Protein AF-A0A804Q3E6-F1 (afdb_monomer)

Mean predicted aligned error: 10.29 Å

Secondary structure (DSSP, 8-state):
-HHHHTTT---HHHHTTS----BSSB-HHHHHHHSTT--BSS--B-HHHHHHHHHHHHHHHS-SSPPPTTSHHHH------SSS--TTSS--SS-HHHHHHHHHHHHHT-HHHHHHHHHHHHHHHHHH-GGGGEEEPP-S----GGGSPPHHHHGGGEEE----BTTB-HHHHHHHHHHHHHTT-EEB-GGG---GGGTSPPTTSPPPTTS-SEEEE-TT-TT--HHHHHT-SEEEEES--TTSTT---EE-GGG--THHHHHTT--TT--EE--SS-TT-SSHHHHHHHHHHHHHH-TTSEEEEEEE--TTHHHHHHHHHHTT-SEEEEE-TT---SS--HHHHHHS---HHHHHHHHHHHHHHTT-GGG-EEEEESS--SHHHHHHHHHTT-SEEEESHHHHHHTT------GGGT--TTSSS---HHHHTT----HHHHHHHHHHHHHHHHHHHHHHT-SSHHHHTT-GGGEEE-HHHHHT-GGGTT---HHHHS-HHHH-TTS-SS--SPPP--GGG-THHHHHHHTHHHHHH---EEEEEEE-TT--STTHHHHHHHHHHHTTT-SPTTSEEEEEEEEE-TTTTTTPPTTEEEEEEEEE-TTTTTT-EEEEEEEE--TT--S-GGGSEEE-TTTTTT--EEEEEEEEEE-TTTTTT-EEEEEEEEEE-SSTTTT-EEEEEEE-S---SSBTTT--EEEEEEE-TTS-HHHHB-TTTEEEEES-SHHHHHHHHHHHHHHHHHH--HHHHHHHHTHHHHGGGEEEEEEHHHHHHHHHHHHHHHHHHHHHHHHHHTTSS------PPP-----------------S-S--SS--STTHHHH-----PPBPPHHHHTT--S-SBPP---SHHHHHHHHT----SS-GGG--GGGSS-TT---HHHHHHHHHTT-HHHHHHHHHTT-S-HHHHHHH---HHHHT-GGGGTSPPP-HHHHHHHHHHHHHHTT-------SS----EEEEE--SHHHHHHHHHHHHTT-EEEEE-SSSSS-TIIIIIS-TTTS-IIIIIHHHHHHHHHTT-EEE-S--TTT-GGG-HHHHHHHSSEEEE-----EEPP---TTTTSBTEEEHHHHHHHHHHHHHHHTTTT--S---TT-EEEEES-HHHHHHHHHHHHHTT-SEEEEEESSPPPBSS--TTS-TTSPP-B----HHHHHHHHHHSS--EEESEEEEEEEE-TTSBEEEEEEEEEEEEEETTEEEEEE-TT--EEEE-SEEEE---EEES-HHHHHHHT--B-TTSPBP--TTT-B-SSTTEEE-THHHH-S--HHHHHHHHHHHHHHHHHHHHHHHHHHH-TTS--------------

pLDDT: mean 90.76, std 13.87, range [20.5, 98.75]

Radius of gyration: 38.12 Å; Cα contacts (8 Å, |Δi|>4): 3103; chains: 1; bounding box: 110×92×106 Å

InterPro domains:
  IPR002489 Glutamate synthase, alpha subunit, C-terminal [PF01493] (524-772)
  IPR002489 Glutamate synthase, alpha subunit, C-terminal [cd00982] (523-772)
  IPR002932 Glutamate synthase domain [PF01645] (95-462)
  IPR002932 Glutamate synthase domain [cd02808] (96-475)
  IPR006005 Glutamate synthase, NADH/NADPH, small subunit 1 [TIGR01317] (837-1322)
  IPR006982 Glutamate synthase, central-N [PF04898] (1-26)
  IPR009051 Alpha-helical ferredoxin [G3DSA:1.10.1060.10] (789-981)
  IPR013785 Aldolase-type TIM barrel [G3DSA:3.20.20.70] (1-84)
  IPR013785 Aldolase-type TIM barrel [G3DSA:3.20.20.70] (85-479)
  IPR023753 FAD/NAD(P)-binding domain [PF07992] (985-1309)
  IPR028261 Dihydroprymidine dehydrogenase domain II [PF14691] (873-971)
  IPR036188 FAD/NAD(P)-binding domain superfamily [G3DSA:3.50.50.60] (1093-1253)
  IPR036188 FAD/NAD(P)-binding domain superfamily [SSF51905] (982-1320)
  IPR036485 Glutamate synthase, alpha subunit, C-terminal domain superfamily [G3DSA:2.160.20.60] (519-788)
  IPR036485 Glutamate synthase, alpha subunit, C-terminal domain superfamily [SSF69336] (515-781)
  IPR051394 Glutamate Synthase [PTHR43100] (2-1339)

Organism: Zea mays (NCBI:txid4577)

Solvent-accessible surface area (backbone atoms only — not comparable to full-atom values): 67811 Å² total; per-residue (Å²): 107,76,76,43,46,39,76,71,43,89,49,68,76,71,52,62,88,60,60,96,58,72,48,77,44,40,16,63,73,46,35,62,74,76,43,65,88,46,53,48,84,28,28,20,36,41,72,65,57,54,48,50,52,52,50,50,55,45,36,73,78,55,42,93,70,66,64,31,83,86,35,36,70,62,74,49,84,83,73,56,22,87,92,31,58,39,84,96,31,36,90,56,86,75,39,59,65,48,49,39,26,42,30,49,12,16,72,68,64,32,64,66,39,39,52,54,24,40,57,53,47,50,58,44,29,48,72,76,42,75,75,31,39,44,39,76,53,91,52,94,53,62,46,60,61,87,64,24,62,55,44,72,63,54,38,41,35,37,30,42,41,68,55,23,50,49,42,32,13,68,67,51,54,32,33,50,10,33,28,22,51,74,54,62,22,33,17,30,29,13,58,26,23,65,61,66,78,34,72,45,55,42,98,86,68,45,78,34,53,48,33,42,39,26,38,42,50,32,50,57,31,24,34,48,32,38,56,54,50,51,64,29,56,25,40,29,39,44,72,36,42,11,24,28,49,46,44,41,59,51,45,55,22,94,40,21,44,71,69,44,9,61,30,30,41,43,54,58,62,46,60,47,70,27,50,46,58,41,87,70,41,89,49,67,69,31,44,23,47,48,46,50,42,51,36,39,28,22,77,84,30,44,40,29,40,28,40,45,8,44,94,63,38,18,60,53,48,46,52,44,48,74,31,52,34,39,26,40,32,31,19,4,16,68,28,80,74,47,48,75,56,66,69,27,47,76,71,28,57,31,60,30,69,55,24,38,20,43,28,40,36,42,18,23,65,68,70,50,24,28,35,29,43,34,27,38,31,41,77,49,78,42,25,67,49,52,49,53,44,19,19,37,29,27,71,32,42,32,33,51,66,55,58,44,30,40,41,56,50,65,57,38,81,43,36,60,74,45,64,26,71,47,9,38,26,11,69,41,66,81,32,35,73,46,47,76,50,53,35,64,21,50,44,40,42,49,48,55,35,26,45,45,33,35,56,50,30,12,55,64,46,36,45,45,70,77,77,37,33,32,42,17,77,49,49,39,75,30,65,68,57,33,73,68,33,80,68,42,66,49,52,45,58,64,79,55,40,55,40,36,52,79,72,29,72,88,42,51,65,50,59,81,46,81,64,80,81,64,66,87,77,37,66,29,60,56,54,42,65,72,36,44,58,31,76,78,69,68,38,72,41,81,46,79,48,80,43,41,58,86,46,49,33,40,45,12,40,39,21,26,58,48,27,75,77,44,37,86,75,32,46,62,79,60,27,39,31,37,41,32,42,42,36,34,8,45,25,35,34,21,25,16,28,30,12,39,26,44,35,35,42,26,38,35,38,33,24,34,28,24,20,16,35,34,14,38,43,34,37,20,58,44,93,85,61,86,73,63,44,56,82,36,77,32,34,30,35,30,22,27,30,25,6,51,22,28,42,36,32,38,43,10,11,35,30,37,27,33,30,23,34,14,24,30,28,37,37,36,30,22,15,38,28,35,32,27,33,20,45,10,31,21,30,39,39,37,31,67,25,60,71,30,46,47,21,32,36,71,18,57,22,42,42,37,39,35,32,42,83,80,76,51,55,76,83,23,43,33,64,87,45,33,48,80,40,73,64,77,52,69,71,54,44,50,51,52,53,52,52,42,50,51,35,26,73,73,48,70,31,65,66,41,50,51,46,66,75,43,37,83,80,46,45,84,44,30,38,32,41,41,16,52,69,37,49,54,48,52,52,51,51,52,50,52,49,51,49,52,51,50,49,50,49,49,59,60,66,58,71,82,74,78,88,84,82,84,80,83,84,81,83,88,82,80,92,77,90,84,78,92,73,90,64,81,80,72,92,45,53,48,58,41,87,79,57,54,46,90,54,14,57,77,60,37,40,80,63,65,79,51,60,53,58,54,87,56,51,50,75,55,62,61,55,41,59,52,85,67,70,84,47,39,46,52,29,25,39,28,18,29,50,82,59,49,25,34,46,39,29,28,32,41,78,88,55,15,11,24,57,48,40,43,52,56,60,58,31,30,48,26,39,48,70,69,38,49,72,60,20,37,29,52,42,47,68,46,35,91,52,45,69,50,47,35,53,70,47,91,45,41,24,37,50,14,22,74,51,43,80,81,43,79,32,49,43,55,45,45,50,44,29,35,38,44,54,47,31,54,74,73,62,70,72,64,66,57,40,44,78,57,71,70,80,47,36,34,40,28,38,18,31,19,54,13,24,45,29,19,43,55,48,33,31,59,73,10,35,44,33,39,35,32,19,55,47,87,63,79,29,39,48,62,50,33,56,45,50,40,29,62,46,43,43,82,69,59,51,40,52,52,53,56,38,42,42,70,35,60,45,43,79,41,57,60,35,44,65,50,77,37,77,92,43,30,58,70,56,50,52,73,76,21,72,28,34,39,42,16,65,26,36,69,35,67,48,79,72,95,40,57,50,56,87,26,44,49,59,42,50,40,62,62,39,38,27,29,39,39,48,25,39,74,76,47,70,52,71,76,64,64,43,70,81,34,54,67,28,29,35,34,32,40,30,50,67,69,64,26,37,50,50,45,40,52,32,51,49,46,46,36,68,41,68,42,28,36,26,62,54,73,75,52,41,87,54,71,51,87,92,49,50,76,44,36,55,65,71,40,59,82,84,51,71,26,43,51,40,37,25,72,75,72,74,42,72,39,71,41,56,19,36,45,81,64,31,44,38,61,47,99,84,46,31,34,46,26,33,36,32,31,34,41,49,79,46,74,58,96,87,39,82,46,76,44,75,44,85,90,47,67,46,77,47,73,23,52,31,37,30,41,22,62,54,48,54,11,32,66,62,54,52,37,66,74,70,66,49,51,58,45,101,60,52,14,46,40,43,45,87,90,51,20,39,35,87,42,88,55,33,29,39,24,20,25,18,36,76,26,78,73,54,66,52,50,16,30,35,35,7,42,49,35,26,55,34,48,51,56,55,62,49,52,57,53,53,66,70,67,39,89,80,59,85,94,80,80,87,87,69,92,69,74,74,82,76,130

Sequence (1346 aa):
MKVLAKMGISTLASYKGAQIFEALGLASEVVSKCFEGTPSRVEGSTFEMLAQDALHLHELAFPSRTLPPGSAEANSLPNPGDHHWRKNGEVHLNDPFSIAKLQEAARLDSREAYKEYSRYTQELNKSCTLRGMLKFRETPVRISLDEVEPASEIVKRFCTGAMSYGSISLEAHTTMAKAQNIMGAKSNTGEGGEQSSRMEPLPDGSMNPLMSAIKQVASGRFGVSIDYLSNAIELQIKMAQGAKPGEGGELPSHKVIGDIAITRHSTAGVGLISPPPHHDIYSIEDLAQLIYDLKNANPGARISVKLVSEAGVGVVASGVVKGHADHILISGHDGGTGASRWTGIKHAGLPWELGLAETHQTLVANGLRARVVLQTDGQLKIGRDVVIACLLGAEEFGFSTAPLIVLGCLLMRQCHTNTCPVGIATQDPILREKFAGKPEHIINFFFMLAEEVREIMSQLGFRTINEMVGRSDMLEVDSDVLKGNEKLQNIDLSLILKPAAEISPEAVQYCVEKQDHGLDMALDNKLIASSRAALEKRFRVFIEAPVKNTDRAVGTMLSHEVTKLFRMPGLPPDTIRVKLNGSAGQSFGAFLCPGVTLELEGDSNDYVGKGLSGGKIIVYPPKNSRFIPQDNIVIGNVALYGSTKGEAYFNGMAAERFCVRNSGAQAVVEGIGDHGCEYMTGGTVVILGKTGRNFAAGMSGGIAYIYDVDGMFSTRCNHELVDLYSVDEEDDITTLRVMIEQHRLNTESVLAKYILSNFEDILPKFVKVFPRDYRRVLENMKAEKVAKEAEQKRRKKGWDKKAGEMIKAPNGVSVITKEVQNKKSSSRPTQVLNAEKPRGFVKYEREGISYRHENERIKDWDEVINELVCGPLINTQSARCMGCGTPFCHQENFGAGCPLGNKIPEFNELVYQNRWREALYRLLETNNFPEFTGRVCPAPCEGSCVLGIIENPVSIKSIECAIIDKGFKEGWMVPCPPLHRTGMTVAIIGSGPAGLAAADQLNKMGHYVVVFERDDRIGGLMMYGVPNMKADKATIVQRRVDLMDKEGVKFIVNAHVGTDPRYSIERLQAENDAVILACGATRPRDLSIPGRELSGIHFAMDFLHANTKSLLDSNLEDGKYISAKGKKVVVIGGGDTGTDCIGTAIRHDCSNLVNLELLPEPSKERAPDNPWPQWPRIFRIDYGHQEAVSKFGKDPRTYQILTKRFIGDENGKVRALEVVRVEWSKVDGRFQSKEIEGSQEIIEADLVLLAMGFLGPEADIAKKLGLEQDSRSNFKAEFGNFATNVEGVFAAGDCRRGQSLVVWAIAEGREAAAAVDKYLTREKTNADEDVAGPSSSGCLVQPVAA

Nearest PDB structures (foldseek):
  1ofd-assembly2_B  TM=9.425E-01  e=1.926E-79  Synechocystis sp. PCC 6803
  6s6u-assembly1_A  TM=9.748E-01  e=4.046E-79  Azospirillum brasilense
  1ea0-assembly2_B  TM=9.619E-01  e=2.531E-77  Azospirillum brasilense
  6s6s-assembly1_C  TM=9.452E-01  e=2.474E-76  Azospirillum brasilense
  7mfm-assembly1_I  TM=9.526E-01  e=1.921E-53  Bacillus subtilis

Structure (mmCIF, N/CA/C/O backbone):
data_AF-A0A804Q3E6-F1
#
_entry.id   AF-A0A804Q3E6-F1
#
loop_
_atom_site.group_PDB
_atom_site.id
_atom_site.type_symbol
_atom_site.label_atom_id
_atom_site.label_alt_id
_atom_site.label_comp_id
_atom_site.label_asym_id
_atom_site.label_entity_id
_atom_site.label_seq_id
_atom_site.pdbx_PDB_ins_code
_atom_site.Cartn_x
_atom_site.Cartn_y
_atom_site.Cartn_z
_atom_site.occupancy
_atom_site.B_iso_or_equiv
_atom_site.auth_seq_id
_atom_site.auth_comp_id
_atom_site.auth_asym_id
_atom_site.auth_atom_id
_atom_site.pdbx_PDB_model_num
ATOM 1 N N . MET A 1 1 ? -22.398 -3.972 -4.174 1.00 82.75 1 MET A N 1
ATOM 2 C CA . MET A 1 1 ? -22.518 -4.088 -2.702 1.00 82.75 1 MET A CA 1
ATOM 3 C C . MET A 1 1 ? -21.410 -3.358 -1.949 1.00 82.75 1 MET A C 1
ATOM 5 O O . MET A 1 1 ? -21.747 -2.385 -1.298 1.00 82.75 1 MET A O 1
ATOM 9 N N . LYS A 1 2 ? -20.117 -3.729 -2.049 1.00 84.12 2 LYS A N 1
ATOM 10 C CA . LYS A 1 2 ? -19.042 -3.095 -1.239 1.00 84.12 2 LYS A CA 1
ATOM 11 C C . LYS A 1 2 ? -18.988 -1.562 -1.353 1.00 84.12 2 LYS A C 1
ATOM 13 O O . LYS A 1 2 ? -18.869 -0.897 -0.338 1.00 84.12 2 LYS A O 1
ATOM 18 N N . VAL A 1 3 ? -19.134 -1.015 -2.565 1.00 90.62 3 VAL A N 1
ATOM 19 C CA . VAL A 1 3 ? -19.169 0.446 -2.798 1.00 90.62 3 VAL A CA 1
ATOM 20 C C . VAL A 1 3 ? -20.355 1.113 -2.088 1.00 90.62 3 VAL A C 1
ATOM 22 O O . VAL A 1 3 ? -20.168 2.134 -1.446 1.00 90.62 3 VAL A O 1
ATOM 25 N N . LEU A 1 4 ? -21.544 0.498 -2.124 1.00 92.06 4 LEU A N 1
ATOM 26 C CA . LEU A 1 4 ? -22.755 0.995 -1.449 1.00 92.06 4 LEU A CA 1
ATOM 27 C C . LEU A 1 4 ? -22.552 1.076 0.071 1.00 92.06 4 LEU A C 1
ATOM 29 O O . LEU A 1 4 ? -22.882 2.071 0.712 1.00 92.06 4 LEU A O 1
ATOM 33 N N . ALA A 1 5 ? -21.955 0.019 0.630 1.00 89.50 5 ALA A N 1
ATOM 34 C CA . ALA A 1 5 ? -21.757 -0.137 2.065 1.00 89.50 5 ALA A CA 1
ATOM 35 C C . ALA A 1 5 ? -20.805 0.909 2.667 1.00 89.50 5 ALA A C 1
ATOM 37 O O . ALA A 1 5 ? -20.902 1.172 3.862 1.00 89.50 5 ALA A O 1
ATOM 38 N N . LYS A 1 6 ? -19.938 1.542 1.858 1.00 91.44 6 LYS A N 1
ATOM 39 C CA . LYS A 1 6 ? -19.043 2.620 2.317 1.00 91.44 6 LYS A CA 1
ATOM 40 C C . LYS A 1 6 ? -19.796 3.796 2.932 1.00 91.44 6 LYS A C 1
ATOM 42 O O . LYS A 1 6 ? -19.275 4.418 3.846 1.00 91.44 6 LYS A O 1
ATOM 47 N N . MET A 1 7 ? -21.007 4.060 2.437 1.00 92.31 7 MET A N 1
ATOM 48 C CA . MET A 1 7 ? -21.881 5.143 2.893 1.00 92.31 7 MET A CA 1
ATOM 49 C C . MET A 1 7 ? -23.104 4.619 3.666 1.00 92.31 7 MET A C 1
ATOM 51 O O . MET A 1 7 ? -24.122 5.292 3.768 1.00 92.31 7 MET A O 1
ATOM 55 N N . GLY A 1 8 ? -23.058 3.369 4.146 1.00 92.12 8 GLY A N 1
ATOM 56 C CA . GLY A 1 8 ? -24.174 2.752 4.876 1.00 92.12 8 GLY A CA 1
ATOM 57 C C . GLY A 1 8 ? -25.414 2.434 4.025 1.00 92.12 8 GLY A C 1
ATOM 58 O O . GLY A 1 8 ? -26.468 2.109 4.569 1.00 92.12 8 GLY A O 1
ATOM 59 N N . ILE A 1 9 ? -25.320 2.486 2.691 1.00 94.44 9 ILE A N 1
ATOM 60 C CA . ILE A 1 9 ? -26.465 2.249 1.802 1.00 94.44 9 ILE A CA 1
ATOM 61 C C . ILE A 1 9 ? -26.647 0.747 1.567 1.00 94.44 9 ILE A C 1
ATOM 63 O O . ILE A 1 9 ? -25.758 0.058 1.065 1.00 94.44 9 ILE A O 1
ATOM 67 N N . SER A 1 10 ? -27.837 0.239 1.897 1.00 92.94 10 SER A N 1
ATOM 68 C CA . SER A 1 10 ? -28.142 -1.199 1.840 1.00 92.94 10 SER A CA 1
ATOM 69 C C . SER A 1 10 ? -28.754 -1.668 0.515 1.00 92.94 10 SER A C 1
ATOM 71 O O . SER A 1 10 ? -28.626 -2.843 0.174 1.00 92.94 10 SER A O 1
ATOM 73 N N . THR A 1 11 ? -29.414 -0.787 -0.250 1.00 94.12 11 THR A N 1
ATOM 74 C CA . THR A 1 11 ? -30.120 -1.175 -1.486 1.00 94.12 11 THR A CA 1
ATOM 75 C C . THR A 1 11 ? -29.576 -0.454 -2.715 1.00 94.12 11 THR A C 1
ATOM 77 O O . THR A 1 11 ? -29.246 0.730 -2.676 1.00 94.12 11 THR A O 1
ATOM 80 N N . LEU A 1 12 ? -29.518 -1.166 -3.844 1.00 93.56 12 LEU A N 1
ATOM 81 C CA . LEU A 1 12 ? -29.150 -0.565 -5.128 1.00 93.56 12 LEU A CA 1
ATOM 82 C C . LEU A 1 12 ? -30.188 0.469 -5.589 1.00 93.56 12 LEU A C 1
ATOM 84 O O . LEU A 1 12 ? -29.817 1.456 -6.212 1.00 93.56 12 LEU A O 1
ATOM 88 N N . ALA A 1 13 ? -31.470 0.256 -5.272 1.00 94.94 13 ALA A N 1
ATOM 89 C CA . ALA A 1 13 ? -32.550 1.164 -5.646 1.00 94.94 13 ALA A CA 1
ATOM 90 C C . ALA A 1 13 ? -32.359 2.563 -5.043 1.00 94.94 13 ALA A C 1
ATOM 92 O O . ALA A 1 13 ? -32.513 3.542 -5.760 1.00 94.94 13 ALA A O 1
ATOM 93 N N . SER A 1 14 ? -31.956 2.650 -3.770 1.00 94.75 14 SER A N 1
ATOM 94 C CA . SER A 1 14 ? -31.646 3.929 -3.119 1.00 94.75 14 SER A CA 1
ATOM 95 C C . SER A 1 14 ? -30.362 4.571 -3.643 1.00 94.75 14 SER A C 1
ATOM 97 O O . SER A 1 14 ? -30.248 5.787 -3.646 1.00 94.75 14 SER A O 1
ATOM 99 N N . TYR A 1 15 ? -29.382 3.770 -4.069 1.00 94.88 15 TYR A N 1
ATOM 100 C CA . TYR A 1 15 ? -28.110 4.288 -4.580 1.00 94.88 15 TYR A CA 1
ATOM 101 C C . TYR A 1 15 ? -28.205 4.805 -6.015 1.00 94.88 15 TYR A C 1
ATOM 103 O O . TYR A 1 15 ? -27.516 5.750 -6.401 1.00 94.88 15 TYR A O 1
ATOM 111 N N . LYS A 1 16 ? -29.043 4.166 -6.835 1.00 93.25 16 LYS A N 1
ATOM 112 C CA . LYS A 1 16 ? -29.237 4.536 -8.234 1.00 93.25 16 LYS A CA 1
ATOM 113 C C . LYS A 1 16 ? -29.746 5.980 -8.315 1.00 93.25 16 LYS A C 1
ATOM 115 O O . LYS A 1 16 ? -30.845 6.270 -7.867 1.00 93.25 16 LYS A O 1
ATOM 120 N N . GLY A 1 17 ? -28.956 6.864 -8.923 1.00 91.94 17 GLY A N 1
ATOM 121 C CA . GLY A 1 17 ? -29.299 8.281 -9.090 1.00 91.94 17 GLY A CA 1
ATOM 122 C C . GLY A 1 17 ? -28.991 9.173 -7.884 1.00 91.94 17 GLY A C 1
ATOM 123 O O . GLY A 1 17 ? -29.128 10.381 -8.008 1.00 91.94 17 GLY A O 1
ATOM 124 N N . ALA A 1 18 ? -28.524 8.620 -6.758 1.00 94.12 18 ALA A N 1
ATOM 125 C CA . ALA A 1 18 ? -28.179 9.407 -5.570 1.00 94.12 18 ALA A CA 1
ATOM 126 C C . ALA A 1 18 ? -26.859 10.186 -5.699 1.00 94.12 18 ALA A C 1
ATOM 128 O O . ALA A 1 18 ? -26.582 11.029 -4.858 1.00 94.12 18 ALA A O 1
ATOM 129 N N . GLN A 1 19 ? -26.047 9.880 -6.721 1.00 93.56 19 GLN A N 1
ATOM 130 C CA . GLN A 1 19 ? -24.779 10.561 -7.013 1.00 93.56 19 GLN A CA 1
ATOM 131 C C . GLN A 1 19 ? -23.834 10.640 -5.795 1.00 93.56 19 GLN A C 1
ATOM 133 O O . GLN A 1 19 ? -23.302 11.694 -5.474 1.00 93.56 19 GLN A O 1
ATOM 138 N N . ILE A 1 20 ? -23.606 9.509 -5.113 1.00 94.44 20 ILE A N 1
ATOM 139 C CA . ILE A 1 20 ? -22.672 9.409 -3.971 1.00 94.44 20 ILE A CA 1
ATOM 140 C C . ILE A 1 20 ? -21.219 9.397 -4.475 1.00 94.44 20 ILE A C 1
ATOM 142 O O . ILE A 1 20 ? -20.501 8.402 -4.359 1.00 94.44 20 ILE A O 1
ATOM 146 N N . PHE A 1 21 ? -20.838 10.492 -5.119 1.00 94.81 21 PHE A N 1
ATOM 147 C CA . PHE A 1 21 ? -19.556 10.740 -5.752 1.00 94.81 21 PHE A CA 1
ATOM 148 C C . PHE A 1 21 ? -19.206 12.215 -5.587 1.00 94.81 21 PHE A C 1
ATOM 150 O O . PHE A 1 21 ? -20.072 13.057 -5.361 1.00 94.81 21 PHE A O 1
ATOM 157 N N . GLU A 1 22 ? -17.929 12.518 -5.748 1.00 95.44 22 GLU A N 1
ATOM 158 C CA . GLU A 1 22 ? -17.444 13.880 -5.881 1.00 95.44 22 GLU A CA 1
ATOM 159 C C . GLU A 1 22 ? -16.594 13.960 -7.148 1.00 95.44 22 GLU A C 1
ATOM 161 O O . GLU A 1 22 ? -15.758 13.087 -7.394 1.00 95.44 22 GLU A O 1
ATOM 166 N N . ALA A 1 23 ? -16.843 14.981 -7.965 1.00 95.75 23 ALA A N 1
ATOM 167 C CA . ALA A 1 23 ? -16.045 15.272 -9.141 1.00 95.75 23 ALA A CA 1
ATOM 168 C C . ALA A 1 23 ? -14.827 16.119 -8.746 1.00 95.75 23 ALA A C 1
ATOM 170 O O . ALA A 1 23 ? -14.921 17.041 -7.936 1.00 95.75 23 ALA A O 1
ATOM 171 N N . LEU A 1 24 ? -13.675 15.813 -9.337 1.00 94.00 24 LEU A N 1
ATOM 172 C CA . LEU A 1 24 ? -12.448 16.584 -9.171 1.00 94.00 24 LEU A CA 1
ATOM 173 C C . LEU A 1 24 ? -11.860 16.862 -10.553 1.00 94.00 24 LEU A C 1
ATOM 175 O O . LEU A 1 24 ? -11.517 15.919 -11.263 1.00 94.00 24 LEU A O 1
ATOM 179 N N . GLY A 1 25 ? -11.745 18.137 -10.931 1.00 93.88 25 GLY A N 1
ATOM 180 C CA . GLY A 1 25 ? -11.193 18.530 -12.229 1.00 93.88 25 GLY A CA 1
ATOM 181 C C . GLY A 1 25 ? -12.179 18.408 -13.395 1.00 93.88 25 GLY A C 1
ATOM 182 O O . GLY A 1 25 ? -11.747 18.235 -14.536 1.00 93.88 25 GLY A O 1
ATOM 183 N N . LEU A 1 26 ? -13.489 18.489 -13.130 1.00 95.62 26 LEU A N 1
ATOM 184 C CA . LEU A 1 26 ? -14.533 18.600 -14.155 1.00 95.62 26 LEU A CA 1
ATOM 185 C C . LEU A 1 26 ? -15.166 19.988 -14.106 1.00 95.62 26 LEU A C 1
ATOM 187 O O . LEU A 1 26 ? -15.529 20.467 -13.030 1.00 95.62 26 LEU A O 1
ATOM 191 N N . ALA A 1 27 ? -15.335 20.601 -15.278 1.00 95.50 27 ALA A N 1
ATOM 192 C CA . ALA A 1 27 ? -15.958 21.910 -15.392 1.00 95.50 27 ALA A CA 1
ATOM 193 C C . ALA A 1 27 ? -17.447 21.874 -15.017 1.00 95.50 27 ALA A C 1
ATOM 195 O O . ALA A 1 27 ? -18.172 20.918 -15.324 1.00 95.50 27 ALA A O 1
ATOM 196 N N . SER A 1 28 ? -17.927 22.976 -14.447 1.00 95.25 28 SER A N 1
ATOM 197 C CA . SER A 1 28 ? -19.326 23.203 -14.091 1.00 95.25 28 SER A CA 1
ATOM 198 C C . SER A 1 28 ? -20.291 22.974 -15.258 1.00 95.25 28 SER A C 1
ATOM 200 O O . SER A 1 28 ? -21.403 22.496 -15.037 1.00 95.25 28 SER A O 1
ATOM 202 N N . GLU A 1 29 ? -19.890 23.242 -16.507 1.00 95.44 29 GLU A N 1
ATOM 203 C CA . GLU A 1 29 ? -20.720 22.948 -17.687 1.00 95.44 29 GLU A CA 1
ATOM 204 C C . GLU A 1 29 ? -20.994 21.445 -17.882 1.00 95.44 29 GLU A C 1
ATOM 206 O O . GLU A 1 29 ? -22.108 21.060 -18.248 1.00 95.44 29 GLU A O 1
ATOM 211 N N . VAL A 1 30 ? -20.010 20.586 -17.599 1.00 97.06 30 VAL A N 1
ATOM 212 C CA . VAL A 1 30 ? -20.138 19.128 -17.702 1.00 97.06 30 VAL A CA 1
ATOM 213 C C . VAL A 1 30 ? -21.000 18.620 -16.555 1.00 97.06 30 VAL A C 1
ATOM 215 O O . VAL A 1 30 ? -21.948 17.865 -16.778 1.00 97.06 30 VAL A O 1
ATOM 218 N N . VAL A 1 31 ? -20.707 19.072 -15.333 1.00 97.31 31 VAL A N 1
ATOM 219 C CA . VAL A 1 31 ? -21.440 18.672 -14.126 1.00 97.31 31 VAL A CA 1
ATOM 220 C C . VAL A 1 31 ? -22.904 19.089 -14.225 1.00 97.31 31 VAL A C 1
ATOM 222 O O . VAL A 1 31 ? -23.778 18.244 -14.082 1.00 97.31 31 VAL A O 1
ATOM 225 N N . SER A 1 32 ? -23.194 20.343 -14.568 1.00 96.50 32 SER A N 1
ATOM 226 C CA . SER A 1 32 ? -24.573 20.845 -14.658 1.00 96.50 32 SER A CA 1
ATOM 227 C C . SER A 1 32 ? -25.399 20.112 -15.715 1.00 96.50 32 SER A C 1
ATOM 229 O O . SER A 1 32 ? -26.598 19.922 -15.540 1.00 96.50 32 SER A O 1
ATOM 231 N N . LYS A 1 33 ? -24.777 19.679 -16.819 1.00 97.31 33 LYS A N 1
ATOM 232 C CA . LYS A 1 33 ? -25.483 18.991 -17.906 1.00 97.31 33 LYS A CA 1
ATOM 233 C C . LYS A 1 33 ? -25.667 17.493 -17.661 1.00 97.31 33 LYS A C 1
ATOM 235 O O . LYS A 1 33 ? -26.695 16.942 -18.051 1.00 97.31 33 LYS A O 1
ATOM 240 N N . CYS A 1 34 ? -24.671 16.828 -17.079 1.00 96.81 34 CYS A N 1
ATOM 241 C CA . CYS A 1 34 ? -24.624 15.364 -17.000 1.00 96.81 34 CYS A CA 1
ATOM 242 C C . CYS A 1 34 ? -24.835 14.812 -15.583 1.00 96.81 34 CYS A C 1
ATOM 244 O O . CYS A 1 34 ? -25.312 13.687 -15.437 1.00 96.81 34 CYS A O 1
ATOM 246 N N . PHE A 1 35 ? -24.471 15.576 -14.552 1.00 96.12 35 PHE A N 1
ATOM 247 C CA . PHE A 1 35 ? -24.357 15.128 -13.160 1.00 96.12 35 PHE A CA 1
ATOM 248 C C . PHE A 1 35 ? -24.846 16.206 -12.175 1.00 96.12 35 PHE A C 1
ATOM 250 O O . PHE A 1 35 ? -24.217 16.445 -11.144 1.00 96.12 35 PHE A O 1
ATOM 257 N N . GLU A 1 36 ? -25.945 16.892 -12.513 1.00 95.50 36 GLU A N 1
ATOM 258 C CA . GLU A 1 36 ? -26.480 18.004 -11.719 1.00 95.50 36 GLU A CA 1
ATOM 259 C C . GLU A 1 36 ? -26.654 17.592 -10.249 1.00 95.50 36 GLU A C 1
ATOM 261 O O . GLU A 1 36 ? -27.283 16.570 -9.959 1.00 95.50 36 GLU A O 1
ATOM 266 N N . GLY A 1 37 ? -26.079 18.388 -9.340 1.00 93.12 37 GLY A N 1
ATOM 267 C CA . GLY A 1 37 ? -26.052 18.132 -7.897 1.00 93.12 37 GLY A CA 1
ATOM 268 C C . GLY A 1 37 ? -24.758 17.499 -7.369 1.00 93.12 37 GLY A C 1
ATOM 269 O O . GLY A 1 37 ? -24.520 17.555 -6.163 1.00 93.12 37 GLY A O 1
ATOM 270 N N . THR A 1 38 ? -23.896 16.953 -8.233 1.00 96.12 38 THR A N 1
ATOM 271 C CA . THR A 1 38 ? -22.600 16.397 -7.812 1.00 96.12 38 THR A CA 1
ATOM 272 C C . THR A 1 38 ? -21.633 17.529 -7.425 1.00 96.12 38 THR A C 1
ATOM 274 O O . THR A 1 38 ? -21.429 18.444 -8.225 1.00 96.12 38 THR A O 1
ATOM 277 N N . PRO A 1 39 ? -20.995 17.493 -6.238 1.00 94.06 39 PRO A N 1
ATOM 278 C CA . PRO A 1 39 ? -19.976 18.474 -5.867 1.00 94.06 39 PRO A CA 1
ATOM 279 C C . PRO A 1 39 ? -18.772 18.423 -6.822 1.00 94.06 39 PRO A C 1
ATOM 281 O O . PRO A 1 39 ? -18.267 17.341 -7.117 1.00 94.06 39 PRO A O 1
ATOM 284 N N . SER A 1 40 ? -18.303 19.590 -7.273 1.00 94.25 40 SER A N 1
ATOM 285 C CA . SER A 1 40 ? -17.074 19.760 -8.064 1.00 94.25 40 SER A CA 1
ATOM 286 C C . SER A 1 40 ? -16.362 21.031 -7.608 1.00 94.25 40 SER A C 1
ATOM 288 O O . SER A 1 40 ? -16.616 22.119 -8.111 1.00 94.25 40 SER A O 1
ATOM 290 N N . ARG A 1 41 ? -15.540 20.921 -6.555 1.00 92.56 41 ARG A N 1
ATOM 291 C CA . ARG A 1 41 ? -14.913 22.086 -5.886 1.00 92.56 41 ARG A CA 1
ATOM 292 C C . ARG A 1 41 ? -13.704 22.647 -6.631 1.00 92.56 41 ARG A C 1
ATOM 294 O O . ARG A 1 41 ? -13.245 23.737 -6.310 1.00 92.56 41 ARG A O 1
ATOM 301 N N . VAL A 1 42 ? -13.179 21.873 -7.573 1.00 92.69 42 VAL A N 1
ATOM 302 C CA . VAL A 1 42 ? -12.077 22.254 -8.448 1.00 92.69 42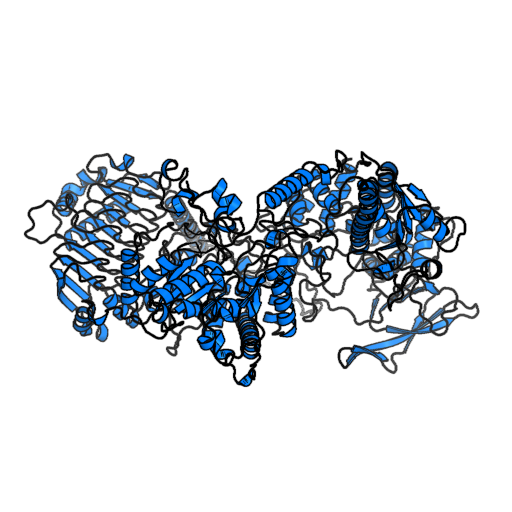 VAL A CA 1
ATOM 303 C C . VAL A 1 42 ? -12.596 22.060 -9.863 1.00 92.69 42 VAL A C 1
ATOM 305 O O . VAL A 1 42 ? -12.785 20.918 -10.296 1.00 92.69 42 VAL A O 1
ATOM 308 N N . GLU A 1 43 ? -12.878 23.181 -10.529 1.00 93.31 43 GLU A N 1
ATOM 309 C CA . GLU A 1 43 ? -13.228 23.261 -11.954 1.00 93.31 43 GLU A CA 1
ATOM 310 C C . GLU A 1 43 ? -12.181 22.536 -12.823 1.00 93.31 43 GLU A C 1
ATOM 312 O O . GLU A 1 43 ? -11.140 22.108 -12.327 1.00 93.31 43 GLU A O 1
ATOM 317 N N . GLY A 1 44 ? -12.413 22.362 -14.125 1.00 93.81 44 GLY A N 1
ATOM 318 C CA . GLY A 1 44 ? -11.404 21.717 -14.970 1.00 93.81 44 GLY A CA 1
ATOM 319 C C . GLY A 1 44 ? -11.876 21.353 -16.370 1.00 93.81 44 GLY A C 1
ATOM 320 O O . GLY A 1 44 ? -12.200 22.218 -17.180 1.00 93.81 44 GLY A O 1
ATOM 321 N N . SER A 1 45 ? -11.864 20.058 -16.675 1.00 95.12 45 SER A N 1
ATOM 322 C CA . SER A 1 45 ? -12.056 19.543 -18.031 1.00 95.12 45 SER A CA 1
ATOM 323 C C . SER A 1 45 ? -13.453 19.862 -18.569 1.00 95.12 45 SER A C 1
ATOM 325 O O . SER A 1 45 ? -14.461 19.550 -17.929 1.00 95.12 45 SER A O 1
ATOM 327 N N . THR A 1 46 ? -13.496 20.467 -19.755 1.00 96.31 46 THR A N 1
ATOM 328 C CA . THR A 1 46 ? -14.711 20.773 -20.529 1.00 96.31 46 THR A CA 1
ATOM 329 C C . THR A 1 46 ? -15.107 19.599 -21.423 1.00 96.31 46 THR A C 1
ATOM 331 O O . THR A 1 46 ? -14.365 18.621 -21.552 1.00 96.31 46 THR A O 1
ATOM 334 N N . PHE A 1 47 ? -16.256 19.690 -22.100 1.00 96.88 47 PHE A N 1
ATOM 335 C CA . PHE A 1 47 ? -16.628 18.683 -23.106 1.00 96.88 47 PHE A CA 1
ATOM 336 C C . PHE A 1 47 ? -15.593 18.539 -24.232 1.00 96.88 47 PHE A C 1
ATOM 338 O O . PHE A 1 47 ? -15.399 17.433 -24.730 1.00 96.88 47 PHE A O 1
ATOM 345 N N . GLU A 1 48 ? -14.928 19.628 -24.621 1.00 95.25 48 GLU A N 1
ATOM 346 C CA . GLU A 1 48 ? -13.903 19.618 -25.670 1.00 95.25 48 GLU A CA 1
ATOM 347 C C . GLU A 1 48 ? -12.652 18.849 -25.232 1.00 95.25 48 GLU A C 1
ATOM 349 O O . GLU A 1 48 ? -12.217 17.939 -25.935 1.00 95.25 48 GLU A O 1
ATOM 354 N N . MET A 1 49 ? -12.145 19.117 -24.025 1.00 94.75 49 MET A N 1
ATOM 355 C CA . MET A 1 49 ? -10.999 18.391 -23.459 1.00 94.75 49 MET A CA 1
ATOM 356 C C . MET A 1 49 ? -11.306 16.895 -23.282 1.00 94.75 49 MET A C 1
ATOM 358 O O . MET A 1 49 ? -10.491 16.038 -23.619 1.00 94.75 49 MET A O 1
ATOM 362 N N . LEU A 1 50 ? -12.515 16.555 -22.818 1.00 95.06 50 LEU A N 1
ATOM 363 C CA . LEU A 1 50 ? -12.951 15.159 -22.700 1.00 95.06 50 LEU A CA 1
ATOM 364 C C . LEU A 1 50 ? -13.089 14.472 -24.070 1.00 95.06 50 LEU A C 1
ATOM 366 O O . LEU A 1 50 ? -12.814 13.277 -24.197 1.00 95.06 50 LEU A O 1
ATOM 370 N N . ALA A 1 51 ? -13.506 15.205 -25.106 1.00 96.31 51 ALA A N 1
ATOM 371 C CA . ALA A 1 51 ? -13.557 14.684 -26.468 1.00 96.31 51 ALA A CA 1
ATOM 372 C C . ALA A 1 51 ? -12.149 14.422 -27.022 1.00 96.31 51 ALA A C 1
ATOM 374 O O . ALA A 1 51 ? -11.933 13.377 -27.635 1.00 96.31 51 ALA A O 1
ATOM 375 N N . GLN A 1 52 ? -11.185 15.311 -26.763 1.00 94.19 52 GLN A N 1
ATOM 376 C CA . GLN A 1 52 ? -9.780 15.101 -27.125 1.00 94.19 52 GLN A CA 1
ATOM 377 C C . GLN A 1 52 ? -9.204 13.844 -26.450 1.00 94.19 52 GLN A C 1
ATOM 379 O O . GLN A 1 52 ? -8.561 13.038 -27.120 1.00 94.19 52 GLN A O 1
ATOM 384 N N . ASP A 1 53 ? -9.500 13.610 -25.166 1.00 91.81 53 ASP A N 1
ATOM 385 C CA . ASP A 1 53 ? -9.102 12.379 -24.465 1.00 91.81 53 ASP A CA 1
ATOM 386 C C . ASP A 1 53 ? -9.686 11.122 -25.109 1.00 91.81 53 ASP A C 1
ATOM 388 O O . ASP A 1 53 ? -8.985 10.130 -25.326 1.00 91.81 53 ASP A O 1
ATOM 392 N N . ALA A 1 54 ? -10.978 11.163 -25.444 1.00 95.44 54 ALA A N 1
ATOM 393 C CA . ALA A 1 54 ? -11.644 10.059 -26.118 1.00 95.44 54 ALA A CA 1
ATOM 394 C C . ALA A 1 54 ? -11.036 9.791 -27.507 1.00 95.44 54 ALA A C 1
ATOM 396 O O . ALA A 1 54 ? -10.843 8.631 -27.872 1.00 95.44 54 ALA A O 1
ATOM 397 N N . LEU A 1 55 ? -10.692 10.842 -28.260 1.00 95.06 55 LEU A N 1
ATOM 398 C CA . LEU A 1 55 ? -10.007 10.736 -29.550 1.00 95.06 55 LEU A CA 1
ATOM 399 C C . LEU A 1 55 ? -8.578 10.205 -29.399 1.00 95.06 55 LEU A C 1
ATOM 401 O O . LEU A 1 55 ? -8.147 9.399 -30.216 1.00 95.06 55 LEU A O 1
ATOM 405 N N . HIS A 1 56 ? -7.865 10.572 -28.335 1.00 87.50 56 HIS A N 1
ATOM 406 C CA . HIS A 1 56 ? -6.542 10.025 -28.050 1.00 87.50 56 HIS A CA 1
ATOM 407 C C . HIS A 1 56 ? -6.602 8.523 -27.732 1.00 87.50 56 HIS A C 1
ATOM 409 O O . HIS A 1 56 ? -5.831 7.740 -28.282 1.00 87.50 56 HIS A O 1
ATOM 415 N N . LEU A 1 57 ? -7.557 8.089 -26.900 1.00 90.19 57 LEU A N 1
ATOM 416 C CA . LEU A 1 57 ? -7.798 6.662 -26.652 1.00 90.19 57 LEU A CA 1
ATOM 417 C C . LEU A 1 57 ? -8.216 5.922 -27.930 1.00 90.19 57 LEU A C 1
ATOM 419 O O . LEU A 1 57 ? -7.820 4.772 -28.132 1.00 90.19 57 LEU A O 1
ATOM 423 N N . HIS A 1 58 ? -8.994 6.576 -28.797 1.00 93.50 58 HIS A N 1
ATOM 424 C CA . HIS A 1 58 ? -9.350 6.035 -30.104 1.00 93.50 58 HIS A CA 1
ATOM 425 C C . HIS A 1 58 ? -8.111 5.845 -30.983 1.00 93.50 58 HIS A C 1
ATOM 427 O O . HIS A 1 58 ? -7.931 4.756 -31.509 1.00 93.50 58 HIS A O 1
ATOM 433 N N . GLU A 1 59 ? -7.230 6.842 -31.075 1.00 88.06 59 GLU A N 1
ATOM 434 C CA . GLU A 1 59 ? -5.962 6.768 -31.814 1.00 88.06 59 GLU A CA 1
ATOM 435 C C . GLU A 1 59 ? -5.031 5.680 -31.248 1.00 88.06 59 GLU A C 1
ATOM 437 O O . GLU A 1 59 ? -4.363 4.983 -32.002 1.00 88.06 59 GLU A O 1
ATOM 442 N N . LEU A 1 60 ? -5.022 5.440 -29.931 1.00 83.31 60 LEU A N 1
ATOM 443 C CA . LEU A 1 60 ? -4.259 4.327 -29.346 1.00 83.31 60 LEU A CA 1
ATOM 444 C C . LEU A 1 60 ? -4.788 2.948 -29.773 1.00 83.31 60 LEU A C 1
ATOM 446 O O . LEU A 1 60 ? -4.006 2.009 -29.923 1.00 83.31 60 LEU A O 1
ATOM 450 N N . ALA A 1 61 ? -6.105 2.806 -29.940 1.00 85.56 61 ALA A N 1
ATOM 451 C CA . ALA A 1 61 ? -6.731 1.557 -30.376 1.00 85.56 61 ALA A CA 1
ATOM 452 C C . ALA A 1 61 ? -6.737 1.394 -31.908 1.00 85.56 61 ALA A C 1
ATOM 454 O O . ALA A 1 61 ? -6.653 0.274 -32.416 1.00 85.56 61 ALA A O 1
ATOM 455 N N . PHE A 1 62 ? -6.829 2.508 -32.630 1.00 86.56 62 PHE A N 1
ATOM 456 C CA . PHE A 1 62 ? -6.928 2.614 -34.081 1.00 86.56 62 PHE A CA 1
ATOM 457 C C . PHE A 1 62 ? -5.923 3.655 -34.583 1.00 86.56 62 PHE A C 1
ATOM 459 O O . PHE A 1 62 ? -6.327 4.730 -35.024 1.00 86.56 62 PHE A O 1
ATOM 466 N N . PRO A 1 63 ? -4.614 3.360 -34.510 1.00 82.81 63 PRO A N 1
ATOM 467 C CA . PRO A 1 63 ? -3.602 4.328 -34.889 1.00 82.81 63 PRO A CA 1
ATOM 468 C C . PRO A 1 63 ? -3.748 4.700 -36.361 1.00 82.81 63 PRO A C 1
ATOM 470 O O . PRO A 1 63 ? -3.840 3.829 -37.235 1.00 82.81 63 PRO A O 1
ATOM 473 N N . SER A 1 64 ? -3.687 6.002 -36.635 1.00 82.06 64 SER A N 1
ATOM 474 C CA . SER A 1 64 ? -3.667 6.606 -37.968 1.00 82.06 64 SER A CA 1
ATOM 475 C C . SER A 1 64 ? -2.584 5.980 -38.850 1.00 82.06 64 SER A C 1
ATOM 477 O O . SER A 1 64 ? -2.732 5.870 -40.068 1.00 82.06 64 SER A O 1
ATOM 479 N N . ARG A 1 65 ? -1.505 5.488 -38.229 1.00 81.19 65 ARG A N 1
ATOM 480 C CA . ARG A 1 65 ? -0.554 4.564 -38.849 1.00 81.19 65 ARG A CA 1
ATOM 481 C C . ARG A 1 65 ? -0.865 3.129 -38.444 1.00 81.19 65 ARG A C 1
ATOM 483 O O . ARG A 1 65 ? -0.516 2.692 -37.349 1.00 81.19 65 ARG A O 1
ATOM 490 N N . THR A 1 66 ? -1.472 2.378 -39.361 1.00 80.56 66 THR A N 1
ATOM 491 C CA . THR A 1 66 ? -1.780 0.963 -39.138 1.00 80.56 66 THR A CA 1
ATOM 492 C C . THR A 1 66 ? -0.502 0.159 -38.898 1.00 80.56 66 THR A C 1
ATOM 494 O O . THR A 1 66 ? 0.376 0.086 -39.760 1.00 80.56 66 THR A O 1
ATOM 497 N N . LEU A 1 67 ? -0.417 -0.468 -37.726 1.00 82.25 67 LEU A N 1
ATOM 498 C CA . LEU A 1 67 ? 0.703 -1.326 -37.355 1.00 82.25 67 LEU A CA 1
ATOM 499 C C . LEU A 1 67 ? 0.652 -2.646 -38.150 1.00 82.25 67 LEU A C 1
ATOM 501 O O . LEU A 1 67 ? -0.436 -3.199 -38.344 1.00 82.25 67 LEU A O 1
ATOM 505 N N . PRO A 1 68 ? 1.797 -3.175 -38.617 1.00 81.81 68 PRO A N 1
ATOM 506 C CA . PRO A 1 68 ? 1.814 -4.399 -39.405 1.00 81.81 68 PRO A CA 1
ATOM 507 C C . PRO A 1 68 ? 1.316 -5.607 -38.584 1.00 81.81 68 PRO A C 1
ATOM 509 O O . PRO A 1 68 ? 1.766 -5.813 -37.451 1.00 81.81 68 PRO A O 1
ATOM 512 N N . PRO A 1 69 ? 0.409 -6.446 -39.128 1.00 81.00 69 PRO A N 1
ATOM 513 C CA . PRO A 1 69 ? -0.074 -7.634 -38.439 1.00 81.00 69 PRO A CA 1
ATOM 514 C C . PRO A 1 69 ? 1.085 -8.556 -38.059 1.00 81.00 69 PRO A C 1
ATOM 516 O O . PRO A 1 69 ? 1.937 -8.869 -38.885 1.00 81.00 69 PRO A O 1
ATOM 519 N N . GLY A 1 70 ? 1.101 -9.017 -36.809 1.00 79.25 70 GLY A N 1
ATOM 520 C CA . GLY A 1 70 ? 2.177 -9.873 -36.301 1.00 79.25 70 GLY A CA 1
ATOM 521 C C . GLY A 1 70 ? 3.341 -9.123 -35.648 1.00 79.25 70 GLY A C 1
ATOM 522 O O . GLY A 1 70 ? 4.143 -9.776 -34.978 1.00 79.25 70 GLY A O 1
ATOM 523 N N . SER A 1 71 ? 3.395 -7.787 -35.744 1.00 83.12 71 SER A N 1
ATOM 524 C CA . SER A 1 71 ? 4.351 -6.984 -34.974 1.00 83.12 71 SER A CA 1
ATOM 525 C C . SER A 1 71 ? 4.058 -7.059 -33.471 1.00 83.12 71 SER A C 1
ATOM 527 O O . SER A 1 71 ? 2.941 -7.372 -33.045 1.00 83.12 71 SER A O 1
ATOM 529 N N . ALA A 1 72 ? 5.069 -6.785 -32.646 1.00 81.75 72 ALA A N 1
ATOM 530 C CA . ALA A 1 72 ? 4.900 -6.765 -31.197 1.00 81.75 72 ALA A CA 1
ATOM 531 C C . ALA A 1 72 ? 3.897 -5.683 -30.772 1.00 81.75 72 ALA A C 1
ATOM 533 O O . ALA A 1 72 ? 3.006 -5.944 -29.971 1.00 81.75 72 ALA A O 1
ATOM 534 N N . GLU A 1 73 ? 4.001 -4.499 -31.373 1.00 79.56 73 GLU A N 1
ATOM 535 C CA . GLU A 1 73 ? 3.155 -3.339 -31.104 1.00 79.56 73 GLU A CA 1
ATOM 536 C C . GLU A 1 73 ? 1.686 -3.605 -31.465 1.00 79.56 73 GLU A C 1
ATOM 538 O O . GLU A 1 73 ? 0.796 -3.194 -30.729 1.00 79.56 73 GLU A O 1
ATOM 543 N N . ALA A 1 74 ? 1.420 -4.358 -32.539 1.00 82.12 74 ALA A N 1
ATOM 544 C CA . ALA A 1 74 ? 0.060 -4.714 -32.950 1.00 82.12 74 ALA A CA 1
ATOM 545 C C . ALA A 1 74 ? -0.620 -5.749 -32.028 1.00 82.12 74 ALA A C 1
ATOM 547 O O . ALA A 1 74 ? -1.845 -5.837 -31.996 1.00 82.12 74 ALA A O 1
ATOM 548 N N . ASN A 1 75 ? 0.154 -6.562 -31.298 1.00 80.25 75 ASN A N 1
ATOM 549 C CA . ASN A 1 75 ? -0.370 -7.666 -30.477 1.00 80.25 75 ASN A CA 1
ATOM 550 C C . ASN A 1 75 ? -0.402 -7.363 -28.972 1.00 80.25 75 ASN A C 1
ATOM 552 O O . ASN A 1 75 ? -0.927 -8.157 -28.188 1.00 80.25 75 ASN A O 1
ATOM 556 N N . SER A 1 76 ? 0.168 -6.237 -28.552 1.00 78.56 76 SER A N 1
ATOM 557 C CA . SER A 1 76 ? 0.395 -5.925 -27.149 1.00 78.56 76 SER A CA 1
ATOM 558 C C . SER A 1 76 ? -0.384 -4.700 -26.697 1.00 78.56 76 SER A C 1
ATOM 560 O O . SER A 1 76 ? -0.138 -3.591 -27.156 1.00 78.56 76 SER A O 1
ATOM 562 N N . LEU A 1 77 ? -1.227 -4.864 -25.675 1.00 82.44 77 LEU A N 1
ATOM 563 C CA . LEU A 1 77 ? -1.791 -3.710 -24.971 1.00 82.44 77 LEU A CA 1
ATOM 564 C C . LEU A 1 77 ? -0.677 -2.933 -24.246 1.00 82.44 77 LEU A C 1
ATOM 566 O O . LEU A 1 77 ? 0.146 -3.578 -23.576 1.00 82.44 77 LEU A O 1
ATOM 570 N N . PRO A 1 78 ? -0.629 -1.593 -24.340 1.00 79.50 78 PRO A N 1
ATOM 571 C CA . PRO A 1 78 ? 0.316 -0.791 -23.576 1.00 79.50 78 PRO A CA 1
ATOM 572 C C . PRO A 1 78 ? 0.042 -0.926 -22.074 1.00 79.50 78 PRO A C 1
ATOM 574 O O . PRO A 1 78 ? -1.073 -1.214 -21.643 1.00 79.50 78 PRO A O 1
ATOM 577 N N . ASN A 1 79 ? 1.083 -0.730 -21.265 1.00 83.00 79 ASN A N 1
ATOM 578 C CA . ASN A 1 79 ? 0.949 -0.664 -19.814 1.00 83.00 79 ASN A CA 1
ATOM 579 C C . ASN A 1 79 ? 1.127 0.799 -19.392 1.00 83.00 79 ASN A C 1
ATOM 581 O O . ASN A 1 79 ? 2.277 1.244 -19.336 1.00 83.00 79 ASN A O 1
ATOM 585 N N . PRO A 1 80 ? 0.035 1.532 -19.115 1.00 84.81 80 PRO A N 1
ATOM 586 C CA . PRO A 1 80 ? 0.102 2.952 -18.785 1.00 84.81 80 PRO A CA 1
ATOM 587 C C . PRO A 1 80 ? 0.723 3.212 -17.409 1.00 84.81 80 PRO A C 1
ATOM 589 O O . PRO A 1 80 ? 1.144 4.323 -17.138 1.00 84.81 80 PRO A O 1
ATOM 592 N N . GLY A 1 81 ? 0.877 2.204 -16.544 1.00 89.12 81 GLY A N 1
ATOM 593 C CA . GLY A 1 81 ? 1.533 2.382 -15.247 1.00 89.12 81 GLY A CA 1
ATOM 594 C C . GLY A 1 81 ? 0.630 2.917 -14.127 1.00 89.12 81 GLY A C 1
ATOM 595 O O . GLY A 1 81 ? 1.137 3.338 -13.089 1.00 89.12 81 GLY A O 1
ATOM 596 N N . ASP A 1 82 ? -0.694 2.834 -14.261 1.00 89.75 82 ASP A N 1
ATOM 597 C CA . ASP A 1 82 ? -1.649 3.398 -13.290 1.00 89.75 82 ASP A CA 1
ATOM 598 C C . ASP A 1 82 ? -1.444 2.849 -11.869 1.00 89.75 82 ASP A C 1
ATOM 600 O O . ASP A 1 82 ? -1.490 3.572 -10.870 1.00 89.75 82 ASP A O 1
ATOM 604 N N . HIS A 1 83 ? -1.195 1.545 -11.743 1.00 89.75 83 HIS A N 1
ATOM 605 C CA . HIS A 1 83 ? -1.040 0.872 -10.445 1.00 89.75 83 HIS A CA 1
ATOM 606 C C . HIS A 1 83 ? 0.413 0.775 -9.974 1.00 89.75 83 HIS A C 1
ATOM 608 O O . HIS A 1 83 ? 0.697 0.744 -8.771 1.00 89.75 83 HIS A O 1
ATOM 614 N N . HIS A 1 84 ? 1.336 0.697 -10.925 1.00 90.31 84 HIS A N 1
ATOM 615 C CA . HIS A 1 84 ? 2.750 0.441 -10.711 1.00 90.31 84 HIS A CA 1
ATOM 616 C C . HIS A 1 84 ? 3.545 1.356 -11.620 1.00 90.31 84 HIS A C 1
ATOM 618 O O . HIS A 1 84 ? 3.239 1.434 -12.803 1.00 90.31 84 HIS A O 1
ATOM 624 N N . TRP A 1 85 ? 4.605 1.962 -11.097 1.00 90.75 85 TRP A N 1
ATOM 625 C CA . TRP A 1 85 ? 5.435 2.855 -11.889 1.00 90.75 85 TRP A CA 1
ATOM 626 C C . TRP A 1 85 ? 5.974 2.132 -13.131 1.00 90.75 85 TRP A C 1
ATOM 628 O O . TRP A 1 85 ? 6.490 1.006 -13.048 1.00 90.75 85 TRP A O 1
ATOM 638 N N . ARG A 1 86 ? 5.841 2.775 -14.288 1.00 85.50 86 ARG A N 1
ATOM 639 C CA . ARG A 1 86 ? 6.398 2.340 -15.569 1.00 85.50 86 ARG A CA 1
ATOM 640 C C . ARG A 1 86 ? 7.071 3.530 -16.234 1.00 85.50 86 ARG A C 1
ATOM 642 O O . ARG A 1 86 ? 6.616 4.662 -16.098 1.00 85.50 86 ARG A O 1
ATOM 649 N N . LYS A 1 87 ? 8.164 3.265 -16.952 1.00 77.75 87 LYS A N 1
ATOM 650 C CA . LYS A 1 87 ? 8.813 4.278 -17.791 1.00 77.75 87 LYS A CA 1
ATOM 651 C C . LYS A 1 87 ? 7.798 4.772 -18.826 1.00 77.75 87 LYS A C 1
ATOM 653 O O . LYS A 1 87 ? 7.118 3.947 -19.431 1.00 77.75 87 LYS A O 1
ATOM 658 N N . ASN A 1 88 ? 7.727 6.088 -19.018 1.00 76.50 88 ASN A N 1
ATOM 659 C CA . ASN A 1 88 ? 6.801 6.759 -19.939 1.00 76.50 88 ASN A CA 1
ATOM 660 C C . ASN A 1 88 ? 5.309 6.489 -19.653 1.00 76.50 88 ASN A C 1
ATOM 662 O O . ASN A 1 88 ? 4.482 6.667 -20.541 1.00 76.50 88 ASN A O 1
ATOM 666 N N . GLY A 1 89 ? 4.982 6.026 -18.445 1.00 85.25 89 GLY A N 1
ATOM 667 C CA . GLY A 1 89 ? 3.609 5.872 -17.978 1.00 85.25 89 GLY A CA 1
ATOM 668 C C . GLY A 1 89 ? 3.170 7.024 -17.078 1.00 85.25 89 GLY A C 1
ATOM 669 O O . GLY A 1 89 ? 3.817 8.070 -17.024 1.00 85.25 89 GLY A O 1
ATOM 670 N N . GLU A 1 90 ? 2.100 6.770 -16.333 1.00 89.50 90 GLU A N 1
ATOM 671 C CA . GLU A 1 90 ? 1.541 7.632 -15.300 1.00 89.50 90 GLU A CA 1
ATOM 672 C C . GLU A 1 90 ? 2.621 8.099 -14.315 1.00 89.50 90 GLU A C 1
ATOM 674 O O . GLU A 1 90 ? 3.530 7.341 -13.941 1.00 89.50 90 GLU A O 1
ATOM 679 N N . VAL A 1 91 ? 2.522 9.350 -13.866 1.00 91.75 91 VAL A N 1
ATOM 680 C CA . VAL A 1 91 ? 3.493 9.929 -12.933 1.00 91.75 91 VAL A CA 1
ATOM 681 C C . VAL A 1 91 ? 3.207 9.423 -11.521 1.00 91.75 91 VAL A C 1
ATOM 683 O O . VAL A 1 91 ? 2.091 9.482 -11.015 1.00 91.75 91 VAL A O 1
ATOM 686 N N . HIS A 1 92 ? 4.244 8.952 -10.823 1.00 92.75 92 HIS A N 1
ATOM 687 C CA . HIS A 1 92 ? 4.144 8.579 -9.407 1.00 92.75 92 HIS A CA 1
ATOM 688 C C . HIS A 1 92 ? 5.080 9.446 -8.572 1.00 92.75 92 HIS A C 1
ATOM 690 O O . HIS A 1 92 ? 6.273 9.500 -8.851 1.00 92.75 92 HIS A O 1
ATOM 696 N N . LEU A 1 93 ? 4.582 9.989 -7.456 1.00 93.38 93 LEU A N 1
ATOM 697 C CA . LEU A 1 93 ? 5.406 10.684 -6.449 1.00 93.38 93 LEU A CA 1
ATOM 698 C C . LEU A 1 93 ? 6.525 9.810 -5.851 1.00 93.38 93 LEU A C 1
ATOM 700 O O . LEU A 1 93 ? 7.472 10.323 -5.261 1.00 93.38 93 LEU A O 1
ATOM 704 N N . ASN A 1 94 ? 6.385 8.482 -5.926 1.00 92.44 94 ASN A N 1
ATOM 705 C CA . ASN A 1 94 ? 7.374 7.516 -5.446 1.00 92.44 94 ASN A CA 1
ATOM 706 C C . ASN A 1 94 ? 7.939 6.728 -6.629 1.00 92.44 94 ASN A C 1
ATOM 708 O O . ASN A 1 94 ? 7.608 5.554 -6.842 1.00 92.44 94 ASN A O 1
ATOM 712 N N . ASP A 1 95 ? 8.767 7.408 -7.406 1.00 89.69 95 ASP A N 1
ATOM 713 C CA . ASP A 1 95 ? 9.527 6.830 -8.503 1.00 89.69 95 ASP A CA 1
ATOM 714 C C . ASP A 1 95 ? 10.880 6.261 -8.002 1.00 89.69 95 ASP A C 1
ATOM 716 O O . ASP A 1 95 ? 11.271 6.470 -6.847 1.00 89.69 95 ASP A O 1
ATOM 720 N N . PRO A 1 96 ? 11.626 5.524 -8.840 1.00 86.81 96 PRO A N 1
ATOM 721 C CA . PRO A 1 96 ? 12.917 4.978 -8.439 1.00 86.81 96 PRO A CA 1
ATOM 722 C C . PRO A 1 96 ? 13.936 6.042 -7.984 1.00 86.81 96 PRO A C 1
ATOM 724 O O . PRO A 1 96 ? 14.675 5.805 -7.025 1.00 86.81 96 PRO A O 1
ATOM 727 N N . PHE A 1 97 ? 13.987 7.212 -8.638 1.00 87.06 97 PHE A N 1
ATOM 728 C CA . PHE A 1 97 ? 14.999 8.227 -8.335 1.00 87.06 97 PHE A CA 1
ATOM 729 C C . PHE A 1 97 ? 14.771 8.874 -6.966 1.00 87.06 97 PHE A C 1
ATOM 731 O O . PHE A 1 97 ? 15.692 8.916 -6.147 1.00 87.06 97 PHE A O 1
ATOM 738 N N . SER A 1 98 ? 13.541 9.316 -6.690 1.00 91.69 98 SER A N 1
ATOM 739 C CA . SER A 1 98 ? 13.158 9.901 -5.401 1.00 91.69 98 SER A CA 1
ATOM 740 C C . SER A 1 98 ? 13.401 8.927 -4.246 1.00 91.69 98 SER A C 1
ATOM 742 O O . SER A 1 98 ? 13.929 9.322 -3.206 1.00 91.69 98 SER A O 1
ATOM 744 N N . ILE A 1 99 ? 13.104 7.636 -4.435 1.00 92.31 99 ILE A N 1
ATOM 745 C CA . ILE A 1 99 ? 13.370 6.593 -3.435 1.00 92.31 99 ILE A CA 1
ATOM 746 C C . ILE A 1 99 ? 14.872 6.465 -3.164 1.00 92.31 99 ILE A C 1
ATOM 748 O O . ILE A 1 99 ? 15.282 6.445 -2.002 1.00 92.31 99 ILE A O 1
ATOM 752 N N . ALA A 1 100 ? 15.693 6.381 -4.215 1.00 88.88 100 ALA A N 1
ATOM 753 C CA . ALA A 1 100 ? 17.138 6.235 -4.075 1.00 88.88 100 ALA A CA 1
ATOM 754 C C . ALA A 1 100 ? 17.760 7.426 -3.338 1.00 88.88 100 ALA A C 1
ATOM 756 O O . ALA A 1 100 ? 18.510 7.229 -2.382 1.00 88.88 100 ALA A O 1
ATOM 757 N N . LYS A 1 101 ? 17.405 8.653 -3.737 1.00 91.44 101 LYS A N 1
ATOM 758 C CA . LYS A 1 101 ? 17.962 9.875 -3.147 1.00 91.44 101 LYS A CA 1
ATOM 759 C C . LYS A 1 101 ? 17.530 10.092 -1.704 1.00 91.44 101 LYS A C 1
ATOM 761 O O . LYS A 1 101 ? 18.356 10.469 -0.879 1.00 91.44 101 LYS A O 1
ATOM 766 N N . LEU A 1 102 ? 16.284 9.766 -1.363 1.00 95.50 102 LEU A N 1
ATOM 767 C CA . LEU A 1 102 ? 15.826 9.817 0.025 1.00 95.50 102 LEU A CA 1
ATOM 768 C C . LEU A 1 102 ? 16.569 8.805 0.915 1.00 95.50 102 LEU A C 1
ATOM 770 O O . LEU A 1 102 ? 16.944 9.126 2.042 1.00 95.50 102 LEU A O 1
ATOM 774 N N . GLN A 1 103 ? 16.805 7.586 0.417 1.00 93.62 103 GLN A N 1
ATOM 775 C CA . GLN A 1 103 ? 17.590 6.586 1.148 1.00 93.62 103 GLN A CA 1
ATOM 776 C C . GLN A 1 103 ? 19.058 6.997 1.300 1.00 93.62 103 GLN A C 1
ATOM 778 O O . GLN A 1 103 ? 19.627 6.789 2.369 1.00 93.62 103 GLN A O 1
ATOM 783 N N . GLU A 1 104 ? 19.664 7.563 0.254 1.00 91.94 104 GLU A N 1
ATOM 784 C CA . GLU A 1 104 ? 21.025 8.107 0.285 1.00 91.94 104 GLU A CA 1
ATOM 785 C C . GLU A 1 104 ? 21.143 9.204 1.349 1.00 91.94 104 GLU A C 1
ATOM 787 O O . GLU A 1 104 ? 21.967 9.083 2.256 1.00 91.94 104 GLU A O 1
ATOM 792 N N . ALA A 1 105 ? 20.255 10.202 1.298 1.00 95.00 105 ALA A N 1
ATOM 793 C CA . ALA A 1 105 ? 20.213 11.309 2.244 1.00 95.00 105 ALA A CA 1
ATOM 794 C C . ALA A 1 105 ? 20.126 10.818 3.691 1.00 95.00 105 ALA A C 1
ATOM 796 O O . ALA A 1 105 ? 20.952 11.179 4.523 1.00 95.00 105 ALA A O 1
ATOM 797 N N . ALA A 1 106 ? 19.162 9.949 3.994 1.00 96.00 106 ALA A N 1
ATOM 798 C CA . ALA A 1 106 ? 18.929 9.511 5.362 1.00 96.00 106 ALA A CA 1
ATOM 799 C C . ALA A 1 106 ? 20.032 8.590 5.914 1.00 96.00 106 ALA A C 1
ATOM 801 O O . ALA A 1 106 ? 20.366 8.670 7.097 1.00 96.00 106 ALA A O 1
ATOM 802 N N . ARG A 1 107 ? 20.607 7.710 5.080 1.00 93.31 107 ARG A N 1
ATOM 803 C CA . ARG A 1 107 ? 21.656 6.767 5.511 1.00 93.31 107 ARG A CA 1
ATOM 804 C C . ARG A 1 107 ? 23.019 7.428 5.679 1.00 93.31 107 ARG A C 1
ATOM 806 O O . ARG A 1 107 ? 23.767 7.013 6.558 1.00 93.31 107 ARG A O 1
ATOM 813 N N . LEU A 1 108 ? 23.346 8.392 4.820 1.00 92.81 108 LEU A N 1
ATOM 814 C CA . LEU A 1 108 ? 24.640 9.081 4.822 1.00 92.81 108 LEU A CA 1
ATOM 815 C C . LEU A 1 108 ? 24.605 10.432 5.545 1.00 92.81 108 LEU A C 1
ATOM 817 O O . LEU A 1 108 ? 25.644 11.074 5.633 1.00 92.81 108 LEU A O 1
ATOM 821 N N . ASP A 1 109 ? 23.435 10.857 6.031 1.00 95.12 109 ASP A N 1
ATOM 822 C CA . ASP A 1 109 ? 23.201 12.206 6.565 1.00 95.12 109 ASP A CA 1
ATOM 823 C C . ASP A 1 109 ? 23.616 13.312 5.568 1.00 95.12 109 ASP A C 1
ATOM 825 O O . ASP A 1 109 ? 24.250 14.309 5.912 1.00 95.12 109 ASP A O 1
ATOM 829 N N . SER A 1 110 ? 23.306 13.103 4.280 1.00 94.75 110 SER A N 1
ATOM 830 C CA . SER A 1 110 ? 23.710 14.010 3.197 1.00 94.75 110 SER A CA 1
ATOM 831 C C . SER A 1 110 ? 22.616 15.022 2.872 1.00 94.75 110 SER A C 1
ATOM 833 O O . SER A 1 110 ? 21.587 14.699 2.266 1.00 94.75 110 SER A O 1
ATOM 835 N N . ARG A 1 111 ? 22.896 16.286 3.201 1.00 95.19 111 ARG A N 1
ATOM 836 C CA . ARG A 1 111 ? 22.035 17.431 2.877 1.00 95.19 111 ARG A CA 1
ATOM 837 C C . ARG A 1 111 ? 21.947 17.674 1.372 1.00 95.19 111 ARG A C 1
ATOM 839 O O . ARG A 1 111 ? 20.901 18.081 0.879 1.00 95.19 111 ARG A O 1
ATOM 846 N N . GLU A 1 112 ? 23.017 17.413 0.630 1.00 94.94 112 GLU A N 1
ATOM 847 C CA . GLU A 1 112 ? 23.062 17.546 -0.828 1.00 94.94 112 GLU A CA 1
ATOM 848 C C . GLU A 1 112 ? 22.110 16.548 -1.495 1.00 94.94 112 GLU A C 1
ATOM 850 O O . GLU A 1 112 ? 21.286 16.943 -2.321 1.00 94.94 112 GLU A O 1
ATOM 855 N N . ALA A 1 113 ? 22.152 15.276 -1.079 1.00 92.94 113 ALA A N 1
ATOM 856 C CA . ALA A 1 113 ? 21.228 14.257 -1.574 1.00 92.94 113 ALA A CA 1
ATOM 857 C C . ALA A 1 113 ? 19.769 14.591 -1.218 1.00 92.94 113 ALA A C 1
ATOM 859 O O . ALA A 1 113 ? 18.875 14.393 -2.044 1.00 92.94 113 ALA A O 1
ATOM 860 N N . TYR A 1 114 ? 19.524 15.153 -0.027 1.00 97.38 114 TYR A N 1
ATOM 861 C CA . TYR A 1 114 ? 18.193 15.623 0.360 1.00 97.38 114 TYR A CA 1
ATOM 862 C C . TYR A 1 114 ? 17.714 16.794 -0.508 1.00 97.38 114 TYR A C 1
ATOM 864 O O . TYR A 1 114 ? 16.567 16.791 -0.947 1.00 97.38 114 TYR A O 1
ATOM 872 N N . LYS A 1 115 ? 18.582 17.761 -0.831 1.00 97.44 115 LYS A N 1
ATOM 873 C CA . LYS A 1 115 ? 18.251 18.874 -1.740 1.00 97.44 115 LYS A CA 1
ATOM 874 C C . LYS A 1 115 ? 17.913 18.385 -3.147 1.00 97.44 115 LYS A C 1
ATOM 876 O O . LYS A 1 115 ? 16.952 18.865 -3.746 1.00 97.44 115 LYS A O 1
ATOM 881 N N . GLU A 1 116 ? 18.652 17.405 -3.669 1.00 95.06 116 GLU A N 1
ATOM 882 C CA . GLU A 1 116 ? 18.323 16.767 -4.951 1.00 95.06 116 GLU A CA 1
ATOM 883 C C . GLU A 1 116 ? 16.972 16.042 -4.901 1.00 95.06 116 GLU A C 1
ATOM 885 O O . GLU A 1 116 ? 16.160 16.198 -5.818 1.00 95.06 116 GLU A O 1
ATOM 890 N N . TYR A 1 117 ? 16.716 15.290 -3.824 1.00 96.12 117 TYR A N 1
ATOM 891 C CA . TYR A 1 117 ? 15.432 14.638 -3.571 1.00 96.12 117 TYR A CA 1
ATOM 892 C C . TYR A 1 117 ? 14.283 15.649 -3.497 1.00 96.12 117 TYR A C 1
ATOM 894 O O . TYR A 1 117 ? 13.255 15.435 -4.144 1.00 96.12 117 TYR A O 1
ATOM 902 N N . SER A 1 118 ? 14.457 16.743 -2.749 1.00 98.06 118 SER A N 1
ATOM 903 C CA . SER A 1 118 ? 13.418 17.754 -2.564 1.00 98.06 118 SER A CA 1
ATOM 904 C C . SER A 1 118 ? 13.082 18.442 -3.883 1.00 98.06 118 SER A C 1
ATOM 906 O O . SER A 1 118 ? 11.927 18.420 -4.315 1.00 98.06 118 SER A O 1
ATOM 908 N N . ARG A 1 119 ? 14.103 18.932 -4.600 1.00 97.50 119 ARG A N 1
ATOM 909 C CA . ARG A 1 119 ? 13.930 19.567 -5.911 1.00 97.50 119 ARG A CA 1
ATOM 910 C C . ARG A 1 119 ? 13.197 18.651 -6.888 1.00 97.50 119 ARG A C 1
ATOM 912 O O . ARG A 1 119 ? 12.259 19.086 -7.543 1.00 97.50 119 ARG A O 1
ATOM 919 N N . TYR A 1 120 ? 13.607 17.387 -6.988 1.00 95.88 120 TYR A N 1
ATOM 920 C CA . TYR A 1 120 ? 12.967 16.450 -7.910 1.00 95.88 120 TYR A CA 1
ATOM 921 C C . TYR A 1 120 ? 11.533 16.103 -7.495 1.00 95.88 120 TYR A C 1
ATOM 923 O O . TYR A 1 120 ? 10.641 16.063 -8.337 1.00 95.88 120 TYR A O 1
ATOM 931 N N . THR A 1 121 ? 11.287 15.906 -6.198 1.00 96.88 121 THR A N 1
ATOM 932 C CA . THR A 1 121 ? 9.936 15.652 -5.678 1.00 96.88 121 THR A CA 1
ATOM 933 C C . THR A 1 121 ? 9.009 16.839 -5.937 1.00 96.88 121 THR A C 1
ATOM 935 O O . THR A 1 121 ? 7.840 16.629 -6.244 1.00 96.88 121 THR A O 1
ATOM 938 N N . GLN A 1 122 ? 9.517 18.075 -5.892 1.00 96.69 122 GLN A N 1
ATOM 939 C CA . GLN A 1 122 ? 8.726 19.247 -6.255 1.00 96.69 122 GLN A CA 1
ATOM 940 C C . GLN A 1 122 ? 8.333 19.256 -7.739 1.00 96.69 122 GLN A C 1
ATOM 942 O O . GLN A 1 122 ? 7.198 19.607 -8.053 1.00 96.69 122 GLN A O 1
ATOM 947 N N . GLU A 1 123 ? 9.215 18.833 -8.647 1.00 95.38 123 GLU A N 1
ATOM 948 C CA . GLU A 1 123 ? 8.859 18.685 -10.068 1.00 95.38 123 GLU A CA 1
ATOM 949 C C . GLU A 1 123 ? 7.800 17.588 -10.284 1.00 95.38 123 GLU A C 1
ATOM 951 O O . GLU A 1 123 ? 6.872 17.764 -11.075 1.00 95.38 123 GLU A O 1
ATOM 956 N N . LEU A 1 124 ? 7.866 16.490 -9.522 1.00 94.69 124 LEU A N 1
ATOM 957 C CA . LEU A 1 124 ? 6.803 15.479 -9.525 1.00 94.69 124 LEU A CA 1
ATOM 958 C C . LEU A 1 124 ? 5.478 16.044 -8.991 1.00 94.69 124 LEU A C 1
ATOM 960 O O . LEU A 1 124 ? 4.441 15.818 -9.604 1.00 94.69 124 LEU A O 1
ATOM 964 N N . ASN A 1 125 ? 5.502 16.807 -7.891 1.00 96.00 125 ASN A N 1
ATOM 965 C CA . ASN A 1 125 ? 4.307 17.454 -7.339 1.00 96.00 125 ASN A CA 1
ATOM 966 C C . ASN A 1 125 ? 3.624 18.345 -8.385 1.00 96.00 125 ASN A C 1
ATOM 968 O O . ASN A 1 125 ? 2.425 18.198 -8.603 1.00 96.00 125 ASN A O 1
ATOM 972 N N . LYS A 1 126 ? 4.379 19.213 -9.078 1.00 95.12 126 LYS A N 1
ATOM 973 C CA . LYS A 1 126 ? 3.854 20.080 -10.156 1.00 95.12 126 LYS A CA 1
ATOM 974 C C . LYS A 1 126 ? 3.109 19.307 -11.248 1.00 95.12 126 LYS A C 1
ATOM 976 O O . LYS A 1 126 ? 2.228 19.864 -11.890 1.00 95.12 126 LYS A O 1
ATOM 981 N N . SER A 1 127 ? 3.461 18.039 -11.446 1.00 91.56 127 SER A N 1
ATOM 982 C CA . SER A 1 127 ? 2.888 17.197 -12.494 1.00 91.56 127 SER A CA 1
ATOM 983 C C . SER A 1 127 ? 1.590 16.496 -12.074 1.00 91.56 127 SER A C 1
ATOM 985 O O . SER A 1 127 ? 0.798 16.155 -12.946 1.00 91.56 127 SER A O 1
ATOM 987 N N . CYS A 1 128 ? 1.360 16.237 -10.777 1.00 91.50 128 CYS A N 1
ATOM 988 C CA . CYS A 1 128 ? 0.260 15.355 -10.355 1.00 91.50 128 CYS A CA 1
ATOM 989 C C . CYS A 1 128 ? -0.453 15.697 -9.032 1.00 91.50 128 CYS A C 1
ATOM 991 O O . CYS A 1 128 ? -1.288 14.907 -8.588 1.00 91.50 128 CYS A O 1
ATOM 993 N N . THR A 1 129 ? -0.168 16.830 -8.376 1.00 95.12 129 THR A N 1
ATOM 994 C CA . THR A 1 129 ? -0.831 17.213 -7.110 1.00 95.12 129 THR A CA 1
ATOM 995 C C . THR A 1 129 ? -1.342 18.654 -7.115 1.00 95.12 129 THR A C 1
ATOM 997 O O . THR A 1 129 ? -0.768 19.523 -7.769 1.00 95.12 129 THR A O 1
ATOM 1000 N N . LEU A 1 130 ? -2.393 18.938 -6.331 1.00 96.00 130 LEU A N 1
ATOM 1001 C CA . LEU A 1 130 ? -2.931 20.300 -6.188 1.00 96.00 130 LEU A CA 1
ATOM 1002 C C . LEU A 1 130 ? -1.897 21.254 -5.577 1.00 96.00 130 LEU A C 1
ATOM 1004 O O . LEU A 1 130 ? -1.692 22.352 -6.083 1.00 96.00 130 LEU A O 1
ATOM 1008 N N . ARG A 1 131 ? -1.167 20.823 -4.540 1.00 96.81 131 ARG A N 1
ATOM 1009 C CA . ARG A 1 131 ? -0.054 21.605 -3.970 1.00 96.81 131 ARG A CA 1
ATOM 1010 C C . ARG A 1 131 ? 1.082 21.889 -4.958 1.00 96.81 131 ARG A C 1
ATOM 1012 O O . ARG A 1 131 ? 1.824 22.852 -4.771 1.00 96.81 131 ARG A O 1
ATOM 1019 N N . GLY A 1 132 ? 1.225 21.071 -6.001 1.00 95.81 132 GLY A N 1
ATOM 1020 C CA . GLY A 1 132 ? 2.152 21.304 -7.103 1.00 95.81 132 GLY A CA 1
ATOM 1021 C C . GLY A 1 132 ? 1.771 22.488 -7.989 1.00 95.81 132 GLY A C 1
ATOM 1022 O O . GLY A 1 132 ? 2.656 23.106 -8.568 1.00 95.81 132 GLY A O 1
ATOM 1023 N N . MET A 1 133 ? 0.482 22.830 -8.043 1.00 96.19 133 MET A N 1
ATOM 1024 C CA . MET A 1 133 ? -0.066 23.968 -8.795 1.00 96.19 133 MET A CA 1
ATOM 1025 C C . MET A 1 133 ? -0.001 25.284 -8.011 1.00 96.19 133 MET A C 1
ATOM 1027 O O . MET A 1 133 ? -0.412 26.326 -8.513 1.00 96.19 133 MET A O 1
ATOM 1031 N N . LEU A 1 134 ? 0.475 25.248 -6.765 1.00 97.06 134 LEU A N 1
ATOM 1032 C CA . LEU A 1 134 ? 0.644 26.423 -5.921 1.00 97.06 134 LEU A CA 1
ATOM 1033 C C . LEU A 1 134 ? 2.108 26.855 -5.925 1.00 97.06 134 LEU A C 1
ATOM 1035 O O . LEU A 1 134 ? 3.010 26.019 -6.013 1.00 97.06 134 LEU A O 1
ATOM 1039 N N . LYS A 1 135 ? 2.349 28.145 -5.710 1.00 96.44 135 LYS A N 1
ATOM 1040 C CA . LYS A 1 135 ? 3.652 28.719 -5.365 1.00 96.44 135 LYS A CA 1
ATOM 1041 C C . LYS A 1 135 ? 3.521 29.655 -4.167 1.00 96.44 135 LYS A C 1
ATOM 1043 O O . LYS A 1 135 ? 2.426 30.052 -3.778 1.00 96.44 135 LYS A O 1
ATOM 1048 N N . PHE A 1 136 ? 4.651 29.933 -3.529 1.00 96.94 136 PHE A N 1
ATOM 1049 C CA . PHE A 1 136 ? 4.691 30.902 -2.444 1.00 96.94 136 PHE A CA 1
ATOM 1050 C C . PHE A 1 136 ? 4.687 32.315 -3.016 1.00 96.94 136 PHE A C 1
ATOM 1052 O O . PHE A 1 136 ? 5.432 32.597 -3.956 1.00 96.94 136 PHE A O 1
ATOM 1059 N N . ARG A 1 137 ? 3.882 33.197 -2.429 1.00 94.00 137 ARG A N 1
ATOM 1060 C CA . ARG A 1 137 ? 3.867 34.612 -2.785 1.00 94.00 137 ARG A CA 1
ATOM 1061 C C . ARG A 1 137 ? 5.175 35.275 -2.355 1.00 94.00 137 ARG A C 1
ATOM 1063 O O . ARG A 1 137 ? 5.707 34.982 -1.283 1.00 94.00 137 ARG A O 1
ATOM 1070 N N . GLU A 1 138 ? 5.694 36.190 -3.168 1.00 88.25 138 GLU A N 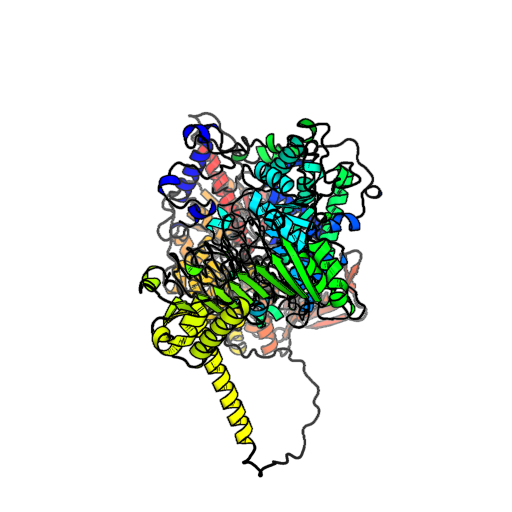1
ATOM 1071 C CA . GLU A 1 138 ? 6.866 36.970 -2.773 1.00 88.25 138 GLU A CA 1
ATOM 1072 C C . GLU A 1 138 ? 6.527 37.913 -1.610 1.00 88.25 138 GLU A C 1
ATOM 1074 O O . GLU A 1 138 ? 5.584 38.703 -1.681 1.00 88.25 138 GLU A O 1
ATOM 1079 N N . THR A 1 139 ? 7.325 37.848 -0.541 1.00 86.25 139 THR A N 1
ATOM 1080 C CA . THR A 1 139 ? 7.234 38.761 0.603 1.00 86.25 139 THR A CA 1
ATOM 1081 C C . THR A 1 139 ? 8.414 39.736 0.616 1.00 86.25 139 THR A C 1
ATOM 1083 O O . THR A 1 139 ? 9.560 39.326 0.389 1.00 86.25 139 THR A O 1
ATOM 1086 N N . PRO A 1 140 ? 8.180 41.028 0.911 1.00 79.50 140 PRO A N 1
ATOM 1087 C CA . PRO A 1 140 ? 9.257 41.998 1.068 1.00 79.50 140 PRO A CA 1
ATOM 1088 C C . PRO A 1 140 ? 10.047 41.806 2.372 1.00 79.50 140 PRO A C 1
ATOM 1090 O O . PRO A 1 140 ? 11.174 42.288 2.474 1.00 79.50 140 PRO A O 1
ATOM 1093 N N . VAL A 1 141 ? 9.484 41.119 3.373 1.00 83.69 141 VAL A N 1
ATOM 1094 C CA . VAL A 1 141 ? 10.104 40.956 4.694 1.00 83.69 141 VAL A CA 1
ATOM 1095 C C . VAL A 1 141 ? 10.551 39.511 4.868 1.00 83.69 141 VAL A C 1
ATOM 1097 O O . VAL A 1 141 ? 9.759 38.638 5.212 1.00 83.69 141 VAL A O 1
ATOM 1100 N N . ARG A 1 142 ? 11.843 39.273 4.641 1.00 92.94 142 ARG A N 1
ATOM 1101 C CA . ARG A 1 142 ? 12.530 38.029 5.012 1.00 92.94 142 ARG A CA 1
ATOM 1102 C C . ARG A 1 142 ? 13.218 38.225 6.356 1.00 92.94 142 ARG A C 1
ATOM 1104 O O . ARG A 1 142 ? 13.693 39.323 6.644 1.00 92.94 142 ARG A O 1
ATOM 1111 N N . ILE A 1 143 ? 13.292 37.171 7.155 1.00 95.50 143 ILE A N 1
ATOM 1112 C CA . ILE A 1 143 ? 13.963 37.189 8.464 1.00 95.50 143 ILE A CA 1
ATOM 1113 C C . ILE A 1 143 ? 15.205 36.303 8.438 1.00 95.50 143 ILE A C 1
ATOM 1115 O O . ILE A 1 143 ? 15.321 35.430 7.574 1.00 95.50 143 ILE A O 1
ATOM 1119 N N . SER A 1 144 ? 16.132 36.498 9.377 1.00 96.44 144 SER A N 1
ATOM 1120 C CA . SER A 1 144 ? 17.277 35.588 9.497 1.00 96.44 144 SER A CA 1
ATOM 1121 C C . SER A 1 144 ? 16.806 34.176 9.858 1.00 96.44 144 SER A C 1
ATOM 1123 O O . SER A 1 144 ? 15.866 34.013 10.636 1.00 96.44 144 SER A O 1
ATOM 1125 N N . LEU A 1 145 ? 17.486 33.144 9.348 1.00 96.06 145 LEU A N 1
ATOM 1126 C CA . LEU A 1 145 ? 17.216 31.753 9.734 1.00 96.06 145 LEU A CA 1
ATOM 1127 C C . LEU A 1 145 ? 17.392 31.538 11.248 1.00 96.06 145 LEU A C 1
ATOM 1129 O O . LEU A 1 145 ? 16.700 30.711 11.835 1.00 96.06 145 LEU A O 1
ATOM 1133 N N . ASP A 1 146 ? 18.271 32.315 11.887 1.00 96.81 146 ASP A N 1
ATOM 1134 C CA . ASP A 1 146 ? 18.507 32.271 13.336 1.00 96.81 146 ASP A CA 1
ATOM 1135 C C . ASP A 1 146 ? 17.322 32.805 14.162 1.00 96.81 146 ASP A C 1
ATOM 1137 O O . ASP A 1 146 ? 17.220 32.503 15.349 1.00 96.81 146 ASP A O 1
ATOM 1141 N N . GLU A 1 147 ? 16.419 33.587 13.557 1.00 96.81 147 GLU A N 1
ATOM 1142 C CA . GLU A 1 147 ? 15.183 34.051 14.207 1.00 96.81 147 GLU A CA 1
ATOM 1143 C C . GLU A 1 147 ? 14.053 33.017 14.134 1.00 96.81 147 GLU A C 1
ATOM 1145 O O . GLU A 1 147 ? 13.064 33.138 14.859 1.00 96.81 147 GLU A O 1
ATOM 1150 N N . VAL A 1 148 ? 14.174 32.024 13.249 1.00 98.19 148 VAL A N 1
ATOM 1151 C CA . VAL A 1 148 ? 13.197 30.943 13.106 1.00 98.19 148 VAL A CA 1
ATOM 1152 C C . VAL A 1 148 ? 13.422 29.918 14.207 1.00 98.19 148 VAL A C 1
ATOM 1154 O O . VAL A 1 148 ? 14.564 29.515 14.459 1.00 98.19 148 VAL A O 1
ATOM 1157 N N . GLU A 1 149 ? 12.333 29.443 14.815 1.00 97.62 149 GLU A N 1
ATOM 1158 C CA . GLU A 1 149 ? 12.384 28.387 15.824 1.00 97.62 149 GLU A CA 1
ATOM 1159 C C . GLU A 1 149 ? 13.255 27.194 15.368 1.00 97.62 149 GLU A C 1
ATOM 1161 O O . GLU A 1 149 ? 13.296 26.851 14.177 1.00 97.62 149 GLU A O 1
ATOM 1166 N N . PRO A 1 150 ? 14.023 26.578 16.284 1.00 98.25 150 PRO A N 1
ATOM 1167 C CA . PRO A 1 150 ? 14.999 25.566 15.907 1.00 98.25 150 PRO A CA 1
ATOM 1168 C C . PRO A 1 150 ? 14.311 24.294 15.404 1.00 98.25 150 PRO A C 1
ATOM 1170 O O . PRO A 1 150 ? 13.201 23.953 15.821 1.00 98.25 150 PRO A O 1
ATOM 1173 N N . ALA A 1 151 ? 15.013 23.525 14.566 1.00 97.94 151 ALA A N 1
ATOM 1174 C CA . ALA A 1 151 ? 14.479 22.289 13.989 1.00 97.94 151 ALA A CA 1
ATOM 1175 C C . ALA A 1 151 ? 14.009 21.297 15.069 1.00 97.94 151 ALA A C 1
ATOM 1177 O O . ALA A 1 151 ? 13.031 20.585 14.863 1.00 97.94 151 ALA A O 1
ATOM 1178 N N . SER A 1 152 ? 14.647 21.310 16.246 1.00 97.81 152 SER A N 1
ATOM 1179 C CA . SER A 1 152 ? 14.273 20.502 17.412 1.00 97.81 152 SER A CA 1
ATOM 1180 C C . SER A 1 152 ? 12.872 20.790 17.967 1.00 97.81 152 SER A C 1
ATOM 1182 O O . SER A 1 152 ? 12.293 19.906 18.593 1.00 97.81 152 SER A O 1
ATOM 1184 N N . GLU A 1 153 ? 12.318 21.989 17.764 1.00 98.06 153 GLU A N 1
ATOM 1185 C CA . GLU A 1 153 ? 10.929 22.297 18.133 1.00 98.06 153 GLU A CA 1
ATOM 1186 C C . GLU A 1 153 ? 9.954 21.907 17.016 1.00 98.06 153 GLU A C 1
ATOM 1188 O O . GLU A 1 153 ? 8.906 21.320 17.289 1.00 98.06 153 GLU A O 1
ATOM 1193 N N . ILE A 1 154 ? 10.337 22.111 15.751 1.00 98.38 154 ILE A N 1
ATOM 1194 C CA . ILE A 1 154 ? 9.512 21.748 14.588 1.00 98.38 154 ILE A CA 1
ATOM 1195 C C . ILE A 1 154 ? 9.286 20.234 14.516 1.00 98.38 154 ILE A C 1
ATOM 1197 O O . ILE A 1 154 ? 8.153 19.793 14.317 1.00 98.38 154 ILE A O 1
ATOM 1201 N N . VAL A 1 155 ? 10.321 19.412 14.741 1.00 98.19 155 VAL A N 1
ATOM 1202 C CA . VAL A 1 155 ? 10.190 17.943 14.667 1.00 98.19 155 VAL A CA 1
ATOM 1203 C C . VAL A 1 155 ? 9.176 17.370 15.660 1.00 98.19 155 VAL A C 1
ATOM 1205 O O . VAL A 1 155 ? 8.600 16.321 15.386 1.00 98.19 155 VAL A O 1
ATOM 1208 N N . LYS A 1 156 ? 8.871 18.059 16.770 1.00 98.12 156 LYS A N 1
ATOM 1209 C CA . LYS A 1 156 ? 7.850 17.620 17.745 1.00 98.12 156 LYS A CA 1
ATOM 1210 C C . LYS A 1 156 ? 6.427 17.645 17.175 1.00 98.12 156 LYS A C 1
ATOM 1212 O O . LYS A 1 156 ? 5.531 16.983 17.705 1.00 98.12 156 LYS A O 1
ATOM 1217 N N . ARG A 1 157 ? 6.219 18.395 16.087 1.00 98.25 157 ARG A N 1
ATOM 1218 C CA . ARG A 1 157 ? 4.965 18.449 15.318 1.00 98.25 157 ARG A CA 1
ATOM 1219 C C . ARG A 1 157 ? 4.883 17.354 14.258 1.00 98.25 157 ARG A C 1
ATOM 1221 O O . ARG A 1 157 ? 3.829 17.165 13.652 1.00 98.25 157 ARG A O 1
ATOM 1228 N N . PHE A 1 158 ? 5.970 16.621 14.026 1.00 98.50 158 PHE A N 1
ATOM 1229 C CA . PHE A 1 158 ? 5.986 15.493 13.108 1.00 98.50 158 PHE A CA 1
ATOM 1230 C C . PHE A 1 158 ? 5.540 14.222 13.822 1.00 98.50 158 PHE A C 1
ATOM 1232 O O . PHE A 1 158 ? 5.905 13.947 14.963 1.00 98.50 158 PHE A O 1
ATOM 1239 N N . CYS A 1 159 ? 4.729 13.431 13.130 1.00 97.69 159 CYS A N 1
ATOM 1240 C CA . CYS A 1 159 ? 4.265 12.142 13.612 1.00 97.69 159 CYS A CA 1
ATOM 1241 C C . CYS A 1 159 ? 4.539 11.069 12.565 1.00 97.69 159 CYS A C 1
ATOM 1243 O O . CYS A 1 159 ? 4.306 11.274 11.373 1.00 97.69 159 CYS A O 1
ATOM 1245 N N . THR A 1 160 ? 4.942 9.877 13.000 1.00 97.31 160 THR A N 1
ATOM 1246 C CA . THR A 1 160 ? 4.832 8.703 12.120 1.00 97.31 160 THR A CA 1
ATOM 1247 C C . THR A 1 160 ? 3.390 8.209 12.121 1.00 97.31 160 THR A C 1
ATOM 1249 O O . THR A 1 160 ? 2.816 7.932 13.176 1.00 97.31 160 THR A O 1
ATOM 1252 N N . GLY A 1 161 ? 2.786 8.143 10.934 1.00 90.81 161 GLY A N 1
ATOM 1253 C CA . GLY A 1 161 ? 1.380 7.786 10.771 1.00 90.81 161 GLY A CA 1
ATOM 1254 C C . GLY A 1 161 ? 1.072 6.348 11.197 1.00 90.81 161 GLY A C 1
ATOM 1255 O O . GLY A 1 161 ? 1.955 5.501 11.327 1.00 90.81 161 GLY A O 1
ATOM 1256 N N . ALA A 1 162 ? -0.214 6.077 11.402 1.00 93.81 162 ALA A N 1
ATOM 1257 C CA . ALA A 1 162 ? -0.726 4.834 11.965 1.00 93.81 162 ALA A CA 1
ATOM 1258 C C . ALA A 1 162 ? -0.479 3.612 11.054 1.00 93.81 162 ALA A C 1
ATOM 1260 O O . ALA A 1 162 ? -1.199 3.395 10.077 1.00 93.81 162 ALA A O 1
ATOM 1261 N N . MET A 1 163 ? 0.519 2.786 11.384 1.00 96.12 163 MET A N 1
ATOM 1262 C CA . MET A 1 163 ? 0.900 1.595 10.613 1.00 96.12 163 MET A CA 1
ATOM 1263 C C . MET A 1 163 ? 0.939 0.362 11.516 1.00 96.12 163 MET A C 1
ATOM 1265 O O . MET A 1 163 ? 1.858 0.194 12.306 1.00 96.12 163 MET A O 1
ATOM 1269 N N . SER A 1 164 ? -0.044 -0.530 11.376 1.00 96.12 164 SER A N 1
ATOM 1270 C CA . SER A 1 164 ? -0.240 -1.622 12.338 1.00 96.12 164 SER A CA 1
ATOM 1271 C C . SER A 1 164 ? 0.933 -2.604 12.406 1.00 96.12 164 SER A C 1
ATOM 1273 O O . SER A 1 164 ? 1.360 -3.120 11.362 1.00 96.12 164 SER A O 1
ATOM 1275 N N . TYR A 1 165 ? 1.316 -3.007 13.618 1.00 94.88 165 TYR A N 1
ATOM 1276 C CA . TYR A 1 165 ? 2.063 -4.248 13.827 1.00 94.88 165 TYR A CA 1
ATOM 1277 C C . TYR A 1 165 ? 1.280 -5.434 13.224 1.00 94.88 165 TYR A C 1
ATOM 1279 O O . TYR A 1 165 ? 0.078 -5.606 13.455 1.00 94.88 165 TYR A O 1
ATOM 1287 N N . GLY A 1 166 ? 1.932 -6.180 12.330 1.00 93.88 166 GLY A N 1
ATOM 1288 C CA . GLY A 1 166 ? 1.310 -7.183 11.456 1.00 93.88 166 GLY A CA 1
ATOM 1289 C C . GLY A 1 166 ? 1.310 -6.756 9.989 1.00 93.88 166 GLY A C 1
ATOM 1290 O O . GLY A 1 166 ? 1.721 -7.528 9.123 1.00 93.88 166 GLY A O 1
ATOM 1291 N N . SER A 1 167 ? 0.966 -5.501 9.690 1.00 95.06 167 SER A N 1
ATOM 1292 C CA . SER A 1 167 ? 1.207 -4.929 8.355 1.00 95.06 167 SER A CA 1
ATOM 1293 C C . SER A 1 167 ? 2.709 -4.747 8.133 1.00 95.06 167 SER A C 1
ATOM 1295 O O . SER A 1 167 ? 3.260 -5.262 7.154 1.00 95.06 167 SER A O 1
ATOM 1297 N N . ILE A 1 168 ? 3.366 -4.116 9.105 1.00 97.12 168 ILE A N 1
ATOM 1298 C CA . ILE A 1 168 ? 4.819 -3.995 9.191 1.00 97.12 168 ILE A CA 1
ATOM 1299 C C . ILE A 1 168 ? 5.387 -4.916 10.277 1.00 97.12 168 ILE A C 1
ATOM 1301 O O . ILE A 1 168 ? 4.665 -5.368 11.174 1.00 97.12 168 ILE A O 1
ATOM 1305 N N . SER A 1 169 ? 6.668 -5.237 10.151 1.00 97.06 169 SER A N 1
ATOM 1306 C CA . SER A 1 169 ? 7.446 -6.054 11.075 1.00 97.06 169 SER A CA 1
ATOM 1307 C C . SER A 1 169 ? 7.632 -5.347 12.417 1.00 97.06 169 SER A C 1
ATOM 1309 O O . SER A 1 169 ? 7.476 -4.125 12.527 1.00 97.06 169 SER A O 1
ATOM 1311 N N . LEU A 1 170 ? 7.972 -6.121 13.450 1.00 96.25 170 LEU A N 1
ATOM 1312 C CA . LEU A 1 170 ? 8.259 -5.572 14.776 1.00 96.25 170 LEU A CA 1
ATOM 1313 C C . LEU A 1 170 ? 9.475 -4.642 14.723 1.00 96.25 170 LEU A C 1
ATOM 1315 O O . LEU A 1 170 ? 9.476 -3.586 15.349 1.00 96.25 170 LEU A O 1
ATOM 1319 N N . GLU A 1 171 ? 10.485 -5.018 13.941 1.00 97.38 171 GLU A N 1
ATOM 1320 C CA . GLU A 1 171 ? 11.728 -4.276 13.763 1.00 97.38 171 GLU A CA 1
ATOM 1321 C C . GLU A 1 171 ? 11.458 -2.886 13.177 1.00 97.38 171 GLU A C 1
ATOM 1323 O O . GLU A 1 171 ? 11.875 -1.883 13.754 1.00 97.38 171 GLU A O 1
ATOM 1328 N N . ALA A 1 172 ? 10.680 -2.797 12.092 1.00 97.62 172 ALA A N 1
ATOM 1329 C CA . ALA A 1 172 ? 10.307 -1.514 11.499 1.00 97.62 172 ALA A CA 1
ATOM 1330 C C . ALA A 1 172 ? 9.459 -0.665 12.463 1.00 97.62 172 ALA A C 1
ATOM 1332 O O . ALA A 1 172 ? 9.708 0.530 12.630 1.00 97.62 172 ALA A O 1
ATOM 1333 N N . HIS A 1 173 ? 8.482 -1.285 13.132 1.00 97.69 173 HIS A N 1
ATOM 1334 C CA . HIS A 1 173 ? 7.567 -0.594 14.038 1.00 97.69 173 HIS A CA 1
ATOM 1335 C C . HIS A 1 173 ? 8.275 -0.022 15.278 1.00 97.69 173 HIS A C 1
ATOM 1337 O O . HIS A 1 173 ? 8.034 1.121 15.667 1.00 97.69 173 HIS A O 1
ATOM 1343 N N . THR A 1 174 ? 9.158 -0.800 15.906 1.00 97.00 174 THR A N 1
ATOM 1344 C CA . THR A 1 174 ? 9.917 -0.380 17.098 1.00 97.00 174 THR A CA 1
ATOM 1345 C C . THR A 1 174 ? 11.020 0.619 16.756 1.00 97.00 174 THR A C 1
ATOM 1347 O O . THR A 1 174 ? 11.265 1.539 17.534 1.00 97.00 174 THR A O 1
ATOM 1350 N N . THR A 1 175 ? 11.631 0.507 15.570 1.00 98.25 175 THR A N 1
ATOM 1351 C CA . THR A 1 175 ? 12.617 1.476 15.063 1.00 98.25 175 THR A CA 1
ATOM 1352 C C . THR A 1 175 ? 12.009 2.869 14.917 1.00 98.25 175 THR A C 1
ATOM 1354 O O . THR A 1 175 ? 12.609 3.847 15.363 1.00 98.25 175 THR A O 1
ATOM 1357 N N . MET A 1 176 ? 10.800 2.968 14.352 1.00 97.81 176 MET A N 1
ATOM 1358 C CA . MET A 1 176 ? 10.088 4.247 14.252 1.00 97.81 176 MET A CA 1
ATOM 1359 C C . MET A 1 176 ? 9.727 4.808 15.627 1.00 97.81 176 MET A C 1
ATOM 1361 O O . MET A 1 176 ? 9.955 5.991 15.866 1.00 97.81 176 MET A O 1
ATOM 1365 N N . ALA A 1 177 ? 9.217 3.973 16.538 1.00 97.62 177 ALA A N 1
ATOM 1366 C CA . ALA A 1 177 ? 8.888 4.412 17.893 1.00 97.62 177 ALA A CA 1
ATOM 1367 C C . ALA A 1 177 ? 10.111 4.978 18.621 1.00 97.62 177 ALA A C 1
ATOM 1369 O O . ALA A 1 177 ? 10.063 6.101 19.120 1.00 97.62 177 ALA A O 1
ATOM 1370 N N . LYS A 1 178 ? 11.237 4.259 18.567 1.00 97.81 178 LYS A N 1
ATOM 1371 C CA . LYS A 1 178 ? 12.504 4.702 19.148 1.00 97.81 178 LYS A CA 1
ATOM 1372 C C . LYS A 1 178 ? 12.967 6.040 18.583 1.00 97.81 178 LYS A C 1
ATOM 1374 O O . LYS A 1 178 ? 13.292 6.934 19.356 1.00 97.81 178 LYS A O 1
ATOM 1379 N N . ALA A 1 179 ? 12.975 6.191 17.259 1.00 98.06 179 ALA A N 1
ATOM 1380 C CA . ALA A 1 179 ? 13.397 7.434 16.618 1.00 98.06 179 ALA A CA 1
ATOM 1381 C C . ALA A 1 179 ? 12.521 8.625 17.036 1.00 98.06 179 ALA A C 1
ATOM 1383 O O . ALA A 1 179 ? 13.039 9.667 17.423 1.00 98.06 179 ALA A O 1
ATOM 1384 N N . GLN A 1 180 ? 11.197 8.457 17.002 1.00 97.88 180 GLN A N 1
ATOM 1385 C CA . GLN A 1 180 ? 10.247 9.511 17.365 1.00 97.88 180 GLN A CA 1
ATOM 1386 C C . GLN A 1 180 ? 10.394 9.932 18.830 1.00 97.88 180 GLN A C 1
ATOM 1388 O O . GLN A 1 180 ? 10.490 11.123 19.111 1.00 97.88 180 GLN A O 1
ATOM 1393 N N . ASN A 1 181 ? 10.504 8.966 19.745 1.00 96.62 181 ASN A N 1
ATOM 1394 C CA . ASN A 1 181 ? 10.663 9.245 21.170 1.00 96.62 181 ASN A CA 1
ATOM 1395 C C . ASN A 1 181 ? 11.979 9.977 21.479 1.00 96.62 181 ASN A C 1
ATOM 1397 O O . ASN A 1 181 ? 11.985 10.875 22.314 1.00 96.62 181 ASN A O 1
ATOM 1401 N N . ILE A 1 182 ? 13.077 9.648 20.781 1.00 96.69 182 ILE A N 1
ATOM 1402 C CA . ILE A 1 182 ? 14.362 10.363 20.917 1.00 96.69 182 ILE A CA 1
ATOM 1403 C C . ILE A 1 182 ? 14.223 11.841 20.523 1.00 96.69 182 ILE A C 1
ATOM 1405 O O . ILE A 1 182 ? 14.803 12.702 21.175 1.00 96.69 182 ILE A O 1
ATOM 1409 N N . MET A 1 183 ? 13.442 12.144 19.482 1.00 96.06 183 MET A N 1
ATOM 1410 C CA . MET A 1 183 ? 13.227 13.518 19.006 1.00 96.06 183 MET A CA 1
ATOM 1411 C C . MET A 1 183 ? 12.170 14.296 19.812 1.00 96.06 183 MET A C 1
ATOM 1413 O O . MET A 1 183 ? 11.945 15.471 19.538 1.00 96.06 183 MET A O 1
ATOM 1417 N N . GLY A 1 184 ? 11.482 13.658 20.767 1.00 95.56 184 GLY A N 1
ATOM 1418 C CA . GLY A 1 184 ? 10.307 14.240 21.433 1.00 95.56 184 GLY A CA 1
ATOM 1419 C C . GLY A 1 184 ? 9.072 14.356 20.526 1.00 95.56 184 GLY A C 1
ATOM 1420 O O . GLY A 1 184 ? 8.132 15.082 20.845 1.00 95.56 184 GLY A O 1
ATOM 1421 N N . ALA A 1 185 ? 9.089 13.656 19.394 1.00 96.88 185 ALA A N 1
ATOM 1422 C CA . ALA A 1 185 ? 8.004 13.549 18.432 1.00 96.88 185 ALA A CA 1
ATOM 1423 C C . ALA A 1 185 ? 7.117 12.328 18.761 1.00 96.88 185 ALA A C 1
ATOM 1425 O O . ALA A 1 185 ? 7.202 11.769 19.858 1.00 96.88 185 ALA A O 1
ATOM 1426 N N . LYS A 1 186 ? 6.226 11.901 17.854 1.00 97.56 186 LYS A N 1
ATOM 1427 C CA . LYS A 1 186 ? 5.227 10.861 18.171 1.00 97.56 186 LYS A CA 1
ATOM 1428 C C . LYS A 1 186 ? 5.150 9.750 17.121 1.00 97.56 186 LYS A C 1
ATOM 1430 O O . LYS A 1 186 ? 5.130 9.979 15.913 1.00 97.56 186 LYS A O 1
ATOM 1435 N N . SER A 1 187 ? 5.049 8.505 17.590 1.00 97.88 187 SER A N 1
ATOM 1436 C CA . SER A 1 187 ? 4.718 7.347 16.747 1.00 97.88 187 SER A CA 1
ATOM 1437 C C . SER A 1 187 ? 3.355 6.766 17.082 1.00 97.88 187 SER A C 1
ATOM 1439 O O . SER A 1 187 ? 2.895 6.889 18.217 1.00 97.88 187 SER A O 1
ATOM 1441 N N . ASN A 1 188 ? 2.726 6.127 16.095 1.00 98.12 188 ASN A N 1
ATOM 1442 C CA . ASN A 1 188 ? 1.373 5.591 16.198 1.00 98.12 188 ASN A CA 1
ATOM 1443 C C . ASN A 1 188 ? 1.341 4.071 15.974 1.00 98.12 188 ASN A C 1
ATOM 1445 O O . ASN A 1 188 ? 1.930 3.572 15.016 1.00 98.12 188 ASN A O 1
ATOM 1449 N N . THR A 1 189 ? 0.628 3.339 16.836 1.00 97.62 189 THR A N 1
ATOM 1450 C CA . THR A 1 189 ? 0.534 1.865 16.782 1.00 97.62 189 THR A CA 1
ATOM 1451 C C . THR A 1 189 ? -0.172 1.310 15.547 1.00 97.62 189 THR A C 1
ATOM 1453 O O . THR A 1 189 ? -0.052 0.123 15.241 1.00 97.62 189 THR A O 1
ATOM 1456 N N . GLY A 1 190 ? -1.012 2.114 14.890 1.00 95.56 190 GLY A N 1
ATOM 1457 C CA . GLY A 1 190 ? -2.041 1.585 14.000 1.00 95.56 190 GLY A CA 1
ATOM 1458 C C . GLY A 1 190 ? -3.018 0.640 14.708 1.00 95.56 190 GLY A C 1
ATOM 1459 O O . GLY A 1 190 ? -2.996 0.469 15.926 1.00 95.56 190 GLY A O 1
ATOM 1460 N N . GLU A 1 191 ? -3.865 -0.015 13.919 1.00 93.81 191 GLU A N 1
ATOM 1461 C CA . GLU A 1 191 ? -4.959 -0.885 14.383 1.00 93.81 191 GLU A CA 1
ATOM 1462 C C . GLU A 1 191 ? -4.517 -2.265 14.910 1.00 93.81 191 GLU A C 1
ATOM 1464 O O . GLU A 1 191 ? -5.340 -3.167 15.023 1.00 93.81 191 GLU A O 1
ATOM 1469 N N . GLY A 1 192 ? -3.218 -2.490 15.124 1.00 92.25 192 GLY A N 1
ATOM 1470 C CA . GLY A 1 192 ? -2.666 -3.823 15.392 1.00 92.25 192 GLY A CA 1
ATOM 1471 C C . GLY A 1 192 ? -2.503 -4.192 16.862 1.00 92.25 192 GLY A C 1
ATOM 1472 O O . GLY A 1 192 ? -2.040 -5.300 17.132 1.00 92.25 192 GLY A O 1
ATOM 1473 N N . GLY A 1 193 ? -2.830 -3.282 17.779 1.00 93.94 193 GLY A N 1
ATOM 1474 C CA . GLY A 1 193 ? -2.387 -3.354 19.167 1.00 93.94 193 GLY A CA 1
ATOM 1475 C C . GLY A 1 193 ? -0.884 -3.094 19.310 1.00 93.94 193 GLY A C 1
ATOM 1476 O O . GLY A 1 193 ? -0.188 -2.744 18.353 1.00 93.94 193 GLY A O 1
ATOM 1477 N N . GLU A 1 194 ? -0.370 -3.273 20.521 1.00 95.50 194 GLU A N 1
ATOM 1478 C CA . GLU A 1 194 ? 1.049 -3.132 20.836 1.00 95.50 194 GLU A CA 1
ATOM 1479 C C . GLU A 1 194 ? 1.477 -4.243 21.796 1.00 95.50 194 GLU A C 1
ATOM 1481 O O . GLU A 1 194 ? 0.746 -4.572 22.728 1.00 95.50 194 GLU A O 1
ATOM 1486 N N . GLN A 1 195 ? 2.645 -4.848 21.557 1.00 92.25 195 GLN A N 1
ATOM 1487 C CA . GLN A 1 195 ? 3.168 -5.885 22.448 1.00 92.25 195 GLN A CA 1
ATOM 1488 C C . GLN A 1 195 ? 3.366 -5.323 23.862 1.00 92.25 195 GLN A C 1
ATOM 1490 O O . GLN A 1 195 ? 4.012 -4.288 24.024 1.00 92.25 195 GLN A O 1
ATOM 1495 N N . SER A 1 196 ? 2.871 -6.031 24.881 1.00 88.94 196 SER A N 1
ATOM 1496 C CA . SER A 1 196 ? 2.897 -5.574 26.280 1.00 88.94 196 SER A CA 1
ATOM 1497 C C . SER A 1 196 ? 4.296 -5.235 26.798 1.00 88.94 196 SER A C 1
ATOM 1499 O O . SER A 1 196 ? 4.453 -4.252 27.511 1.00 88.94 196 SER A O 1
ATOM 1501 N N . SER A 1 197 ? 5.330 -5.960 26.360 1.00 91.31 197 SER A N 1
ATOM 1502 C CA . SER A 1 197 ? 6.729 -5.693 26.730 1.00 91.31 197 SER A CA 1
ATOM 1503 C C . SER A 1 197 ? 7.218 -4.292 26.340 1.00 91.31 197 SER A C 1
ATOM 1505 O O . SER A 1 197 ? 8.146 -3.767 26.949 1.00 91.31 197 SER A O 1
ATOM 1507 N N . ARG A 1 198 ? 6.597 -3.650 25.340 1.00 93.75 198 ARG A N 1
ATOM 1508 C CA . ARG A 1 198 ? 6.915 -2.268 24.941 1.00 93.75 198 ARG A CA 1
ATOM 1509 C C . ARG A 1 198 ? 6.311 -1.227 25.879 1.00 93.75 198 ARG A C 1
ATOM 1511 O O . ARG A 1 198 ? 6.742 -0.085 25.835 1.00 93.75 198 ARG A O 1
ATOM 1518 N N . MET A 1 199 ? 5.322 -1.600 26.687 1.00 92.00 199 MET A N 1
ATOM 1519 C CA . MET A 1 199 ? 4.646 -0.714 27.643 1.00 92.00 199 MET A CA 1
ATOM 1520 C C . MET A 1 199 ? 5.203 -0.860 29.065 1.00 92.00 199 MET A C 1
ATOM 1522 O O . MET A 1 199 ? 4.885 -0.058 29.942 1.00 92.00 199 MET A O 1
ATOM 1526 N N . GLU A 1 200 ? 6.057 -1.858 29.299 1.00 89.19 200 GLU A N 1
ATOM 1527 C CA . GLU A 1 200 ? 6.773 -2.008 30.561 1.00 89.19 200 GLU A CA 1
ATOM 1528 C C . GLU A 1 200 ? 7.866 -0.936 30.676 1.00 89.19 200 GLU A C 1
ATOM 1530 O O . GLU A 1 200 ? 8.690 -0.821 29.764 1.00 89.19 200 GLU A O 1
ATOM 1535 N N . PRO A 1 201 ? 7.896 -0.145 31.764 1.00 87.62 201 PRO A N 1
ATOM 1536 C CA . PRO A 1 201 ? 8.965 0.819 31.993 1.00 87.62 201 PRO A CA 1
ATOM 1537 C C . PRO A 1 201 ? 10.313 0.113 32.169 1.00 87.62 201 PRO A C 1
ATOM 1539 O O . PRO A 1 201 ? 10.387 -1.051 32.568 1.00 87.62 201 PRO A O 1
ATOM 1542 N N . LEU A 1 202 ? 11.392 0.840 31.888 1.00 91.50 202 LEU A N 1
ATOM 1543 C CA . LEU A 1 202 ? 12.746 0.356 32.133 1.00 91.50 202 LEU A CA 1
ATOM 1544 C C . LEU A 1 202 ? 13.007 0.206 33.648 1.00 91.50 202 LEU A C 1
ATOM 1546 O O . LEU A 1 202 ? 12.276 0.779 34.459 1.00 91.50 202 LEU A O 1
ATOM 1550 N N . PRO A 1 203 ? 14.051 -0.542 34.066 1.00 91.00 203 PRO A N 1
ATOM 1551 C CA . PRO A 1 203 ? 14.351 -0.753 35.487 1.00 91.00 203 PRO A CA 1
ATOM 1552 C C . PRO A 1 203 ? 14.567 0.528 36.309 1.00 91.00 203 PRO A C 1
ATOM 1554 O O . PRO A 1 203 ? 14.404 0.502 37.525 1.00 91.00 203 PRO A O 1
ATOM 1557 N N . ASP A 1 204 ? 14.926 1.640 35.664 1.00 91.75 204 ASP A N 1
ATOM 1558 C CA . ASP A 1 204 ? 15.083 2.964 36.281 1.00 91.75 204 ASP A CA 1
ATOM 1559 C C . ASP A 1 204 ? 13.760 3.751 36.403 1.00 91.75 204 ASP A C 1
ATOM 1561 O O . ASP A 1 204 ? 13.746 4.872 36.908 1.00 91.75 204 ASP A O 1
ATOM 1565 N N . GLY A 1 205 ? 12.644 3.173 35.951 1.00 86.00 205 GLY A N 1
ATOM 1566 C CA . GLY A 1 205 ? 11.319 3.789 35.931 1.00 86.00 205 GLY A CA 1
ATOM 1567 C C . GLY A 1 205 ? 11.051 4.674 34.711 1.00 86.00 205 GLY A C 1
ATOM 1568 O O . GLY A 1 205 ? 9.931 5.169 34.567 1.00 86.00 205 GLY A O 1
ATOM 1569 N N . SER A 1 206 ? 12.030 4.869 33.824 1.00 88.62 206 SER A N 1
ATOM 1570 C CA . SER A 1 206 ? 11.842 5.648 32.602 1.00 88.62 206 SER A CA 1
ATOM 1571 C C . SER A 1 206 ? 10.967 4.909 31.583 1.00 88.62 206 SER A C 1
ATOM 1573 O O . SER A 1 206 ? 10.828 3.680 31.589 1.00 88.62 206 SER A O 1
ATOM 1575 N N . MET A 1 207 ? 10.329 5.679 30.701 1.00 88.25 207 MET A N 1
ATOM 1576 C CA . MET A 1 207 ? 9.485 5.135 29.642 1.00 88.25 207 MET A CA 1
ATOM 1577 C C . MET A 1 207 ? 10.323 4.290 28.682 1.00 88.25 207 MET A C 1
ATOM 1579 O O . MET A 1 207 ? 11.393 4.707 28.241 1.00 88.25 207 MET A O 1
ATOM 1583 N N . ASN A 1 208 ? 9.804 3.125 28.297 1.00 94.19 208 ASN A N 1
ATOM 1584 C CA . ASN A 1 208 ? 10.444 2.309 27.279 1.00 94.19 208 ASN A CA 1
ATOM 1585 C C . ASN A 1 208 ? 10.517 3.087 25.953 1.00 94.19 208 ASN A C 1
ATOM 1587 O O . ASN A 1 208 ? 9.475 3.462 25.407 1.00 94.19 208 ASN A O 1
ATOM 1591 N N . PRO A 1 209 ? 11.717 3.308 25.384 1.00 94.38 209 PRO A N 1
ATOM 1592 C CA . PRO A 1 209 ? 11.861 4.073 24.150 1.00 94.38 209 PRO A CA 1
ATOM 1593 C C . PRO A 1 209 ? 11.218 3.373 22.951 1.00 94.38 209 PRO A C 1
ATOM 1595 O O . PRO A 1 209 ? 11.014 4.004 21.920 1.00 94.38 209 PRO A O 1
ATOM 1598 N N . LEU A 1 210 ? 10.887 2.084 23.055 1.00 96.38 210 LEU A N 1
ATOM 1599 C CA . LEU A 1 210 ? 10.181 1.346 22.015 1.00 96.38 210 LEU A CA 1
ATOM 1600 C C . LEU A 1 210 ? 8.662 1.543 22.079 1.00 96.38 210 LEU A C 1
ATOM 1602 O O . LEU A 1 210 ? 7.981 1.062 21.177 1.00 96.38 210 LEU A O 1
ATOM 1606 N N . MET A 1 211 ? 8.110 2.203 23.099 1.00 96.25 211 MET A N 1
ATOM 1607 C CA . MET A 1 211 ? 6.668 2.421 23.231 1.00 96.25 211 MET A CA 1
ATOM 1608 C C . MET A 1 211 ? 6.159 3.444 22.213 1.00 96.25 211 MET A C 1
ATOM 1610 O O . MET A 1 211 ? 6.780 4.483 22.000 1.00 96.25 211 MET A O 1
ATOM 1614 N N . SER A 1 212 ? 5.015 3.187 21.588 1.00 97.69 212 SER A N 1
ATOM 1615 C CA . SER A 1 212 ? 4.345 4.186 20.755 1.00 97.69 212 SER A CA 1
ATOM 1616 C C . SER A 1 212 ? 3.539 5.176 21.601 1.00 97.69 212 SER A C 1
ATOM 1618 O O . SER A 1 212 ? 2.745 4.779 22.451 1.00 97.69 212 SER A O 1
ATOM 1620 N N . ALA A 1 213 ? 3.734 6.472 21.344 1.00 97.25 213 ALA A N 1
ATOM 1621 C CA . ALA A 1 213 ? 3.062 7.560 22.058 1.00 97.25 213 ALA A CA 1
ATOM 1622 C C . ALA A 1 213 ? 1.561 7.653 21.731 1.00 97.25 213 ALA A C 1
ATOM 1624 O O . ALA A 1 213 ? 0.752 7.958 22.609 1.00 97.25 213 ALA A O 1
ATOM 1625 N N . ILE A 1 214 ? 1.200 7.390 20.470 1.00 98.44 214 ILE A N 1
ATOM 1626 C CA . ILE A 1 214 ? -0.175 7.422 19.971 1.00 98.44 214 ILE A CA 1
ATOM 1627 C C . ILE A 1 214 ? -0.683 5.992 19.824 1.00 98.44 214 ILE A C 1
ATOM 1629 O O . ILE A 1 214 ? -0.053 5.154 19.172 1.00 98.44 214 ILE A O 1
ATOM 1633 N N . LYS A 1 215 ? -1.856 5.728 20.385 1.00 98.31 215 LYS A N 1
ATOM 1634 C CA . LYS A 1 215 ? -2.504 4.422 20.361 1.00 98.31 215 LYS A CA 1
ATOM 1635 C C . LYS A 1 215 ? -3.840 4.513 19.640 1.00 98.31 215 LYS A C 1
ATOM 1637 O O . LYS A 1 215 ? -4.695 5.323 19.985 1.00 98.31 215 LYS A O 1
ATOM 1642 N N . GLN A 1 216 ? -3.998 3.725 18.585 1.00 97.94 216 GLN A N 1
ATOM 1643 C CA . GLN A 1 216 ? -5.175 3.767 17.732 1.00 97.94 216 GLN A CA 1
ATOM 1644 C C . GLN A 1 216 ? -6.294 2.844 18.233 1.00 97.94 216 GLN A C 1
ATOM 1646 O O . GLN A 1 216 ? -6.098 1.657 18.480 1.00 97.94 216 GLN A O 1
ATOM 1651 N N . VAL A 1 217 ? -7.509 3.381 18.272 1.00 98.12 217 VAL A N 1
ATOM 1652 C CA . VAL A 1 217 ? -8.753 2.658 18.524 1.00 98.12 217 VAL A CA 1
ATOM 1653 C C . VAL A 1 217 ? -9.520 2.599 17.204 1.00 98.12 217 VAL A C 1
ATOM 1655 O O . VAL A 1 217 ? -10.079 3.595 16.754 1.00 98.12 217 VAL A O 1
ATOM 1658 N N . ALA A 1 218 ? -9.507 1.434 16.556 1.00 96.56 218 ALA A N 1
ATOM 1659 C CA . ALA A 1 218 ? -10.185 1.171 15.280 1.00 96.56 218 ALA A CA 1
ATOM 1660 C C . ALA A 1 218 ? -11.337 0.167 15.457 1.00 96.56 218 ALA A C 1
ATOM 1662 O O . ALA A 1 218 ? -11.417 -0.499 16.493 1.00 96.56 218 ALA A O 1
ATOM 1663 N N . SER A 1 219 ? -12.199 0.001 14.450 1.00 95.50 219 SER A N 1
ATOM 1664 C CA . SER A 1 219 ? -13.382 -0.884 14.481 1.00 95.50 219 SER A CA 1
ATOM 1665 C C . SER A 1 219 ? -13.084 -2.336 14.876 1.00 95.50 219 SER A C 1
ATOM 1667 O O . SER A 1 219 ? -13.871 -2.998 15.540 1.00 95.50 219 SER A O 1
ATOM 1669 N N . GLY A 1 220 ? -11.904 -2.848 14.531 1.00 93.31 220 GLY A N 1
ATOM 1670 C CA . GLY A 1 220 ? -11.488 -4.189 14.939 1.00 93.31 220 GLY A CA 1
ATOM 1671 C C . GLY A 1 220 ? -11.125 -4.319 16.422 1.00 93.31 220 GLY A C 1
ATOM 1672 O O . GLY A 1 220 ? -10.901 -5.434 16.860 1.00 93.31 220 GLY A O 1
ATOM 1673 N N . ARG A 1 221 ? -10.988 -3.225 17.189 1.00 95.25 221 ARG A N 1
ATOM 1674 C CA . ARG A 1 221 ? -10.562 -3.203 18.612 1.00 95.25 221 ARG A CA 1
ATOM 1675 C C . ARG A 1 221 ? -9.393 -4.150 18.950 1.00 95.25 221 ARG A C 1
ATOM 1677 O O . ARG A 1 221 ? -9.251 -4.607 20.081 1.00 95.25 221 ARG A O 1
ATOM 1684 N N . PHE A 1 222 ? -8.530 -4.442 17.976 1.00 91.88 222 PHE A N 1
ATOM 1685 C CA . PHE A 1 222 ? -7.458 -5.412 18.157 1.00 91.88 222 PHE A CA 1
ATOM 1686 C C . PHE A 1 222 ? -6.424 -4.869 19.141 1.00 91.88 222 PHE A C 1
ATOM 1688 O O . PHE A 1 222 ? -5.894 -3.777 18.950 1.00 91.88 222 PHE A O 1
ATOM 1695 N N . GLY A 1 223 ? -6.149 -5.643 20.191 1.00 90.81 223 GLY A N 1
ATOM 1696 C CA . GLY A 1 223 ? -5.209 -5.261 21.248 1.00 90.81 223 GLY A CA 1
ATOM 1697 C C . GLY A 1 223 ? -5.642 -4.050 22.083 1.00 90.81 223 GLY A C 1
ATOM 1698 O O . GLY A 1 223 ? -4.823 -3.516 22.826 1.00 90.81 223 GLY A O 1
ATOM 1699 N N . VAL A 1 224 ? -6.900 -3.600 21.971 1.00 96.56 224 VAL A N 1
ATOM 1700 C CA . VAL A 1 224 ? -7.424 -2.485 22.771 1.00 96.56 224 VAL A CA 1
ATOM 1701 C C . VAL A 1 224 ? -7.859 -3.019 24.135 1.00 96.56 224 VAL A C 1
ATOM 1703 O O . VAL A 1 224 ? -8.968 -3.521 24.299 1.00 96.56 224 VAL A O 1
ATOM 1706 N N . SER A 1 225 ? -6.963 -2.915 25.111 1.00 95.19 225 SER A N 1
ATOM 1707 C CA . SER A 1 225 ? -7.203 -3.214 26.525 1.00 95.19 225 SER A CA 1
ATOM 1708 C C . SER A 1 225 ? -7.031 -1.963 27.390 1.00 95.19 225 SER A C 1
ATOM 1710 O O . SER A 1 225 ? -6.468 -0.962 26.946 1.00 95.19 225 SER A O 1
ATOM 1712 N N . ILE A 1 226 ? -7.457 -2.011 28.651 1.00 97.00 226 ILE A N 1
ATOM 1713 C CA . ILE A 1 226 ? -7.218 -0.902 29.590 1.00 97.00 226 ILE A CA 1
ATOM 1714 C C . ILE A 1 226 ? -5.725 -0.603 29.813 1.00 97.00 226 ILE A C 1
ATOM 1716 O O . ILE A 1 226 ? -5.352 0.560 29.956 1.00 97.00 226 ILE A O 1
ATOM 1720 N N . ASP A 1 227 ? -4.853 -1.618 29.775 1.00 94.88 227 ASP A N 1
ATOM 1721 C CA . ASP A 1 227 ? -3.395 -1.436 29.865 1.00 94.88 227 ASP A CA 1
ATOM 1722 C C . ASP A 1 227 ? -2.841 -0.745 28.618 1.00 94.88 227 ASP A C 1
ATOM 1724 O O . ASP A 1 227 ? -2.043 0.185 28.720 1.00 94.88 227 ASP A O 1
ATOM 1728 N N . TYR A 1 228 ? -3.344 -1.114 27.441 1.00 96.19 228 TYR A N 1
ATOM 1729 C CA . TYR A 1 228 ? -3.048 -0.403 26.205 1.00 96.19 228 TYR A CA 1
ATOM 1730 C C . TYR A 1 228 ? -3.469 1.070 26.311 1.00 96.19 228 TYR A C 1
ATOM 1732 O O . TYR A 1 228 ? -2.627 1.952 26.162 1.00 96.19 228 TYR A O 1
ATOM 1740 N N . LEU A 1 229 ? -4.729 1.356 26.651 1.00 97.69 229 LEU A N 1
ATOM 1741 C CA . LEU A 1 229 ? -5.261 2.724 26.707 1.00 97.69 229 LEU A CA 1
ATOM 1742 C C . LEU A 1 229 ? -4.553 3.607 27.747 1.00 97.69 229 LEU A C 1
ATOM 1744 O O . LEU A 1 229 ? -4.262 4.772 27.470 1.00 97.69 229 LEU A O 1
ATOM 1748 N N . SER A 1 230 ? -4.221 3.049 28.914 1.00 96.31 230 SER A N 1
ATOM 1749 C CA . SER A 1 230 ? -3.592 3.779 30.024 1.00 96.31 230 SER A CA 1
ATOM 1750 C C . SER A 1 230 ? -2.142 4.189 29.749 1.00 96.31 230 SER A C 1
ATOM 1752 O O . SER A 1 230 ? -1.635 5.102 30.395 1.00 96.31 230 SER A O 1
ATOM 1754 N N . ASN A 1 231 ? -1.466 3.541 28.794 1.00 94.88 231 ASN A N 1
ATOM 1755 C CA . ASN A 1 231 ? -0.076 3.829 28.425 1.00 94.88 231 ASN A CA 1
ATOM 1756 C C . ASN A 1 231 ? 0.038 4.692 27.151 1.00 94.88 231 ASN A C 1
ATOM 1758 O O . ASN A 1 231 ? 1.020 4.586 26.416 1.00 94.88 231 ASN A O 1
ATOM 1762 N N . ALA A 1 232 ? -0.972 5.512 26.849 1.00 96.19 232 ALA A N 1
ATOM 1763 C CA . ALA A 1 232 ? -0.984 6.425 25.704 1.00 96.19 232 ALA A CA 1
ATOM 1764 C C . ALA A 1 232 ? -0.790 7.888 26.127 1.00 96.19 232 ALA A C 1
ATOM 1766 O O . ALA A 1 232 ? -1.309 8.313 27.157 1.00 96.19 232 ALA A O 1
ATOM 1767 N N . ILE A 1 233 ? -0.112 8.672 25.285 1.00 96.44 233 ILE A N 1
ATOM 1768 C CA . ILE A 1 233 ? -0.127 10.146 25.344 1.00 96.44 233 ILE A CA 1
ATOM 1769 C C . ILE A 1 233 ? -1.292 10.688 24.501 1.00 96.44 233 ILE A C 1
ATOM 1771 O O . ILE A 1 233 ? -1.885 11.721 24.811 1.00 96.44 233 ILE A O 1
ATOM 1775 N N . GLU A 1 234 ? -1.649 9.972 23.438 1.00 98.38 234 GLU A N 1
ATOM 1776 C CA . GLU A 1 234 ? -2.792 10.281 22.587 1.00 98.38 234 GLU A CA 1
ATOM 1777 C C . GLU A 1 234 ? -3.516 8.998 22.180 1.00 98.38 234 GLU A C 1
ATOM 1779 O O . GLU A 1 234 ? -2.891 8.001 21.810 1.00 98.38 234 GLU A O 1
ATOM 1784 N N . LEU A 1 235 ? -4.843 9.037 22.228 1.00 98.75 235 LEU A N 1
ATOM 1785 C CA . LEU A 1 235 ? -5.724 7.975 21.765 1.00 98.75 235 LEU A CA 1
ATOM 1786 C C . LEU A 1 235 ? -6.394 8.421 20.469 1.00 98.75 235 LEU A C 1
ATOM 1788 O O . LEU A 1 235 ? -7.139 9.396 20.462 1.00 98.75 235 LEU A O 1
ATOM 1792 N N . GLN A 1 236 ? -6.137 7.714 19.369 1.00 98.75 236 GLN A N 1
ATOM 1793 C CA . GLN A 1 236 ? -6.670 8.065 18.053 1.00 98.75 236 GLN A CA 1
ATOM 1794 C C . GLN A 1 236 ? -7.828 7.152 17.649 1.00 98.75 236 GLN A C 1
ATOM 1796 O O . GLN A 1 236 ? -7.620 5.987 17.316 1.00 98.75 236 GLN A O 1
ATOM 1801 N N . ILE A 1 237 ? -9.040 7.693 17.595 1.00 98.69 237 ILE A N 1
ATOM 1802 C CA . ILE A 1 237 ? -10.212 7.062 16.992 1.00 98.69 237 ILE A CA 1
ATOM 1803 C C . ILE A 1 237 ? -10.034 7.066 15.472 1.00 98.69 237 ILE A C 1
ATOM 1805 O O . ILE A 1 237 ? -9.955 8.119 14.837 1.00 98.69 237 ILE A O 1
ATOM 1809 N N . LYS A 1 238 ? -9.962 5.878 14.870 1.00 97.75 238 LYS A N 1
ATOM 1810 C CA . LYS A 1 238 ? -9.804 5.715 13.421 1.00 97.75 238 LYS A CA 1
ATOM 1811 C C . LYS A 1 238 ? -11.161 5.546 12.745 1.00 97.75 238 LYS A C 1
ATOM 1813 O O . LYS A 1 238 ? -11.580 4.414 12.523 1.00 97.75 238 LYS A O 1
ATOM 1818 N N . MET A 1 239 ? -11.787 6.651 12.342 1.00 96.56 239 MET A N 1
ATOM 1819 C CA . MET A 1 239 ? -13.013 6.582 11.536 1.00 96.56 239 MET A CA 1
ATOM 1820 C C . MET A 1 239 ? -12.719 6.014 10.148 1.00 96.56 239 MET A C 1
ATOM 1822 O O . MET A 1 239 ? -13.417 5.124 9.675 1.00 96.56 239 MET A O 1
ATOM 1826 N N . ALA A 1 240 ? -11.648 6.492 9.509 1.00 93.94 240 ALA A N 1
ATOM 1827 C CA . ALA A 1 240 ? -11.266 6.049 8.174 1.00 93.94 240 ALA A CA 1
ATOM 1828 C C . ALA A 1 240 ? -9.756 6.194 7.909 1.00 93.94 240 ALA A C 1
ATOM 1830 O O . ALA A 1 240 ? -8.978 6.669 8.738 1.00 93.94 240 ALA A O 1
ATOM 1831 N N . GLN A 1 241 ? -9.320 5.731 6.736 1.00 92.69 241 GLN A N 1
ATOM 1832 C CA . GLN A 1 241 ? -7.983 5.974 6.195 1.00 92.69 241 GLN A CA 1
ATOM 1833 C C . GLN A 1 241 ? -8.078 6.272 4.698 1.00 92.69 241 GLN A C 1
ATOM 1835 O O . GLN A 1 241 ? -8.878 5.644 4.006 1.00 92.69 241 GLN A O 1
ATOM 1840 N N . GLY A 1 242 ? -7.215 7.156 4.194 1.00 92.12 242 GLY A N 1
ATOM 1841 C CA . GLY A 1 242 ? -7.272 7.633 2.808 1.00 92.12 242 GLY A CA 1
ATOM 1842 C C . GLY A 1 242 ? -7.230 6.544 1.736 1.00 92.12 242 GLY A C 1
ATOM 1843 O O . GLY A 1 242 ? -7.944 6.627 0.755 1.00 92.12 242 GLY A O 1
ATOM 1844 N N . ALA A 1 243 ? -6.485 5.459 1.969 1.00 91.38 243 ALA A N 1
ATOM 1845 C CA . ALA A 1 243 ? -6.345 4.366 0.999 1.00 91.38 243 ALA A CA 1
ATOM 1846 C C . ALA A 1 243 ? -7.594 3.480 0.815 1.00 91.38 243 ALA A C 1
ATOM 1848 O O . ALA A 1 243 ? -7.593 2.584 -0.035 1.00 91.38 243 ALA A O 1
ATOM 1849 N N . LYS A 1 244 ? -8.569 3.578 1.727 1.00 92.50 244 LYS A N 1
ATOM 1850 C CA . LYS A 1 244 ? -9.821 2.806 1.699 1.00 92.50 244 LYS A CA 1
ATOM 1851 C C . LYS A 1 244 ? -10.881 3.381 2.652 1.00 92.50 244 LYS A C 1
ATOM 1853 O O . LYS A 1 244 ? -11.236 2.731 3.638 1.00 92.50 244 LYS A O 1
ATOM 1858 N N . PRO A 1 245 ? -11.398 4.588 2.383 1.00 90.94 245 PRO A N 1
ATOM 1859 C CA . PRO A 1 245 ? -12.505 5.156 3.141 1.00 90.94 245 PRO A CA 1
ATOM 1860 C C . PRO A 1 245 ? -13.751 4.272 3.008 1.00 90.94 245 PRO A C 1
ATOM 1862 O O . PRO A 1 245 ? -13.967 3.640 1.965 1.00 90.94 245 PRO A O 1
ATOM 1865 N N . GLY A 1 246 ? -14.536 4.196 4.086 1.00 86.94 246 GLY A N 1
ATOM 1866 C CA . GLY A 1 246 ? -15.730 3.349 4.174 1.00 86.94 246 GLY A CA 1
ATOM 1867 C C . GLY A 1 246 ? -15.453 1.841 4.243 1.00 86.94 246 GLY A C 1
ATOM 1868 O O . GLY A 1 246 ? -16.361 1.038 4.044 1.00 86.94 246 GLY A O 1
ATOM 1869 N N . GLU A 1 247 ? -14.205 1.426 4.486 1.00 88.81 247 GLU A N 1
ATOM 1870 C CA . GLU A 1 247 ? -13.819 0.019 4.617 1.00 88.81 247 GLU A CA 1
ATOM 1871 C C . GLU A 1 247 ? -12.971 -0.224 5.875 1.00 88.81 247 GLU A C 1
ATOM 1873 O O . GLU A 1 247 ? -12.264 0.656 6.370 1.00 88.81 247 GLU A O 1
ATOM 1878 N N . GLY A 1 248 ? -12.998 -1.464 6.368 1.00 83.44 248 GLY A N 1
ATOM 1879 C CA . GLY A 1 248 ? -12.204 -1.888 7.514 1.00 83.44 248 GLY A CA 1
ATOM 1880 C C . GLY A 1 248 ? -10.732 -2.180 7.195 1.00 83.44 248 GLY A C 1
ATOM 1881 O O . GLY A 1 248 ? -10.291 -2.331 6.047 1.00 83.44 248 GLY A O 1
ATOM 1882 N N . GLY A 1 249 ? -9.948 -2.296 8.264 1.00 88.38 249 GLY A N 1
ATOM 1883 C CA . GLY A 1 249 ? -8.618 -2.899 8.252 1.00 88.38 249 GLY A CA 1
ATOM 1884 C C . GLY A 1 249 ? -8.601 -4.297 7.628 1.00 88.38 249 GLY A C 1
ATOM 1885 O O . GLY A 1 249 ? -9.567 -5.045 7.744 1.00 88.38 249 GLY A O 1
ATOM 1886 N N . GLU A 1 250 ? -7.507 -4.651 6.951 1.00 89.94 250 GLU A N 1
ATOM 1887 C CA . GLU A 1 250 ? -7.336 -5.983 6.352 1.00 89.94 250 GLU A CA 1
ATOM 1888 C C . GLU A 1 250 ? -5.933 -6.495 6.693 1.00 89.94 250 GLU A C 1
ATOM 1890 O O . GLU A 1 250 ? -4.934 -5.852 6.360 1.00 89.94 250 GLU A O 1
ATOM 1895 N N . LEU A 1 251 ? -5.850 -7.657 7.344 1.00 93.00 251 LEU A N 1
ATOM 1896 C CA . LEU A 1 251 ? -4.603 -8.380 7.564 1.00 93.00 251 LEU A CA 1
ATOM 1897 C C . LEU A 1 251 ? -4.750 -9.831 7.070 1.00 93.00 251 LEU A C 1
ATOM 1899 O O . LEU A 1 251 ? -5.502 -10.608 7.667 1.00 93.00 251 LEU A O 1
ATOM 1903 N N . PRO A 1 252 ? -4.036 -10.216 5.994 1.00 91.06 252 PRO A N 1
ATOM 1904 C CA . PRO A 1 252 ? -4.086 -11.572 5.457 1.00 91.06 252 PRO A CA 1
ATOM 1905 C C . PRO A 1 252 ? -3.697 -12.637 6.489 1.00 91.06 252 PRO A C 1
ATOM 1907 O O . PRO A 1 252 ? -2.764 -12.441 7.267 1.00 91.06 252 PRO A O 1
ATOM 1910 N N . SER A 1 253 ? -4.365 -13.793 6.447 1.00 89.00 253 SER A N 1
ATOM 1911 C CA . SER A 1 253 ? -4.208 -14.901 7.408 1.00 89.00 253 SER A CA 1
ATOM 1912 C C . SER A 1 253 ? -2.761 -15.350 7.614 1.00 89.00 253 SER A C 1
ATOM 1914 O O . SER A 1 253 ? -2.317 -15.550 8.740 1.00 89.00 253 SER A O 1
ATOM 1916 N N . HIS A 1 254 ? -1.986 -15.431 6.534 1.00 90.00 254 HIS A N 1
ATOM 1917 C CA . HIS A 1 254 ? -0.583 -15.845 6.559 1.00 90.00 254 HIS A CA 1
ATOM 1918 C C . HIS A 1 254 ? 0.368 -14.807 7.199 1.00 90.00 254 HIS A C 1
ATOM 1920 O O . HIS A 1 254 ? 1.555 -15.083 7.358 1.00 90.00 254 HIS A O 1
ATOM 1926 N N . LYS A 1 255 ? -0.134 -13.621 7.578 1.00 95.00 255 LYS A N 1
ATOM 1927 C CA . LYS A 1 255 ? 0.571 -12.630 8.413 1.00 95.00 255 LYS A CA 1
ATOM 1928 C C . LYS A 1 255 ? 0.101 -12.646 9.870 1.00 95.00 255 LYS A C 1
ATOM 1930 O O . LYS A 1 255 ? 0.733 -12.021 10.717 1.00 95.00 255 LYS A O 1
ATOM 1935 N N . VAL A 1 256 ? -0.988 -13.347 10.180 1.00 92.38 256 VAL A N 1
ATOM 1936 C CA . VAL A 1 256 ? -1.508 -13.507 11.542 1.00 92.38 256 VAL A CA 1
ATOM 1937 C C . VAL A 1 256 ? -0.848 -14.736 12.159 1.00 92.38 256 VAL A C 1
ATOM 1939 O O . VAL A 1 256 ? -1.433 -15.809 12.231 1.00 92.38 256 VAL A O 1
ATOM 1942 N N . ILE A 1 257 ? 0.418 -14.602 12.549 1.00 89.06 257 ILE A N 1
ATOM 1943 C CA . ILE A 1 257 ? 1.228 -15.702 13.088 1.00 89.06 257 ILE A CA 1
ATOM 1944 C C . ILE A 1 257 ? 1.956 -15.278 14.365 1.00 89.06 257 ILE A C 1
ATOM 1946 O O . ILE A 1 257 ? 2.268 -14.099 14.542 1.00 89.06 257 ILE A O 1
ATOM 1950 N N . GLY A 1 258 ? 2.226 -16.247 15.246 1.00 87.19 258 GLY A N 1
ATOM 1951 C CA . GLY A 1 258 ? 2.969 -16.035 16.493 1.00 87.19 258 GLY A CA 1
ATOM 1952 C C . GLY A 1 258 ? 2.415 -14.873 17.321 1.00 87.19 258 GLY A C 1
ATOM 1953 O O . GLY A 1 258 ? 1.210 -14.786 17.563 1.00 87.19 258 GLY A O 1
ATOM 1954 N N . ASP A 1 259 ? 3.298 -13.950 17.696 1.00 90.44 259 ASP A N 1
ATOM 1955 C CA . ASP A 1 259 ? 2.980 -12.812 18.562 1.00 90.44 259 ASP A CA 1
ATOM 1956 C C . ASP A 1 259 ? 1.939 -11.844 17.980 1.00 90.44 259 ASP A C 1
ATOM 1958 O O . ASP A 1 259 ? 1.296 -11.119 18.741 1.00 90.44 259 ASP A O 1
ATOM 1962 N N . ILE A 1 260 ? 1.719 -11.830 16.657 1.00 93.12 260 ILE A N 1
ATOM 1963 C CA . ILE A 1 260 ? 0.665 -11.008 16.035 1.00 93.12 260 ILE A CA 1
ATOM 1964 C C . ILE A 1 260 ? -0.715 -11.453 16.513 1.00 93.12 260 ILE A C 1
ATOM 1966 O O . ILE A 1 260 ? -1.545 -10.618 16.870 1.00 93.12 260 ILE A O 1
ATOM 1970 N N . ALA A 1 261 ? -0.963 -12.763 16.529 1.00 90.88 261 ALA A N 1
ATOM 1971 C CA . ALA A 1 261 ? -2.236 -13.316 16.975 1.00 90.88 261 ALA A CA 1
ATOM 1972 C C . ALA A 1 261 ? -2.470 -13.014 18.464 1.00 90.88 261 ALA A C 1
ATOM 1974 O O . ALA A 1 261 ? -3.552 -12.567 18.837 1.00 90.88 261 ALA A O 1
ATOM 1975 N N . ILE A 1 262 ? -1.419 -13.154 19.283 1.00 91.06 262 ILE A N 1
ATOM 1976 C CA . ILE A 1 262 ? -1.446 -12.853 20.721 1.00 91.06 262 ILE A CA 1
ATOM 1977 C C . ILE A 1 262 ? -1.777 -11.375 20.958 1.00 91.06 262 ILE A C 1
ATOM 1979 O O . ILE A 1 262 ? -2.725 -11.069 21.675 1.00 91.06 262 ILE A O 1
ATOM 1983 N N . THR A 1 263 ? -1.043 -10.467 20.307 1.00 93.25 263 THR A N 1
ATOM 1984 C CA . THR A 1 263 ? -1.213 -9.009 20.461 1.00 93.25 263 THR A CA 1
ATOM 1985 C C . THR A 1 263 ? -2.618 -8.552 20.066 1.00 93.25 263 THR A C 1
ATOM 1987 O O . THR A 1 263 ? -3.159 -7.615 20.644 1.00 93.25 263 THR A O 1
ATOM 1990 N N . ARG A 1 264 ? -3.236 -9.223 19.089 1.00 92.31 264 ARG A N 1
ATOM 1991 C CA . ARG A 1 264 ? -4.581 -8.891 18.603 1.00 92.31 264 ARG A CA 1
ATOM 1992 C C . ARG A 1 264 ? -5.709 -9.627 19.325 1.00 92.31 264 ARG A C 1
ATOM 1994 O O . ARG A 1 264 ? -6.864 -9.401 18.970 1.00 92.31 264 ARG A O 1
ATOM 2001 N N . HIS A 1 265 ? -5.404 -10.495 20.292 1.00 88.62 265 HIS A N 1
ATOM 2002 C CA . HIS A 1 265 ? -6.373 -11.415 20.902 1.00 88.62 265 HIS A CA 1
ATOM 2003 C C . HIS A 1 265 ? -7.167 -12.191 19.832 1.00 88.62 265 HIS A C 1
ATOM 2005 O O . HIS A 1 265 ? -8.399 -12.194 19.792 1.00 88.62 265 HIS A O 1
ATOM 2011 N N . SER A 1 266 ? -6.431 -12.792 18.897 1.00 87.12 266 SER A N 1
ATOM 2012 C CA . SER A 1 266 ? -6.964 -13.563 17.774 1.00 87.12 266 SER A CA 1
ATOM 2013 C C . SER A 1 266 ? -6.267 -14.922 17.655 1.00 87.12 266 SER A C 1
ATOM 2015 O O . SER A 1 266 ? -5.308 -15.221 18.366 1.00 87.12 266 SER A O 1
ATOM 2017 N N . THR A 1 267 ? -6.747 -15.755 16.735 1.00 81.75 267 THR A N 1
ATOM 2018 C CA . THR A 1 267 ? -6.184 -17.075 16.445 1.00 81.75 267 THR A CA 1
ATOM 2019 C C . THR A 1 267 ? -5.153 -16.989 15.320 1.00 81.75 267 THR A C 1
ATOM 2021 O O . THR A 1 267 ? -5.406 -16.401 14.267 1.00 81.75 267 THR A O 1
ATOM 2024 N N . ALA A 1 268 ? -3.989 -17.612 15.519 1.00 85.81 268 ALA A N 1
ATOM 2025 C CA . ALA A 1 268 ? -2.966 -17.716 14.484 1.00 85.81 268 ALA A CA 1
ATOM 2026 C C . ALA A 1 268 ? -3.486 -18.477 13.247 1.00 85.81 268 ALA A C 1
ATOM 2028 O O . ALA A 1 268 ? -4.124 -19.519 13.368 1.00 85.81 268 ALA A O 1
ATOM 2029 N N . GLY A 1 269 ? -3.191 -17.962 12.053 1.00 84.62 269 GLY A N 1
ATOM 2030 C CA . GLY A 1 269 ? -3.601 -18.538 10.771 1.00 84.62 269 GLY A CA 1
ATOM 2031 C C . GLY A 1 269 ? -4.997 -18.129 10.291 1.00 84.62 269 GLY A C 1
ATOM 2032 O O . GLY A 1 269 ? -5.390 -18.540 9.201 1.00 84.62 269 GLY A O 1
ATOM 2033 N N . VAL A 1 270 ? -5.730 -17.304 11.045 1.00 83.38 270 VAL A N 1
ATOM 2034 C CA . VAL A 1 270 ? -7.046 -16.776 10.649 1.00 83.38 270 VAL A CA 1
ATOM 2035 C C . VAL A 1 270 ? -6.894 -15.340 10.146 1.00 83.38 270 VAL A C 1
ATOM 2037 O O . VAL A 1 270 ? -6.211 -14.524 10.761 1.00 83.38 270 VAL A O 1
ATOM 2040 N N . GLY A 1 271 ? -7.494 -15.028 8.994 1.00 83.56 271 GLY A N 1
ATOM 2041 C CA . GLY A 1 271 ? -7.465 -13.677 8.426 1.00 83.56 271 GLY A CA 1
ATOM 2042 C C . GLY A 1 271 ? -8.276 -12.699 9.271 1.00 83.56 271 GLY A C 1
ATOM 2043 O O . GLY A 1 271 ? -9.319 -13.061 9.804 1.00 83.56 271 GLY A O 1
ATOM 2044 N N . LEU A 1 272 ? -7.807 -11.456 9.382 1.00 87.69 272 LEU A N 1
ATOM 2045 C CA . LEU A 1 272 ? -8.497 -10.415 10.141 1.00 87.69 272 LEU A CA 1
ATOM 2046 C C . LEU A 1 272 ? -9.016 -9.342 9.190 1.00 87.69 272 LEU A C 1
ATOM 2048 O O . LEU A 1 272 ? -8.237 -8.579 8.616 1.00 87.69 272 LEU A O 1
ATOM 2052 N N . ILE A 1 273 ? -10.336 -9.291 9.044 1.00 85.56 273 ILE A N 1
ATOM 2053 C CA . ILE A 1 273 ? -11.045 -8.213 8.360 1.00 85.56 273 ILE A CA 1
ATOM 2054 C C . ILE A 1 273 ? -11.809 -7.458 9.437 1.00 85.56 273 ILE A C 1
ATOM 2056 O O . ILE A 1 273 ? -12.671 -8.030 10.104 1.00 85.56 273 ILE A O 1
ATOM 2060 N N . SER A 1 274 ? -11.461 -6.192 9.646 1.00 89.62 274 SER A N 1
ATOM 2061 C CA . SER A 1 274 ? -12.192 -5.356 10.592 1.00 89.62 274 SER A CA 1
ATOM 2062 C C . SER A 1 274 ? -13.567 -5.005 10.016 1.00 89.62 274 SER A C 1
ATOM 2064 O O . SER A 1 274 ? -13.683 -4.826 8.798 1.00 89.62 274 SER A O 1
ATOM 2066 N N . PRO A 1 275 ? -14.592 -4.819 10.862 1.00 91.56 275 PRO A N 1
ATOM 2067 C CA . PRO A 1 275 ? -15.846 -4.225 10.419 1.00 91.56 275 PRO A CA 1
ATOM 2068 C C . PRO A 1 275 ? -15.587 -2.859 9.760 1.00 91.56 275 PRO A C 1
ATOM 2070 O O . PRO A 1 275 ? -14.681 -2.143 10.203 1.00 91.56 275 PRO A O 1
ATOM 2073 N N . PRO A 1 276 ? -16.333 -2.467 8.712 1.00 90.94 276 PRO A N 1
ATOM 2074 C CA . PRO A 1 276 ? -16.220 -1.119 8.169 1.00 90.94 276 PRO A CA 1
ATOM 2075 C C . PRO A 1 276 ? -16.567 -0.023 9.193 1.00 90.94 276 PRO A C 1
ATOM 2077 O O . PRO A 1 276 ? -15.737 0.867 9.369 1.00 90.94 276 PRO A O 1
ATOM 2080 N N . PRO A 1 277 ? -17.706 -0.076 9.917 1.00 95.56 277 PRO A N 1
ATOM 2081 C CA . PRO A 1 277 ? -18.010 0.917 10.937 1.00 95.56 277 PRO A CA 1
ATOM 2082 C C . PRO A 1 277 ? -17.406 0.545 12.293 1.00 95.56 277 PRO A C 1
ATOM 2084 O O . PRO A 1 277 ? -17.145 -0.618 12.606 1.00 95.56 277 PRO A O 1
ATOM 2087 N N . HIS A 1 278 ? -17.257 1.547 13.147 1.00 97.44 278 HIS A N 1
ATOM 2088 C CA . HIS A 1 278 ? -17.215 1.328 14.583 1.00 97.44 278 HIS A CA 1
ATOM 2089 C C . HIS A 1 278 ? -18.634 0.993 15.056 1.00 97.44 278 HIS A C 1
ATOM 2091 O O . HIS A 1 278 ? -19.536 1.800 14.877 1.00 97.44 278 HIS A O 1
ATOM 2097 N N . HIS A 1 279 ? -18.853 -0.180 15.656 1.00 96.94 279 HIS A N 1
ATOM 2098 C CA . HIS A 1 279 ? -20.204 -0.556 16.100 1.00 96.94 279 HIS A CA 1
ATOM 2099 C C . HIS A 1 279 ? -20.724 0.256 17.290 1.00 96.94 279 HIS A C 1
ATOM 2101 O O . HIS A 1 279 ? -21.899 0.163 17.606 1.00 96.94 279 HIS A O 1
ATOM 2107 N N . ASP A 1 280 ? -19.866 1.062 17.908 1.00 97.81 280 ASP A N 1
ATOM 2108 C CA . ASP A 1 280 ? -20.186 2.046 18.939 1.00 97.81 280 ASP A CA 1
ATOM 2109 C C . ASP A 1 280 ? -20.137 3.492 18.416 1.00 97.81 280 ASP A C 1
ATOM 2111 O O . ASP A 1 280 ? -19.926 4.409 19.203 1.00 97.81 280 ASP A O 1
ATOM 2115 N N . ILE A 1 281 ? -20.222 3.683 17.092 1.00 98.06 281 ILE A N 1
ATOM 2116 C CA . ILE A 1 281 ? -20.324 4.992 16.435 1.00 98.06 281 ILE A CA 1
ATOM 2117 C C . ILE A 1 281 ? -21.272 4.881 15.237 1.00 98.06 281 ILE A C 1
ATOM 2119 O O . ILE A 1 281 ? -20.838 4.587 14.120 1.00 98.06 281 ILE A O 1
ATOM 2123 N N . TYR A 1 282 ? -22.562 5.133 15.455 1.00 97.06 282 TYR A N 1
ATOM 2124 C CA . TYR A 1 282 ? -23.551 5.256 14.379 1.00 97.06 282 TYR A CA 1
ATOM 2125 C C . TYR A 1 282 ? -24.026 6.688 14.152 1.00 97.06 282 TYR A C 1
ATOM 2127 O O . TYR A 1 282 ? -24.631 6.976 13.120 1.00 97.06 282 TYR A O 1
ATOM 2135 N N . SER A 1 283 ? -23.690 7.593 15.063 1.00 97.81 283 SER A N 1
ATOM 2136 C CA . SER A 1 283 ? -23.965 9.019 14.954 1.00 97.81 283 SER A CA 1
ATOM 2137 C C . SER A 1 283 ? -22.874 9.860 15.626 1.00 97.81 283 SER A C 1
ATOM 2139 O O . SER A 1 283 ? -21.871 9.349 16.137 1.00 97.81 283 SER A O 1
ATOM 2141 N N . ILE A 1 284 ? -23.038 11.185 15.599 1.00 97.94 284 ILE A N 1
ATOM 2142 C CA . ILE A 1 284 ? -22.062 12.104 16.190 1.00 97.94 284 ILE A CA 1
ATOM 2143 C C . ILE A 1 284 ? -22.080 12.056 17.724 1.00 97.94 284 ILE A C 1
ATOM 2145 O O . ILE A 1 284 ? -21.034 12.181 18.357 1.00 97.94 284 ILE A O 1
ATOM 2149 N N . GLU A 1 285 ? -23.242 11.826 18.330 1.00 97.94 285 GLU A N 1
ATOM 2150 C CA . GLU A 1 285 ? -23.386 11.627 19.769 1.00 97.94 285 GLU A CA 1
ATOM 2151 C C . GLU A 1 285 ? -22.748 10.314 20.241 1.00 97.94 285 GLU A C 1
ATOM 2153 O O . GLU A 1 285 ? -22.161 10.286 21.322 1.00 97.94 285 GLU A O 1
ATOM 2158 N N . ASP A 1 286 ? -22.746 9.268 19.410 1.00 98.50 286 ASP A N 1
ATOM 2159 C CA . ASP A 1 286 ? -21.996 8.043 19.699 1.00 98.50 286 ASP A CA 1
ATOM 2160 C C . ASP A 1 286 ? -20.479 8.273 19.629 1.00 98.50 286 ASP A C 1
ATOM 2162 O O . ASP A 1 286 ? -19.723 7.781 20.471 1.00 98.50 286 ASP A O 1
ATOM 2166 N N . LEU A 1 287 ? -20.007 9.076 18.665 1.00 98.44 287 LEU A N 1
ATOM 2167 C CA . LEU A 1 287 ? -18.600 9.480 18.632 1.00 98.44 287 LEU A CA 1
ATOM 2168 C C . LEU A 1 287 ? -18.235 10.269 19.895 1.00 98.44 287 LEU A C 1
ATOM 2170 O O . LEU A 1 287 ? -17.203 9.992 20.504 1.00 98.44 287 LEU A O 1
ATOM 2174 N N . ALA A 1 288 ? -19.085 11.213 20.309 1.00 98.44 288 ALA A N 1
ATOM 2175 C CA . ALA A 1 288 ? -18.904 11.953 21.555 1.00 98.44 288 ALA A CA 1
ATOM 2176 C C . ALA A 1 288 ? -18.885 11.010 22.772 1.00 98.44 288 ALA A C 1
ATOM 2178 O O . ALA A 1 288 ? -18.090 11.206 23.693 1.00 98.44 288 ALA A O 1
ATOM 2179 N N . GLN A 1 289 ? -19.695 9.945 22.761 1.00 98.50 289 GLN A N 1
ATOM 2180 C CA . GLN A 1 289 ? -19.649 8.909 23.789 1.00 98.50 289 GLN A CA 1
ATOM 2181 C C . GLN A 1 289 ? -18.314 8.158 23.787 1.00 98.50 289 GLN A C 1
ATOM 2183 O O . GLN A 1 289 ? -17.718 7.996 24.847 1.00 98.50 289 GLN A O 1
ATOM 2188 N N . LEU A 1 290 ? -17.792 7.740 22.630 1.00 98.56 290 LEU A N 1
ATOM 2189 C CA . LEU A 1 290 ? -16.481 7.087 22.579 1.00 98.56 290 LEU A CA 1
ATOM 2190 C C . LEU A 1 290 ? -15.350 8.034 23.006 1.00 98.56 290 LEU A C 1
ATOM 2192 O O . LEU A 1 290 ? -14.436 7.587 23.696 1.00 98.56 290 LEU A O 1
ATOM 2196 N N . ILE A 1 291 ? -15.399 9.318 22.639 1.00 98.69 291 ILE A N 1
ATOM 2197 C CA . ILE A 1 291 ? -14.433 10.319 23.120 1.00 98.69 291 ILE A CA 1
ATOM 2198 C C . ILE A 1 291 ? -14.469 10.376 24.651 1.00 98.69 291 ILE A C 1
ATOM 2200 O O . ILE A 1 291 ? -13.419 10.276 25.288 1.00 98.69 291 ILE A O 1
ATOM 2204 N N . TYR A 1 292 ? -15.669 10.438 25.237 1.00 98.25 292 TYR A N 1
ATOM 2205 C CA . TYR A 1 292 ? -15.862 10.417 26.686 1.00 98.25 292 TYR A CA 1
ATOM 2206 C C . TYR A 1 292 ? -15.306 9.136 27.324 1.00 98.25 292 TYR A C 1
ATOM 2208 O O . TYR A 1 292 ? -14.559 9.210 28.300 1.00 98.25 292 TYR A O 1
ATOM 2216 N N . ASP A 1 293 ? -15.598 7.964 26.757 1.00 98.56 293 ASP A N 1
ATOM 2217 C CA . ASP A 1 293 ? -15.116 6.674 27.263 1.00 98.56 293 ASP A CA 1
ATOM 2218 C C . ASP A 1 293 ? -13.584 6.595 27.250 1.00 98.56 293 ASP A C 1
ATOM 2220 O O . ASP A 1 293 ? -12.969 6.181 28.231 1.00 98.56 293 ASP A O 1
ATOM 2224 N N . LEU A 1 294 ? -12.952 7.009 26.147 1.00 98.56 294 LEU A N 1
ATOM 2225 C CA . LEU A 1 294 ? -11.497 6.984 26.007 1.00 98.56 294 LEU A CA 1
ATOM 2226 C C . LEU A 1 294 ? -10.821 7.990 26.937 1.00 98.56 294 LEU A C 1
ATOM 2228 O O . LEU A 1 294 ? -9.778 7.673 27.509 1.00 98.56 294 LEU A O 1
ATOM 2232 N N . LYS A 1 295 ? -11.426 9.165 27.139 1.00 98.25 295 LYS A N 1
ATOM 2233 C CA . LYS A 1 295 ? -10.931 10.136 28.115 1.00 98.25 295 LYS A CA 1
ATOM 2234 C C . LYS A 1 295 ? -11.052 9.614 29.546 1.00 98.25 295 LYS A C 1
ATOM 2236 O O . LYS A 1 295 ? -10.137 9.811 30.334 1.00 98.25 295 LYS A O 1
ATOM 2241 N N . ASN A 1 296 ? -12.120 8.888 29.878 1.00 98.00 296 ASN A N 1
ATOM 2242 C CA . ASN A 1 296 ? -12.241 8.221 31.178 1.00 98.00 296 ASN A CA 1
ATOM 2243 C C . ASN A 1 296 ? -11.242 7.059 31.327 1.00 98.00 296 ASN A C 1
ATOM 2245 O O . ASN A 1 296 ? -10.708 6.851 32.411 1.00 98.00 296 ASN A O 1
ATOM 2249 N N . ALA A 1 297 ? -10.937 6.330 30.248 1.00 98.00 297 ALA A N 1
ATOM 2250 C CA . ALA A 1 297 ? -9.947 5.248 30.256 1.00 98.00 297 ALA A CA 1
ATOM 2251 C C . ALA A 1 297 ? -8.496 5.744 30.373 1.00 98.00 297 ALA A C 1
ATOM 2253 O O . ALA A 1 297 ? -7.612 4.978 30.763 1.00 98.00 297 ALA A O 1
ATOM 2254 N N . ASN A 1 298 ? -8.237 7.006 30.022 1.00 97.94 298 ASN A N 1
ATOM 2255 C CA . ASN A 1 298 ? -6.968 7.682 30.259 1.00 97.94 298 ASN A CA 1
ATOM 2256 C C . ASN A 1 298 ? -7.167 9.212 30.335 1.00 97.94 298 ASN A C 1
ATOM 2258 O O . ASN A 1 298 ? -7.075 9.896 29.307 1.00 97.94 298 ASN A O 1
ATOM 2262 N N . PRO A 1 299 ? -7.370 9.770 31.545 1.00 97.25 299 PRO A N 1
ATOM 2263 C CA . PRO A 1 299 ? -7.611 11.204 31.736 1.00 97.25 299 PRO A CA 1
ATOM 2264 C C . PRO A 1 299 ? -6.479 12.112 31.232 1.00 97.25 299 PRO A C 1
ATOM 2266 O O . PRO A 1 299 ? -6.709 13.285 30.936 1.00 97.25 299 PRO A O 1
ATOM 2269 N N . GLY A 1 300 ? -5.254 11.582 31.127 1.00 95.88 300 GLY A N 1
ATOM 2270 C CA . GLY A 1 300 ? -4.076 12.323 30.677 1.00 95.88 300 GLY A CA 1
ATOM 2271 C C . GLY A 1 300 ? -3.879 12.366 29.159 1.00 95.88 300 GLY A C 1
ATOM 2272 O O . GLY A 1 300 ? -3.093 13.187 28.687 1.00 95.88 300 GLY A O 1
ATOM 2273 N N . ALA A 1 301 ? -4.562 11.514 28.387 1.00 97.75 301 ALA A N 1
ATOM 2274 C CA . ALA A 1 301 ? -4.360 11.425 26.942 1.00 97.75 301 ALA A CA 1
ATOM 2275 C C . ALA A 1 301 ? -5.161 12.479 26.165 1.00 97.75 301 ALA A C 1
ATOM 2277 O O . ALA A 1 301 ? -6.294 12.805 26.524 1.00 97.75 301 ALA A O 1
ATOM 2278 N N . ARG A 1 302 ? -4.609 12.976 25.050 1.00 97.88 302 ARG A N 1
ATOM 2279 C CA . ARG A 1 302 ? -5.403 13.687 24.028 1.00 97.88 302 ARG A CA 1
ATOM 2280 C C . ARG A 1 302 ? -6.277 12.692 23.267 1.00 97.88 302 ARG A C 1
ATOM 2282 O O . ARG A 1 302 ? -5.807 11.598 22.958 1.00 97.88 302 ARG A O 1
ATOM 2289 N N . ILE A 1 303 ? -7.502 13.070 22.915 1.00 98.69 303 ILE A N 1
ATOM 2290 C CA . ILE A 1 303 ? -8.365 12.263 22.046 1.00 98.69 303 ILE A CA 1
ATOM 2291 C C . ILE A 1 303 ? -8.343 12.828 20.628 1.00 98.69 303 ILE A C 1
ATOM 2293 O O . ILE A 1 30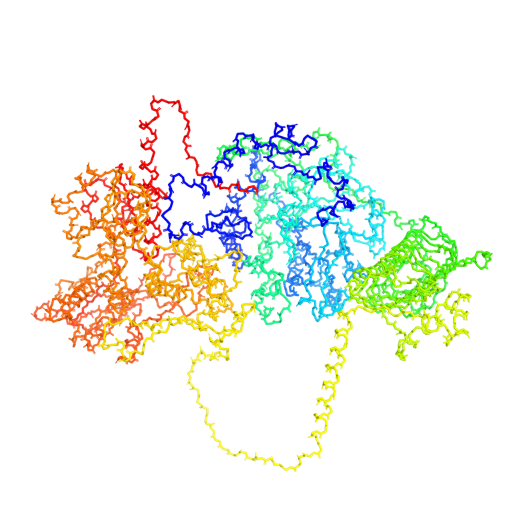3 ? -8.702 13.979 20.385 1.00 98.69 303 ILE A O 1
ATOM 2297 N N . SER A 1 304 ? -7.899 11.992 19.699 1.00 98.69 304 SER A N 1
ATOM 2298 C CA . SER A 1 304 ? -7.650 12.304 18.297 1.00 98.69 304 SER A CA 1
ATOM 2299 C C . SER A 1 304 ? -8.669 11.586 17.421 1.00 98.69 304 SER A C 1
ATOM 2301 O O . SER A 1 304 ? -8.944 10.411 17.645 1.00 98.69 304 SER A O 1
ATOM 2303 N N . VAL A 1 305 ? -9.240 12.254 16.421 1.00 98.75 305 VAL A N 1
ATOM 2304 C CA . VAL A 1 305 ? -10.169 11.628 15.466 1.00 98.75 305 VAL A CA 1
ATOM 2305 C C . VAL A 1 305 ? -9.581 11.705 14.066 1.00 98.75 305 VAL A C 1
ATOM 2307 O O . VAL A 1 305 ? -9.323 12.786 13.543 1.00 98.75 305 VAL A O 1
ATOM 2310 N N . LYS A 1 306 ? -9.354 10.540 13.456 1.00 98.38 306 LYS A N 1
ATOM 2311 C CA . LYS A 1 306 ? -8.824 10.415 12.098 1.00 98.38 306 LYS A CA 1
ATOM 2312 C C . LYS A 1 306 ? -9.963 10.315 11.085 1.00 98.38 306 LYS A C 1
ATOM 2314 O O . LYS A 1 306 ? -10.628 9.278 11.008 1.00 98.38 306 LYS A O 1
ATOM 2319 N N . LEU A 1 307 ? -10.131 11.376 10.305 1.00 98.12 307 LEU A N 1
ATOM 2320 C CA . LEU A 1 307 ? -11.063 11.513 9.188 1.00 98.12 307 LEU A CA 1
ATOM 2321 C C . LEU A 1 307 ? -10.313 11.415 7.850 1.00 98.12 307 LEU A C 1
ATOM 2323 O O . LEU A 1 307 ? -9.082 11.375 7.801 1.00 98.12 307 LEU A O 1
ATOM 2327 N N . VAL A 1 308 ? -11.062 11.368 6.752 1.00 97.88 308 VAL A N 1
ATOM 2328 C CA . VAL A 1 308 ? -10.522 11.421 5.389 1.00 97.88 308 VAL A CA 1
ATOM 2329 C C . VAL A 1 308 ? -11.136 12.615 4.674 1.00 97.88 308 VAL A C 1
ATOM 2331 O O . VAL A 1 308 ? -12.294 12.938 4.905 1.00 97.88 308 VAL A O 1
ATOM 2334 N N . SER A 1 309 ? -10.342 13.266 3.830 1.00 97.88 309 SER A N 1
ATOM 2335 C CA . SER A 1 309 ? -10.797 14.347 2.965 1.00 97.88 309 SER A CA 1
ATOM 2336 C C . SER A 1 309 ? -11.899 13.870 2.011 1.00 97.88 309 SER A C 1
ATOM 2338 O O . SER A 1 309 ? -11.697 12.931 1.237 1.00 97.88 309 SER A O 1
ATOM 2340 N N . GLU A 1 310 ? -13.044 14.539 2.077 1.00 95.94 310 GLU A N 1
ATOM 2341 C CA . GLU A 1 310 ? -14.194 14.465 1.169 1.00 95.94 310 GLU A CA 1
ATOM 2342 C C . GLU A 1 310 ? -15.012 15.760 1.329 1.00 95.94 310 GLU A C 1
ATOM 2344 O O . GLU A 1 310 ? -14.811 16.495 2.303 1.00 95.94 310 GLU A O 1
ATOM 2349 N N . ALA A 1 311 ? -15.895 16.092 0.388 1.00 93.94 311 ALA A N 1
ATOM 2350 C CA . ALA A 1 311 ? -16.803 17.226 0.552 1.00 93.94 311 ALA A CA 1
ATOM 2351 C C . ALA A 1 311 ? -17.682 17.067 1.804 1.00 93.94 311 ALA A C 1
ATOM 2353 O O . ALA A 1 311 ? -18.307 16.029 2.016 1.00 93.94 311 ALA A O 1
ATOM 2354 N N . GLY A 1 312 ? -17.752 18.117 2.625 1.00 95.06 312 GLY A N 1
ATOM 2355 C CA . GLY A 1 312 ? -18.534 18.131 3.864 1.00 95.06 312 GLY A CA 1
ATOM 2356 C C . GLY A 1 312 ? -17.755 17.685 5.105 1.00 95.06 312 GLY A C 1
ATOM 2357 O O . GLY A 1 312 ? -18.293 17.746 6.217 1.00 95.06 312 GLY A O 1
ATOM 2358 N N . VAL A 1 313 ? -16.483 17.291 4.964 1.00 97.62 313 VAL A N 1
ATOM 2359 C CA . VAL A 1 313 ? -15.630 16.916 6.101 1.00 97.62 313 VAL A CA 1
ATOM 2360 C C . VAL A 1 313 ? -15.490 18.048 7.125 1.00 97.62 313 VAL A C 1
ATOM 2362 O O . VAL A 1 313 ? -15.395 17.768 8.319 1.00 97.62 313 VAL A O 1
ATOM 2365 N N . GLY A 1 314 ? -15.561 19.320 6.715 1.00 97.00 314 GLY A N 1
ATOM 2366 C CA . GLY A 1 314 ? -15.510 20.454 7.643 1.00 97.00 314 GLY A CA 1
ATOM 2367 C C . GLY A 1 314 ? -16.728 20.530 8.572 1.00 97.00 314 GLY A C 1
ATOM 2368 O O . GLY A 1 314 ? -16.607 20.874 9.755 1.00 97.00 314 GLY A O 1
ATOM 2369 N N . VAL A 1 315 ? -17.903 20.133 8.075 1.00 97.62 315 VAL A N 1
ATOM 2370 C CA . VAL A 1 315 ? -19.134 20.032 8.877 1.00 97.62 315 VAL A CA 1
ATOM 2371 C C . VAL A 1 315 ? -19.011 18.888 9.880 1.00 97.62 315 VAL A C 1
ATOM 2373 O O . VAL A 1 315 ? -19.292 19.072 11.067 1.00 97.62 315 VAL A O 1
ATOM 2376 N N . VAL A 1 316 ? -18.516 17.730 9.430 1.00 97.88 316 VAL A N 1
ATOM 2377 C CA . VAL A 1 316 ? -18.232 16.585 10.306 1.00 97.88 316 VAL A CA 1
ATOM 2378 C C . VAL A 1 316 ? -17.235 16.986 11.392 1.00 97.88 316 VAL A C 1
ATOM 2380 O O . VAL A 1 316 ? -17.502 16.770 12.572 1.00 97.88 316 VAL A O 1
ATOM 2383 N N . ALA A 1 317 ? -16.137 17.654 11.029 1.00 98.25 317 ALA A N 1
ATOM 2384 C CA . ALA A 1 317 ? -15.120 18.126 11.963 1.00 98.25 317 ALA A CA 1
ATOM 2385 C C . ALA A 1 317 ? -15.694 19.074 13.028 1.00 98.25 317 ALA A C 1
ATOM 2387 O O . ALA A 1 317 ? -15.341 18.966 14.200 1.00 98.25 317 ALA A O 1
ATOM 2388 N N . SER A 1 318 ? -16.637 19.947 12.665 1.00 98.06 318 SER A N 1
ATOM 2389 C CA . SER A 1 318 ? -17.334 20.804 13.636 1.00 98.06 318 SER A CA 1
ATOM 2390 C C . SER A 1 318 ? -18.127 19.985 14.658 1.00 98.06 318 SER A C 1
ATOM 2392 O O . SER A 1 318 ? -18.088 20.275 15.855 1.00 98.06 318 SER A O 1
ATOM 2394 N N . GLY A 1 319 ? -18.798 18.918 14.211 1.00 98.00 319 GLY A N 1
ATOM 2395 C CA . GLY A 1 319 ? -19.428 17.940 15.099 1.00 98.00 319 GLY A CA 1
ATOM 2396 C C . GLY A 1 319 ? -18.415 17.253 16.018 1.00 98.00 319 GLY A C 1
ATOM 2397 O O . GLY A 1 319 ? -18.652 17.140 17.218 1.00 98.00 319 GLY A O 1
ATOM 2398 N N . VAL A 1 320 ? -17.262 16.855 15.477 1.00 98.44 320 VAL A N 1
ATOM 2399 C CA . VAL A 1 320 ? -16.184 16.183 16.220 1.00 98.44 320 VAL A CA 1
ATOM 2400 C C . VAL A 1 320 ? -15.626 17.070 17.342 1.00 98.44 320 VAL A C 1
ATOM 2402 O O . VAL A 1 320 ? -15.466 16.600 18.468 1.00 98.44 320 VAL A O 1
ATOM 2405 N N . VAL A 1 321 ? -15.388 18.361 17.077 1.00 98.12 321 VAL A N 1
ATOM 2406 C CA . VAL A 1 321 ? -14.928 19.314 18.107 1.00 98.12 321 VAL A CA 1
ATOM 2407 C C . VAL A 1 321 ? -15.995 19.533 19.180 1.00 98.12 321 VAL A C 1
ATOM 2409 O O . VAL A 1 321 ? -15.668 19.589 20.365 1.00 98.12 321 VAL A O 1
ATOM 2412 N N . LYS A 1 322 ? -17.275 19.610 18.793 1.00 97.75 322 LYS A N 1
ATOM 2413 C CA . LYS A 1 322 ? -18.399 19.688 19.746 1.00 97.75 322 LYS A CA 1
ATOM 2414 C C . LYS A 1 322 ? -18.570 18.405 20.565 1.00 97.75 322 LYS A C 1
ATOM 2416 O O . LYS A 1 322 ? -19.075 18.471 21.677 1.00 97.75 322 LYS A O 1
ATOM 2421 N N . GLY A 1 323 ? -18.115 17.267 20.044 1.00 96.88 323 GLY A N 1
ATOM 2422 C CA . GLY A 1 323 ? -17.965 16.006 20.772 1.00 96.88 323 GLY A CA 1
ATOM 2423 C C . GLY A 1 323 ? -16.742 15.952 21.697 1.00 96.88 323 GLY A C 1
ATOM 2424 O O . GLY A 1 323 ? -16.438 14.880 22.208 1.00 96.88 323 GLY A O 1
ATOM 2425 N N . HIS A 1 324 ? -16.058 17.082 21.918 1.00 97.50 324 HIS A N 1
ATOM 2426 C CA . HIS A 1 324 ? -14.893 17.251 22.794 1.00 97.50 324 HIS A CA 1
ATOM 2427 C C . HIS A 1 324 ? -13.588 16.596 22.311 1.00 97.50 324 HIS A C 1
ATOM 2429 O O . HIS A 1 324 ? -12.688 16.351 23.111 1.00 97.50 324 HIS A O 1
ATOM 2435 N N . ALA A 1 325 ? -13.421 16.332 21.011 1.00 98.19 325 ALA A N 1
ATOM 2436 C CA . ALA A 1 325 ? -12.117 15.900 20.503 1.00 98.19 325 ALA A CA 1
ATOM 2437 C C . ALA A 1 325 ? -11.045 16.986 20.727 1.00 98.19 325 ALA A C 1
ATOM 2439 O O . ALA A 1 325 ? -11.290 18.169 20.478 1.00 98.19 325 ALA A O 1
ATOM 2440 N N . ASP A 1 326 ? -9.851 16.569 21.155 1.00 98.44 326 ASP A N 1
ATOM 2441 C CA . ASP A 1 326 ? -8.695 17.451 21.376 1.00 98.44 326 ASP A CA 1
ATOM 2442 C C . ASP A 1 326 ? -7.886 17.658 20.076 1.00 98.44 326 ASP A C 1
ATOM 2444 O O . ASP A 1 326 ? -7.143 18.629 19.922 1.00 98.44 326 ASP A O 1
ATOM 2448 N N . HIS A 1 327 ? -7.993 16.712 19.138 1.00 98.50 327 HIS A N 1
ATOM 2449 C CA . HIS A 1 327 ? -7.197 16.664 17.916 1.00 98.50 327 HIS A CA 1
ATOM 2450 C C . HIS A 1 327 ? -7.990 16.045 16.752 1.00 98.50 327 HIS A C 1
ATOM 2452 O O . HIS A 1 327 ? -8.721 15.068 16.934 1.00 98.50 327 HIS A O 1
ATOM 2458 N N . ILE A 1 328 ? -7.824 16.569 15.535 1.00 98.75 328 ILE A N 1
ATOM 2459 C CA . ILE A 1 328 ? -8.417 16.016 14.307 1.00 98.75 328 ILE A CA 1
ATOM 2460 C C . ILE A 1 328 ? -7.321 15.823 13.264 1.00 98.75 328 ILE A C 1
ATOM 2462 O O . ILE A 1 328 ? -6.566 16.743 12.971 1.00 98.75 328 ILE A O 1
ATOM 2466 N N . LEU A 1 329 ? -7.269 14.631 12.671 1.00 98.62 329 LEU A N 1
ATOM 2467 C CA . LEU A 1 329 ? -6.430 14.327 11.515 1.00 98.62 329 LEU A CA 1
ATOM 2468 C C . LEU A 1 329 ? -7.300 14.250 10.258 1.00 98.62 329 LEU A C 1
ATOM 2470 O O . LEU A 1 329 ? -8.208 13.423 10.204 1.00 98.62 329 LEU A O 1
ATOM 2474 N N . ILE A 1 330 ? -6.979 15.050 9.242 1.00 98.62 330 ILE A N 1
ATOM 2475 C CA . ILE A 1 330 ? -7.539 14.933 7.892 1.00 98.62 330 ILE A CA 1
ATOM 2476 C C . ILE A 1 330 ? -6.548 14.176 7.006 1.00 98.62 330 ILE A C 1
ATOM 2478 O O . ILE A 1 330 ? -5.481 14.684 6.680 1.00 98.62 330 ILE A O 1
ATOM 2482 N N . SER A 1 331 ? -6.888 12.948 6.620 1.00 98.38 331 SER A N 1
ATOM 2483 C CA . SER A 1 331 ? -6.076 12.159 5.688 1.00 98.38 331 SER A CA 1
ATOM 2484 C C . SER A 1 331 ? -6.438 12.419 4.230 1.00 98.38 331 SER A C 1
ATOM 2486 O O . SER A 1 331 ? -7.616 12.385 3.873 1.00 98.38 331 SER A O 1
ATOM 2488 N N . GLY A 1 332 ? -5.433 12.558 3.370 1.00 97.69 332 GLY A N 1
ATOM 2489 C CA . GLY A 1 332 ? -5.598 12.561 1.915 1.00 97.69 332 GLY A CA 1
ATOM 2490 C C . GLY A 1 332 ? -5.820 11.163 1.332 1.00 97.69 332 GLY A C 1
ATOM 2491 O O . GLY A 1 332 ? -5.402 10.158 1.914 1.00 97.69 332 GLY A O 1
ATOM 2492 N N . HIS A 1 333 ? -6.456 11.089 0.159 1.00 96.38 333 HIS A N 1
ATOM 2493 C CA . HIS A 1 333 ? -6.703 9.845 -0.596 1.00 96.38 333 HIS A CA 1
ATOM 2494 C C . HIS A 1 333 ? -5.427 9.043 -0.899 1.00 96.38 333 HIS A C 1
ATOM 2496 O O . HIS A 1 333 ? -5.446 7.822 -1.037 1.00 96.38 333 HIS A O 1
ATOM 2502 N N . ASP A 1 334 ? -4.292 9.731 -0.968 1.00 93.94 334 ASP A N 1
ATOM 2503 C CA . ASP A 1 334 ? -2.971 9.214 -1.303 1.00 93.94 334 ASP A CA 1
ATOM 2504 C C . ASP A 1 334 ? -2.243 8.559 -0.107 1.00 93.94 334 ASP A C 1
ATOM 2506 O O . ASP A 1 334 ? -1.062 8.188 -0.191 1.00 93.94 334 ASP A O 1
ATOM 2510 N N . GLY A 1 335 ? -2.949 8.357 1.012 1.00 89.38 335 GLY A N 1
ATOM 2511 C CA . GLY A 1 335 ? -2.477 7.585 2.158 1.00 89.38 335 GLY A CA 1
ATOM 2512 C C . GLY A 1 335 ? -2.019 6.162 1.791 1.00 89.38 335 GLY A C 1
ATOM 2513 O O . GLY A 1 335 ? -2.586 5.483 0.938 1.00 89.38 335 GLY A O 1
ATOM 2514 N N . GLY A 1 336 ? -0.974 5.669 2.462 1.00 91.12 336 GLY A N 1
ATOM 2515 C CA . GLY A 1 336 ? -0.465 4.308 2.256 1.00 91.12 336 GLY A CA 1
ATOM 2516 C C . GLY A 1 336 ? -1.350 3.218 2.882 1.00 91.12 336 GLY A C 1
ATOM 2517 O O . GLY A 1 336 ? -2.095 3.456 3.832 1.00 91.12 336 GLY A O 1
ATOM 2518 N N . THR A 1 337 ? -1.234 1.977 2.395 1.00 93.69 337 THR A N 1
ATOM 2519 C CA . THR A 1 337 ? -1.862 0.801 3.024 1.00 93.69 337 THR A CA 1
ATOM 2520 C C . THR A 1 337 ? -1.034 -0.468 2.832 1.00 93.69 337 THR A C 1
ATOM 2522 O O . THR A 1 337 ? -0.371 -0.650 1.811 1.00 93.69 337 THR A O 1
ATOM 2525 N N . GLY A 1 338 ? -1.078 -1.364 3.823 1.00 92.81 338 GLY A N 1
ATOM 2526 C CA . GLY A 1 338 ? -0.468 -2.693 3.729 1.00 92.81 338 GLY A CA 1
ATOM 2527 C C . GLY A 1 338 ? -1.304 -3.691 2.925 1.00 92.81 338 GLY A C 1
ATOM 2528 O O . GLY A 1 338 ? -0.737 -4.585 2.300 1.00 92.81 338 GLY A O 1
ATOM 2529 N N . ALA A 1 339 ? -2.631 -3.528 2.935 1.00 92.06 339 ALA A N 1
ATOM 2530 C CA . ALA A 1 339 ? -3.584 -4.346 2.191 1.00 92.06 339 ALA A CA 1
ATOM 2531 C C . ALA A 1 339 ? -4.900 -3.577 1.971 1.00 92.06 339 ALA A C 1
ATOM 2533 O O . ALA A 1 339 ? -5.492 -3.017 2.902 1.00 92.06 339 ALA A O 1
ATOM 2534 N N . SER A 1 340 ? -5.336 -3.523 0.718 1.00 89.88 340 SER A N 1
ATOM 2535 C CA . SER A 1 340 ? -6.617 -2.958 0.298 1.00 89.88 340 SER A CA 1
ATOM 2536 C C . SER A 1 340 ? -6.955 -3.461 -1.103 1.00 89.88 340 SER A C 1
ATOM 2538 O O . SER A 1 340 ? -6.076 -3.909 -1.844 1.00 89.88 340 SER A O 1
ATOM 2540 N N . ARG A 1 341 ? -8.225 -3.351 -1.487 1.00 88.38 341 ARG A N 1
ATOM 2541 C CA . ARG A 1 341 ? -8.657 -3.521 -2.876 1.00 88.38 341 ARG A CA 1
ATOM 2542 C C . ARG A 1 341 ? -8.287 -2.274 -3.685 1.00 88.38 341 ARG A C 1
ATOM 2544 O O . ARG A 1 341 ? -8.348 -1.158 -3.173 1.00 88.38 341 ARG A O 1
ATOM 2551 N N . TRP A 1 342 ? -7.981 -2.451 -4.971 1.00 89.12 342 TRP A N 1
ATOM 2552 C CA . TRP A 1 342 ? -7.643 -1.336 -5.867 1.00 89.12 342 TRP A CA 1
ATOM 2553 C C . TRP A 1 342 ? -8.735 -0.272 -5.948 1.00 89.12 342 TRP A C 1
ATOM 2555 O O . TRP A 1 342 ? -8.419 0.911 -5.963 1.00 89.12 342 TRP A O 1
ATOM 2565 N N . THR A 1 343 ? -10.005 -0.679 -5.890 1.00 89.62 343 THR A N 1
ATOM 2566 C CA . THR A 1 343 ? -11.147 0.244 -5.885 1.00 89.62 343 THR A CA 1
ATOM 2567 C C . THR A 1 343 ? -11.136 1.207 -4.698 1.00 89.62 343 THR A C 1
ATOM 2569 O O . THR A 1 343 ? -11.616 2.324 -4.822 1.00 89.62 343 THR A O 1
ATOM 2572 N N . GLY A 1 344 ? -10.604 0.792 -3.543 1.00 90.38 344 GLY A N 1
ATOM 2573 C CA . GLY A 1 344 ? -10.425 1.680 -2.394 1.00 90.38 344 GLY A CA 1
ATOM 2574 C C . GLY A 1 344 ? -9.268 2.656 -2.598 1.00 90.38 344 GLY A C 1
ATOM 2575 O O . GLY A 1 344 ? -9.418 3.829 -2.299 1.00 90.38 344 GLY A O 1
ATOM 2576 N N . ILE A 1 345 ? -8.150 2.175 -3.152 1.00 92.19 345 ILE A N 1
ATOM 2577 C CA . ILE A 1 345 ? -6.924 2.970 -3.338 1.00 92.19 345 ILE A CA 1
ATOM 2578 C C . ILE A 1 345 ? -7.094 4.040 -4.425 1.00 92.19 345 ILE A C 1
ATOM 2580 O O . ILE A 1 345 ? -6.522 5.117 -4.312 1.00 92.19 345 ILE A O 1
ATOM 2584 N N . LYS A 1 346 ? -7.808 3.720 -5.511 1.00 92.31 346 LYS A N 1
ATOM 2585 C CA . LYS A 1 346 ? -7.876 4.568 -6.711 1.00 92.31 346 LYS A CA 1
ATOM 2586 C C . LYS A 1 346 ? -9.120 5.445 -6.810 1.00 92.31 346 LYS A C 1
ATOM 2588 O O . LYS A 1 346 ? -9.074 6.429 -7.530 1.00 92.31 346 LYS A O 1
ATOM 2593 N N . HIS A 1 347 ? -10.207 5.099 -6.121 1.00 94.25 347 HIS A N 1
ATOM 2594 C CA . HIS A 1 347 ? -11.514 5.725 -6.361 1.00 94.25 347 HIS A CA 1
ATOM 2595 C C . HIS A 1 347 ? -12.245 6.138 -5.077 1.00 94.25 347 HIS A C 1
ATOM 2597 O O . HIS A 1 347 ? -13.469 6.237 -5.079 1.00 94.25 347 HIS A O 1
ATOM 2603 N N . ALA A 1 348 ? -11.545 6.302 -3.951 1.00 94.12 348 ALA A N 1
ATOM 2604 C CA . ALA A 1 348 ? -12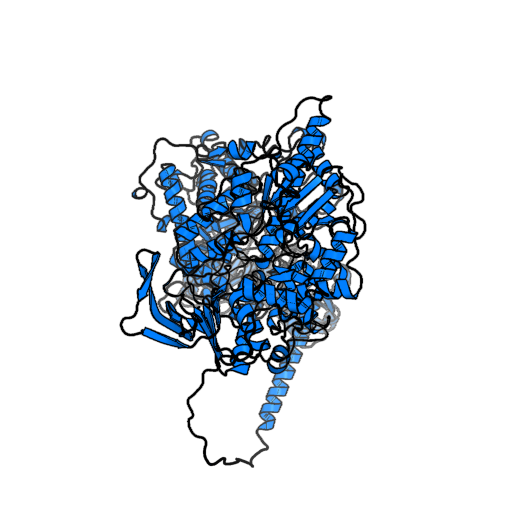.176 6.737 -2.709 1.00 94.12 348 ALA A CA 1
ATOM 2605 C C . ALA A 1 348 ? -11.274 7.683 -1.903 1.00 94.12 348 ALA A C 1
ATOM 2607 O O . ALA A 1 348 ? -10.076 7.439 -1.773 1.00 94.12 348 ALA A O 1
ATOM 2608 N N . GLY A 1 349 ? -11.890 8.719 -1.324 1.00 94.81 349 GLY A N 1
ATOM 2609 C CA . GLY A 1 349 ? -11.207 9.840 -0.669 1.00 94.81 349 GLY A CA 1
ATOM 2610 C C . GLY A 1 349 ? -10.727 10.893 -1.668 1.00 94.81 349 GLY A C 1
ATOM 2611 O O . GLY A 1 349 ? -10.632 10.616 -2.861 1.00 94.81 349 GLY A O 1
ATOM 2612 N N . LEU A 1 350 ? -10.384 12.082 -1.167 1.00 96.31 350 LEU A N 1
ATOM 2613 C CA . LEU A 1 350 ? -9.880 13.210 -1.959 1.00 96.31 350 LEU A CA 1
ATOM 2614 C C . LEU A 1 350 ? -8.539 13.785 -1.472 1.00 96.31 350 LEU A C 1
ATOM 2616 O O . LEU A 1 350 ? -8.040 13.382 -0.416 1.00 96.31 350 LEU A O 1
ATOM 2620 N N . PRO A 1 351 ? -7.905 14.696 -2.244 1.00 97.62 351 PRO A N 1
ATOM 2621 C CA . PRO A 1 351 ? -6.692 15.403 -1.827 1.00 97.62 351 PRO A CA 1
ATOM 2622 C C . PRO A 1 351 ? -6.850 16.051 -0.457 1.00 97.62 351 PRO A C 1
ATOM 2624 O O . PRO A 1 351 ? -7.904 16.614 -0.143 1.00 97.62 351 PRO A O 1
ATOM 2627 N N . TRP A 1 352 ? -5.819 15.959 0.382 1.00 98.00 352 TRP A N 1
ATOM 2628 C CA . TRP A 1 352 ? -5.876 16.553 1.716 1.00 98.00 352 TRP A CA 1
ATOM 2629 C C . TRP A 1 352 ? -5.919 18.077 1.652 1.00 98.00 352 TRP A C 1
ATOM 2631 O O . TRP A 1 352 ? -6.459 18.680 2.568 1.00 98.00 352 TRP A O 1
ATOM 2641 N N . GLU A 1 353 ? -5.413 18.698 0.582 1.00 98.31 353 GLU A N 1
ATOM 2642 C CA . GLU A 1 353 ? -5.450 20.147 0.371 1.00 98.31 353 GLU A CA 1
ATOM 2643 C C . GLU A 1 353 ? -6.890 20.679 0.463 1.00 98.31 353 GLU A C 1
ATOM 2645 O O . GLU A 1 353 ? -7.135 21.690 1.117 1.00 98.31 353 GLU A O 1
ATOM 2650 N N . LEU A 1 354 ? -7.850 19.947 -0.116 1.00 97.56 354 LEU A N 1
ATOM 2651 C CA . LEU A 1 354 ? -9.275 20.289 -0.090 1.00 97.56 354 LEU A CA 1
ATOM 2652 C C . LEU A 1 354 ? -9.879 20.117 1.304 1.00 97.56 354 LEU A C 1
ATOM 2654 O O . LEU A 1 354 ? -10.448 21.050 1.867 1.00 97.56 354 LEU A O 1
ATOM 2658 N N . GLY A 1 355 ? -9.753 18.916 1.872 1.00 97.44 355 GLY A N 1
ATOM 2659 C CA . GLY A 1 355 ? -10.375 18.587 3.153 1.00 97.44 355 GLY A CA 1
ATOM 2660 C C . GLY A 1 355 ? -9.777 19.361 4.325 1.00 97.44 355 GLY A C 1
ATOM 2661 O O . GLY A 1 355 ? -10.501 19.715 5.254 1.00 97.44 355 GLY A O 1
ATOM 2662 N N . LEU A 1 356 ? -8.471 19.646 4.289 1.00 98.50 356 LEU A N 1
ATOM 2663 C CA . LEU A 1 356 ? -7.789 20.435 5.310 1.00 98.50 356 LEU A CA 1
ATOM 2664 C C . LEU A 1 356 ? -8.261 21.888 5.283 1.00 98.50 356 LEU A C 1
ATOM 2666 O O . LEU A 1 356 ? -8.658 22.398 6.331 1.00 98.50 356 LEU A O 1
ATOM 2670 N N . ALA A 1 357 ? -8.262 22.521 4.105 1.00 97.62 357 ALA A N 1
ATOM 2671 C CA . ALA A 1 357 ? -8.716 23.900 3.956 1.00 97.62 357 ALA A CA 1
ATOM 2672 C C . ALA A 1 357 ? -10.189 24.041 4.367 1.00 97.62 357 ALA A C 1
ATOM 2674 O O . ALA A 1 357 ? -10.509 24.888 5.199 1.00 97.62 357 ALA A O 1
ATOM 2675 N N . GLU A 1 358 ? -11.067 23.147 3.892 1.00 97.25 358 GLU A N 1
ATOM 2676 C CA . GLU A 1 358 ? -12.485 23.144 4.276 1.00 97.25 358 GLU A CA 1
ATOM 2677 C C . GLU A 1 358 ? -12.658 22.989 5.795 1.00 97.25 358 GLU A C 1
ATOM 2679 O O . GLU A 1 358 ? -13.440 23.713 6.418 1.00 97.25 358 GLU A O 1
ATOM 2684 N N . THR A 1 359 ? -11.912 22.068 6.412 1.00 98.19 359 THR A N 1
ATOM 2685 C CA . THR A 1 359 ? -11.960 21.845 7.862 1.00 98.19 359 THR A CA 1
ATOM 2686 C C . THR A 1 359 ? -11.519 23.086 8.625 1.00 98.19 359 THR A C 1
ATOM 2688 O O . THR A 1 359 ? -12.212 23.521 9.547 1.00 98.19 359 THR A O 1
ATOM 2691 N N . HIS A 1 360 ? -10.393 23.684 8.239 1.00 98.00 360 HIS A N 1
ATOM 2692 C CA . HIS A 1 360 ? -9.878 24.882 8.884 1.00 98.00 360 HIS A CA 1
ATOM 2693 C C . HIS A 1 360 ? -10.869 26.047 8.775 1.00 98.00 360 HIS A C 1
ATOM 2695 O O . HIS A 1 360 ? -11.257 26.614 9.800 1.00 98.00 360 HIS A O 1
ATOM 2701 N N . GLN A 1 361 ? -11.337 26.342 7.561 1.00 97.06 361 GLN A N 1
ATOM 2702 C CA . GLN A 1 361 ? -12.291 27.415 7.281 1.00 97.06 361 GLN A CA 1
ATOM 2703 C C . GLN A 1 361 ? -13.604 27.220 8.049 1.00 97.06 361 GLN A C 1
ATOM 2705 O O . GLN A 1 361 ? -14.089 28.152 8.691 1.00 97.06 361 GLN A O 1
ATOM 2710 N N . THR A 1 362 ? -14.156 26.003 8.051 1.00 96.81 362 THR A N 1
ATOM 2711 C CA . THR A 1 362 ? -15.428 25.712 8.728 1.00 96.81 362 THR A CA 1
ATOM 2712 C C . THR A 1 362 ? -15.304 25.848 10.245 1.00 96.81 362 THR A C 1
ATOM 2714 O O . THR A 1 362 ? -16.176 26.434 10.888 1.00 96.81 362 THR A O 1
ATOM 2717 N N . LEU A 1 363 ? -14.211 25.361 10.840 1.00 97.50 363 LEU A N 1
ATOM 2718 C CA . LEU A 1 363 ? -13.989 25.480 12.283 1.00 97.50 363 LEU A CA 1
ATOM 2719 C C . LEU A 1 363 ? -13.786 26.932 12.724 1.00 97.50 363 LEU A C 1
ATOM 2721 O O . LEU A 1 363 ? -14.252 27.307 13.802 1.00 97.50 363 LEU A O 1
ATOM 2725 N N . VAL A 1 364 ? -13.113 27.747 11.908 1.00 96.69 364 VAL A N 1
ATOM 2726 C CA . VAL A 1 364 ? -12.954 29.189 12.154 1.00 96.69 364 VAL A CA 1
ATOM 2727 C C . VAL A 1 364 ? -14.306 29.891 12.059 1.00 96.69 364 VAL A C 1
ATOM 2729 O O . VAL A 1 364 ? -14.680 30.607 12.985 1.00 96.69 364 VAL A O 1
ATOM 2732 N N . ALA A 1 365 ? -15.082 29.609 11.008 1.00 94.94 365 ALA A N 1
ATOM 2733 C CA . ALA A 1 365 ? -16.414 30.181 10.807 1.00 94.94 365 ALA A CA 1
ATOM 2734 C C . ALA A 1 365 ? -17.389 29.875 11.961 1.00 94.94 365 ALA A C 1
ATOM 2736 O O . ALA A 1 365 ? -18.288 30.665 12.233 1.00 94.94 365 ALA A O 1
ATOM 2737 N N . ASN A 1 366 ? -17.206 28.747 12.656 1.00 94.75 366 ASN A N 1
ATOM 2738 C CA . ASN A 1 366 ? -18.038 28.337 13.791 1.00 94.75 366 ASN A CA 1
ATOM 2739 C C . ASN A 1 366 ? -17.444 28.695 15.169 1.00 94.75 366 ASN A C 1
ATOM 2741 O O . ASN A 1 366 ? -18.010 28.303 16.189 1.00 94.75 366 ASN A O 1
ATOM 2745 N N . GLY A 1 367 ? -16.300 29.389 15.235 1.00 94.06 367 GLY A N 1
ATOM 2746 C CA . GLY A 1 367 ? -15.639 29.721 16.505 1.00 94.06 367 GLY A CA 1
ATOM 2747 C C . GLY A 1 367 ? -15.129 28.500 17.287 1.00 94.06 367 GLY A C 1
ATOM 2748 O O . GLY A 1 367 ? -14.998 28.552 18.507 1.00 94.06 367 GLY A O 1
ATOM 2749 N N . LEU A 1 368 ? -14.860 27.385 16.600 1.00 96.12 368 LEU A N 1
ATOM 2750 C CA . LEU A 1 368 ? -14.431 26.112 17.195 1.00 96.12 368 LEU A CA 1
ATOM 2751 C C . LEU A 1 368 ? -12.927 25.845 17.036 1.00 96.12 368 LEU A C 1
ATOM 2753 O O . LEU A 1 368 ? -12.375 25.002 17.743 1.00 96.12 368 LEU A O 1
ATOM 2757 N N . ARG A 1 369 ? -12.246 26.559 16.129 1.00 96.75 369 ARG A N 1
ATOM 2758 C CA . ARG A 1 369 ? -10.840 26.299 15.766 1.00 96.75 369 ARG A CA 1
ATOM 2759 C C . ARG A 1 369 ? -9.856 26.402 16.938 1.00 96.75 369 ARG A C 1
ATOM 2761 O O . ARG A 1 369 ? -8.859 25.683 16.936 1.00 96.75 369 ARG A O 1
ATOM 2768 N N . ALA A 1 370 ? -10.160 27.230 17.938 1.00 96.56 370 ALA A N 1
ATOM 2769 C CA . ALA A 1 370 ? -9.324 27.448 19.119 1.00 96.56 370 ALA A CA 1
ATOM 2770 C C . ALA A 1 370 ? -9.156 26.205 20.015 1.00 96.56 370 ALA A C 1
ATOM 2772 O O . ALA A 1 370 ? -8.220 26.170 20.810 1.00 96.56 370 ALA A O 1
ATOM 2773 N N . ARG A 1 371 ? -10.045 25.208 19.901 1.00 96.69 371 ARG A N 1
ATOM 2774 C CA . ARG A 1 371 ? -10.170 24.074 20.841 1.00 96.69 371 ARG A CA 1
ATOM 2775 C C . ARG A 1 371 ? -9.552 22.768 20.360 1.00 96.69 371 ARG A C 1
ATOM 2777 O O . ARG A 1 371 ? -9.619 21.763 21.063 1.00 96.69 371 ARG A O 1
ATOM 2784 N N . VAL A 1 372 ? -9.035 22.749 19.136 1.00 97.94 372 VAL A N 1
ATOM 2785 C CA . VAL A 1 372 ? -8.598 21.518 18.480 1.00 97.94 372 VAL A CA 1
ATOM 2786 C C . VAL A 1 372 ? -7.295 21.742 17.740 1.00 97.94 372 VAL A C 1
ATOM 2788 O O . VAL A 1 372 ? -7.130 22.753 17.064 1.00 97.94 372 VAL A O 1
ATOM 2791 N N . VAL A 1 373 ? -6.388 20.775 17.825 1.00 98.56 373 VAL A N 1
ATOM 2792 C CA . VAL A 1 373 ? -5.204 20.721 16.962 1.00 98.56 373 VAL A CA 1
ATOM 2793 C C . VAL A 1 373 ? -5.578 20.034 15.649 1.00 98.56 373 VAL A C 1
ATOM 2795 O O . VAL A 1 373 ? -6.123 18.929 15.669 1.00 98.56 373 VAL A O 1
ATOM 2798 N N . LEU A 1 374 ? -5.278 20.664 14.510 1.00 98.62 374 LEU A N 1
ATOM 2799 C CA . LEU A 1 374 ? -5.446 20.036 13.194 1.00 98.62 374 LEU A CA 1
ATOM 2800 C C . LEU A 1 374 ? -4.146 19.387 12.719 1.00 98.62 374 LEU A C 1
ATOM 2802 O O . LEU A 1 374 ? -3.092 20.018 12.702 1.00 98.62 374 LEU A O 1
ATOM 2806 N N . GLN A 1 375 ? -4.237 18.143 12.268 1.00 98.75 375 GLN A N 1
ATOM 2807 C CA . GLN A 1 375 ? -3.166 17.413 11.604 1.00 98.75 375 GLN A CA 1
ATOM 2808 C C . GLN A 1 375 ? -3.590 17.035 10.189 1.00 98.75 375 GLN A C 1
ATOM 2810 O O . GLN A 1 375 ? -4.765 16.774 9.930 1.00 98.75 375 GLN A O 1
ATOM 2815 N N . THR A 1 376 ? -2.622 16.929 9.282 1.00 98.75 376 THR A N 1
ATOM 2816 C CA . THR A 1 376 ? -2.834 16.295 7.977 1.00 98.75 376 THR A CA 1
ATOM 2817 C C . THR A 1 376 ? -1.794 15.212 7.696 1.00 98.75 376 THR A C 1
ATOM 2819 O O . THR A 1 376 ? -0.664 15.268 8.191 1.00 98.75 376 THR A O 1
ATOM 2822 N N . ASP A 1 377 ? -2.187 14.199 6.926 1.00 98.44 377 ASP A N 1
ATOM 2823 C CA . ASP A 1 377 ? -1.299 13.203 6.326 1.00 98.44 377 ASP A CA 1
ATOM 2824 C C . ASP A 1 377 ? -1.740 12.902 4.880 1.00 98.44 377 ASP A C 1
ATOM 2826 O O . ASP A 1 377 ? -2.858 13.215 4.473 1.00 98.44 377 ASP A O 1
ATOM 2830 N N . GLY A 1 378 ? -0.847 12.298 4.093 1.00 95.94 378 GLY A N 1
ATOM 2831 C CA . GLY A 1 378 ? -1.085 12.024 2.668 1.00 95.94 378 GLY A CA 1
ATOM 2832 C C . GLY A 1 378 ? 0.091 12.479 1.810 1.00 95.94 378 GLY A C 1
ATOM 2833 O O . GLY A 1 378 ? 0.242 13.658 1.519 1.00 95.94 378 GLY A O 1
ATOM 2834 N N . GLN A 1 379 ? 1.005 11.545 1.521 1.00 95.69 379 GLN A N 1
ATOM 2835 C CA . GLN A 1 379 ? 2.261 11.771 0.777 1.00 95.69 379 GLN A CA 1
ATOM 2836 C C . GLN A 1 379 ? 2.984 13.106 1.071 1.00 95.69 379 GLN A C 1
ATOM 2838 O O . GLN A 1 379 ? 3.571 13.694 0.164 1.00 95.69 379 GLN A O 1
ATOM 2843 N N . LEU A 1 380 ? 3.009 13.552 2.333 1.00 97.62 380 LEU A N 1
ATOM 2844 C CA . LEU A 1 380 ? 3.919 14.610 2.776 1.00 97.62 380 LEU A CA 1
ATOM 2845 C C . LEU A 1 380 ? 5.351 14.069 2.695 1.00 97.62 380 LEU A C 1
ATOM 2847 O O . LEU A 1 380 ? 5.660 13.024 3.283 1.00 97.62 380 LEU A O 1
ATOM 2851 N N . LYS A 1 381 ? 6.205 14.728 1.912 1.00 96.75 381 LYS A N 1
ATOM 2852 C CA . LYS A 1 381 ? 7.501 14.187 1.484 1.00 96.75 381 LYS A CA 1
ATOM 2853 C C . LYS A 1 381 ? 8.660 15.159 1.656 1.00 96.75 381 LYS A C 1
ATOM 2855 O O . LYS A 1 381 ? 9.766 14.674 1.900 1.00 96.75 381 LYS A O 1
ATOM 2860 N N . ILE A 1 382 ? 8.413 16.458 1.506 1.00 98.25 382 ILE A N 1
ATOM 2861 C CA . ILE A 1 382 ? 9.418 17.533 1.546 1.00 98.25 382 ILE A CA 1
ATOM 2862 C C . ILE A 1 382 ? 8.938 18.702 2.414 1.00 98.25 382 ILE A C 1
ATOM 2864 O O . ILE A 1 382 ? 7.748 18.808 2.719 1.00 98.25 382 ILE A O 1
ATOM 2868 N N . GLY A 1 383 ? 9.846 19.593 2.818 1.00 98.25 383 GLY A N 1
ATOM 2869 C CA . GLY A 1 383 ? 9.548 20.706 3.726 1.00 98.25 383 GLY A CA 1
ATOM 2870 C C . GLY A 1 383 ? 8.523 21.666 3.130 1.00 98.25 383 GLY A C 1
ATOM 2871 O O . GLY A 1 383 ? 7.652 22.174 3.834 1.00 98.25 383 GLY A O 1
ATOM 2872 N N . ARG A 1 384 ? 8.527 21.811 1.801 1.00 98.31 384 ARG A N 1
ATOM 2873 C CA . ARG A 1 384 ? 7.485 22.532 1.069 1.00 98.31 384 ARG A CA 1
ATOM 2874 C C . ARG A 1 384 ? 6.078 21.967 1.290 1.00 98.31 384 ARG A C 1
ATOM 2876 O O . ARG A 1 384 ? 5.160 22.759 1.484 1.00 98.31 384 ARG A O 1
ATOM 2883 N N . ASP A 1 385 ? 5.899 20.643 1.298 1.00 98.56 385 ASP A N 1
ATOM 2884 C CA . ASP A 1 385 ? 4.578 20.040 1.541 1.00 98.56 385 ASP A CA 1
ATOM 2885 C C . ASP A 1 385 ? 4.074 20.399 2.949 1.00 98.56 385 ASP A C 1
ATOM 2887 O O . ASP A 1 385 ? 2.905 20.734 3.127 1.00 98.56 385 ASP A O 1
ATOM 2891 N N . VAL A 1 386 ? 4.975 20.374 3.940 1.00 98.75 386 VAL A N 1
ATOM 2892 C CA . VAL A 1 386 ? 4.686 20.735 5.338 1.00 98.75 386 VAL A CA 1
ATOM 2893 C C . VAL A 1 386 ? 4.268 22.197 5.452 1.00 98.75 386 VAL A C 1
ATOM 2895 O O . VAL A 1 386 ? 3.268 22.504 6.098 1.00 98.75 386 VAL A O 1
ATOM 2898 N N . VAL A 1 387 ? 4.999 23.103 4.800 1.00 98.69 387 VAL A N 1
ATOM 2899 C CA . VAL A 1 387 ? 4.670 24.532 4.820 1.00 98.69 387 VAL A CA 1
ATOM 2900 C C . VAL A 1 387 ? 3.322 24.792 4.152 1.00 98.69 387 VAL A C 1
ATOM 2902 O O . VAL A 1 387 ? 2.500 25.489 4.735 1.00 98.69 387 VAL A O 1
ATOM 2905 N N . ILE A 1 388 ? 3.039 24.194 2.989 1.00 98.62 388 ILE A N 1
ATOM 2906 C CA . ILE A 1 388 ? 1.725 24.337 2.336 1.00 98.62 388 ILE A CA 1
ATOM 2907 C C . ILE A 1 388 ? 0.611 23.817 3.249 1.00 98.62 388 ILE A C 1
ATOM 2909 O O . ILE A 1 388 ? -0.380 24.511 3.453 1.00 98.62 388 ILE A O 1
ATOM 2913 N N . ALA A 1 389 ? 0.783 22.639 3.852 1.00 98.69 389 ALA A N 1
ATOM 2914 C CA . ALA A 1 389 ? -0.175 22.109 4.817 1.00 98.69 389 ALA A CA 1
ATOM 2915 C C . ALA A 1 389 ? -0.403 23.066 6.002 1.00 98.69 389 ALA A C 1
ATOM 2917 O O . ALA A 1 389 ? -1.541 23.270 6.423 1.00 98.69 389 ALA A O 1
ATOM 2918 N N . CYS A 1 390 ? 0.653 23.697 6.517 1.00 98.62 390 CYS A N 1
ATOM 2919 C CA . CYS A 1 390 ? 0.545 24.681 7.591 1.00 98.62 390 CYS A CA 1
ATOM 2920 C C . CYS A 1 390 ? -0.250 25.921 7.161 1.00 98.62 390 CYS A C 1
ATOM 2922 O O . CYS A 1 390 ? -1.175 26.340 7.858 1.00 98.62 390 CYS A O 1
ATOM 2924 N N . LEU A 1 391 ? 0.067 26.476 5.988 1.00 98.38 391 LEU A N 1
ATOM 2925 C CA . LEU A 1 391 ? -0.618 27.642 5.422 1.00 98.38 391 LEU A CA 1
ATOM 2926 C C . LEU A 1 391 ? -2.107 27.354 5.157 1.00 98.38 391 LEU A C 1
ATOM 2928 O O . LEU A 1 391 ? -2.929 28.254 5.281 1.00 98.38 391 LEU A O 1
ATOM 2932 N N . LEU A 1 392 ? -2.468 26.097 4.874 1.00 98.31 392 LEU A N 1
ATOM 2933 C CA . LEU A 1 392 ? -3.861 25.647 4.743 1.00 98.31 392 LEU A CA 1
ATOM 2934 C C . LEU A 1 392 ? -4.548 25.309 6.084 1.00 98.31 392 LEU A C 1
ATOM 2936 O O . LEU A 1 392 ? -5.745 25.030 6.096 1.00 98.31 392 LEU A O 1
ATOM 2940 N N . GLY A 1 393 ? -3.832 25.356 7.214 1.00 97.88 393 GLY A N 1
ATOM 2941 C CA . GLY A 1 393 ? -4.417 25.311 8.563 1.00 97.88 393 GLY A CA 1
ATOM 2942 C C . GLY A 1 393 ? -3.952 24.176 9.483 1.00 97.88 393 GLY A C 1
ATOM 2943 O O . GLY A 1 393 ? -4.449 24.092 10.613 1.00 97.88 393 GLY A O 1
ATOM 2944 N N . ALA A 1 394 ? -3.032 23.307 9.047 1.00 98.56 394 ALA A N 1
ATOM 2945 C CA . ALA A 1 394 ? -2.483 22.239 9.891 1.00 98.56 394 ALA A CA 1
ATOM 2946 C C . ALA A 1 394 ? -1.450 22.758 10.914 1.00 98.56 394 ALA A C 1
ATOM 2948 O O . ALA A 1 394 ? -0.678 23.669 10.640 1.00 98.56 394 ALA A O 1
ATOM 2949 N N . GLU A 1 395 ? -1.405 22.127 12.086 1.00 98.50 395 GLU A N 1
ATOM 2950 C CA . GLU A 1 395 ? -0.461 22.392 13.184 1.00 98.50 395 GLU A CA 1
ATOM 2951 C C . GLU A 1 395 ? 0.507 21.224 13.438 1.00 98.50 395 GLU A C 1
ATOM 2953 O O . GLU A 1 395 ? 1.599 21.430 13.978 1.00 98.50 395 GLU A O 1
ATOM 2958 N N . GLU A 1 396 ? 0.099 20.005 13.077 1.00 98.62 396 GLU A N 1
ATOM 2959 C CA . GLU A 1 396 ? 0.891 18.774 13.143 1.00 98.62 396 GLU A CA 1
ATOM 2960 C C . GLU A 1 396 ? 0.873 18.053 11.777 1.00 98.62 396 GLU A C 1
ATOM 2962 O O . GLU A 1 396 ? -0.044 18.228 10.970 1.00 98.62 396 GLU A O 1
ATOM 2967 N N . PHE A 1 397 ? 1.869 17.200 11.511 1.00 98.75 397 PHE A N 1
ATOM 2968 C CA . PHE A 1 397 ? 2.079 16.595 10.185 1.00 98.75 397 PHE A CA 1
ATOM 2969 C C . PHE A 1 397 ? 2.392 15.100 10.289 1.00 98.75 397 PHE A C 1
ATOM 2971 O O . PHE A 1 397 ? 3.308 14.691 11.008 1.00 98.75 397 PHE A O 1
ATOM 2978 N N . GLY A 1 398 ? 1.620 14.269 9.589 1.00 98.00 398 GLY A N 1
ATOM 2979 C CA . GLY A 1 398 ? 1.753 12.815 9.600 1.00 98.00 398 GLY A CA 1
ATOM 2980 C C . GLY A 1 398 ? 2.530 12.268 8.399 1.00 98.00 398 GLY A C 1
ATOM 2981 O O . GLY A 1 398 ? 2.215 12.555 7.246 1.00 98.00 398 GLY A O 1
ATOM 2982 N N . PHE A 1 399 ? 3.508 11.400 8.664 1.00 98.31 399 PHE A N 1
ATOM 2983 C CA . PHE A 1 399 ? 4.367 10.783 7.651 1.00 98.31 399 PHE A CA 1
ATOM 2984 C C . PHE A 1 399 ? 4.349 9.260 7.777 1.00 98.31 399 PHE A C 1
ATOM 2986 O O . PHE A 1 399 ? 4.605 8.708 8.845 1.00 98.31 399 PHE A O 1
ATOM 2993 N N . SER A 1 400 ? 4.091 8.545 6.683 1.00 95.56 400 SER A N 1
ATOM 2994 C CA . SER A 1 400 ? 4.098 7.070 6.686 1.00 95.56 400 SER A CA 1
ATOM 2995 C C . SER A 1 400 ? 5.048 6.503 5.641 1.00 95.56 400 SER A C 1
ATOM 2997 O O . SER A 1 400 ? 6.039 5.862 5.981 1.00 95.56 400 SER A O 1
ATOM 2999 N N . THR A 1 401 ? 4.792 6.777 4.360 1.00 96.56 401 THR A N 1
ATOM 3000 C CA . THR A 1 401 ? 5.564 6.191 3.255 1.00 96.56 401 THR A CA 1
ATOM 3001 C C . THR A 1 401 ? 7.031 6.629 3.268 1.00 96.56 401 THR A C 1
ATOM 3003 O O . THR A 1 401 ? 7.904 5.779 3.112 1.00 96.56 401 THR A O 1
ATOM 3006 N N . ALA A 1 402 ? 7.322 7.916 3.498 1.00 97.06 402 ALA A N 1
ATOM 3007 C CA . ALA A 1 402 ? 8.695 8.430 3.535 1.00 97.06 402 ALA A CA 1
ATOM 3008 C C . ALA A 1 402 ? 9.542 7.787 4.659 1.00 97.06 402 ALA A C 1
ATOM 3010 O O . ALA A 1 402 ? 10.589 7.225 4.334 1.00 97.06 402 ALA A O 1
ATOM 3011 N N . PRO A 1 403 ? 9.076 7.714 5.926 1.00 97.62 403 PRO A N 1
ATOM 3012 C CA . PRO A 1 403 ? 9.735 6.922 6.968 1.00 97.62 403 PRO A CA 1
ATOM 3013 C C . PRO A 1 403 ? 10.009 5.464 6.572 1.00 97.62 403 PRO A C 1
ATOM 3015 O O . PRO A 1 403 ? 11.106 4.954 6.798 1.00 97.62 403 PRO A O 1
ATOM 3018 N N . LEU A 1 404 ? 9.058 4.781 5.922 1.00 98.00 404 LEU A N 1
ATOM 3019 C CA . LEU A 1 404 ? 9.289 3.411 5.452 1.00 98.00 404 LEU A CA 1
ATOM 3020 C C . LEU A 1 404 ? 10.357 3.343 4.350 1.00 98.00 404 LEU A C 1
ATOM 3022 O O . LEU A 1 404 ? 11.161 2.412 4.353 1.00 98.00 404 LEU A O 1
ATOM 3026 N N . ILE A 1 405 ? 10.386 4.299 3.413 1.00 97.00 405 ILE A N 1
ATOM 3027 C CA . ILE A 1 405 ? 11.427 4.390 2.373 1.00 97.00 405 ILE A CA 1
ATOM 3028 C C . ILE A 1 405 ? 12.799 4.573 3.014 1.00 97.00 405 ILE A C 1
ATOM 3030 O O . ILE A 1 405 ? 13.720 3.835 2.670 1.00 97.00 405 ILE A O 1
ATOM 3034 N N . VAL A 1 406 ? 12.911 5.485 3.979 1.00 96.94 406 VAL A N 1
ATOM 3035 C CA . VAL A 1 406 ? 14.136 5.757 4.741 1.00 96.94 406 VAL A CA 1
ATOM 3036 C C . VAL A 1 406 ? 14.654 4.501 5.455 1.00 96.94 406 VAL A C 1
ATOM 3038 O O . VAL A 1 406 ? 15.852 4.211 5.431 1.00 96.94 406 VAL A O 1
ATOM 3041 N N . LEU A 1 407 ? 13.754 3.687 6.017 1.00 96.94 407 LEU A N 1
ATOM 3042 C CA . LEU A 1 407 ? 14.106 2.391 6.612 1.00 96.94 407 LEU A CA 1
ATOM 3043 C C . LEU A 1 407 ? 14.477 1.310 5.586 1.00 96.94 407 LEU A C 1
ATOM 3045 O O . LEU A 1 407 ? 15.000 0.267 5.969 1.00 96.94 407 LEU A O 1
ATOM 3049 N N . GLY A 1 408 ? 14.252 1.554 4.293 1.00 94.12 408 GLY A N 1
ATOM 3050 C CA . GLY A 1 408 ? 14.675 0.684 3.198 1.00 94.12 408 GLY A CA 1
ATOM 3051 C C . GLY A 1 408 ? 13.561 0.202 2.275 1.00 94.12 408 GLY A C 1
ATOM 3052 O O . GLY A 1 408 ? 13.829 -0.657 1.443 1.00 94.12 408 GLY A O 1
ATOM 3053 N N . CYS A 1 409 ? 12.324 0.699 2.384 1.00 95.31 409 CYS A N 1
ATOM 3054 C CA . CYS A 1 409 ? 11.235 0.294 1.491 1.00 95.31 409 CYS A CA 1
ATOM 3055 C C . CYS A 1 409 ? 11.545 0.666 0.034 1.00 95.31 409 CYS A C 1
ATOM 3057 O O . CYS A 1 409 ? 11.962 1.782 -0.261 1.00 95.31 409 CYS A O 1
ATOM 3059 N N . LEU A 1 410 ? 11.294 -0.277 -0.877 1.00 90.38 410 LEU A N 1
ATOM 3060 C CA . LEU A 1 410 ? 11.633 -0.187 -2.307 1.00 90.38 410 LEU A CA 1
ATOM 3061 C C . LEU A 1 410 ? 10.386 -0.040 -3.192 1.00 90.38 410 LEU A C 1
ATOM 3063 O O . LEU A 1 410 ? 10.445 -0.277 -4.393 1.00 90.38 410 LEU A O 1
ATOM 3067 N N . LEU A 1 411 ? 9.229 0.246 -2.580 1.00 91.94 411 LEU A N 1
ATOM 3068 C CA . LEU A 1 411 ? 7.912 0.337 -3.230 1.00 91.94 411 LEU A CA 1
ATOM 3069 C C . LEU A 1 411 ? 7.610 -0.850 -4.162 1.00 91.94 411 LEU A C 1
ATOM 3071 O O . LEU A 1 411 ? 6.990 -0.739 -5.216 1.00 91.94 411 LEU A O 1
ATOM 3075 N N . MET A 1 412 ? 7.978 -2.050 -3.709 1.00 89.44 412 MET A N 1
ATOM 3076 C CA . MET A 1 412 ? 7.625 -3.299 -4.382 1.00 89.44 412 MET A CA 1
ATOM 3077 C C . MET A 1 412 ? 6.103 -3.513 -4.454 1.00 89.44 412 MET A C 1
ATOM 3079 O O . MET A 1 412 ? 5.653 -4.248 -5.323 1.00 89.44 412 MET A O 1
ATOM 3083 N N . ARG A 1 413 ? 5.325 -2.862 -3.568 1.00 92.25 413 ARG A N 1
ATOM 3084 C CA . ARG A 1 413 ? 3.847 -2.912 -3.487 1.00 92.25 413 ARG A CA 1
ATOM 3085 C C . ARG A 1 413 ? 3.271 -4.325 -3.290 1.00 92.25 413 ARG A C 1
ATOM 3087 O O . ARG A 1 413 ? 2.108 -4.589 -3.563 1.00 92.25 413 ARG A O 1
ATOM 3094 N N . GLN A 1 414 ? 4.067 -5.203 -2.683 1.00 90.88 414 GLN A N 1
ATOM 3095 C CA . GLN A 1 414 ? 3.688 -6.557 -2.263 1.00 90.88 414 GLN A CA 1
ATOM 3096 C C . GLN A 1 414 ? 3.626 -6.685 -0.730 1.00 90.88 414 GLN A C 1
ATOM 3098 O O . GLN A 1 414 ? 4.018 -7.677 -0.129 1.00 90.88 414 GLN A O 1
ATOM 3103 N N . CYS A 1 415 ? 3.149 -5.640 -0.054 1.00 95.06 415 CYS A N 1
ATOM 3104 C CA . CYS A 1 415 ? 3.040 -5.616 1.409 1.00 95.06 415 CYS A CA 1
ATOM 3105 C C . CYS A 1 415 ? 2.056 -6.682 1.942 1.00 95.06 415 CYS A C 1
ATOM 3107 O O . CYS A 1 415 ? 2.217 -7.199 3.052 1.00 95.06 415 CYS A O 1
ATOM 3109 N N . HIS A 1 416 ? 1.049 -7.018 1.131 1.00 93.38 416 HIS A N 1
ATOM 3110 C CA . HIS A 1 416 ? -0.033 -7.950 1.447 1.00 93.38 416 HIS A CA 1
ATOM 3111 C C . HIS A 1 416 ? 0.339 -9.425 1.237 1.00 93.38 416 HIS A C 1
ATOM 3113 O O . HIS A 1 416 ? -0.350 -10.294 1.755 1.00 93.38 416 HIS A O 1
ATOM 3119 N N . THR A 1 417 ? 1.410 -9.726 0.501 1.00 92.75 417 THR A N 1
ATOM 3120 C CA . THR A 1 417 ? 1.821 -11.106 0.171 1.00 92.75 417 THR A CA 1
ATOM 3121 C C . THR A 1 417 ? 2.784 -11.705 1.195 1.00 92.75 417 THR A C 1
ATOM 3123 O O . THR A 1 417 ? 3.196 -12.853 1.054 1.00 92.75 417 THR A O 1
ATOM 3126 N N . ASN A 1 418 ? 3.203 -10.914 2.192 1.00 94.44 418 ASN A N 1
ATOM 3127 C CA . ASN A 1 418 ? 4.207 -11.289 3.189 1.00 94.44 418 ASN A CA 1
ATOM 3128 C C . ASN A 1 418 ? 5.615 -11.557 2.619 1.00 94.44 418 ASN A C 1
ATOM 3130 O O . ASN A 1 418 ? 6.457 -12.133 3.304 1.00 94.44 418 ASN A O 1
ATOM 3134 N N . THR A 1 419 ? 5.907 -11.101 1.396 1.00 92.56 419 THR A N 1
ATOM 3135 C CA . THR A 1 419 ? 7.188 -11.341 0.701 1.00 92.56 419 THR A CA 1
ATOM 3136 C C . THR A 1 419 ? 8.090 -10.107 0.623 1.00 92.56 419 THR A C 1
ATOM 3138 O O . THR A 1 419 ? 8.912 -10.001 -0.285 1.00 92.56 419 THR A O 1
ATOM 3141 N N . CYS A 1 420 ? 7.959 -9.158 1.559 1.00 93.94 420 CYS A N 1
ATOM 3142 C CA . CYS A 1 420 ? 8.802 -7.959 1.583 1.00 93.94 420 CYS A CA 1
ATOM 3143 C C . CYS A 1 420 ? 10.293 -8.336 1.733 1.00 93.94 420 CYS A C 1
ATOM 3145 O O . CYS A 1 420 ? 10.661 -8.884 2.770 1.00 93.94 420 CYS A O 1
ATOM 3147 N N . PRO A 1 421 ? 11.164 -8.022 0.756 1.00 89.06 421 PRO A N 1
ATOM 3148 C CA . PRO A 1 421 ? 12.546 -8.510 0.745 1.00 89.06 421 PRO A CA 1
ATOM 3149 C C . PRO A 1 421 ? 13.433 -7.835 1.795 1.00 89.06 421 PRO A C 1
ATOM 3151 O O . PRO A 1 421 ? 14.406 -8.415 2.252 1.00 89.06 421 PRO A O 1
ATOM 3154 N N . VAL A 1 422 ? 13.085 -6.619 2.204 1.00 93.06 422 VAL A N 1
ATOM 3155 C CA . VAL A 1 422 ? 13.864 -5.803 3.149 1.00 93.06 422 VAL A CA 1
ATOM 3156 C C . VAL A 1 422 ? 13.349 -5.892 4.586 1.00 93.06 422 VAL A C 1
ATOM 3158 O O . VAL A 1 422 ? 13.610 -5.007 5.392 1.00 93.06 422 VAL A O 1
ATOM 3161 N N . GLY A 1 423 ? 12.537 -6.902 4.905 1.00 94.94 423 GLY A N 1
ATOM 3162 C CA . GLY A 1 423 ? 12.084 -7.139 6.278 1.00 94.94 423 GLY A CA 1
ATOM 3163 C C . GLY A 1 423 ? 11.146 -6.079 6.866 1.00 94.94 423 GLY A C 1
ATOM 3164 O O . GLY A 1 423 ? 10.949 -6.060 8.076 1.00 94.94 423 GLY A O 1
ATOM 3165 N N . ILE A 1 424 ? 10.550 -5.202 6.045 1.00 97.25 424 ILE A N 1
ATOM 3166 C CA . ILE A 1 424 ? 9.647 -4.134 6.516 1.00 97.25 424 ILE A CA 1
ATOM 3167 C C . ILE A 1 424 ? 8.200 -4.617 6.590 1.00 97.25 424 ILE A C 1
ATOM 3169 O O . ILE A 1 424 ? 7.624 -4.669 7.664 1.00 97.25 424 ILE A O 1
ATOM 3173 N N . ALA A 1 425 ? 7.576 -4.959 5.462 1.00 96.56 425 ALA A N 1
ATOM 3174 C CA . ALA A 1 425 ? 6.150 -5.298 5.399 1.00 96.56 425 ALA A CA 1
ATOM 3175 C C . ALA A 1 425 ? 5.913 -6.820 5.401 1.00 96.56 425 ALA A C 1
ATOM 3177 O O . ALA A 1 425 ? 5.170 -7.349 4.572 1.00 96.56 425 ALA A O 1
ATOM 3178 N N . THR A 1 426 ? 6.587 -7.540 6.301 1.00 95.38 426 THR A N 1
ATOM 3179 C CA . THR A 1 426 ? 6.549 -9.008 6.393 1.00 95.38 426 THR A CA 1
ATOM 3180 C C . THR A 1 426 ? 6.644 -9.489 7.841 1.00 95.38 426 THR A C 1
ATOM 3182 O O . THR A 1 426 ? 7.262 -8.84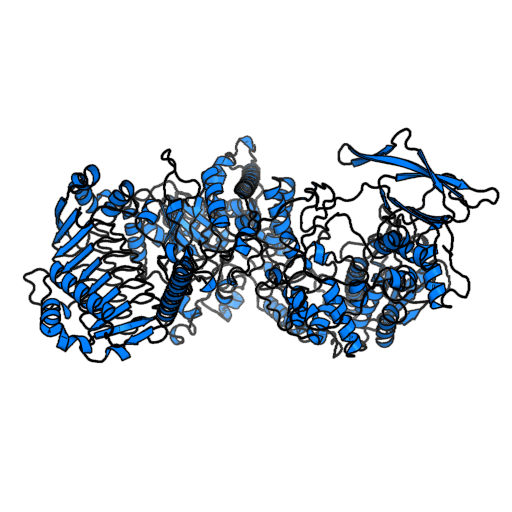6 8.684 1.00 95.38 426 THR A O 1
ATOM 3185 N N . GLN A 1 427 ? 6.008 -10.625 8.108 1.00 95.19 427 GLN A N 1
ATOM 3186 C CA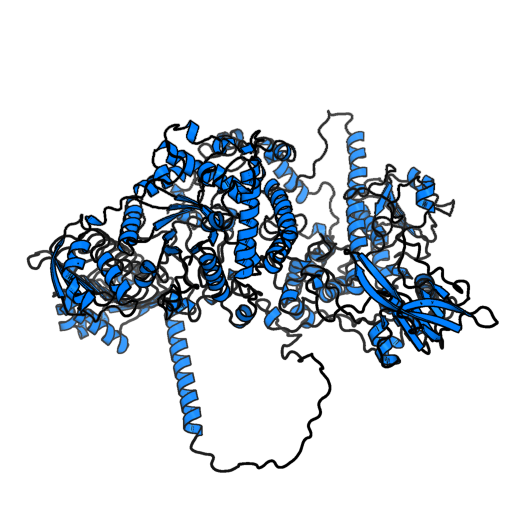 . GLN A 1 427 ? 6.081 -11.402 9.342 1.00 95.19 427 GLN A CA 1
ATOM 3187 C C . GLN A 1 427 ? 6.907 -12.683 9.163 1.00 95.19 427 GLN A C 1
ATOM 3189 O O . GLN A 1 427 ? 7.096 -13.424 10.122 1.00 95.19 427 GLN A O 1
ATOM 3194 N N . ASP A 1 428 ? 7.404 -12.949 7.951 1.00 92.94 428 ASP A N 1
ATOM 3195 C CA . ASP A 1 428 ? 8.282 -14.083 7.689 1.00 92.94 428 ASP A CA 1
ATOM 3196 C C . ASP A 1 428 ? 9.637 -13.893 8.396 1.00 92.94 428 ASP A C 1
ATOM 3198 O O . ASP A 1 428 ? 10.298 -12.883 8.143 1.00 92.94 428 ASP A O 1
ATOM 3202 N N . PRO A 1 429 ? 10.083 -14.836 9.248 1.00 93.06 429 PRO A N 1
ATOM 3203 C CA . PRO A 1 429 ? 11.330 -14.685 9.999 1.00 93.06 429 PRO A CA 1
ATOM 3204 C C . PRO A 1 429 ? 12.569 -14.502 9.112 1.00 93.06 429 PRO A C 1
ATOM 3206 O O . PRO A 1 429 ? 13.369 -13.609 9.371 1.00 93.06 429 PRO A O 1
ATOM 3209 N N . ILE A 1 430 ? 12.683 -15.269 8.018 1.00 92.62 430 ILE A N 1
ATOM 3210 C CA . ILE A 1 430 ? 13.835 -15.216 7.097 1.00 92.62 430 ILE A CA 1
ATOM 3211 C C . ILE A 1 430 ? 13.914 -13.843 6.425 1.00 92.62 430 ILE A C 1
ATOM 3213 O O . ILE A 1 430 ? 14.996 -13.308 6.197 1.00 92.62 430 ILE A O 1
ATOM 3217 N N . LEU A 1 431 ? 12.763 -13.264 6.080 1.00 93.38 431 LEU A N 1
ATOM 3218 C CA . LEU A 1 431 ? 12.721 -11.939 5.467 1.00 93.38 431 LEU A CA 1
ATOM 3219 C C . LEU A 1 431 ? 12.882 -10.816 6.494 1.00 93.38 431 LEU A C 1
ATOM 3221 O O . LEU A 1 431 ? 13.495 -9.802 6.174 1.00 93.38 431 LEU A O 1
ATOM 3225 N N . ARG A 1 432 ? 12.379 -10.980 7.722 1.00 95.19 432 ARG A N 1
ATOM 3226 C CA . ARG A 1 432 ? 12.584 -10.018 8.820 1.00 95.19 432 ARG A CA 1
ATOM 3227 C C . ARG A 1 432 ? 14.057 -9.870 9.188 1.00 95.19 432 ARG A C 1
ATOM 3229 O O . ARG A 1 432 ? 14.494 -8.748 9.414 1.00 95.19 432 ARG A O 1
ATOM 3236 N N . GLU A 1 433 ? 14.837 -10.949 9.133 1.00 95.00 433 GLU A N 1
ATOM 3237 C CA . GLU A 1 433 ? 16.299 -10.911 9.315 1.00 95.00 433 GLU A CA 1
ATOM 3238 C C . GLU A 1 433 ? 17.021 -9.998 8.305 1.00 95.00 433 GLU A C 1
ATOM 3240 O O . GLU A 1 433 ? 18.147 -9.572 8.551 1.00 95.00 433 GLU A O 1
ATOM 3245 N N . LYS A 1 434 ? 16.385 -9.661 7.174 1.00 92.56 434 LYS A N 1
ATOM 3246 C CA . LYS A 1 434 ? 16.934 -8.739 6.166 1.00 92.56 434 LYS A CA 1
ATOM 3247 C C . LYS A 1 434 ? 16.678 -7.260 6.480 1.00 92.56 434 LYS A C 1
ATOM 3249 O O . LYS A 1 434 ? 17.105 -6.404 5.705 1.00 92.56 434 LYS A O 1
ATOM 3254 N N . PHE A 1 435 ? 15.977 -6.932 7.567 1.00 95.94 435 PHE A N 1
ATOM 3255 C CA . PHE A 1 435 ? 15.740 -5.545 7.962 1.00 95.94 435 PHE A CA 1
ATOM 3256 C C . PHE A 1 435 ? 17.046 -4.860 8.387 1.00 95.94 435 PHE A C 1
ATOM 3258 O O . PHE A 1 435 ? 17.679 -5.251 9.364 1.00 95.94 435 PHE A O 1
ATOM 3265 N N . ALA A 1 436 ? 17.429 -3.807 7.660 1.00 93.56 436 ALA A N 1
ATOM 3266 C CA . ALA A 1 436 ? 18.660 -3.042 7.893 1.00 93.56 436 ALA A CA 1
ATOM 3267 C C . ALA A 1 436 ? 18.407 -1.578 8.313 1.00 93.56 436 ALA A C 1
ATOM 3269 O O . ALA A 1 436 ? 19.343 -0.780 8.399 1.00 93.56 436 ALA A O 1
ATOM 3270 N N . GLY A 1 437 ? 17.142 -1.199 8.527 1.00 95.62 437 GLY A N 1
ATOM 3271 C CA . GLY A 1 437 ? 16.770 0.149 8.945 1.00 95.62 437 GLY A CA 1
ATOM 3272 C C . GLY A 1 437 ? 17.245 0.453 10.366 1.00 95.62 437 GLY A C 1
ATOM 3273 O O . GLY A 1 437 ? 17.276 -0.432 11.219 1.00 95.62 437 GLY A O 1
ATOM 3274 N N . LYS A 1 438 ? 17.602 1.712 10.630 1.00 97.56 438 LYS A N 1
ATOM 3275 C CA . LYS A 1 438 ? 18.042 2.161 11.954 1.00 97.56 438 LYS A CA 1
ATOM 3276 C C . LYS A 1 438 ? 17.308 3.435 12.388 1.00 97.56 438 LYS A C 1
ATOM 3278 O O . LYS A 1 438 ? 16.876 4.191 11.511 1.00 97.56 438 LYS A O 1
ATOM 3283 N N . PRO A 1 439 ? 17.166 3.697 13.704 1.00 98.25 439 PRO A N 1
ATOM 3284 C CA . PRO A 1 439 ? 16.522 4.914 14.197 1.00 98.25 439 PRO A CA 1
ATOM 3285 C C . PRO A 1 439 ? 17.181 6.191 13.668 1.00 98.25 439 PRO A C 1
ATOM 3287 O O . PRO A 1 439 ? 16.480 7.141 13.337 1.00 98.25 439 PRO A O 1
ATOM 3290 N N . GLU A 1 440 ? 18.508 6.188 13.521 1.00 98.25 440 GLU A N 1
ATOM 3291 C CA . GLU A 1 440 ? 19.294 7.332 13.054 1.00 98.25 440 GLU A CA 1
ATOM 3292 C C . GLU A 1 440 ? 18.866 7.774 11.652 1.00 98.25 440 GLU A C 1
ATOM 3294 O O . GLU A 1 440 ? 18.772 8.965 11.395 1.00 98.25 440 GLU A O 1
ATOM 3299 N N . HIS A 1 441 ? 18.496 6.841 10.766 1.00 98.00 441 HIS A N 1
ATOM 3300 C CA . HIS A 1 441 ? 18.044 7.203 9.420 1.00 98.00 441 HIS A CA 1
ATOM 3301 C C . HIS A 1 441 ? 16.761 8.052 9.473 1.00 98.00 441 HIS A C 1
ATOM 3303 O O . HIS A 1 441 ? 16.620 9.029 8.741 1.00 98.00 441 HIS A O 1
ATOM 3309 N N . ILE A 1 442 ? 15.821 7.691 10.356 1.00 98.25 442 ILE A N 1
ATOM 3310 C CA . ILE A 1 442 ? 14.574 8.440 10.559 1.00 98.25 442 ILE A CA 1
ATOM 3311 C C . ILE A 1 442 ? 14.866 9.816 11.160 1.00 98.25 442 ILE A C 1
ATOM 3313 O O . ILE A 1 442 ? 14.278 10.801 10.718 1.00 98.25 442 ILE A O 1
ATOM 3317 N N . ILE A 1 443 ? 15.769 9.876 12.141 1.00 98.62 443 ILE A N 1
ATOM 3318 C CA . ILE A 1 443 ? 16.180 11.124 12.791 1.00 98.62 443 ILE A CA 1
ATOM 3319 C C . ILE A 1 443 ? 16.783 12.076 11.752 1.00 98.62 443 ILE A C 1
ATOM 3321 O O . ILE A 1 443 ? 16.280 13.185 11.590 1.00 98.62 443 ILE A O 1
ATOM 3325 N N . ASN A 1 444 ? 17.770 11.615 10.979 1.00 98.31 444 ASN A N 1
ATOM 3326 C CA . ASN A 1 444 ? 18.419 12.405 9.931 1.00 98.31 444 ASN A CA 1
ATOM 3327 C C . ASN A 1 444 ? 17.392 12.961 8.933 1.00 98.31 444 ASN A C 1
ATOM 3329 O O . ASN A 1 444 ? 17.395 14.153 8.633 1.00 98.31 444 ASN A O 1
ATOM 3333 N N . PHE A 1 445 ? 16.461 12.121 8.461 1.00 98.50 445 PHE A N 1
ATOM 3334 C CA . PHE A 1 445 ? 15.389 12.556 7.560 1.00 98.50 445 PHE A CA 1
ATOM 3335 C C . PHE A 1 445 ? 14.534 13.679 8.157 1.00 98.50 445 PHE A C 1
ATOM 3337 O O . PHE A 1 445 ? 14.339 14.701 7.503 1.00 98.50 445 PHE A O 1
ATOM 3344 N N . PHE A 1 446 ? 14.030 13.511 9.382 1.00 98.62 446 PHE A N 1
ATOM 3345 C CA . PHE A 1 446 ? 13.149 14.509 9.987 1.00 98.62 446 PHE A CA 1
ATOM 3346 C C . PHE A 1 446 ? 13.866 15.819 10.318 1.00 98.62 446 PHE A C 1
ATOM 3348 O O . PHE A 1 446 ? 13.253 16.875 10.184 1.00 98.62 446 PHE A O 1
ATOM 3355 N N . PHE A 1 447 ? 15.149 15.778 10.684 1.00 98.56 447 PHE A N 1
ATOM 3356 C CA . PHE A 1 447 ? 15.935 16.997 10.873 1.00 98.56 447 PHE A CA 1
ATOM 3357 C C . PHE A 1 447 ? 16.217 17.715 9.550 1.00 98.56 447 PHE A C 1
ATOM 3359 O O . PHE A 1 447 ? 16.047 18.928 9.492 1.00 98.56 447 PHE A O 1
ATOM 3366 N N . MET A 1 448 ? 16.561 17.004 8.471 1.00 98.56 448 MET A N 1
ATOM 3367 C CA . MET A 1 448 ? 16.704 17.628 7.145 1.00 98.56 448 MET A CA 1
ATOM 3368 C C . MET A 1 448 ? 15.385 18.235 6.647 1.00 98.56 448 MET A C 1
ATOM 3370 O O . MET A 1 448 ? 15.378 19.347 6.123 1.00 98.56 448 MET A O 1
ATOM 3374 N N . LEU A 1 449 ? 14.267 17.539 6.870 1.00 98.50 449 LEU A N 1
ATOM 3375 C CA . LEU A 1 449 ? 12.927 18.036 6.568 1.00 98.50 449 LEU A CA 1
ATOM 3376 C C . LEU A 1 449 ? 12.595 19.304 7.367 1.00 98.50 449 LEU A C 1
ATOM 3378 O O . LEU A 1 449 ? 12.096 20.272 6.800 1.00 98.50 449 LEU A O 1
ATOM 3382 N N . ALA A 1 450 ? 12.875 19.311 8.672 1.00 98.56 450 ALA A N 1
ATOM 3383 C CA . ALA A 1 450 ? 12.643 20.467 9.532 1.00 98.56 450 ALA A CA 1
ATOM 3384 C C . ALA A 1 450 ? 13.529 21.660 9.151 1.00 98.56 450 ALA A C 1
ATOM 3386 O O . ALA A 1 450 ? 13.045 22.786 9.156 1.00 98.56 450 ALA A O 1
ATOM 3387 N N . GLU A 1 451 ? 14.793 21.440 8.782 1.00 98.25 451 GLU A N 1
ATOM 3388 C CA . GLU A 1 451 ? 15.661 22.521 8.297 1.00 98.25 451 GLU A CA 1
ATOM 3389 C C . GLU A 1 451 ? 15.137 23.134 6.993 1.00 98.25 451 GLU A C 1
ATOM 3391 O O . GLU A 1 451 ? 15.092 24.354 6.877 1.00 98.25 451 GLU A O 1
ATOM 3396 N N . GLU A 1 452 ? 14.634 22.328 6.052 1.00 98.50 452 GLU A N 1
ATOM 3397 C CA . GLU A 1 452 ? 13.974 22.859 4.850 1.00 98.50 452 GLU A CA 1
ATOM 3398 C C . GLU A 1 452 ? 12.728 23.693 5.200 1.00 98.50 452 GLU A C 1
ATOM 3400 O O . GLU A 1 452 ? 12.500 24.750 4.612 1.00 98.50 452 GLU A O 1
ATOM 3405 N N . VAL A 1 453 ? 11.936 23.264 6.191 1.00 98.75 453 VAL A N 1
ATOM 3406 C CA . VAL A 1 453 ? 10.808 24.063 6.700 1.00 98.75 453 VAL A CA 1
ATOM 3407 C C . VAL A 1 453 ? 11.300 25.407 7.243 1.00 98.75 453 VAL A C 1
ATOM 3409 O O . VAL A 1 453 ? 10.725 26.436 6.893 1.00 98.75 453 VAL A O 1
ATOM 3412 N N . ARG A 1 454 ? 12.387 25.433 8.027 1.00 98.50 454 ARG A N 1
ATOM 3413 C CA . ARG A 1 454 ? 12.962 26.682 8.561 1.00 98.50 454 ARG A CA 1
ATOM 3414 C C . ARG A 1 454 ? 13.457 27.610 7.461 1.00 98.50 454 ARG A C 1
ATOM 3416 O O . ARG A 1 454 ? 13.204 28.811 7.523 1.00 98.50 454 ARG A O 1
ATOM 3423 N N . GLU A 1 455 ? 14.137 27.062 6.454 1.00 97.88 455 GLU A N 1
ATOM 3424 C CA . GLU A 1 455 ? 14.610 27.819 5.293 1.00 97.88 455 GLU A CA 1
ATOM 3425 C C . GLU A 1 455 ? 13.440 28.522 4.588 1.00 97.88 455 GLU A C 1
ATOM 3427 O O . GLU A 1 455 ? 13.535 29.707 4.264 1.00 97.88 455 GLU A O 1
ATOM 3432 N N . ILE A 1 456 ? 12.310 27.832 4.410 1.00 97.69 456 ILE A N 1
ATOM 3433 C CA . ILE A 1 456 ? 11.104 28.412 3.806 1.00 97.69 456 ILE A CA 1
ATOM 3434 C C . ILE A 1 456 ? 10.434 29.423 4.752 1.00 97.69 456 ILE A C 1
ATOM 3436 O O . ILE A 1 456 ? 10.045 30.501 4.309 1.00 97.69 456 ILE A O 1
ATOM 3440 N N . MET A 1 457 ? 10.327 29.135 6.051 1.00 97.94 457 MET A N 1
ATOM 3441 C CA . MET A 1 457 ? 9.767 30.071 7.039 1.00 97.94 457 MET A CA 1
ATOM 3442 C C . MET A 1 457 ? 10.539 31.397 7.070 1.00 97.94 457 MET A C 1
ATOM 3444 O O . MET A 1 457 ? 9.929 32.466 7.048 1.00 97.94 457 MET A O 1
ATOM 3448 N N . SER A 1 458 ? 11.873 31.335 7.028 1.00 97.25 458 SER A N 1
ATOM 3449 C CA . SER A 1 458 ? 12.751 32.508 6.924 1.00 97.25 458 SER A CA 1
ATOM 3450 C C . SER A 1 458 ? 12.470 33.320 5.655 1.00 97.25 458 SER A C 1
ATOM 3452 O O . SER A 1 458 ? 12.380 34.551 5.714 1.00 97.25 458 SER A O 1
ATOM 3454 N N . GLN A 1 459 ? 12.264 32.639 4.520 1.00 96.31 459 GLN A N 1
ATOM 3455 C CA . GLN A 1 459 ? 11.913 33.275 3.247 1.00 96.31 459 GLN A CA 1
ATOM 3456 C C . GLN A 1 459 ? 10.526 33.925 3.265 1.00 96.31 459 GLN A C 1
ATOM 3458 O O . GLN A 1 459 ? 10.347 34.935 2.593 1.00 96.31 459 GLN A O 1
ATOM 3463 N N . LEU A 1 460 ? 9.573 33.370 4.018 1.00 96.69 460 LEU A N 1
ATOM 3464 C CA . LEU A 1 460 ? 8.208 33.891 4.153 1.00 96.69 460 LEU A CA 1
ATOM 3465 C C . LEU A 1 460 ? 8.046 34.918 5.288 1.00 96.69 460 LEU A C 1
ATOM 3467 O O . LEU A 1 460 ? 7.025 35.600 5.349 1.00 96.69 460 LEU A O 1
ATOM 3471 N N . GLY A 1 461 ? 9.049 35.062 6.158 1.00 96.06 461 GLY A N 1
ATOM 3472 C CA . GLY A 1 461 ? 9.047 36.031 7.255 1.00 96.06 461 GLY A CA 1
ATOM 3473 C C . GLY A 1 461 ? 8.386 35.546 8.553 1.00 96.06 461 GLY A C 1
ATOM 3474 O O . GLY A 1 461 ? 8.038 36.379 9.389 1.00 96.06 461 GLY A O 1
ATOM 3475 N N . PHE A 1 462 ? 8.216 34.233 8.743 1.00 96.81 462 PHE A N 1
ATOM 3476 C CA . PHE A 1 462 ? 7.594 33.639 9.936 1.00 96.81 462 PHE A CA 1
ATOM 3477 C C . PHE A 1 462 ? 8.636 33.116 10.927 1.00 96.81 462 PHE A C 1
ATOM 3479 O O . PHE A 1 462 ? 9.509 32.336 10.550 1.00 96.81 462 PHE A O 1
ATOM 3486 N N . ARG A 1 463 ? 8.524 33.487 12.210 1.00 97.62 463 ARG A N 1
ATOM 3487 C CA . ARG A 1 463 ? 9.442 33.020 13.269 1.00 97.62 463 ARG A CA 1
ATOM 3488 C C . ARG A 1 463 ? 9.021 31.681 13.857 1.00 97.62 463 ARG A C 1
ATOM 3490 O O . ARG A 1 463 ? 9.873 30.901 14.275 1.00 97.62 463 ARG A O 1
ATOM 3497 N N . THR A 1 464 ? 7.718 31.409 13.886 1.00 97.88 464 THR A N 1
ATOM 3498 C CA . THR A 1 464 ? 7.154 30.176 14.451 1.00 97.88 464 THR A CA 1
ATOM 3499 C C . THR A 1 464 ? 6.086 29.577 13.540 1.00 97.88 464 THR A C 1
ATOM 3501 O O . THR A 1 464 ? 5.423 30.290 12.789 1.00 97.88 464 THR A O 1
ATOM 3504 N N . ILE A 1 465 ? 5.877 28.263 13.628 1.00 97.81 465 ILE A N 1
ATOM 3505 C CA . ILE A 1 465 ? 4.821 27.534 12.919 1.00 97.81 465 ILE A CA 1
ATOM 3506 C C . ILE A 1 465 ? 3.454 28.144 13.237 1.00 97.81 465 ILE A C 1
ATOM 3508 O O . ILE A 1 465 ? 2.651 28.319 12.330 1.00 97.81 465 ILE A O 1
ATOM 3512 N N . ASN A 1 466 ? 3.199 28.536 14.492 1.00 96.62 466 ASN A N 1
ATOM 3513 C CA . ASN A 1 466 ? 1.914 29.118 14.897 1.00 96.62 466 ASN A CA 1
ATOM 3514 C C . ASN A 1 466 ? 1.585 30.424 14.152 1.00 96.62 466 ASN A C 1
ATOM 3516 O O . ASN A 1 466 ? 0.420 30.655 13.847 1.00 96.62 466 ASN A O 1
ATOM 3520 N N . GLU A 1 467 ? 2.582 31.254 13.825 1.00 95.38 467 GLU A N 1
ATOM 3521 C CA . GLU A 1 467 ? 2.373 32.473 13.021 1.00 95.38 467 GLU A CA 1
ATOM 3522 C C . GLU A 1 467 ? 1.969 32.164 11.569 1.00 95.38 467 GLU A C 1
ATOM 3524 O O . GLU A 1 467 ? 1.365 33.004 10.900 1.00 95.38 467 GLU A O 1
ATOM 3529 N N . MET A 1 468 ? 2.311 30.966 11.086 1.00 96.19 468 MET A N 1
ATOM 3530 C CA . MET A 1 468 ? 2.098 30.508 9.715 1.00 96.19 468 MET A CA 1
ATOM 3531 C C . MET A 1 468 ? 0.771 29.753 9.533 1.00 96.19 468 MET A C 1
ATOM 3533 O O . MET A 1 468 ? 0.258 29.684 8.415 1.00 96.19 468 MET A O 1
ATOM 3537 N N . VAL A 1 469 ? 0.197 29.186 10.601 1.00 97.44 469 VAL A N 1
ATOM 3538 C CA . VAL A 1 469 ? -1.050 28.401 10.530 1.00 97.44 469 VAL A CA 1
ATOM 3539 C C . VAL A 1 469 ? -2.181 29.228 9.913 1.00 97.44 469 VAL A C 1
ATOM 3541 O O . VAL A 1 469 ? -2.528 30.294 10.416 1.00 97.44 469 VAL A O 1
ATOM 3544 N N . GLY A 1 470 ? -2.775 28.715 8.833 1.00 96.06 470 GLY A N 1
ATOM 3545 C CA . GLY A 1 470 ? -3.942 29.327 8.185 1.00 96.06 470 GLY A CA 1
ATOM 3546 C C . GLY A 1 470 ? -3.641 30.548 7.309 1.00 96.06 470 GLY A C 1
ATOM 3547 O O . GLY A 1 470 ? -4.571 31.188 6.815 1.00 96.06 470 GLY A O 1
ATOM 3548 N N . ARG A 1 471 ? -2.362 30.887 7.089 1.00 95.38 471 ARG A N 1
ATOM 3549 C CA . ARG A 1 471 ? -1.926 32.004 6.230 1.00 95.38 471 ARG A CA 1
ATOM 3550 C C . ARG A 1 471 ? -1.981 31.665 4.738 1.00 95.38 471 ARG A C 1
ATOM 3552 O O . ARG A 1 471 ? -1.001 31.833 4.012 1.00 95.38 471 ARG A O 1
ATOM 3559 N N . SER A 1 472 ? -3.131 31.191 4.257 1.00 96.00 472 SER A N 1
ATOM 3560 C CA . SER A 1 472 ? -3.327 30.838 2.843 1.00 96.00 472 SER A CA 1
ATOM 3561 C C . SER A 1 472 ? -3.134 32.030 1.894 1.00 96.00 472 SER A C 1
ATOM 3563 O O . SER A 1 472 ? -2.860 31.823 0.719 1.00 96.00 472 SER A O 1
ATOM 3565 N N . ASP A 1 473 ? -3.160 33.267 2.407 1.00 94.25 473 ASP A N 1
ATOM 3566 C CA . ASP A 1 473 ? -2.803 34.501 1.692 1.00 94.25 473 ASP A CA 1
ATOM 3567 C C . ASP A 1 473 ? -1.336 34.558 1.214 1.00 94.25 473 ASP A C 1
ATOM 3569 O O . ASP A 1 473 ? -0.992 35.376 0.355 1.00 94.25 473 ASP A O 1
ATOM 3573 N N . MET A 1 474 ? -0.474 33.684 1.746 1.00 95.88 474 MET A N 1
ATOM 3574 C CA . MET A 1 474 ? 0.919 33.499 1.312 1.00 95.88 474 MET A CA 1
ATOM 3575 C C . MET A 1 474 ? 1.074 32.475 0.180 1.00 95.88 474 MET A C 1
ATOM 3577 O O . MET A 1 474 ? 2.192 32.214 -0.274 1.00 95.88 474 MET A O 1
ATOM 3581 N N . LEU A 1 475 ? -0.029 31.884 -0.279 1.00 97.19 475 LEU A N 1
ATOM 3582 C CA . LEU A 1 475 ? -0.075 30.985 -1.423 1.00 97.19 475 LEU A CA 1
ATOM 3583 C C . LEU A 1 475 ? -0.759 31.678 -2.598 1.00 97.19 475 LEU A C 1
ATOM 3585 O O . LEU A 1 475 ? -1.757 32.376 -2.445 1.00 97.19 475 LEU A O 1
ATOM 3589 N N . GLU A 1 476 ? -0.237 31.438 -3.792 1.00 96.06 476 GLU A N 1
ATOM 3590 C CA . GLU A 1 476 ? -0.878 31.825 -5.043 1.00 96.06 476 GLU A CA 1
ATOM 3591 C C . GLU A 1 476 ? -0.756 30.698 -6.067 1.00 96.06 476 GLU A C 1
ATOM 3593 O O . GLU A 1 476 ? 0.073 29.794 -5.931 1.00 96.06 476 GLU A O 1
ATOM 3598 N N . VAL A 1 477 ? -1.606 30.730 -7.089 1.00 95.69 477 VAL A N 1
ATOM 3599 C CA . VAL A 1 477 ? -1.569 29.745 -8.172 1.00 95.69 477 VAL A CA 1
ATOM 3600 C C . VAL A 1 477 ? -0.317 29.963 -9.025 1.00 95.69 477 VAL A C 1
ATOM 3602 O O . VAL A 1 477 ? 0.017 31.091 -9.399 1.00 95.69 477 VAL A O 1
ATOM 3605 N N . ASP A 1 478 ? 0.386 28.880 -9.344 1.00 94.94 478 ASP A N 1
ATOM 3606 C CA . ASP A 1 478 ? 1.544 28.903 -10.228 1.00 94.94 478 ASP A CA 1
ATOM 3607 C C . ASP A 1 478 ? 1.093 2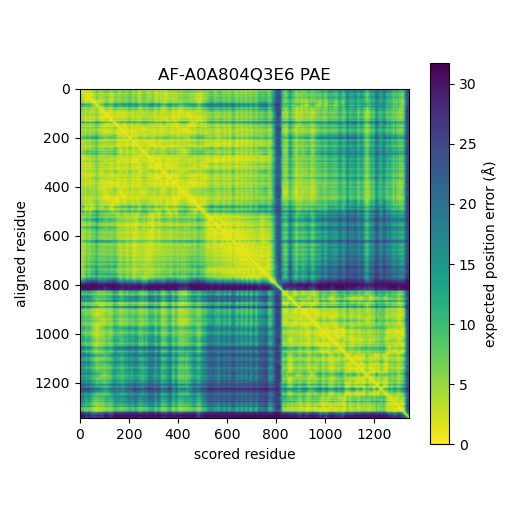8.933 -11.694 1.00 94.94 478 ASP A C 1
ATOM 3609 O O . ASP A 1 478 ? 0.785 27.912 -12.313 1.00 94.94 478 ASP A O 1
ATOM 3613 N N . SER A 1 479 ? 1.039 30.141 -12.254 1.00 91.31 479 SER A N 1
ATOM 3614 C CA . SER A 1 479 ? 0.592 30.367 -13.627 1.00 91.31 479 SER A CA 1
ATOM 3615 C C . SER A 1 479 ? 1.463 29.685 -14.684 1.00 91.31 479 SER A C 1
ATOM 3617 O O . SER A 1 479 ? 0.952 29.403 -15.768 1.00 91.31 479 SER A O 1
ATOM 3619 N N . ASP A 1 480 ? 2.731 29.384 -14.393 1.00 91.81 480 ASP A N 1
ATOM 3620 C CA . ASP A 1 480 ? 3.605 28.678 -15.333 1.00 91.81 480 ASP A CA 1
ATOM 3621 C C . ASP A 1 480 ? 3.232 27.190 -15.415 1.00 91.81 480 ASP A C 1
ATOM 3623 O O . ASP A 1 480 ? 3.222 26.612 -16.503 1.00 91.81 480 ASP A O 1
ATOM 3627 N N . VAL A 1 481 ? 2.832 26.588 -14.288 1.00 91.75 481 VAL A N 1
ATOM 3628 C CA . VAL A 1 481 ? 2.339 25.200 -14.239 1.00 91.75 481 VAL A CA 1
ATOM 3629 C C . VAL A 1 481 ? 1.007 25.073 -14.979 1.00 91.75 481 VAL A C 1
ATOM 3631 O O . VAL A 1 481 ? 0.864 24.189 -15.822 1.00 91.75 481 VAL A O 1
ATOM 3634 N N . LEU A 1 482 ? 0.052 25.977 -14.725 1.00 89.25 482 LEU A N 1
ATOM 3635 C CA . LEU A 1 482 ? -1.263 25.941 -15.382 1.00 89.25 482 LEU A CA 1
ATOM 3636 C C . LEU A 1 482 ? -1.165 26.136 -16.901 1.00 89.25 482 LEU A C 1
ATOM 3638 O O . LEU A 1 482 ? -1.867 25.469 -17.653 1.00 89.25 482 LEU A O 1
ATOM 3642 N N . LYS A 1 483 ? -0.274 27.017 -17.373 1.00 86.69 483 LYS A N 1
ATOM 3643 C CA . LYS A 1 483 ? -0.047 27.224 -18.815 1.00 86.69 483 LYS A CA 1
ATOM 3644 C C . LYS A 1 483 ? 0.646 26.040 -19.489 1.00 86.69 483 LYS A C 1
ATOM 3646 O O . LYS A 1 483 ? 0.518 25.883 -20.699 1.00 86.69 483 LYS A O 1
ATOM 3651 N N . GLY A 1 484 ? 1.383 25.230 -18.729 1.00 85.06 484 GLY A N 1
ATOM 3652 C CA . GLY A 1 484 ? 2.118 24.079 -19.249 1.00 85.06 484 GLY A CA 1
ATOM 3653 C C . GLY A 1 484 ? 1.233 22.909 -19.691 1.00 85.06 484 GLY A C 1
ATOM 3654 O O . GLY A 1 484 ? 1.704 22.055 -20.441 1.00 85.06 484 GLY A O 1
ATOM 3655 N N . ASN A 1 485 ? -0.031 22.864 -19.254 1.00 85.12 485 ASN A N 1
ATOM 3656 C CA . ASN A 1 485 ? -0.960 21.775 -19.545 1.00 85.12 485 ASN A CA 1
ATOM 3657 C C . ASN A 1 485 ? -2.374 22.313 -19.807 1.00 85.12 485 ASN A C 1
ATOM 3659 O O . ASN A 1 485 ? -2.993 22.906 -18.928 1.00 85.12 485 ASN A O 1
ATOM 3663 N N . GLU A 1 486 ? -2.903 22.053 -21.004 1.00 86.50 486 GLU A N 1
ATOM 3664 C CA . GLU A 1 486 ? -4.231 22.502 -21.439 1.00 86.50 486 GLU A CA 1
ATOM 3665 C C . GLU A 1 486 ? -5.348 22.087 -20.469 1.00 86.50 486 GLU A C 1
ATOM 3667 O O . GLU A 1 486 ? -6.199 22.907 -20.130 1.00 86.50 486 GLU A O 1
ATOM 3672 N N . LYS A 1 487 ? -5.288 20.871 -19.907 1.00 87.25 487 LYS A N 1
ATOM 3673 C CA . LYS A 1 487 ? -6.294 20.391 -18.943 1.00 87.25 487 LYS A CA 1
ATOM 3674 C C . LYS A 1 487 ? -6.317 21.172 -17.629 1.00 87.25 487 LYS A C 1
ATOM 3676 O O . LYS A 1 487 ? -7.293 21.087 -16.888 1.00 87.25 487 LYS A O 1
ATOM 3681 N N . LEU A 1 488 ? -5.250 21.908 -17.315 1.00 89.62 488 LEU A N 1
ATOM 3682 C CA . LEU A 1 488 ? -5.159 22.704 -16.093 1.00 89.62 488 LEU A CA 1
ATOM 3683 C C . LEU A 1 488 ? -5.678 24.136 -16.268 1.00 89.62 488 LEU A C 1
ATOM 3685 O O . LEU A 1 488 ? -5.826 24.841 -15.275 1.00 89.62 488 LEU A O 1
ATOM 3689 N N . GLN A 1 489 ? -5.981 24.578 -17.494 1.00 86.50 489 GLN A N 1
ATOM 3690 C CA . GLN A 1 489 ? -6.332 25.978 -17.770 1.00 86.50 489 GLN A CA 1
ATOM 3691 C C . GLN A 1 489 ? -7.589 26.457 -17.033 1.00 86.50 489 GLN A C 1
ATOM 3693 O O . GLN A 1 489 ? -7.668 27.626 -16.664 1.00 86.50 489 GLN A O 1
ATOM 3698 N N . ASN A 1 490 ? -8.541 25.554 -16.789 1.00 90.69 490 ASN A N 1
ATOM 3699 C CA . ASN A 1 490 ? -9.806 25.857 -16.118 1.00 90.69 490 ASN A CA 1
ATOM 3700 C C . ASN A 1 490 ? -9.804 25.497 -14.627 1.00 90.69 490 ASN A C 1
ATOM 3702 O O . ASN A 1 490 ? -10.850 25.565 -13.991 1.00 90.69 490 ASN A O 1
ATOM 3706 N N . ILE A 1 491 ? -8.669 25.069 -14.067 1.00 94.00 491 ILE A N 1
ATOM 3707 C CA . ILE A 1 491 ? -8.575 24.745 -12.642 1.00 94.00 491 ILE A CA 1
ATOM 3708 C C . ILE A 1 491 ? -8.781 26.025 -11.823 1.00 94.00 491 ILE A C 1
ATOM 3710 O O . ILE A 1 491 ? -8.029 26.989 -11.969 1.00 94.00 491 ILE A O 1
ATOM 3714 N N . ASP A 1 492 ? -9.753 26.005 -10.910 1.00 94.19 492 ASP A N 1
ATOM 3715 C CA . ASP A 1 492 ? -9.967 27.063 -9.920 1.00 94.19 492 ASP A CA 1
ATOM 3716 C C . ASP A 1 492 ? -9.641 26.557 -8.506 1.00 94.19 492 ASP A C 1
ATOM 3718 O O . ASP A 1 492 ? -10.242 25.602 -8.013 1.00 94.19 492 ASP A O 1
ATOM 3722 N N . LEU A 1 493 ? -8.676 27.211 -7.848 1.00 95.38 493 LEU A N 1
ATOM 3723 C CA . LEU A 1 493 ? -8.248 26.921 -6.472 1.00 95.38 493 LEU A CA 1
ATOM 3724 C C . LEU A 1 493 ? -8.645 28.030 -5.482 1.00 95.38 493 LEU A C 1
ATOM 3726 O O . LEU A 1 493 ? -8.211 28.007 -4.328 1.00 95.38 493 LEU A O 1
ATOM 3730 N N . SER A 1 494 ? -9.466 28.998 -5.900 1.00 94.31 494 SER A N 1
ATOM 3731 C CA . SER A 1 494 ? -9.868 30.156 -5.091 1.00 94.31 494 SER A CA 1
ATOM 3732 C C . SER A 1 494 ? -10.500 29.764 -3.750 1.00 94.31 494 SER A C 1
ATOM 3734 O O . SER A 1 494 ? -10.208 30.378 -2.723 1.00 94.31 494 SER A O 1
ATOM 3736 N N . LEU A 1 495 ? -11.298 28.690 -3.727 1.00 92.75 495 LEU A N 1
ATOM 3737 C CA . LEU A 1 495 ? -11.934 28.172 -2.512 1.00 92.75 495 LEU A CA 1
ATOM 3738 C C . LEU A 1 495 ? -10.919 27.660 -1.481 1.00 92.75 495 LEU A C 1
ATOM 3740 O O . LEU A 1 495 ? -11.093 27.883 -0.284 1.00 92.75 495 LEU A O 1
ATOM 3744 N N . ILE A 1 496 ? -9.844 27.011 -1.938 1.00 93.94 496 ILE A N 1
ATOM 3745 C CA . ILE A 1 496 ? -8.767 26.505 -1.071 1.00 93.94 496 ILE A CA 1
ATOM 3746 C C . ILE A 1 496 ? -7.935 27.671 -0.527 1.00 93.94 496 ILE A C 1
ATOM 3748 O O . ILE A 1 496 ? -7.525 27.660 0.631 1.00 93.94 496 ILE A O 1
ATOM 3752 N N . LEU A 1 497 ? -7.684 28.679 -1.367 1.00 95.56 497 LEU A N 1
ATOM 3753 C CA . LEU A 1 497 ? -6.801 29.800 -1.049 1.00 95.56 497 LEU A CA 1
ATOM 3754 C C . LEU A 1 497 ? -7.465 30.892 -0.205 1.00 95.56 497 LEU A C 1
ATOM 3756 O O . LEU A 1 497 ? -6.755 31.726 0.357 1.00 95.56 497 LEU A O 1
ATOM 3760 N N . LYS A 1 498 ? -8.796 30.882 -0.070 1.00 93.81 498 LYS A N 1
ATOM 3761 C CA . LYS A 1 498 ? -9.534 31.867 0.726 1.00 93.81 498 LYS A CA 1
ATOM 3762 C C . LYS A 1 498 ? -9.089 31.849 2.201 1.00 93.81 498 LYS A C 1
ATOM 3764 O O . LYS A 1 498 ? -9.338 30.849 2.886 1.00 93.81 498 LYS A O 1
ATOM 3769 N N . PRO A 1 499 ? -8.501 32.945 2.722 1.00 92.56 499 PRO A N 1
ATOM 3770 C CA . PRO A 1 499 ? -8.059 33.006 4.111 1.00 92.56 499 PRO A CA 1
ATOM 3771 C C . PRO A 1 499 ? -9.230 32.895 5.084 1.00 92.56 499 PRO A C 1
ATOM 3773 O O . PRO A 1 499 ? -10.211 33.635 4.998 1.00 92.56 499 PRO A O 1
ATOM 3776 N N . ALA A 1 500 ? -9.116 32.003 6.068 1.00 91.06 500 ALA A N 1
ATOM 3777 C CA . ALA A 1 500 ? -10.163 31.817 7.071 1.00 91.06 500 ALA A CA 1
ATOM 3778 C C . ALA A 1 500 ? -10.349 33.062 7.965 1.00 91.06 500 ALA A C 1
ATOM 3780 O O . ALA A 1 500 ? -11.456 33.331 8.435 1.00 91.06 500 ALA A O 1
ATOM 3781 N N . ALA A 1 501 ? -9.299 33.874 8.128 1.00 86.88 501 ALA A N 1
ATOM 3782 C CA . ALA A 1 501 ? -9.366 35.167 8.808 1.00 86.88 501 ALA A CA 1
ATOM 3783 C C . ALA A 1 501 ? -10.297 36.178 8.108 1.00 86.88 501 ALA A C 1
ATOM 3785 O O . ALA A 1 501 ? -10.873 37.029 8.774 1.00 86.88 501 ALA A O 1
ATOM 3786 N N . GLU A 1 502 ? -10.515 36.079 6.792 1.00 90.50 502 GLU A N 1
ATOM 3787 C CA . GLU A 1 502 ? -11.512 36.919 6.107 1.00 90.50 502 GLU A CA 1
ATOM 3788 C C . GLU A 1 502 ? -12.948 36.470 6.406 1.00 90.50 502 GLU A C 1
ATOM 3790 O O . GLU A 1 502 ? -13.877 37.272 6.338 1.00 90.50 502 GLU A O 1
ATOM 3795 N N . ILE A 1 503 ? -13.139 35.189 6.739 1.00 87.25 503 ILE A N 1
ATOM 3796 C CA . ILE A 1 503 ? -14.450 34.623 7.076 1.00 87.25 503 ILE A CA 1
ATOM 3797 C C . ILE A 1 503 ? -14.872 35.069 8.479 1.00 87.25 503 ILE A C 1
ATOM 3799 O O . ILE A 1 503 ? -16.020 35.457 8.681 1.00 87.25 503 ILE A O 1
ATOM 3803 N N . SER A 1 504 ? -13.949 35.021 9.444 1.00 89.44 504 SER A N 1
ATOM 3804 C CA . SER A 1 504 ? -14.185 35.472 10.818 1.00 89.44 504 SER A CA 1
ATOM 3805 C C . SER A 1 504 ? -12.925 36.137 11.398 1.00 89.44 504 SER A C 1
ATOM 3807 O O . SER A 1 504 ? -12.104 35.446 12.007 1.00 89.44 504 SER A O 1
ATOM 3809 N N . PRO A 1 505 ? -12.770 37.469 11.251 1.00 86.62 505 PRO A N 1
ATOM 3810 C CA . PRO A 1 505 ? -11.544 38.196 11.609 1.00 86.62 505 PRO A CA 1
ATOM 3811 C C . PRO A 1 505 ? -11.103 38.079 13.070 1.00 86.62 505 PRO A C 1
ATOM 3813 O O . PRO A 1 505 ? -9.909 38.094 13.355 1.00 86.62 505 PRO A O 1
ATOM 3816 N N . GLU A 1 506 ? -12.050 37.951 14.000 1.00 86.00 506 GLU A N 1
ATOM 3817 C CA . GLU A 1 506 ? -11.759 37.852 15.439 1.00 86.00 506 GLU A CA 1
ATOM 3818 C C . GLU A 1 506 ? -11.488 36.411 15.904 1.00 86.00 506 GLU A C 1
ATOM 3820 O O . GLU A 1 506 ? -11.092 36.187 17.049 1.00 86.00 506 GLU A O 1
ATOM 3825 N N . ALA A 1 507 ? -11.706 35.413 15.042 1.00 86.50 507 ALA A N 1
ATOM 3826 C CA . ALA A 1 507 ? -11.554 34.016 15.421 1.00 86.50 507 ALA A CA 1
ATOM 3827 C C . ALA A 1 507 ? -10.081 33.588 15.415 1.00 86.50 507 ALA A C 1
ATOM 3829 O O . ALA A 1 507 ? -9.316 33.871 14.489 1.00 86.50 507 ALA A O 1
ATOM 3830 N N . VAL A 1 508 ? -9.694 32.839 16.449 1.00 91.12 508 VAL A N 1
ATOM 3831 C CA . VAL A 1 508 ? -8.352 32.258 16.556 1.00 91.12 508 VAL A CA 1
ATOM 3832 C C . VAL A 1 508 ? -8.156 31.190 15.475 1.00 91.12 508 VAL A C 1
ATOM 3834 O O . VAL A 1 508 ? -9.037 30.364 15.235 1.00 91.12 508 VAL A O 1
ATOM 3837 N N . GLN A 1 509 ? -6.986 31.191 14.836 1.00 92.25 509 GLN A N 1
ATOM 3838 C CA . GLN A 1 509 ? -6.684 30.338 13.678 1.00 92.25 509 GLN A CA 1
ATOM 3839 C C . GLN A 1 509 ? -6.036 28.990 14.046 1.00 92.25 509 GLN A C 1
ATOM 3841 O O . GLN A 1 509 ? -6.003 28.077 13.224 1.00 92.25 509 GLN A O 1
ATOM 3846 N N . TYR A 1 510 ? -5.551 28.842 15.279 1.00 95.56 510 TYR A N 1
ATOM 3847 C CA . TYR A 1 510 ? -4.864 27.648 15.780 1.00 95.56 510 TYR A CA 1
ATOM 3848 C C . TYR A 1 510 ? -5.301 27.306 17.215 1.00 95.56 510 TYR A C 1
ATOM 3850 O O . TYR A 1 510 ? -6.048 28.063 17.841 1.00 95.56 510 TYR A O 1
ATOM 3858 N N . CYS A 1 511 ? -4.876 26.154 17.737 1.00 96.88 511 CYS A N 1
ATOM 3859 C CA . CYS A 1 511 ? -5.310 25.682 19.049 1.00 96.88 511 CYS A CA 1
ATOM 3860 C C . CYS A 1 511 ? -4.690 26.514 20.187 1.00 96.88 511 CYS A C 1
ATOM 3862 O O . CYS A 1 511 ? -3.470 26.572 20.335 1.00 96.88 511 CYS A O 1
ATOM 3864 N N . VAL A 1 512 ? -5.528 27.108 21.039 1.00 96.38 512 VAL A N 1
ATOM 3865 C CA . VAL A 1 512 ? -5.111 27.883 22.230 1.00 96.38 512 VAL A CA 1
ATOM 3866 C C . VAL A 1 512 ? -5.912 27.538 23.489 1.00 96.38 512 VAL A C 1
ATOM 3868 O O . VAL A 1 512 ? -5.499 27.879 24.595 1.00 96.38 512 VAL A O 1
ATOM 3871 N N . GLU A 1 513 ? -7.039 26.846 23.336 1.00 95.25 513 GLU A N 1
ATOM 3872 C CA . GLU A 1 513 ? -7.949 26.438 24.403 1.00 95.25 513 GLU A CA 1
ATOM 3873 C C . GLU A 1 513 ? -7.917 24.907 24.542 1.00 95.25 513 GLU A C 1
ATOM 3875 O O . GLU A 1 513 ? -7.895 24.184 23.547 1.00 95.25 513 GLU A O 1
ATOM 3880 N N . LYS A 1 514 ? -7.906 24.395 25.778 1.00 94.00 514 LYS A N 1
ATOM 3881 C CA . LYS A 1 514 ? -8.076 22.956 26.040 1.00 94.00 514 LYS A CA 1
ATOM 3882 C C . LYS A 1 514 ? -9.559 22.626 26.158 1.00 94.00 514 LYS A C 1
ATOM 3884 O O . LYS A 1 514 ? -10.310 23.406 26.732 1.00 94.00 514 LYS A O 1
ATOM 3889 N N . GLN A 1 515 ? -9.953 21.440 25.705 1.00 94.50 515 GLN A N 1
ATOM 3890 C CA . GLN A 1 515 ? -11.305 20.935 25.929 1.00 94.50 515 GLN A CA 1
ATOM 3891 C C . GLN A 1 515 ? -11.552 20.655 27.416 1.00 94.50 515 GLN A C 1
ATOM 3893 O O . GLN A 1 515 ? -10.719 20.041 28.091 1.00 94.50 515 GLN A O 1
ATOM 3898 N N . ASP A 1 516 ? -12.729 21.046 27.899 1.00 94.75 516 ASP A N 1
ATOM 3899 C CA . ASP A 1 516 ? -13.286 20.540 29.150 1.00 94.75 516 ASP A CA 1
ATOM 3900 C C . ASP A 1 516 ? -14.111 19.283 28.854 1.00 94.75 516 ASP A C 1
ATOM 3902 O O . ASP A 1 516 ? -15.074 19.323 28.090 1.00 94.75 516 ASP A O 1
ATOM 3906 N N . HIS A 1 517 ? -13.702 18.157 29.435 1.00 95.19 517 HIS A N 1
ATOM 3907 C CA . HIS A 1 517 ? -14.340 16.851 29.250 1.00 95.19 517 HIS A CA 1
ATOM 3908 C C . HIS A 1 517 ? -15.347 16.519 30.368 1.00 95.19 517 HIS A C 1
ATOM 3910 O O . HIS A 1 517 ? -15.930 15.434 30.355 1.00 95.19 517 HIS A O 1
ATOM 3916 N N . GLY A 1 518 ? -15.538 17.409 31.353 1.00 93.94 518 GLY A N 1
ATOM 3917 C CA . GLY A 1 518 ? -16.473 17.213 32.470 1.00 93.94 518 GLY A CA 1
ATOM 3918 C C . GLY A 1 518 ? -16.145 16.001 33.350 1.00 93.94 518 GLY A C 1
ATOM 3919 O O . GLY A 1 518 ? -17.048 15.340 33.871 1.00 93.94 518 GLY A O 1
ATOM 3920 N N . LEU A 1 519 ? -14.858 15.646 33.458 1.00 94.06 519 LEU A N 1
ATOM 3921 C CA . LEU A 1 519 ? -14.406 14.457 34.193 1.00 94.06 519 LEU A CA 1
ATOM 3922 C C . LEU A 1 519 ? -14.590 14.593 35.705 1.00 94.06 519 LEU A C 1
ATOM 3924 O O . LEU A 1 519 ? -14.727 13.588 36.392 1.00 94.06 519 LEU A O 1
ATOM 3928 N N . ASP A 1 520 ? -14.608 15.812 36.232 1.00 94.06 520 ASP A N 1
ATOM 3929 C CA . ASP A 1 520 ? -14.855 16.134 37.639 1.00 94.06 520 ASP A CA 1
ATOM 3930 C C . ASP A 1 520 ? -16.258 15.703 38.102 1.00 94.06 520 ASP A C 1
ATOM 3932 O O . ASP A 1 520 ? -16.438 15.277 39.246 1.00 94.06 520 ASP A O 1
ATOM 3936 N N . MET A 1 521 ? -17.236 15.717 37.191 1.00 93.06 521 MET A N 1
ATOM 3937 C CA . MET A 1 521 ? -18.608 15.280 37.456 1.00 93.06 521 MET A CA 1
ATOM 3938 C C . MET A 1 521 ? -18.805 13.757 37.382 1.00 93.06 521 MET A C 1
ATOM 3940 O O . MET A 1 521 ? -19.870 13.267 37.760 1.00 93.06 521 MET A O 1
ATOM 3944 N N . ALA A 1 522 ? -17.810 12.991 36.921 1.00 95.56 522 ALA A N 1
ATOM 3945 C CA . ALA A 1 522 ? -17.937 11.544 36.763 1.00 95.56 522 ALA A CA 1
ATOM 3946 C C . ALA A 1 522 ? -18.108 10.824 38.115 1.00 95.56 522 ALA A C 1
ATOM 3948 O O . ALA A 1 522 ? -17.381 11.081 39.083 1.00 95.56 522 ALA A O 1
ATOM 3949 N N . LEU A 1 523 ? -19.036 9.859 38.171 1.00 97.12 523 LEU A N 1
ATOM 3950 C CA . LEU A 1 523 ? -19.290 9.037 39.363 1.00 97.12 523 LEU A CA 1
ATOM 3951 C C . LEU A 1 523 ? -18.023 8.309 39.847 1.00 97.12 523 LEU A C 1
ATOM 3953 O O . LEU A 1 523 ? -17.826 8.137 41.053 1.00 97.12 523 LEU A O 1
ATOM 3957 N N . ASP A 1 524 ? -17.131 7.955 38.921 1.00 97.50 524 ASP A N 1
ATOM 3958 C CA . ASP A 1 524 ? -15.865 7.283 39.201 1.00 97.50 524 ASP A CA 1
ATOM 3959 C C . ASP A 1 524 ? -14.968 8.033 40.183 1.00 97.50 524 ASP A C 1
ATOM 3961 O O . ASP A 1 524 ? -14.271 7.381 40.954 1.00 97.50 524 ASP A O 1
ATOM 3965 N N . ASN A 1 525 ? -15.029 9.366 40.261 1.00 97.19 525 ASN A N 1
ATOM 3966 C CA . ASN A 1 525 ? -14.255 10.111 41.260 1.00 97.19 525 ASN A CA 1
ATOM 3967 C C . ASN A 1 525 ? -14.614 9.682 42.691 1.00 97.19 525 ASN A C 1
ATOM 3969 O O . ASN A 1 525 ? -13.741 9.542 43.551 1.00 97.19 525 ASN A O 1
ATOM 3973 N N . LYS A 1 526 ? -15.901 9.407 42.944 1.00 96.81 526 LYS A N 1
ATOM 3974 C CA . LYS A 1 526 ? -16.364 8.875 44.233 1.00 96.81 526 LYS A CA 1
ATOM 3975 C C . LYS A 1 526 ? -15.927 7.425 44.410 1.00 96.81 526 LYS A C 1
ATOM 3977 O O . LYS A 1 526 ? -15.453 7.068 45.485 1.00 96.81 526 LYS A O 1
ATOM 3982 N N . LEU A 1 527 ? -16.034 6.606 43.360 1.00 97.44 527 LEU A N 1
ATOM 3983 C CA . LEU A 1 527 ? -15.628 5.197 43.408 1.00 97.44 527 LEU A CA 1
ATOM 3984 C C . LEU A 1 527 ? -14.126 5.043 43.694 1.00 97.44 527 LEU A C 1
ATOM 3986 O O . LEU A 1 527 ? -13.745 4.212 44.518 1.00 97.44 527 LEU A O 1
ATOM 3990 N N . ILE A 1 528 ? -13.280 5.872 43.080 1.00 97.31 528 ILE A N 1
ATOM 3991 C CA . ILE A 1 528 ? -11.829 5.916 43.302 1.00 97.31 528 ILE A CA 1
ATOM 3992 C C . ILE A 1 528 ? -11.524 6.334 44.740 1.00 97.31 528 ILE A C 1
ATOM 3994 O O . ILE A 1 528 ? -10.769 5.645 45.430 1.00 97.31 528 ILE A O 1
ATOM 3998 N N . ALA A 1 529 ? -12.154 7.408 45.228 1.00 97.00 529 ALA A N 1
ATOM 3999 C CA . ALA A 1 529 ? -11.976 7.865 46.605 1.00 97.00 529 ALA A CA 1
ATOM 4000 C C . ALA A 1 529 ? -12.354 6.774 47.625 1.00 97.00 529 ALA A C 1
ATOM 4002 O O . ALA A 1 529 ? -11.610 6.528 48.578 1.00 97.00 529 ALA A O 1
ATOM 4003 N N . SER A 1 530 ? -13.463 6.068 47.394 1.00 96.81 530 SER A N 1
ATOM 4004 C CA . SER A 1 530 ? -13.903 4.943 48.225 1.00 96.81 530 SER A CA 1
ATOM 4005 C C . SER A 1 530 ? -13.021 3.694 48.083 1.00 96.81 530 SER A C 1
ATOM 4007 O O . SER A 1 530 ? -12.959 2.890 49.009 1.00 96.81 530 SER A O 1
ATOM 4009 N N . SER A 1 531 ? -12.287 3.544 46.978 1.00 97.06 531 SER A N 1
ATOM 4010 C CA . SER A 1 531 ? -11.412 2.392 46.702 1.00 97.06 531 SER A CA 1
ATOM 4011 C C . SER A 1 531 ? -9.975 2.561 47.204 1.00 97.06 531 SER A C 1
ATOM 4013 O O . SER A 1 531 ? -9.145 1.672 47.016 1.00 97.06 531 SER A O 1
ATOM 4015 N N . ARG A 1 532 ? -9.650 3.667 47.883 1.00 95.56 532 ARG A N 1
ATOM 4016 C CA . ARG A 1 532 ? -8.279 4.007 48.304 1.00 95.56 532 ARG A CA 1
ATOM 4017 C C . ARG A 1 532 ? -7.570 2.893 49.085 1.00 95.56 532 ARG A C 1
ATOM 4019 O O . ARG A 1 532 ? -6.405 2.607 48.828 1.00 95.56 532 ARG A O 1
ATOM 4026 N N . ALA A 1 533 ? -8.282 2.200 49.976 1.00 94.25 533 ALA A N 1
ATOM 4027 C CA . ALA A 1 533 ? -7.727 1.073 50.731 1.00 94.25 533 ALA A CA 1
ATOM 4028 C C . ALA A 1 533 ? -7.325 -0.120 49.835 1.00 94.25 533 ALA A C 1
ATOM 4030 O O . ALA A 1 533 ? -6.334 -0.797 50.121 1.00 94.25 533 ALA A O 1
ATOM 4031 N N . ALA A 1 534 ? -8.053 -0.362 48.741 1.00 94.94 534 ALA A N 1
ATOM 4032 C CA . ALA A 1 534 ? -7.691 -1.367 47.744 1.00 94.94 534 ALA A CA 1
ATOM 4033 C C . ALA A 1 534 ? -6.481 -0.921 46.912 1.00 94.94 534 ALA A C 1
ATOM 4035 O O . ALA A 1 534 ? -5.565 -1.712 46.696 1.00 94.94 534 ALA A O 1
ATOM 4036 N N . LEU A 1 535 ? -6.440 0.348 46.500 1.00 94.00 535 LEU A N 1
ATOM 4037 C CA . LEU A 1 535 ? -5.353 0.898 45.682 1.00 94.00 535 LEU A CA 1
ATOM 4038 C C . LEU A 1 535 ? -4.018 0.969 46.444 1.00 94.00 535 LEU A C 1
ATOM 4040 O O . LEU A 1 535 ? -2.971 0.673 45.880 1.00 94.00 535 LEU A O 1
ATOM 4044 N N . GLU A 1 536 ? -4.042 1.310 47.734 1.00 94.25 536 GLU A N 1
ATOM 4045 C CA . GLU A 1 536 ? -2.824 1.460 48.542 1.00 94.25 536 GLU A CA 1
ATOM 4046 C C . GLU A 1 536 ? -2.375 0.144 49.197 1.00 94.25 536 GLU A C 1
ATOM 4048 O O . GLU A 1 536 ? -1.178 -0.128 49.292 1.00 94.25 536 GLU A O 1
ATOM 4053 N N . LYS A 1 537 ? -3.320 -0.679 49.678 1.00 92.31 537 LYS A N 1
ATOM 4054 C CA . LYS A 1 537 ? -3.022 -1.859 50.518 1.00 92.31 537 LYS A CA 1
ATOM 4055 C C . LYS A 1 537 ? -3.551 -3.183 49.970 1.00 92.31 537 LYS A C 1
ATOM 4057 O O . LYS A 1 537 ? -3.342 -4.215 50.603 1.00 92.31 537 LYS A O 1
ATOM 4062 N N . ARG A 1 538 ? -4.224 -3.184 48.812 1.00 91.38 538 ARG A N 1
ATOM 4063 C CA . ARG A 1 538 ? -4.866 -4.369 48.202 1.00 91.38 538 ARG A CA 1
ATOM 4064 C C . ARG A 1 538 ? -5.919 -5.034 49.097 1.00 91.38 538 ARG A C 1
ATOM 4066 O O . ARG A 1 538 ? -6.180 -6.230 48.970 1.00 91.38 538 ARG A O 1
ATOM 4073 N N . PHE A 1 539 ? -6.529 -4.275 50.007 1.00 93.44 539 PHE A N 1
ATOM 4074 C CA . PHE A 1 539 ? -7.648 -4.767 50.807 1.00 93.44 539 PHE A CA 1
ATOM 4075 C C . PHE A 1 539 ? -8.922 -4.870 49.977 1.00 93.44 539 PHE A C 1
ATOM 4077 O O . PHE A 1 539 ? -9.130 -4.094 49.048 1.00 93.44 539 PHE A O 1
ATOM 4084 N N . ARG A 1 540 ? -9.784 -5.828 50.335 1.00 96.62 540 ARG A N 1
ATOM 4085 C CA . ARG A 1 540 ? -11.112 -5.940 49.733 1.00 96.62 540 ARG A CA 1
ATOM 4086 C C . ARG A 1 540 ? -11.988 -4.772 50.178 1.00 96.62 540 ARG A C 1
ATOM 4088 O O . ARG A 1 540 ? -12.060 -4.486 51.372 1.00 96.62 540 ARG A O 1
ATOM 4095 N N . VAL A 1 541 ? -12.658 -4.133 49.228 1.00 97.00 541 VAL A N 1
ATOM 4096 C CA . VAL A 1 541 ? -13.558 -2.998 49.443 1.00 97.00 541 VAL A CA 1
ATOM 4097 C C . VAL A 1 541 ? -14.903 -3.305 48.788 1.00 97.00 541 VAL A C 1
ATOM 4099 O O . VAL A 1 541 ? -14.956 -3.749 47.641 1.00 97.00 541 VAL A O 1
ATOM 4102 N N . PHE A 1 542 ? -15.982 -3.058 49.529 1.00 97.94 542 PHE A N 1
ATOM 4103 C CA . PHE A 1 542 ? -17.355 -3.108 49.034 1.00 97.94 542 PHE A CA 1
ATOM 4104 C C . PHE A 1 542 ? -17.948 -1.697 49.056 1.00 97.94 542 PHE A C 1
ATOM 4106 O O . PHE A 1 542 ? -17.831 -0.999 50.064 1.00 97.94 542 PHE A O 1
ATOM 4113 N N . ILE A 1 543 ? -18.556 -1.280 47.948 1.00 97.69 543 ILE A N 1
ATOM 4114 C CA . ILE A 1 543 ? -19.150 0.048 47.766 1.00 97.69 543 ILE A CA 1
ATOM 4115 C C . ILE A 1 543 ? -20.583 -0.149 47.286 1.00 97.69 543 ILE A C 1
ATOM 4117 O O . ILE A 1 543 ? -20.805 -0.903 46.346 1.00 97.69 543 ILE A O 1
ATOM 4121 N N . GLU A 1 544 ? -21.541 0.548 47.893 1.00 97.62 544 GLU A N 1
ATOM 4122 C CA . GLU A 1 544 ? -22.920 0.604 47.407 1.00 97.62 544 GLU A CA 1
ATOM 4123 C C . GLU A 1 544 ? -23.302 2.054 47.092 1.00 97.62 544 GLU A C 1
ATOM 4125 O O . GLU A 1 544 ? -23.078 2.947 47.913 1.00 97.62 544 GLU A O 1
ATOM 4130 N N . ALA A 1 545 ? -23.837 2.305 45.894 1.00 96.69 545 ALA A N 1
ATOM 4131 C CA . ALA A 1 545 ? -24.200 3.649 45.446 1.00 96.69 545 ALA A CA 1
ATOM 4132 C C . ALA A 1 545 ? -25.401 3.645 44.474 1.00 96.69 545 ALA A C 1
ATOM 4134 O O . ALA A 1 545 ? -25.677 2.637 43.827 1.00 96.69 545 ALA A O 1
ATOM 4135 N N . PRO A 1 546 ? -26.150 4.755 44.355 1.00 97.56 546 PRO A N 1
ATOM 4136 C CA . PRO A 1 546 ? -27.144 4.907 43.295 1.00 97.56 546 PRO A CA 1
ATOM 4137 C C . PRO A 1 546 ? -26.471 5.199 41.944 1.00 97.56 546 PRO A C 1
ATOM 4139 O O . PRO A 1 546 ? -25.410 5.823 41.909 1.00 97.56 546 PRO A O 1
ATOM 4142 N N . VAL A 1 547 ? -27.121 4.814 40.843 1.00 98.19 547 VAL A N 1
ATOM 4143 C CA . VAL A 1 547 ? -26.708 5.165 39.472 1.00 98.19 547 VAL A CA 1
ATOM 4144 C C . VAL A 1 547 ? -27.897 5.671 38.652 1.00 98.19 547 VAL A C 1
ATOM 4146 O O . VAL A 1 547 ? -29.036 5.245 38.858 1.00 98.19 547 VAL A O 1
ATOM 4149 N N . LYS A 1 548 ? -27.642 6.613 37.742 1.00 97.62 548 LYS A N 1
ATOM 4150 C CA . LYS A 1 548 ? -28.628 7.180 36.814 1.00 97.62 548 LYS A CA 1
ATOM 4151 C C . LYS A 1 548 ? -28.140 7.073 35.373 1.00 97.62 548 LYS A C 1
ATOM 4153 O O . LYS A 1 548 ? -26.949 6.937 35.115 1.00 97.62 548 LYS A O 1
ATOM 4158 N N . ASN A 1 549 ? -29.060 7.216 34.419 1.00 97.00 549 ASN A N 1
ATOM 4159 C CA . ASN A 1 549 ? -28.733 7.117 32.992 1.00 97.00 549 ASN A CA 1
ATOM 4160 C C . ASN A 1 549 ? -27.764 8.220 32.512 1.00 97.00 549 ASN A C 1
ATOM 4162 O O . ASN A 1 549 ? -27.101 8.065 31.491 1.00 97.00 549 ASN A O 1
ATOM 4166 N N . THR A 1 550 ? -27.644 9.316 33.266 1.00 96.81 550 THR A N 1
ATOM 4167 C CA . THR A 1 550 ? -26.667 10.388 33.045 1.00 96.81 550 THR A CA 1
ATOM 4168 C C . THR A 1 550 ? -25.254 10.021 33.503 1.00 96.81 550 THR A C 1
ATOM 4170 O O . THR A 1 550 ? -24.298 10.658 33.066 1.00 96.81 550 THR A O 1
ATOM 4173 N N . ASP A 1 551 ? -25.109 9.013 34.370 1.00 97.88 551 ASP A N 1
ATOM 4174 C CA . ASP A 1 551 ? -23.819 8.500 34.829 1.00 97.88 551 ASP A CA 1
ATOM 4175 C C . ASP A 1 551 ? -23.289 7.510 33.782 1.00 97.88 551 ASP A C 1
ATOM 4177 O O . ASP A 1 551 ? -23.738 6.364 33.683 1.00 97.88 551 ASP A O 1
ATOM 4181 N N . ARG A 1 552 ? -22.355 7.981 32.953 1.00 97.88 552 ARG A N 1
ATOM 4182 C CA . ARG A 1 552 ? -21.798 7.254 31.801 1.00 97.88 552 ARG A CA 1
ATOM 4183 C C . ARG A 1 552 ? -20.390 6.753 32.109 1.00 97.88 552 ARG A C 1
ATOM 4185 O O . ARG A 1 552 ? -19.712 7.321 32.959 1.00 97.88 552 ARG A O 1
ATOM 4192 N N . ALA A 1 553 ? -19.947 5.715 31.399 1.00 97.94 553 ALA A N 1
ATOM 4193 C CA . ALA A 1 553 ? -18.603 5.138 31.529 1.00 97.94 553 ALA A CA 1
ATOM 4194 C C . ALA A 1 553 ? -18.220 4.704 32.964 1.00 97.94 553 ALA A C 1
ATOM 4196 O O . ALA A 1 553 ? -17.038 4.676 33.313 1.00 97.94 553 ALA A O 1
ATOM 4197 N N . VAL A 1 554 ? -19.199 4.350 33.805 1.00 98.44 554 VAL A N 1
ATOM 4198 C CA . VAL A 1 554 ? -18.967 4.021 35.223 1.00 98.44 554 VAL A CA 1
ATOM 4199 C C . VAL A 1 554 ? -18.026 2.815 35.360 1.00 98.44 554 VAL A C 1
ATOM 4201 O O . VAL A 1 554 ? -18.239 1.777 34.736 1.00 98.44 554 VAL A O 1
ATOM 4204 N N . GLY A 1 555 ? -16.996 2.949 36.194 1.00 97.88 555 GLY A N 1
ATOM 4205 C CA . GLY A 1 555 ? -15.924 1.988 36.460 1.00 97.88 555 GLY A CA 1
ATOM 4206 C C . GLY A 1 555 ? -14.701 2.105 35.543 1.00 97.88 555 GLY A C 1
ATOM 4207 O O . GLY A 1 555 ? -13.680 1.458 35.806 1.00 97.88 555 GLY A O 1
ATOM 4208 N N . THR A 1 556 ? -14.771 2.913 34.484 1.00 98.38 556 THR A N 1
ATOM 4209 C CA . THR A 1 556 ? -13.702 3.033 33.481 1.00 98.38 556 THR A CA 1
ATOM 4210 C C . THR A 1 556 ? -12.475 3.760 34.036 1.00 98.38 556 THR A C 1
ATOM 4212 O O . THR A 1 556 ? -11.349 3.279 33.901 1.00 98.38 556 THR A O 1
ATOM 4215 N N . MET A 1 557 ? -12.677 4.890 34.714 1.00 98.19 557 MET A N 1
ATOM 4216 C CA . MET A 1 557 ? -11.588 5.689 35.285 1.00 98.19 557 MET A CA 1
ATOM 4217 C C . MET A 1 557 ? -11.016 5.025 36.541 1.00 98.19 557 MET A C 1
ATOM 4219 O O . MET A 1 557 ? -9.806 5.047 36.762 1.00 98.19 557 MET A O 1
ATOM 4223 N N . LEU A 1 558 ? -11.849 4.317 37.311 1.00 97.81 558 LEU A N 1
ATOM 4224 C CA . LEU A 1 558 ? -11.356 3.414 38.353 1.00 97.81 558 LEU A CA 1
ATOM 4225 C C . LEU A 1 558 ? -10.422 2.342 37.766 1.00 97.81 558 LEU A C 1
ATOM 4227 O O . LEU A 1 558 ? -9.365 2.061 38.333 1.00 97.81 558 LEU A O 1
ATOM 4231 N N . SER A 1 559 ? -10.783 1.768 36.617 1.00 98.00 559 SER A N 1
ATOM 4232 C CA . SER A 1 559 ? -9.958 0.758 35.947 1.00 98.00 559 SER A CA 1
ATOM 4233 C C . SER A 1 559 ? -8.630 1.318 35.447 1.00 98.00 559 SER A C 1
ATOM 4235 O O . SER A 1 559 ? -7.617 0.619 35.527 1.00 98.00 559 SER A O 1
ATOM 4237 N N . HIS A 1 560 ? -8.602 2.577 34.996 1.00 97.56 560 HIS A N 1
ATOM 4238 C CA . HIS A 1 560 ? -7.362 3.290 34.684 1.00 97.56 560 HIS A CA 1
ATOM 4239 C C . HIS A 1 560 ? -6.434 3.365 35.905 1.00 97.56 560 HIS A C 1
ATOM 4241 O O . HIS A 1 560 ? -5.282 2.941 35.824 1.00 97.56 560 HIS A O 1
ATOM 4247 N N . GLU A 1 561 ? -6.935 3.830 37.053 1.00 96.94 561 GLU A N 1
ATOM 4248 C CA . GLU A 1 561 ? -6.132 3.981 38.277 1.00 96.94 561 GLU A CA 1
ATOM 4249 C C . GLU A 1 561 ? -5.576 2.642 38.781 1.00 96.94 561 GLU A C 1
ATOM 4251 O O . GLU A 1 561 ? -4.391 2.530 39.112 1.00 96.94 561 GLU A O 1
ATOM 4256 N N . VAL A 1 562 ? -6.398 1.587 38.768 1.00 97.12 562 VAL A N 1
ATOM 4257 C CA . VAL A 1 562 ? -5.950 0.227 39.108 1.00 97.12 562 VAL A CA 1
ATOM 4258 C C . VAL A 1 562 ? -4.863 -0.235 38.134 1.00 97.12 562 VAL A C 1
ATOM 4260 O O . VAL A 1 562 ? -3.814 -0.725 38.554 1.00 97.12 562 VAL A O 1
ATOM 4263 N N . THR A 1 563 ? -5.073 -0.056 36.831 1.00 95.50 563 THR A N 1
ATOM 4264 C CA . THR A 1 563 ? -4.134 -0.516 35.797 1.00 95.50 563 THR A CA 1
ATOM 4265 C C . THR A 1 563 ? -2.822 0.259 35.826 1.00 95.50 563 THR A C 1
ATOM 4267 O O . THR A 1 563 ? -1.756 -0.320 35.641 1.00 95.50 563 THR A O 1
ATOM 4270 N N . LYS A 1 564 ? -2.848 1.555 36.129 1.00 92.81 564 LYS A N 1
ATOM 4271 C CA . LYS A 1 564 ? -1.643 2.376 36.268 1.00 92.81 564 LYS A CA 1
ATOM 4272 C C . LYS A 1 564 ? -0.732 1.873 37.393 1.00 92.81 564 LYS A C 1
ATOM 4274 O O . LYS A 1 564 ? 0.489 1.875 37.236 1.00 92.81 564 LYS A O 1
ATOM 4279 N N . LEU A 1 565 ? -1.324 1.408 38.496 1.00 92.62 565 LEU A N 1
ATOM 4280 C CA . LEU A 1 565 ? -0.602 0.890 39.662 1.00 92.62 565 LEU A CA 1
ATOM 4281 C C . LEU A 1 565 ? -0.188 -0.580 39.515 1.00 92.62 565 LEU A C 1
ATOM 4283 O O . LEU A 1 565 ? 0.920 -0.948 39.904 1.00 92.62 565 LEU A O 1
ATOM 4287 N N . PHE A 1 566 ? -1.069 -1.426 38.976 1.00 92.62 566 PHE A N 1
ATOM 4288 C CA . PHE A 1 566 ? -0.905 -2.886 39.001 1.00 92.62 566 PHE A CA 1
ATOM 4289 C C . PHE A 1 566 ? -0.709 -3.532 37.627 1.00 92.62 566 PHE A C 1
ATOM 4291 O O . PHE A 1 566 ? -0.400 -4.722 37.566 1.00 92.62 566 PHE A O 1
ATOM 4298 N N . ARG A 1 567 ? -0.822 -2.758 36.542 1.00 88.94 567 ARG A N 1
ATOM 4299 C CA . ARG A 1 567 ? -0.651 -3.188 35.143 1.00 88.94 567 ARG A CA 1
ATOM 4300 C C . ARG A 1 567 ? -1.591 -4.341 34.769 1.00 88.94 567 ARG A C 1
ATOM 4302 O O . ARG A 1 567 ? -2.611 -4.569 35.415 1.00 88.94 567 ARG A O 1
ATOM 4309 N N . MET A 1 568 ? -1.233 -5.071 33.715 1.00 84.12 568 MET A N 1
ATOM 4310 C CA . MET A 1 568 ? -1.934 -6.251 33.195 1.00 84.12 568 MET A CA 1
ATOM 4311 C C . MET A 1 568 ? -2.415 -7.273 34.250 1.00 84.12 568 MET A C 1
ATOM 4313 O O . MET A 1 568 ? -3.544 -7.746 34.116 1.00 84.12 568 MET A O 1
ATOM 4317 N N . PRO A 1 569 ? -1.627 -7.656 35.281 1.00 89.62 569 PRO A N 1
ATOM 4318 C CA . PRO A 1 569 ? -2.107 -8.584 36.309 1.00 89.62 569 PRO A CA 1
ATOM 4319 C C . PRO A 1 569 ? -3.309 -8.066 37.109 1.00 89.62 569 PRO A C 1
ATOM 4321 O O . PRO A 1 569 ? -4.115 -8.872 37.572 1.00 89.62 569 PRO A O 1
ATOM 4324 N N . GLY A 1 570 ? -3.431 -6.744 37.261 1.00 91.25 570 GLY A N 1
ATOM 4325 C CA . GLY A 1 570 ? -4.497 -6.098 38.019 1.00 91.25 570 GLY A CA 1
ATOM 4326 C C . GLY A 1 570 ? -4.524 -6.492 39.499 1.00 91.25 570 GLY A C 1
ATOM 4327 O O . GLY A 1 570 ? -3.503 -6.830 40.107 1.00 91.25 570 GLY A O 1
ATOM 4328 N N . LEU A 1 571 ? -5.716 -6.422 40.092 1.00 95.56 571 LEU A N 1
ATOM 4329 C CA . LEU A 1 571 ? -5.976 -6.865 41.460 1.00 95.56 571 LEU A CA 1
ATOM 4330 C C . LEU A 1 571 ? -6.529 -8.302 41.473 1.00 95.56 571 LEU A C 1
ATOM 4332 O O . LEU A 1 571 ? -7.100 -8.757 40.478 1.00 95.56 571 LEU A O 1
ATOM 4336 N N . PRO A 1 572 ? -6.407 -9.029 42.601 1.00 94.75 572 PRO A N 1
ATOM 4337 C CA . PRO A 1 572 ? -7.126 -10.285 42.783 1.00 94.75 572 PRO A CA 1
ATOM 4338 C C . PRO A 1 572 ? -8.642 -10.128 42.538 1.00 94.75 572 PRO A C 1
ATOM 4340 O O . PRO A 1 572 ? -9.190 -9.047 42.762 1.00 94.75 572 PRO A O 1
ATOM 4343 N N . PRO A 1 573 ? -9.351 -11.189 42.112 1.00 93.38 573 PRO A N 1
ATOM 4344 C CA . PRO A 1 573 ? -10.793 -11.128 41.877 1.00 93.38 573 PRO A CA 1
ATOM 4345 C C . PRO A 1 573 ? -11.583 -10.613 43.088 1.00 93.38 573 PRO A C 1
ATOM 4347 O O . PRO A 1 573 ? -11.296 -10.979 44.236 1.00 93.38 573 PRO A O 1
ATOM 4350 N N . ASP A 1 574 ? -12.596 -9.787 42.808 1.00 94.81 574 ASP A N 1
ATOM 4351 C CA . ASP A 1 574 ? -13.500 -9.183 43.794 1.00 94.81 574 ASP A CA 1
ATOM 4352 C C . ASP A 1 574 ? -12.779 -8.350 44.881 1.00 94.81 574 ASP A C 1
ATOM 4354 O O . ASP A 1 574 ? -13.268 -8.220 46.007 1.00 94.81 574 ASP A O 1
ATOM 4358 N N . THR A 1 575 ? -11.600 -7.786 44.578 1.00 97.38 575 THR A N 1
ATOM 4359 C CA . THR A 1 575 ? -10.927 -6.842 45.484 1.00 97.38 575 THR A CA 1
ATOM 4360 C C . THR A 1 575 ? -11.692 -5.530 45.597 1.00 97.38 575 THR A C 1
ATOM 4362 O O . THR A 1 575 ? -11.809 -5.006 46.700 1.00 97.38 575 THR A O 1
ATOM 4365 N N . ILE A 1 576 ? -12.246 -5.011 44.504 1.00 98.19 576 ILE A N 1
ATOM 4366 C CA . ILE A 1 576 ? -13.162 -3.868 44.548 1.00 98.19 576 ILE A CA 1
ATOM 4367 C C . ILE A 1 576 ? -14.500 -4.339 43.997 1.00 98.19 576 ILE A C 1
ATOM 4369 O O . ILE A 1 576 ? -14.603 -4.644 42.812 1.00 98.19 576 ILE A O 1
ATOM 4373 N N . ARG A 1 577 ? -15.525 -4.409 44.848 1.00 98.25 577 ARG A N 1
ATOM 4374 C CA . ARG A 1 577 ? -16.891 -4.749 44.438 1.00 98.25 577 ARG A CA 1
ATOM 4375 C C . ARG A 1 577 ? -17.796 -3.541 44.627 1.00 98.25 577 ARG A C 1
ATOM 4377 O O . ARG A 1 577 ? -17.945 -3.054 45.746 1.00 98.25 577 ARG A O 1
ATOM 4384 N N . VAL A 1 578 ? -18.395 -3.072 43.540 1.00 98.44 578 VAL A N 1
ATOM 4385 C CA . VAL A 1 578 ? -19.309 -1.927 43.533 1.00 98.44 578 VAL A CA 1
ATOM 4386 C C . VAL A 1 578 ? -20.702 -2.425 43.174 1.00 98.44 578 VAL A C 1
ATOM 4388 O O . VAL A 1 578 ? -20.910 -2.898 42.060 1.00 98.44 578 VAL A O 1
ATOM 4391 N N . LYS A 1 579 ? -21.644 -2.319 44.113 1.00 98.19 579 LYS A N 1
ATOM 4392 C CA . LYS A 1 579 ? -23.068 -2.545 43.875 1.00 98.19 579 LYS A CA 1
ATOM 4393 C C . LYS A 1 579 ? -23.752 -1.216 43.565 1.00 98.19 579 LYS A C 1
ATOM 4395 O O . LYS A 1 579 ? -23.670 -0.263 44.339 1.00 98.19 579 LYS A O 1
ATOM 4400 N N . LEU A 1 580 ? -24.435 -1.156 42.434 1.00 98.44 580 LEU A N 1
ATOM 4401 C CA . LEU A 1 580 ? -25.158 0.006 41.953 1.00 98.44 580 LEU A CA 1
ATOM 4402 C C . LEU A 1 580 ? -26.643 -0.322 41.844 1.00 98.44 580 LEU A C 1
ATOM 4404 O O . LEU A 1 580 ? -27.015 -1.420 41.440 1.00 98.44 580 LEU A O 1
ATOM 4408 N N . ASN A 1 581 ? -27.483 0.637 42.223 1.00 98.06 581 ASN A N 1
ATOM 4409 C CA . ASN A 1 581 ? -28.936 0.506 42.154 1.00 98.06 581 ASN A CA 1
ATOM 4410 C C . ASN A 1 581 ? -29.497 1.621 41.258 1.00 98.06 581 ASN A C 1
ATOM 4412 O O . ASN A 1 581 ? -29.242 2.802 41.525 1.00 98.06 581 ASN A O 1
ATOM 4416 N N . GLY A 1 582 ? -30.255 1.262 40.220 1.00 97.44 582 GLY A N 1
ATOM 4417 C CA . GLY A 1 582 ? -30.851 2.210 39.268 1.00 97.44 582 GLY A CA 1
ATOM 4418 C C . GLY A 1 582 ? -30.590 1.845 37.806 1.00 97.44 582 GLY A C 1
ATOM 4419 O O . GLY A 1 582 ? -30.336 0.690 37.491 1.00 97.44 582 GLY A O 1
ATOM 4420 N N . SER A 1 583 ? -30.648 2.831 36.914 1.00 98.06 583 SER A N 1
ATOM 4421 C CA . SER A 1 583 ? -30.437 2.634 35.473 1.00 98.06 583 SER A CA 1
ATOM 4422 C C . SER A 1 583 ? -29.098 3.233 35.072 1.00 98.06 583 SER A C 1
ATOM 4424 O O . SER A 1 583 ? -28.938 4.443 35.193 1.00 98.06 583 SER A O 1
ATOM 4426 N N . ALA A 1 584 ? -28.131 2.439 34.620 1.00 98.31 584 ALA A N 1
ATOM 4427 C CA . ALA A 1 584 ? -26.815 2.953 34.236 1.00 98.31 584 ALA A CA 1
ATOM 4428 C C . ALA A 1 584 ? -26.813 3.542 32.816 1.00 98.31 584 ALA A C 1
ATOM 4430 O O . ALA A 1 584 ? -27.451 3.002 31.906 1.00 98.31 584 ALA A O 1
ATOM 4431 N N . GLY A 1 585 ? -26.075 4.637 32.615 1.00 98.00 585 GLY A N 1
ATOM 4432 C CA . GLY A 1 585 ? -25.890 5.253 31.301 1.00 98.00 585 GLY A CA 1
ATOM 4433 C C . GLY A 1 585 ? -25.062 4.404 30.335 1.00 98.00 585 GLY A C 1
ATOM 4434 O O . GLY A 1 585 ? -24.716 3.255 30.618 1.00 98.00 585 GLY A O 1
ATOM 4435 N N . GLN A 1 586 ? -24.727 4.999 29.189 1.00 98.06 586 GLN A N 1
ATOM 4436 C CA . GLN A 1 586 ? -23.891 4.363 28.169 1.00 98.06 586 GLN A CA 1
ATOM 4437 C C . GLN A 1 586 ? -22.530 3.930 28.733 1.00 98.06 586 GLN A C 1
ATOM 4439 O O . GLN A 1 586 ? -21.943 4.613 29.582 1.00 98.06 586 GLN A O 1
ATOM 4444 N N . SER A 1 587 ? -22.002 2.825 28.206 1.00 98.56 587 SER A N 1
ATOM 4445 C CA . SER A 1 587 ? -20.642 2.341 28.487 1.00 98.56 587 SER A CA 1
ATOM 4446 C C . SER A 1 587 ? -20.412 1.909 29.941 1.00 98.56 587 SER A C 1
ATOM 4448 O O . SER A 1 587 ? -19.306 2.027 30.473 1.00 98.56 587 SER A O 1
ATOM 4450 N N . PHE A 1 588 ? -21.443 1.380 30.604 1.00 98.69 588 PHE A N 1
ATOM 4451 C CA . PHE A 1 588 ? -21.317 0.817 31.949 1.00 98.69 588 PHE A CA 1
ATOM 4452 C C . PHE A 1 588 ? -20.252 -0.291 32.004 1.00 98.69 588 PHE A C 1
ATOM 4454 O O . PHE A 1 588 ? -20.352 -1.296 31.299 1.00 98.69 588 PHE A O 1
ATOM 4461 N N . GLY A 1 589 ? -19.223 -0.122 32.836 1.00 98.25 589 GLY A N 1
ATOM 4462 C CA . GLY A 1 589 ? -18.113 -1.069 32.943 1.00 98.25 589 GLY A CA 1
ATOM 4463 C C . GLY A 1 589 ? -17.216 -1.141 31.706 1.00 98.25 589 GLY A C 1
ATOM 4464 O O . GLY A 1 589 ? -16.600 -2.182 31.461 1.00 98.25 589 GLY A O 1
ATOM 4465 N N . ALA A 1 590 ? -17.139 -0.078 30.901 1.00 98.44 590 ALA A N 1
ATOM 4466 C CA . ALA A 1 590 ? -16.204 -0.044 29.785 1.00 98.44 590 ALA A CA 1
ATOM 4467 C C . ALA A 1 590 ? -14.750 -0.208 30.267 1.00 98.44 590 ALA A C 1
ATOM 4469 O O . ALA A 1 590 ? -14.325 0.352 31.275 1.00 98.44 590 ALA A O 1
ATOM 4470 N N . PHE A 1 591 ? -13.987 -1.033 29.549 1.00 98.25 591 PHE A N 1
ATOM 4471 C CA . PHE A 1 591 ? -12.582 -1.340 29.817 1.00 98.25 591 PHE A CA 1
ATOM 4472 C C . PHE A 1 591 ? -12.289 -1.830 31.249 1.00 98.25 591 PHE A C 1
ATOM 4474 O O . PHE A 1 591 ? -11.181 -1.643 31.752 1.00 98.25 591 PHE A O 1
ATOM 4481 N N . LEU A 1 592 ? -13.255 -2.494 31.903 1.00 98.19 592 LEU A N 1
ATOM 4482 C CA . LEU A 1 592 ? -13.116 -2.908 33.302 1.00 98.19 592 LEU A CA 1
ATOM 4483 C C . LEU A 1 592 ? -11.919 -3.855 33.505 1.00 98.19 592 LEU A C 1
ATOM 4485 O O . LEU A 1 592 ? -11.818 -4.898 32.842 1.00 98.19 592 LEU A O 1
ATOM 4489 N N . CYS A 1 593 ? -11.014 -3.489 34.413 1.00 97.12 593 CYS A N 1
ATOM 4490 C CA . CYS A 1 593 ? -9.765 -4.212 34.663 1.00 97.12 593 CYS A CA 1
ATOM 4491 C C . CYS A 1 593 ? -9.943 -5.409 35.625 1.00 97.12 593 CYS A C 1
ATOM 4493 O O . CYS A 1 593 ? -10.937 -5.484 36.355 1.00 97.12 593 CYS A O 1
ATOM 4495 N N . PRO A 1 594 ? -8.967 -6.336 35.698 1.00 97.06 594 PRO A N 1
ATOM 4496 C CA . PRO A 1 594 ? -9.006 -7.444 36.647 1.00 97.06 594 PRO A CA 1
ATOM 4497 C C . PRO A 1 594 ? -9.091 -6.973 38.105 1.00 97.06 594 PRO A C 1
ATOM 4499 O O . PRO A 1 594 ? -8.404 -6.034 38.520 1.00 97.06 594 PRO A O 1
ATOM 4502 N N . GLY A 1 595 ? -9.930 -7.663 38.878 1.00 96.50 595 GLY A N 1
ATOM 4503 C CA . GLY A 1 595 ? -10.137 -7.432 40.310 1.00 96.50 595 GLY A CA 1
ATOM 4504 C C . GLY A 1 595 ? -11.222 -6.417 40.670 1.00 96.50 595 GLY A C 1
ATOM 4505 O O . GLY A 1 595 ? -11.546 -6.285 41.854 1.00 96.50 595 GLY A O 1
ATOM 4506 N N . VAL A 1 596 ? -11.819 -5.760 39.671 1.00 98.12 596 VAL A N 1
ATOM 4507 C CA . VAL A 1 596 ? -13.004 -4.912 39.837 1.00 98.12 596 VAL A CA 1
ATOM 4508 C C . VAL A 1 596 ? -14.254 -5.676 39.396 1.00 98.12 596 VAL A C 1
ATOM 4510 O O . VAL A 1 596 ? -14.300 -6.239 38.298 1.00 98.12 596 VAL A O 1
ATOM 4513 N N . THR A 1 597 ? -15.269 -5.673 40.257 1.00 98.62 597 THR A N 1
ATOM 4514 C CA . THR A 1 597 ? -16.590 -6.253 40.004 1.00 98.62 597 THR A CA 1
ATOM 4515 C C . THR A 1 597 ? -17.640 -5.153 40.092 1.00 98.62 597 THR A C 1
ATOM 4517 O O . THR A 1 597 ? -17.781 -4.520 41.141 1.00 98.62 597 THR A O 1
ATOM 4520 N N . LEU A 1 598 ? -18.381 -4.940 39.005 1.00 98.62 598 LEU A N 1
ATOM 4521 C CA . LEU A 1 598 ? -19.543 -4.056 38.964 1.00 98.62 598 LEU A CA 1
ATOM 4522 C C . LEU A 1 598 ? -20.821 -4.888 38.961 1.00 98.62 598 LEU A C 1
ATOM 4524 O O . LEU A 1 598 ? -21.033 -5.721 38.083 1.00 98.62 598 LEU A O 1
ATOM 4528 N N . GLU A 1 599 ? -21.670 -4.644 39.946 1.00 98.44 599 GLU A N 1
ATOM 4529 C CA . GLU A 1 599 ? -22.966 -5.284 40.111 1.00 98.44 599 GLU A CA 1
ATOM 4530 C C . GLU A 1 599 ? -24.058 -4.223 40.003 1.00 98.44 599 GLU A C 1
ATOM 4532 O O . GLU A 1 599 ? -23.994 -3.216 40.701 1.00 98.44 599 GLU A O 1
ATOM 4537 N N . LEU A 1 600 ? -25.042 -4.430 39.133 1.00 98.50 600 LEU A N 1
ATOM 4538 C CA . LEU A 1 600 ? -26.128 -3.494 38.874 1.00 98.50 600 LEU A CA 1
ATOM 4539 C C . LEU A 1 600 ? -27.478 -4.174 39.101 1.00 98.50 600 LEU A C 1
ATOM 4541 O O . LEU A 1 600 ? -27.883 -5.045 38.331 1.00 98.50 600 LEU A O 1
ATOM 4545 N N . GLU A 1 601 ? -28.167 -3.746 40.157 1.00 98.19 601 GLU A N 1
ATOM 4546 C CA . GLU A 1 601 ? -29.571 -4.067 40.404 1.00 98.19 601 GLU A CA 1
ATOM 4547 C C . GLU A 1 601 ? -30.441 -3.002 39.712 1.00 98.19 601 GLU A C 1
ATOM 4549 O O . GLU A 1 601 ? -30.593 -1.878 40.203 1.00 98.19 601 GLU A O 1
ATOM 4554 N N . GLY A 1 602 ? -30.965 -3.338 38.533 1.00 97.44 602 GLY A N 1
ATOM 4555 C CA . GLY A 1 602 ? -31.589 -2.385 37.621 1.00 97.44 602 GLY A CA 1
ATOM 4556 C C . GLY A 1 602 ? -31.462 -2.777 36.150 1.00 97.44 602 GLY A C 1
ATOM 4557 O O . GLY A 1 602 ? -31.667 -3.935 35.788 1.00 97.44 602 GLY A O 1
ATOM 4558 N N . ASP A 1 603 ? -31.129 -1.794 35.316 1.00 97.69 603 ASP A N 1
ATOM 4559 C CA . ASP A 1 603 ? -30.910 -1.932 33.873 1.00 97.69 603 ASP A CA 1
ATOM 4560 C C . ASP A 1 603 ? -29.751 -1.036 33.407 1.00 97.69 603 ASP A C 1
ATOM 4562 O O . ASP A 1 603 ? -29.283 -0.159 34.137 1.00 97.69 603 ASP A O 1
ATOM 4566 N N . SER A 1 604 ? -29.251 -1.262 32.194 1.00 98.19 604 SER A N 1
ATOM 4567 C CA . SER A 1 604 ? -28.237 -0.403 31.582 1.00 98.19 604 SER A CA 1
ATOM 4568 C C . SER A 1 604 ? -28.529 -0.151 30.107 1.00 98.19 604 SER A C 1
ATOM 4570 O O . SER A 1 604 ? -29.173 -0.955 29.436 1.00 98.19 604 SER A O 1
ATOM 4572 N N . ASN A 1 605 ? -28.045 0.982 29.600 1.00 97.94 605 ASN A N 1
ATOM 4573 C CA . ASN A 1 605 ? -28.161 1.343 28.190 1.00 97.94 605 ASN A CA 1
ATOM 4574 C C . ASN A 1 605 ? -27.123 0.573 27.331 1.00 97.94 605 ASN A C 1
ATOM 4576 O O . ASN A 1 605 ? -26.751 -0.559 27.645 1.00 97.94 605 ASN A O 1
ATOM 4580 N N . ASP A 1 606 ? -26.700 1.136 26.204 1.00 98.50 606 ASP A N 1
ATOM 4581 C CA . ASP A 1 606 ? -25.774 0.531 25.250 1.00 98.50 606 ASP A CA 1
ATOM 4582 C C . ASP A 1 606 ? -24.336 0.428 25.795 1.00 98.50 606 ASP A C 1
ATOM 4584 O O . ASP A 1 606 ? -23.919 1.095 26.749 1.00 98.50 606 ASP A O 1
ATOM 4588 N N . TYR A 1 607 ? -23.535 -0.402 25.124 1.00 98.56 607 TYR A N 1
ATOM 4589 C CA . TYR A 1 607 ? -22.085 -0.518 25.319 1.00 98.56 607 TYR A CA 1
ATOM 4590 C C . TYR A 1 607 ? -21.654 -1.090 26.679 1.00 98.56 607 TYR A C 1
ATOM 4592 O O . TYR A 1 607 ? -20.500 -0.922 27.085 1.00 98.56 607 TYR A O 1
ATOM 4600 N N . VAL A 1 608 ? -22.538 -1.809 27.379 1.00 98.69 608 VAL A N 1
ATOM 4601 C CA . VAL A 1 608 ? -22.195 -2.495 28.637 1.00 98.69 608 VAL A CA 1
ATOM 4602 C C . VAL A 1 608 ? -20.972 -3.386 28.443 1.00 98.69 608 VAL A C 1
ATOM 4604 O O . VAL A 1 608 ? -20.944 -4.239 27.557 1.00 98.69 608 VAL A O 1
ATOM 4607 N N . GLY A 1 609 ? -19.940 -3.193 29.260 1.00 98.31 609 GLY A N 1
ATOM 4608 C CA . GLY A 1 609 ? -18.697 -3.953 29.177 1.00 98.31 609 GLY A CA 1
ATOM 4609 C C . GLY A 1 609 ? -17.929 -3.769 27.868 1.00 98.31 609 GLY A C 1
ATOM 4610 O O . GLY A 1 609 ? -17.175 -4.658 27.477 1.00 98.31 609 GLY A O 1
ATOM 4611 N N . LYS A 1 610 ? -18.112 -2.651 27.159 1.00 98.44 610 LYS A N 1
ATOM 4612 C CA . LYS A 1 610 ? -17.309 -2.291 25.983 1.00 98.44 610 LYS A CA 1
ATOM 4613 C C . LYS A 1 610 ? -15.815 -2.411 26.290 1.00 98.44 610 LYS A C 1
ATOM 4615 O O . LYS A 1 610 ? -15.314 -1.803 27.227 1.00 98.44 610 LYS A O 1
ATOM 4620 N N . GLY A 1 611 ? -15.097 -3.210 25.507 1.00 97.62 611 GLY A N 1
ATOM 4621 C CA . GLY A 1 611 ? -13.670 -3.464 25.693 1.00 97.62 611 GLY A CA 1
ATOM 4622 C C . GLY A 1 611 ? -13.314 -4.126 27.028 1.00 97.62 611 GLY A C 1
ATOM 4623 O O . GLY A 1 611 ? -12.220 -3.875 27.540 1.00 97.62 611 GLY A O 1
ATOM 4624 N N . LEU A 1 612 ? -14.206 -4.944 27.609 1.00 98.31 612 LEU A N 1
ATOM 4625 C CA . LEU A 1 612 ? -13.969 -5.629 28.886 1.00 98.31 612 LEU A CA 1
ATOM 4626 C C . LEU A 1 612 ? -12.573 -6.272 28.901 1.00 98.31 612 LEU A C 1
ATOM 4628 O O . LEU A 1 612 ? -12.194 -6.990 27.969 1.00 98.31 612 LEU A O 1
ATOM 4632 N N . SER A 1 613 ? -11.792 -5.951 29.934 1.00 96.75 613 SER A N 1
ATOM 4633 C CA . SER A 1 613 ? -10.350 -6.226 30.002 1.00 96.75 613 SER A CA 1
ATOM 4634 C C . SER A 1 613 ? -9.969 -7.074 31.223 1.00 96.75 613 SER A C 1
ATOM 4636 O O . SER A 1 613 ? -8.847 -7.002 31.717 1.00 96.75 613 SER A O 1
ATOM 4638 N N . GLY A 1 614 ? -10.892 -7.906 31.709 1.00 95.94 614 GLY A N 1
ATOM 4639 C CA . GLY A 1 614 ? -10.664 -8.866 32.793 1.00 95.94 614 GLY A CA 1
ATOM 4640 C C . GLY A 1 614 ? -11.495 -8.644 34.055 1.00 95.94 614 GLY A C 1
ATOM 4641 O O . GLY A 1 614 ? -11.445 -9.494 34.941 1.00 95.94 614 GLY A O 1
ATOM 4642 N N . GLY A 1 615 ? -12.246 -7.545 34.144 1.00 97.44 615 GLY A N 1
ATOM 4643 C CA . GLY A 1 615 ? -13.211 -7.318 35.221 1.00 97.44 615 GLY A CA 1
ATOM 4644 C C . GLY A 1 615 ? -14.451 -8.213 35.126 1.00 97.44 615 GLY A C 1
ATOM 4645 O O . GLY A 1 615 ? -14.613 -8.986 34.174 1.00 97.44 615 GLY A O 1
ATOM 4646 N N . LYS A 1 616 ? -15.333 -8.089 36.123 1.00 98.56 616 LYS A N 1
ATOM 4647 C CA . LYS A 1 616 ? -16.613 -8.809 36.192 1.00 98.56 616 LYS A CA 1
ATOM 4648 C C . LYS A 1 616 ? -17.789 -7.832 36.173 1.00 98.56 616 LYS A C 1
ATOM 4650 O O . LYS A 1 616 ? -17.799 -6.882 36.953 1.00 98.56 616 LYS A O 1
ATOM 4655 N N . ILE A 1 617 ? -18.774 -8.071 35.309 1.00 98.69 617 ILE A N 1
ATOM 4656 C CA . ILE A 1 617 ? -19.996 -7.259 35.206 1.00 98.69 617 ILE A CA 1
ATOM 4657 C C . ILE A 1 617 ? -21.218 -8.138 35.454 1.00 98.69 617 ILE A C 1
ATOM 4659 O O . ILE A 1 617 ? -21.352 -9.215 34.878 1.00 98.69 617 ILE A O 1
ATOM 4663 N N . ILE A 1 618 ? -22.114 -7.677 36.316 1.00 98.75 618 ILE A N 1
ATOM 4664 C CA . ILE A 1 618 ? -23.335 -8.383 36.690 1.00 98.75 618 ILE A CA 1
ATOM 4665 C C . ILE A 1 618 ? -24.493 -7.393 36.559 1.00 98.75 618 ILE A C 1
ATOM 4667 O O . ILE A 1 618 ? -24.443 -6.333 37.177 1.00 98.75 618 ILE A O 1
ATOM 4671 N N . VAL A 1 619 ? -25.525 -7.725 35.780 1.00 98.56 619 VAL A N 1
ATOM 4672 C CA . VAL A 1 619 ? -26.747 -6.909 35.668 1.00 98.56 619 VAL A CA 1
ATOM 4673 C C . VAL A 1 619 ? -27.971 -7.799 35.841 1.00 98.56 619 VAL A C 1
ATOM 4675 O O . VAL A 1 619 ? -28.096 -8.832 35.177 1.00 98.56 619 VAL A O 1
ATOM 4678 N N . TYR A 1 620 ? -28.872 -7.410 36.737 1.00 98.19 620 TYR A N 1
ATOM 4679 C CA . TYR A 1 620 ? -30.131 -8.107 36.975 1.00 98.19 620 TYR A CA 1
ATOM 4680 C C . TYR A 1 620 ? -31.235 -7.124 37.376 1.00 98.19 620 TYR A C 1
ATOM 4682 O O . TYR A 1 620 ? -30.946 -6.102 38.000 1.00 98.19 620 TYR A O 1
ATOM 4690 N N . PRO A 1 621 ? -32.506 -7.426 37.061 1.00 97.31 621 PRO A N 1
ATOM 4691 C CA . PRO A 1 621 ? -33.617 -6.554 37.398 1.00 97.31 621 PRO A CA 1
ATOM 4692 C C . PRO A 1 621 ? -33.791 -6.436 38.918 1.00 97.31 621 PRO A C 1
ATOM 4694 O O . PRO A 1 621 ? -33.480 -7.383 39.646 1.00 97.31 621 PRO A O 1
ATOM 4697 N N . PRO A 1 622 ? -34.357 -5.323 39.421 1.00 95.56 622 PRO A N 1
ATOM 4698 C CA . PRO A 1 622 ? -34.629 -5.153 40.844 1.00 95.56 622 PRO A CA 1
ATOM 4699 C C . PRO A 1 622 ? -35.405 -6.338 41.416 1.00 95.56 622 PRO A C 1
ATOM 4701 O O . PRO A 1 622 ? -36.335 -6.823 40.765 1.00 95.56 622 PRO A O 1
ATOM 4704 N N . LYS A 1 623 ? -35.092 -6.773 42.644 1.00 88.94 623 LYS A N 1
ATOM 4705 C CA . LYS A 1 623 ? -35.671 -8.007 43.226 1.00 88.94 623 LYS A CA 1
ATOM 4706 C C . LYS A 1 623 ? -37.203 -8.027 43.279 1.00 88.94 623 LYS A C 1
ATOM 4708 O O . LYS A 1 623 ? -37.813 -9.091 43.293 1.00 88.94 623 LYS A O 1
ATOM 4713 N N . ASN A 1 624 ? -37.825 -6.850 43.283 1.00 89.12 624 ASN A N 1
ATOM 4714 C CA . ASN A 1 624 ? -39.277 -6.677 43.345 1.00 89.12 624 ASN A CA 1
ATOM 4715 C C . ASN A 1 624 ? -39.945 -6.572 41.957 1.00 89.12 624 ASN A C 1
ATOM 4717 O O . ASN A 1 624 ? -41.134 -6.245 41.872 1.00 89.12 624 ASN A O 1
ATOM 4721 N N . SER A 1 625 ? -39.200 -6.804 40.873 1.00 91.38 625 SER A N 1
ATOM 4722 C CA . SER A 1 625 ? -39.716 -6.744 39.502 1.00 91.38 625 SER A CA 1
ATOM 4723 C C . SER A 1 625 ? -40.703 -7.881 39.238 1.00 91.38 625 SER A C 1
ATOM 4725 O O . SER A 1 625 ? -40.493 -9.015 39.660 1.00 91.38 625 SER A O 1
ATOM 4727 N N . ARG A 1 626 ? -41.805 -7.574 38.540 1.00 93.12 626 ARG A N 1
ATOM 4728 C CA . ARG A 1 626 ? -42.886 -8.538 38.245 1.00 93.12 626 ARG A CA 1
ATOM 4729 C C . ARG A 1 626 ? -42.838 -9.120 36.832 1.00 93.12 626 ARG A C 1
ATOM 4731 O O . ARG A 1 626 ? -43.590 -10.046 36.544 1.00 93.12 626 ARG A O 1
ATOM 4738 N N . PHE A 1 627 ? -42.027 -8.543 35.949 1.00 95.25 627 PHE A N 1
ATOM 4739 C CA . PHE A 1 627 ? -41.852 -9.044 34.590 1.00 95.25 627 PHE A CA 1
ATOM 4740 C C . PHE A 1 627 ? -40.905 -10.248 34.570 1.00 95.25 627 PHE A C 1
ATOM 4742 O O . PHE A 1 627 ? -40.111 -10.448 35.488 1.00 95.25 627 PHE A O 1
ATOM 4749 N N . ILE A 1 628 ? -41.001 -11.045 33.510 1.00 94.19 628 ILE A N 1
ATOM 4750 C CA . ILE A 1 628 ? -40.157 -12.216 33.278 1.00 94.19 628 ILE A CA 1
ATOM 4751 C C . ILE A 1 628 ? -38.838 -11.736 32.645 1.00 94.19 628 ILE A C 1
ATOM 4753 O O . ILE A 1 628 ? -38.892 -11.185 31.542 1.00 94.19 628 ILE A O 1
ATOM 4757 N N . PRO A 1 629 ? -37.672 -11.900 33.300 1.00 94.69 629 PRO A N 1
ATOM 4758 C CA . PRO A 1 629 ? -36.417 -11.320 32.816 1.00 94.69 629 PRO A CA 1
ATOM 4759 C C . PRO A 1 629 ? -36.047 -11.759 31.397 1.00 94.69 629 PRO A C 1
ATOM 4761 O O . PRO A 1 629 ? -35.735 -10.912 30.566 1.00 94.69 629 PRO A O 1
ATOM 4764 N N . GLN A 1 630 ? -36.171 -13.049 31.075 1.00 93.88 630 GLN A N 1
ATOM 4765 C CA . GLN A 1 630 ? -35.792 -13.587 29.763 1.00 93.88 630 GLN A CA 1
ATOM 4766 C C . GLN A 1 630 ? -36.634 -13.085 28.574 1.00 93.88 630 GLN A C 1
ATOM 4768 O O . GLN A 1 630 ? -36.271 -13.342 27.430 1.00 93.88 630 GLN A O 1
ATOM 4773 N N . ASP A 1 631 ? -37.733 -12.368 28.830 1.00 94.50 631 ASP A N 1
ATOM 4774 C CA . ASP A 1 631 ? -38.581 -11.748 27.803 1.00 94.50 631 ASP A CA 1
ATOM 4775 C C . ASP A 1 631 ? -38.412 -10.215 27.743 1.00 94.50 631 ASP A C 1
ATOM 4777 O O . ASP A 1 631 ? -39.142 -9.539 27.018 1.00 94.50 631 ASP A O 1
ATOM 4781 N N . ASN A 1 632 ? -37.500 -9.636 28.537 1.00 96.69 632 ASN A N 1
ATOM 4782 C CA . ASN A 1 632 ? -37.343 -8.188 28.683 1.00 96.69 632 ASN A CA 1
ATOM 4783 C C . ASN A 1 632 ? -35.881 -7.758 28.541 1.00 96.69 632 ASN A C 1
ATOM 4785 O O . ASN A 1 632 ? -34.968 -8.415 29.037 1.00 96.69 632 ASN A O 1
ATOM 4789 N N . ILE A 1 633 ? -35.664 -6.620 27.881 1.00 97.19 633 ILE A N 1
ATOM 4790 C CA . ILE A 1 633 ? -34.330 -6.041 27.702 1.00 97.19 633 ILE A CA 1
ATOM 4791 C C . ILE A 1 633 ? -33.836 -5.485 29.040 1.00 97.19 633 ILE A C 1
ATOM 4793 O O . ILE A 1 633 ? -34.516 -4.671 29.660 1.00 97.19 633 ILE A O 1
ATOM 4797 N N . VAL A 1 634 ? -32.646 -5.917 29.459 1.00 97.69 634 VAL A N 1
ATOM 4798 C CA . VAL A 1 634 ? -31.957 -5.434 30.668 1.00 97.69 634 VAL A CA 1
ATOM 4799 C C . VAL A 1 634 ? -30.665 -4.675 30.341 1.00 97.69 634 VAL A C 1
ATOM 4801 O O . VAL A 1 634 ? -30.222 -3.842 31.130 1.00 97.69 634 VAL A O 1
ATOM 4804 N N . ILE A 1 635 ? -30.072 -4.934 29.169 1.00 98.44 635 ILE A N 1
ATOM 4805 C CA . ILE A 1 635 ? -28.923 -4.189 28.641 1.00 98.44 635 ILE A CA 1
ATOM 4806 C C . ILE A 1 635 ? -29.136 -3.806 27.174 1.00 98.44 635 ILE A C 1
ATOM 4808 O O . ILE A 1 635 ? -29.729 -4.568 26.406 1.00 98.44 635 ILE A O 1
ATOM 4812 N N . GLY A 1 636 ? -28.622 -2.641 26.781 1.00 97.81 636 GLY A N 1
ATOM 4813 C CA . GLY A 1 636 ? -28.735 -2.110 25.424 1.00 97.81 636 GLY A CA 1
ATOM 4814 C C . GLY A 1 636 ? -27.866 -2.819 24.380 1.00 97.81 636 GLY A C 1
ATOM 4815 O O . GLY A 1 636 ? -27.432 -3.965 24.531 1.00 97.81 636 GLY A O 1
ATOM 4816 N N . ASN A 1 637 ? -27.641 -2.124 23.269 1.00 98.38 637 ASN A N 1
ATOM 4817 C CA . ASN A 1 637 ? -26.949 -2.635 22.093 1.00 98.38 637 ASN A CA 1
ATOM 4818 C C . ASN A 1 637 ? -25.436 -2.722 22.313 1.00 98.38 637 ASN A C 1
ATOM 4820 O O . ASN A 1 637 ? -24.855 -2.018 23.141 1.00 98.38 637 ASN A O 1
ATOM 4824 N N . VAL A 1 638 ? -24.767 -3.545 21.498 1.00 98.19 638 VAL A N 1
ATOM 4825 C CA . VAL A 1 638 ? -23.300 -3.526 21.329 1.00 98.19 638 VAL A CA 1
ATOM 4826 C C . VAL A 1 638 ? -22.565 -3.795 22.659 1.00 98.19 638 VAL A C 1
ATOM 4828 O O . VAL A 1 638 ? -21.418 -3.401 22.882 1.00 98.19 638 VAL A O 1
ATOM 4831 N N . ALA A 1 639 ? -23.221 -4.515 23.570 1.00 98.44 639 ALA A N 1
ATOM 4832 C CA . ALA A 1 639 ? -22.606 -4.956 24.810 1.00 98.44 639 ALA A CA 1
ATOM 4833 C C . ALA A 1 639 ? -21.426 -5.897 24.517 1.00 98.44 639 ALA A C 1
ATOM 4835 O O . ALA A 1 639 ? -21.489 -6.753 23.629 1.00 98.44 639 ALA A O 1
ATOM 4836 N N . LEU A 1 640 ? -20.352 -5.743 25.293 1.00 98.50 640 LEU A N 1
ATOM 4837 C CA . LEU A 1 640 ? -19.097 -6.492 25.193 1.00 98.50 640 LEU A CA 1
ATOM 4838 C C . LEU A 1 640 ? -18.345 -6.305 23.866 1.00 98.50 640 LEU A C 1
ATOM 4840 O O . LEU A 1 640 ? -17.589 -7.183 23.437 1.00 98.50 640 LEU A O 1
ATOM 4844 N N . TYR A 1 641 ? -18.521 -5.149 23.222 1.00 98.31 641 TYR A N 1
ATOM 4845 C CA . TYR A 1 641 ? -17.814 -4.842 21.987 1.00 98.31 641 TYR A CA 1
ATOM 4846 C C . TYR A 1 641 ? -16.299 -4.809 22.175 1.00 98.31 641 TYR A C 1
ATOM 4848 O O . TYR A 1 641 ? -15.778 -4.001 22.943 1.00 98.31 641 TYR A O 1
ATOM 4856 N N . GLY A 1 642 ? -15.571 -5.651 21.441 1.00 96.56 642 GLY A N 1
ATOM 4857 C CA . GLY A 1 642 ? -14.107 -5.646 21.473 1.00 96.56 642 GLY A CA 1
ATOM 4858 C C . GLY A 1 642 ? -13.504 -6.223 22.755 1.00 96.56 642 GLY A C 1
ATOM 4859 O O . GLY A 1 642 ? -12.314 -6.035 22.990 1.00 96.56 642 GLY A O 1
ATOM 4860 N N . SER A 1 643 ? -14.295 -6.889 23.601 1.00 97.56 643 SER A N 1
ATOM 4861 C CA . SER A 1 643 ? -13.825 -7.420 24.882 1.00 97.56 643 SER A CA 1
ATOM 4862 C C . SER A 1 643 ? -12.679 -8.415 24.714 1.00 97.56 643 SER A C 1
ATOM 4864 O O . SER A 1 643 ? -12.748 -9.322 23.888 1.00 97.56 643 SER A O 1
ATOM 4866 N N . THR A 1 644 ? -11.625 -8.271 25.512 1.00 95.06 644 THR A N 1
ATOM 4867 C CA . THR A 1 644 ? -10.396 -9.079 25.418 1.00 95.06 644 THR A CA 1
ATOM 4868 C C . THR A 1 644 ? -10.331 -10.173 26.478 1.00 95.06 644 THR A C 1
ATOM 4870 O O . THR A 1 644 ? -9.759 -11.233 26.230 1.00 95.06 644 THR A O 1
ATOM 4873 N N . LYS A 1 645 ? -10.921 -9.934 27.655 1.00 95.19 645 LYS A N 1
ATOM 4874 C CA . LYS A 1 645 ? -10.992 -10.871 28.784 1.00 95.19 645 LYS A CA 1
ATOM 4875 C C . LYS A 1 645 ? -12.067 -10.403 29.768 1.00 95.19 645 LYS A C 1
ATOM 4877 O O . LYS A 1 645 ? -12.431 -9.236 29.755 1.00 95.19 645 LYS A O 1
ATOM 4882 N N . GLY A 1 646 ? -12.514 -11.268 30.671 1.00 96.69 646 GLY A N 1
ATOM 4883 C CA . GLY A 1 646 ? -13.426 -10.917 31.765 1.00 96.69 646 GLY A CA 1
ATOM 4884 C C . GLY A 1 646 ? -14.703 -11.738 31.727 1.00 96.69 646 GLY A C 1
ATOM 4885 O O . GLY A 1 646 ? -14.871 -12.581 30.846 1.00 96.69 646 GLY A O 1
ATOM 4886 N N . GLU A 1 647 ? -15.576 -11.493 32.695 1.00 98.38 647 GLU A N 1
ATOM 4887 C CA . GLU A 1 647 ? -16.813 -12.248 32.894 1.00 98.38 647 GLU A CA 1
ATOM 4888 C C . GLU A 1 647 ? -18.020 -11.309 32.935 1.00 98.38 647 GLU A C 1
ATOM 4890 O O . GLU A 1 647 ? -17.961 -10.240 33.547 1.00 98.38 647 GLU A O 1
ATOM 4895 N N . ALA A 1 648 ? -19.121 -11.710 32.306 1.00 98.69 648 ALA A N 1
ATOM 4896 C CA . ALA A 1 648 ? -20.347 -10.929 32.272 1.00 98.69 648 ALA A CA 1
ATOM 4897 C C . ALA A 1 648 ? -21.595 -11.809 32.443 1.00 98.69 648 ALA A C 1
ATOM 4899 O O . ALA A 1 648 ? -21.744 -12.818 31.754 1.00 98.69 648 ALA A O 1
ATOM 4900 N N . TYR A 1 649 ? -22.497 -11.418 33.344 1.00 98.75 649 TYR A N 1
ATOM 4901 C CA . TYR A 1 649 ? -23.706 -12.176 33.678 1.00 98.75 649 TYR A CA 1
ATOM 4902 C C . TYR A 1 649 ? -24.931 -11.256 33.645 1.00 98.75 649 TYR A C 1
ATOM 4904 O O . TYR A 1 649 ? -25.014 -10.304 34.423 1.00 98.75 649 TYR A O 1
ATOM 4912 N N . PHE A 1 650 ? -25.873 -11.533 32.742 1.00 98.56 650 PHE A N 1
ATOM 4913 C CA . PHE A 1 650 ? -27.015 -10.660 32.458 1.00 98.56 650 PHE A CA 1
ATOM 4914 C C . PHE A 1 650 ? -28.335 -11.422 32.611 1.00 98.56 650 PHE A C 1
ATOM 4916 O O . PHE A 1 650 ? -28.664 -12.283 31.796 1.00 98.56 650 PHE A O 1
ATOM 4923 N N . ASN A 1 651 ? -29.083 -11.143 33.682 1.00 98.25 651 ASN A N 1
ATOM 4924 C CA . ASN A 1 651 ? -30.397 -11.746 33.935 1.00 98.25 651 ASN A CA 1
ATOM 4925 C C . ASN A 1 651 ? -31.468 -10.959 33.177 1.00 98.25 651 ASN A C 1
ATOM 4927 O O . ASN A 1 651 ? -32.091 -10.045 33.711 1.00 98.25 651 ASN A O 1
ATOM 4931 N N . GLY A 1 652 ? -31.593 -11.279 31.894 1.00 97.38 652 GLY A N 1
ATOM 4932 C CA . GLY A 1 652 ? -32.537 -10.684 30.958 1.00 97.38 652 GLY A CA 1
ATOM 4933 C C . GLY A 1 652 ? -32.009 -10.713 29.526 1.00 97.38 652 GLY A C 1
ATOM 4934 O O . GLY A 1 652 ? -30.977 -11.333 29.248 1.00 97.38 652 GLY A O 1
ATOM 4935 N N . MET A 1 653 ? -32.715 -10.049 28.613 1.00 97.75 653 MET A N 1
ATOM 4936 C CA . MET A 1 653 ? -32.297 -9.933 27.217 1.00 97.75 653 MET A CA 1
ATOM 4937 C C . MET A 1 653 ? -31.287 -8.796 27.016 1.00 97.75 653 MET A C 1
ATOM 4939 O O . MET A 1 653 ? -31.421 -7.716 27.595 1.00 97.75 653 MET A O 1
ATOM 4943 N N . ALA A 1 654 ? -30.306 -9.018 26.144 1.00 98.44 654 ALA A N 1
ATOM 4944 C CA . ALA A 1 654 ? -29.544 -7.941 25.521 1.00 98.44 654 ALA A CA 1
ATOM 4945 C C . ALA A 1 654 ? -30.212 -7.499 24.215 1.00 98.44 654 ALA A C 1
ATOM 4947 O O . ALA A 1 654 ? -30.892 -8.293 23.562 1.00 98.44 654 ALA A O 1
ATOM 4948 N N . ALA A 1 655 ? -29.992 -6.253 23.809 1.00 97.38 655 ALA A N 1
ATOM 4949 C CA . ALA A 1 655 ? -30.453 -5.777 22.510 1.00 97.38 655 ALA A CA 1
ATOM 4950 C C . ALA A 1 655 ? -29.530 -6.264 21.362 1.00 97.38 655 ALA A C 1
ATOM 4952 O O . ALA A 1 655 ? -29.022 -7.391 21.375 1.00 97.38 655 ALA A O 1
ATOM 4953 N N . GLU A 1 656 ? -29.340 -5.445 20.330 1.00 97.75 656 GLU A N 1
ATOM 4954 C CA . GLU A 1 656 ? -28.652 -5.812 19.091 1.00 97.75 656 GLU A CA 1
ATOM 4955 C C . GLU A 1 656 ? -27.131 -5.951 19.272 1.00 97.75 656 GLU A C 1
ATOM 4957 O O . GLU A 1 656 ? -26.516 -5.277 20.103 1.00 97.75 656 GLU A O 1
ATOM 4962 N N . ARG A 1 657 ? -26.483 -6.766 18.427 1.00 97.81 657 ARG A N 1
ATOM 4963 C CA . ARG A 1 657 ? -25.009 -6.853 18.301 1.00 97.81 657 ARG A CA 1
ATOM 4964 C C . ARG A 1 657 ? -24.286 -7.258 19.587 1.00 97.81 657 ARG A C 1
ATOM 4966 O O . ARG A 1 657 ? -23.144 -6.863 19.829 1.00 97.81 657 ARG A O 1
ATOM 4973 N N . PHE A 1 658 ? -24.938 -8.069 20.412 1.00 98.62 658 PHE A N 1
ATOM 4974 C CA . PHE A 1 658 ? -24.344 -8.614 21.627 1.00 98.62 658 PHE A CA 1
ATOM 4975 C C . PHE A 1 658 ? -23.046 -9.384 21.329 1.00 98.62 658 PHE A C 1
ATOM 4977 O O . PHE A 1 658 ? -23.016 -10.232 20.436 1.00 98.62 658 PHE A O 1
ATOM 4984 N N . CYS A 1 659 ? -21.975 -9.119 22.084 1.00 98.19 659 CYS A N 1
ATOM 4985 C CA . CYS A 1 659 ? -20.650 -9.725 21.889 1.00 98.19 659 CYS A CA 1
ATOM 4986 C C . CYS A 1 659 ? -20.053 -9.512 20.489 1.00 98.19 659 CYS A C 1
ATOM 4988 O O . CYS A 1 659 ? -19.234 -10.322 20.034 1.00 98.19 659 CYS A O 1
ATOM 4990 N N . VAL A 1 660 ? -20.429 -8.428 19.803 1.00 97.25 660 VAL A N 1
ATOM 4991 C CA . VAL A 1 660 ? -19.777 -8.059 18.547 1.00 97.25 660 VAL A CA 1
ATOM 4992 C C . VAL A 1 660 ? -18.280 -7.904 18.787 1.00 97.25 660 VAL A C 1
ATOM 4994 O O . VAL A 1 660 ? -17.844 -7.220 19.710 1.00 97.25 660 VAL A O 1
ATOM 4997 N N . ARG A 1 661 ? -17.452 -8.581 17.995 1.00 95.94 661 ARG A N 1
ATOM 4998 C CA . ARG A 1 661 ? -16.000 -8.553 18.176 1.00 95.94 661 ARG A CA 1
ATOM 4999 C C . ARG A 1 661 ? -15.587 -8.961 19.615 1.00 95.94 661 ARG A C 1
ATOM 5001 O O . ARG A 1 661 ? -14.661 -8.393 20.189 1.00 95.94 661 ARG A O 1
ATOM 5008 N N . ASN A 1 662 ? -16.218 -9.964 20.228 1.00 96.56 662 ASN A N 1
ATOM 5009 C CA . ASN A 1 662 ? -15.688 -10.540 21.472 1.00 96.56 662 ASN A CA 1
ATOM 5010 C C . ASN A 1 662 ? -14.429 -11.391 21.193 1.00 96.56 662 ASN A C 1
ATOM 5012 O O . ASN A 1 662 ? -14.450 -12.311 20.371 1.00 96.56 662 ASN A O 1
ATOM 5016 N N . SER A 1 663 ? -13.294 -11.015 21.794 1.00 94.50 663 SER A N 1
ATOM 5017 C CA . SER A 1 663 ? -11.968 -11.635 21.617 1.00 94.50 663 SER A CA 1
ATOM 5018 C C . SER A 1 663 ? -11.554 -12.550 22.768 1.00 94.50 663 SER A C 1
ATOM 5020 O O . SER A 1 663 ? -10.508 -13.190 22.673 1.00 94.50 663 SER A O 1
ATOM 5022 N N . GLY A 1 664 ? -12.321 -12.624 23.856 1.00 93.62 664 GLY A N 1
ATOM 5023 C CA . GLY A 1 664 ? -11.898 -13.423 25.008 1.00 93.62 664 GLY A CA 1
ATOM 5024 C C . GLY A 1 664 ? -12.732 -13.309 26.278 1.00 93.62 664 GLY A C 1
ATOM 5025 O O . GLY A 1 664 ? -12.414 -13.992 27.249 1.00 93.62 664 GLY A O 1
ATOM 5026 N N . ALA A 1 665 ? -13.784 -12.490 26.306 1.00 97.06 665 ALA A N 1
ATOM 5027 C CA . ALA A 1 665 ? -14.695 -12.455 27.443 1.00 97.06 665 ALA A CA 1
ATOM 5028 C C . ALA A 1 665 ? -15.607 -13.687 27.476 1.00 97.06 665 ALA A C 1
ATOM 5030 O O . ALA A 1 665 ? -15.980 -14.248 26.438 1.00 97.06 665 ALA A O 1
ATOM 5031 N N . GLN A 1 666 ? -15.972 -14.078 28.692 1.00 98.44 666 GLN A N 1
ATOM 5032 C CA . GLN A 1 666 ? -16.983 -15.080 28.980 1.00 98.44 666 GLN A CA 1
ATOM 5033 C C . GLN A 1 666 ? -18.289 -14.379 29.346 1.00 98.44 666 GLN A C 1
ATOM 5035 O O . GLN A 1 666 ? -18.285 -13.492 30.197 1.00 98.44 666 GLN A O 1
ATOM 5040 N N . ALA A 1 667 ? -19.393 -14.747 28.701 1.00 98.62 667 ALA A N 1
ATOM 5041 C CA . ALA A 1 667 ? -20.673 -14.083 28.927 1.00 98.62 667 ALA A CA 1
ATOM 5042 C C . ALA A 1 667 ? -21.841 -15.066 29.000 1.00 98.62 667 ALA A C 1
ATOM 5044 O O . ALA A 1 667 ? -21.892 -16.016 28.218 1.00 98.62 667 ALA A O 1
ATOM 5045 N N . VAL A 1 668 ? -22.792 -14.803 29.900 1.00 98.75 668 VAL A N 1
ATOM 5046 C CA . VAL A 1 668 ? -24.086 -15.496 29.971 1.00 98.75 668 VAL A CA 1
ATOM 5047 C C . VAL A 1 668 ? -25.216 -14.472 29.935 1.00 98.75 668 VAL A C 1
ATOM 5049 O O . VAL A 1 668 ? -25.194 -13.497 30.686 1.00 98.75 668 VAL A O 1
ATOM 5052 N N . VAL A 1 669 ? -26.190 -14.688 29.053 1.00 98.62 669 VAL A N 1
ATOM 5053 C CA . VAL A 1 669 ? -27.354 -13.810 28.850 1.00 98.62 669 VAL A CA 1
ATOM 5054 C C . VAL A 1 669 ? -28.610 -14.641 28.582 1.00 98.62 669 VAL A C 1
ATOM 5056 O O . VAL A 1 669 ? -28.512 -15.769 28.098 1.00 98.62 669 VAL A O 1
ATOM 5059 N N . GLU A 1 670 ? -29.797 -14.113 28.881 1.00 98.19 670 GLU A N 1
ATOM 5060 C CA . GLU A 1 670 ? -31.066 -14.859 28.788 1.00 98.19 670 GLU A CA 1
ATOM 5061 C C . GLU A 1 670 ? -31.837 -14.648 27.479 1.00 98.19 670 GLU A C 1
ATOM 5063 O O . GLU A 1 670 ? -32.910 -15.209 27.290 1.00 98.19 670 GLU A O 1
ATOM 5068 N N . GLY A 1 671 ? -31.267 -13.898 26.541 1.00 97.62 671 GLY A N 1
ATOM 5069 C CA . GLY A 1 671 ? -31.775 -13.695 25.185 1.00 97.62 671 GLY A CA 1
ATOM 5070 C C . GLY A 1 671 ? -31.061 -12.521 24.521 1.00 97.62 671 GLY A C 1
ATOM 5071 O O . GLY A 1 671 ? -30.445 -11.712 25.212 1.00 97.62 671 GLY A O 1
ATOM 5072 N N . ILE A 1 672 ? -31.091 -12.432 23.193 1.00 98.06 672 ILE A N 1
ATOM 5073 C CA . ILE A 1 672 ? -30.418 -11.354 22.449 1.00 98.06 672 ILE A CA 1
ATOM 5074 C C . ILE A 1 672 ? -31.211 -10.912 21.209 1.00 98.06 672 ILE A C 1
ATOM 5076 O O . ILE A 1 672 ? -31.993 -11.698 20.666 1.00 98.06 672 ILE A O 1
ATOM 5080 N N . GLY A 1 673 ? -30.947 -9.692 20.727 1.00 97.19 673 GLY A N 1
ATOM 5081 C CA . GLY A 1 673 ? -31.397 -9.188 19.421 1.00 97.19 673 GLY A CA 1
ATOM 5082 C C . GLY A 1 673 ? -30.644 -9.791 18.223 1.00 97.19 673 GLY A C 1
ATOM 5083 O O . GLY A 1 673 ? -30.052 -10.875 18.315 1.00 97.19 673 GLY A O 1
ATOM 5084 N N . ASP A 1 674 ? -30.668 -9.109 17.075 1.00 97.88 674 ASP A N 1
ATOM 5085 C CA . ASP A 1 674 ? -29.958 -9.531 15.861 1.00 97.88 674 ASP A CA 1
ATOM 5086 C C . ASP A 1 674 ? -28.437 -9.348 15.987 1.00 97.88 674 ASP A C 1
ATOM 5088 O O . ASP A 1 674 ? -27.909 -8.649 16.858 1.00 97.88 674 ASP A O 1
ATOM 5092 N N . HIS A 1 675 ? -27.700 -9.986 15.073 1.00 97.44 675 HIS A N 1
ATOM 5093 C CA . HIS A 1 675 ? -26.252 -9.808 14.909 1.00 97.44 675 HIS A CA 1
ATOM 5094 C C . HIS A 1 675 ? -25.416 -10.218 16.137 1.00 97.44 675 HIS A C 1
ATOM 5096 O O . HIS A 1 675 ? -24.311 -9.716 16.354 1.00 97.44 675 HIS A O 1
ATOM 5102 N N . GLY A 1 676 ? -25.926 -11.145 16.950 1.00 97.81 676 GLY A N 1
ATOM 5103 C CA . GLY A 1 676 ? -25.183 -11.710 18.075 1.00 97.81 676 GLY A CA 1
ATOM 5104 C C . GLY A 1 676 ? -23.887 -12.392 17.643 1.00 97.81 676 GLY A C 1
ATOM 5105 O O . GLY A 1 676 ? -23.857 -13.092 16.630 1.00 97.81 676 GLY A O 1
ATOM 5106 N N . CYS A 1 677 ? -22.821 -12.200 18.421 1.00 97.50 677 CYS A N 1
ATOM 5107 C CA . CYS A 1 677 ? -21.485 -12.757 18.183 1.00 97.50 677 CYS A CA 1
ATOM 5108 C C . CYS A 1 677 ? -20.880 -12.396 16.812 1.00 97.50 677 CYS A C 1
ATOM 5110 O O . CYS A 1 677 ? -19.977 -13.085 16.330 1.00 97.50 677 CYS A O 1
ATOM 5112 N N . GLU A 1 678 ? -21.343 -11.313 16.178 1.00 96.25 678 GLU A N 1
ATOM 5113 C CA . GLU A 1 678 ? -20.794 -10.865 14.899 1.00 96.25 678 GLU A CA 1
ATOM 5114 C C . GLU A 1 678 ? -19.301 -10.527 15.041 1.00 96.25 678 GLU A C 1
ATOM 5116 O O . GLU A 1 678 ? -18.885 -9.894 16.011 1.00 96.25 678 GLU A O 1
ATOM 5121 N N . TYR A 1 679 ? -18.462 -10.963 14.101 1.00 93.81 679 TYR A N 1
ATOM 5122 C CA . TYR A 1 679 ? -17.003 -10.781 14.143 1.00 93.81 679 TYR A CA 1
ATOM 5123 C C . TYR A 1 679 ? -16.302 -11.317 15.406 1.00 93.81 679 TYR A C 1
ATOM 5125 O O . TYR A 1 679 ? -15.161 -10.939 15.679 1.00 93.81 679 TYR A O 1
ATOM 5133 N N . MET A 1 680 ? -16.929 -12.184 16.206 1.00 94.56 680 MET A N 1
ATOM 5134 C CA . MET A 1 680 ? -16.282 -12.780 17.381 1.00 94.56 680 MET A CA 1
ATOM 5135 C C . MET A 1 680 ? -15.030 -13.583 16.957 1.00 94.56 680 MET A C 1
ATOM 5137 O O . MET A 1 680 ? -15.048 -14.315 15.966 1.00 94.56 680 MET A O 1
ATOM 5141 N N . THR A 1 681 ? -13.910 -13.390 17.670 1.00 90.25 681 THR A N 1
ATOM 5142 C CA . THR A 1 681 ? -12.623 -14.091 17.404 1.00 90.25 681 THR A CA 1
ATOM 5143 C C . THR A 1 681 ? -12.124 -14.915 18.585 1.00 90.25 681 THR A C 1
ATOM 5145 O O . THR A 1 681 ? -11.127 -15.622 18.443 1.00 90.25 681 THR A O 1
ATOM 5148 N N . GLY A 1 682 ? -12.780 -14.834 19.741 1.00 91.19 682 GLY A N 1
ATOM 5149 C CA . GLY A 1 682 ? -12.395 -15.562 20.943 1.00 91.19 682 GLY A CA 1
ATOM 5150 C C . GLY A 1 682 ? -13.409 -15.389 22.071 1.00 91.19 682 GLY A C 1
ATOM 5151 O O . GLY A 1 682 ? -14.348 -14.609 21.966 1.00 91.19 682 GLY A O 1
ATOM 5152 N N . GLY A 1 683 ? -13.210 -16.120 23.164 1.00 94.25 683 GLY A N 1
ATOM 5153 C CA . GLY A 1 683 ? -14.130 -16.126 24.303 1.00 94.25 683 GLY A CA 1
ATOM 5154 C C . GLY A 1 683 ? -15.225 -17.184 24.188 1.00 94.25 683 GLY A C 1
ATOM 5155 O O . GLY A 1 683 ? -15.251 -17.987 23.247 1.00 94.25 683 GLY A O 1
ATOM 5156 N N . THR A 1 684 ? -16.113 -17.188 25.179 1.00 97.88 684 THR A N 1
ATOM 5157 C CA . THR A 1 684 ? -17.202 -18.164 25.290 1.00 97.88 684 THR A CA 1
ATOM 5158 C C . THR A 1 684 ? -18.492 -17.447 25.645 1.00 97.88 684 THR A C 1
ATOM 5160 O O . THR A 1 684 ? -18.532 -16.688 26.609 1.00 97.88 684 THR A O 1
ATOM 5163 N N . VAL A 1 685 ? -19.545 -17.667 24.866 1.00 98.62 685 VAL A N 1
ATOM 5164 C CA . VAL A 1 685 ? -20.837 -17.003 25.067 1.00 98.62 685 VAL A CA 1
ATOM 5165 C C . VAL A 1 685 ? -21.918 -18.056 25.265 1.00 98.62 685 VAL A C 1
ATOM 5167 O O . VAL A 1 685 ? -22.007 -18.997 24.486 1.00 98.62 685 VAL A O 1
ATOM 5170 N N . VAL A 1 686 ? -22.740 -17.910 26.299 1.00 98.69 686 VAL A N 1
ATOM 5171 C CA . VAL A 1 686 ? -23.903 -18.766 26.553 1.00 98.69 686 VAL A CA 1
ATOM 5172 C C . VAL A 1 686 ? -25.164 -17.916 26.463 1.00 98.69 686 VAL A C 1
ATOM 5174 O O . VAL A 1 686 ? -25.268 -16.887 27.131 1.00 98.69 686 VAL A O 1
ATOM 5177 N N . ILE A 1 687 ? -26.126 -18.352 25.652 1.00 98.44 687 ILE A N 1
ATOM 5178 C CA . ILE A 1 687 ? -27.419 -17.683 25.489 1.00 98.44 687 ILE A CA 1
ATOM 5179 C C . ILE A 1 687 ? -28.521 -18.640 25.930 1.00 98.44 687 ILE A C 1
ATOM 5181 O O . ILE A 1 687 ? -28.720 -19.687 25.321 1.00 98.44 687 ILE A O 1
ATOM 5185 N N . LEU A 1 688 ? -29.227 -18.280 27.002 1.00 98.06 688 LEU A N 1
ATOM 5186 C CA . LEU A 1 688 ? -30.262 -19.103 27.638 1.00 98.06 688 LEU A CA 1
ATOM 5187 C C . LEU A 1 688 ? -31.668 -18.863 27.069 1.00 98.06 688 LEU A C 1
ATOM 5189 O O . LEU A 1 688 ? -32.641 -19.359 27.626 1.00 98.06 688 LEU A O 1
ATOM 5193 N N . GLY A 1 689 ? -31.793 -18.128 25.966 1.00 94.94 689 GLY A N 1
ATOM 5194 C CA . GLY A 1 689 ? -33.078 -17.839 25.336 1.00 94.94 689 GLY A CA 1
ATOM 5195 C C . GLY A 1 689 ? -32.954 -17.535 23.848 1.00 94.94 689 GLY A C 1
ATOM 5196 O O . GLY A 1 689 ? -32.005 -17.955 23.187 1.00 94.94 689 GLY A O 1
ATOM 5197 N N . LYS A 1 690 ? -33.942 -16.818 23.302 1.00 94.56 690 LYS A N 1
ATOM 5198 C CA . LYS A 1 690 ? -34.033 -16.557 21.858 1.00 94.56 690 LYS A CA 1
ATOM 5199 C C . LYS A 1 690 ? -32.880 -15.683 21.360 1.00 94.56 690 LYS A C 1
ATOM 5201 O O . LYS A 1 690 ? -32.457 -14.748 22.036 1.00 94.56 690 LYS A O 1
ATOM 5206 N N . THR A 1 691 ? -32.440 -15.960 20.133 1.00 96.50 691 THR A N 1
ATOM 5207 C CA . THR A 1 691 ? -31.533 -15.099 19.361 1.00 96.50 691 THR A CA 1
ATOM 5208 C C . THR A 1 691 ? -32.277 -14.404 18.220 1.00 96.50 691 THR A C 1
ATOM 5210 O O . THR A 1 691 ? -33.233 -14.973 17.679 1.00 96.50 691 THR A O 1
ATOM 5213 N N . GLY A 1 692 ? -31.801 -13.230 17.799 1.00 95.81 692 GLY A N 1
ATOM 5214 C CA . GLY A 1 692 ? -32.200 -12.587 16.543 1.00 95.81 692 GLY A CA 1
ATOM 5215 C C . GLY A 1 692 ? -31.497 -13.165 15.308 1.00 95.81 692 GLY A C 1
ATOM 5216 O O . GLY A 1 692 ? -30.797 -14.179 15.390 1.00 95.81 692 GLY A O 1
ATOM 5217 N N . ARG A 1 693 ? -31.712 -12.539 14.141 1.00 97.31 693 ARG A N 1
ATOM 5218 C CA . ARG A 1 693 ? -31.173 -12.982 12.834 1.00 97.31 693 ARG A CA 1
ATOM 5219 C C . ARG A 1 693 ? -29.682 -12.676 12.671 1.00 97.31 693 ARG A C 1
ATOM 5221 O O . ARG A 1 693 ? -29.111 -11.827 13.351 1.00 97.31 693 ARG A O 1
ATOM 5228 N N . ASN A 1 694 ? -29.074 -13.325 11.679 1.00 96.81 694 ASN A N 1
ATOM 5229 C CA . ASN A 1 694 ? -27.680 -13.141 11.273 1.00 96.81 694 ASN A CA 1
ATOM 5230 C C . ASN A 1 694 ? -26.675 -13.379 12.420 1.00 96.81 694 ASN A C 1
ATOM 5232 O O . ASN A 1 694 ? -25.626 -12.734 12.479 1.00 96.81 694 ASN A O 1
ATOM 5236 N N . PHE A 1 695 ? -27.008 -14.293 13.337 1.00 98.00 695 PHE A N 1
ATOM 5237 C CA . PHE A 1 695 ? -26.118 -14.697 14.423 1.00 98.00 695 PHE A CA 1
ATOM 5238 C C . PHE A 1 695 ? -24.808 -15.265 13.857 1.00 98.00 695 PHE A C 1
ATOM 5240 O O . PHE A 1 695 ? -24.829 -15.970 12.848 1.00 98.00 695 PHE A O 1
ATOM 5247 N N . ALA A 1 696 ? -23.682 -14.972 14.510 1.00 96.69 696 ALA A N 1
ATOM 5248 C CA . ALA A 1 696 ? -22.337 -15.429 14.151 1.00 96.69 696 ALA A CA 1
ATOM 5249 C C . ALA A 1 696 ? -21.820 -14.981 12.767 1.00 96.69 696 ALA A C 1
ATOM 5251 O O . ALA A 1 696 ? -20.838 -15.532 12.260 1.00 96.69 696 ALA A O 1
ATOM 5252 N N . ALA A 1 697 ? -22.408 -13.949 12.154 1.00 94.88 697 ALA A N 1
ATOM 5253 C CA . ALA A 1 697 ? -21.866 -13.387 10.918 1.00 94.88 697 ALA A CA 1
ATOM 5254 C C . ALA A 1 697 ? -20.417 -12.902 11.118 1.00 94.88 697 ALA A C 1
ATOM 5256 O O . ALA A 1 697 ? -20.096 -12.190 12.066 1.00 94.88 697 ALA A O 1
ATOM 5257 N N . GLY A 1 698 ? -19.496 -13.347 10.262 1.00 90.69 698 GLY A N 1
ATOM 5258 C CA . GLY A 1 698 ? -18.074 -13.026 10.414 1.00 90.69 698 GLY A CA 1
ATOM 5259 C C . GLY A 1 698 ? -17.390 -13.629 11.654 1.00 90.69 698 GLY A C 1
ATOM 5260 O O . GLY A 1 698 ? -16.238 -13.286 11.917 1.00 90.69 698 GLY A O 1
ATOM 5261 N N . MET A 1 699 ? -18.050 -14.505 12.423 1.00 93.62 699 MET A N 1
ATOM 5262 C CA . MET A 1 699 ? -17.452 -15.158 13.592 1.00 93.62 699 MET A CA 1
ATOM 5263 C C . MET A 1 699 ? -16.339 -16.108 13.142 1.00 93.62 699 MET A C 1
ATOM 5265 O O . MET A 1 699 ? -16.586 -17.142 12.524 1.00 93.62 699 MET A O 1
ATOM 5269 N N . SER A 1 700 ? -15.096 -15.756 13.461 1.00 89.50 700 SER A N 1
ATOM 5270 C CA . SER A 1 700 ? -13.901 -16.467 13.003 1.00 89.50 700 SER A CA 1
ATOM 5271 C C . SER A 1 700 ? -13.135 -17.160 14.134 1.00 89.50 700 SER A C 1
ATOM 5273 O O . SER A 1 700 ? -12.130 -17.818 13.873 1.00 89.50 700 SER A O 1
ATOM 5275 N N . GLY A 1 701 ? -13.579 -17.016 15.384 1.00 89.50 701 GLY A N 1
ATOM 5276 C CA . GLY A 1 701 ? -13.028 -17.723 16.540 1.00 89.50 701 GLY A CA 1
ATOM 5277 C C . GLY A 1 701 ? -13.906 -17.596 17.786 1.00 89.50 701 GLY A C 1
ATOM 5278 O O . GLY A 1 701 ? -14.822 -16.780 17.827 1.00 89.50 701 GLY A O 1
ATOM 5279 N N . GLY A 1 702 ? -13.610 -18.405 18.804 1.00 91.94 702 GLY A N 1
ATOM 5280 C CA . GLY A 1 702 ? -14.439 -18.536 20.007 1.00 91.94 702 GLY A CA 1
ATOM 5281 C C . GLY A 1 702 ? -15.543 -19.590 19.869 1.00 91.94 702 GLY A C 1
ATOM 5282 O O . GLY A 1 702 ? -15.638 -20.265 18.842 1.00 91.94 702 GLY A O 1
ATOM 5283 N N . ILE A 1 703 ? -16.336 -19.764 20.929 1.00 96.69 703 ILE A N 1
ATOM 5284 C CA . ILE A 1 703 ? -17.428 -20.752 20.998 1.00 96.69 703 ILE A CA 1
ATOM 5285 C C . ILE A 1 703 ? -18.681 -20.076 21.555 1.00 96.69 703 ILE A C 1
ATOM 5287 O O . ILE A 1 703 ? -18.593 -19.328 22.530 1.00 96.69 703 ILE A O 1
ATOM 5291 N N . ALA A 1 704 ? -19.843 -20.363 20.967 1.00 98.38 704 ALA A N 1
ATOM 5292 C CA . ALA A 1 704 ? -21.130 -19.979 21.539 1.00 98.38 704 ALA A CA 1
ATOM 5293 C C . ALA A 1 704 ? -22.020 -21.207 21.786 1.00 98.38 704 ALA A C 1
ATOM 5295 O O . ALA A 1 704 ? -22.059 -22.114 20.956 1.00 98.38 704 ALA A O 1
ATOM 5296 N N . TYR A 1 705 ? -22.732 -21.220 22.913 1.00 98.56 705 TYR A N 1
ATOM 5297 C CA . TYR A 1 705 ? -23.724 -22.232 23.275 1.00 98.56 705 TYR A CA 1
ATOM 5298 C C . TYR A 1 705 ? -25.101 -21.588 23.357 1.00 98.56 705 TYR A C 1
ATOM 5300 O O . TYR A 1 705 ? -25.314 -20.678 24.160 1.00 98.56 705 TYR A O 1
ATOM 5308 N N . ILE A 1 706 ? -26.030 -22.058 22.534 1.00 98.31 706 ILE A N 1
ATOM 5309 C CA . ILE A 1 706 ? -27.361 -21.468 22.404 1.00 98.31 706 ILE A CA 1
ATOM 5310 C C . ILE A 1 706 ? -28.400 -22.466 22.881 1.00 98.31 706 ILE A C 1
ATOM 5312 O O . ILE A 1 706 ? -28.457 -23.577 22.361 1.00 98.31 706 ILE A O 1
ATOM 5316 N N . TYR A 1 707 ? -29.231 -22.071 23.841 1.00 97.81 707 TYR A N 1
ATOM 5317 C CA . TYR A 1 707 ? -30.424 -22.828 24.185 1.00 97.81 707 TYR A CA 1
ATOM 5318 C C . TYR A 1 707 ? -31.501 -22.577 23.118 1.00 97.81 707 TYR A C 1
ATOM 5320 O O . TYR A 1 707 ? -32.160 -21.536 23.126 1.00 97.81 707 TYR A O 1
ATOM 5328 N N . ASP A 1 708 ? -31.675 -23.516 22.182 1.00 96.62 708 ASP A N 1
ATOM 5329 C CA . ASP A 1 708 ? -32.626 -23.394 21.070 1.00 96.62 708 ASP A CA 1
ATOM 5330 C C . ASP A 1 708 ? -34.063 -23.686 21.535 1.00 96.62 708 ASP A C 1
ATOM 5332 O O . ASP A 1 708 ? -34.638 -24.751 21.306 1.00 96.62 708 ASP A O 1
ATOM 5336 N N . VAL A 1 709 ? -34.634 -22.721 22.257 1.00 93.06 709 VAL A N 1
ATOM 5337 C CA . VAL A 1 709 ? -35.951 -22.818 22.904 1.00 93.06 709 VAL A CA 1
ATOM 5338 C C . VAL A 1 709 ? -37.109 -23.085 21.939 1.00 93.06 709 VAL A C 1
ATOM 5340 O O . VAL A 1 709 ? -38.098 -23.692 22.351 1.00 93.06 709 VAL A O 1
ATOM 5343 N N . ASP A 1 710 ? -37.017 -22.631 20.686 1.00 93.75 710 ASP A N 1
ATOM 5344 C CA . ASP A 1 710 ? -38.072 -22.757 19.671 1.00 93.75 710 ASP A CA 1
ATOM 5345 C C . ASP A 1 710 ? -37.689 -23.646 18.474 1.00 93.75 710 ASP A C 1
ATOM 5347 O O . ASP A 1 710 ? -38.504 -23.820 17.567 1.00 93.75 710 ASP A O 1
ATOM 5351 N N . GLY A 1 711 ? -36.491 -24.242 18.475 1.00 93.69 711 GLY A N 1
ATOM 5352 C CA . GLY A 1 711 ? -35.998 -25.097 17.389 1.00 93.69 711 GLY A CA 1
ATOM 5353 C C . GLY A 1 711 ? -35.685 -24.340 16.093 1.00 93.69 711 GLY A C 1
ATOM 5354 O O . GLY A 1 711 ? -35.569 -24.956 15.032 1.00 93.69 711 GLY A O 1
ATOM 5355 N N . MET A 1 712 ? -35.620 -23.004 16.141 1.00 95.06 712 MET A N 1
ATOM 5356 C CA . MET A 1 712 ? -35.486 -22.141 14.963 1.00 95.06 712 MET A CA 1
ATOM 5357 C C . MET A 1 712 ? -34.100 -21.506 14.836 1.00 95.06 712 MET A C 1
ATOM 5359 O O . MET A 1 712 ? -33.843 -20.823 13.835 1.00 95.06 712 MET A O 1
ATOM 5363 N N . PHE A 1 713 ? -33.189 -21.730 15.792 1.00 96.94 713 PHE A N 1
ATOM 5364 C CA . PHE A 1 713 ? -31.870 -21.092 15.816 1.00 96.94 713 PHE A CA 1
ATOM 5365 C C . PHE A 1 713 ? -31.091 -21.259 14.500 1.00 96.94 713 PHE A C 1
ATOM 5367 O O . PHE A 1 713 ? -30.519 -20.294 13.989 1.00 96.94 713 PHE A O 1
ATOM 5374 N N . SER A 1 714 ? -31.141 -22.444 13.880 1.00 96.06 714 SER A N 1
ATOM 5375 C CA . SER A 1 714 ? -30.436 -22.721 12.617 1.00 96.06 714 SER A CA 1
ATOM 5376 C C . SER A 1 714 ? -30.808 -21.758 11.478 1.00 96.06 714 SER A C 1
ATOM 5378 O O . SER A 1 714 ? -29.938 -21.355 10.706 1.00 96.06 714 SER A O 1
ATOM 5380 N N . THR A 1 715 ? -32.071 -21.316 11.407 1.00 96.19 715 THR A N 1
ATOM 5381 C CA . THR A 1 715 ? -32.540 -20.365 10.375 1.00 96.19 715 THR A CA 1
ATOM 5382 C C . THR A 1 715 ? -32.114 -18.922 10.640 1.00 96.19 715 THR A C 1
ATOM 5384 O O . THR A 1 715 ? -32.121 -18.091 9.733 1.00 96.19 715 THR A O 1
ATOM 5387 N N . ARG A 1 716 ? -31.737 -18.618 11.885 1.00 96.81 716 ARG A N 1
ATOM 5388 C CA . ARG A 1 716 ? -31.270 -17.301 12.324 1.00 96.81 716 ARG A CA 1
ATOM 5389 C C . ARG A 1 716 ? -29.742 -17.186 12.301 1.00 96.81 716 ARG A C 1
ATOM 5391 O O . ARG A 1 716 ? -29.226 -16.070 12.334 1.00 96.81 716 ARG A O 1
ATOM 5398 N N . CYS A 1 717 ? -29.026 -18.307 12.223 1.00 97.56 717 CYS A N 1
ATOM 5399 C CA . CYS A 1 717 ? -27.569 -18.358 12.162 1.00 97.56 717 CYS A CA 1
ATOM 5400 C C . CYS A 1 717 ? -27.037 -18.114 10.739 1.00 97.56 717 CYS A C 1
ATOM 5402 O O . CYS A 1 717 ? -27.594 -18.603 9.755 1.00 97.56 717 CYS A O 1
ATOM 5404 N N . ASN A 1 718 ? -25.939 -17.368 10.623 1.00 97.25 718 ASN A N 1
ATOM 5405 C CA . ASN A 1 718 ? -25.204 -17.199 9.375 1.00 97.25 718 ASN A CA 1
ATOM 5406 C C . ASN A 1 718 ? -24.127 -18.288 9.238 1.00 97.25 718 ASN A C 1
ATOM 5408 O O . ASN A 1 718 ? -23.125 -18.277 9.946 1.00 97.25 718 ASN A O 1
ATOM 5412 N N . HIS A 1 719 ? -24.310 -19.195 8.277 1.00 95.94 719 HIS A N 1
ATOM 5413 C CA . HIS A 1 719 ? -23.462 -20.379 8.067 1.00 95.94 719 HIS A CA 1
ATOM 5414 C C . HIS A 1 719 ? -22.209 -20.130 7.205 1.00 95.94 719 HIS A C 1
ATOM 5416 O O . HIS A 1 719 ? -21.548 -21.086 6.791 1.00 95.94 719 HIS A O 1
ATOM 5422 N N . GLU A 1 720 ? -21.869 -18.874 6.885 1.00 93.19 720 GLU A N 1
ATOM 5423 C CA . GLU A 1 720 ? -20.727 -18.556 6.011 1.00 93.19 720 GLU A CA 1
ATOM 5424 C C . GLU A 1 720 ? -19.407 -19.108 6.577 1.00 93.19 720 GLU A C 1
ATOM 5426 O O . GLU A 1 720 ? -18.667 -19.790 5.864 1.00 93.19 720 GLU A O 1
ATOM 5431 N N . LEU A 1 721 ? -19.141 -18.874 7.869 1.00 91.44 721 LEU A N 1
ATOM 5432 C CA . LEU A 1 721 ? -17.879 -19.245 8.532 1.00 91.44 721 LEU A CA 1
ATOM 5433 C C . LEU A 1 721 ? -18.027 -20.283 9.653 1.00 91.44 721 LEU A C 1
ATOM 5435 O O . LEU A 1 721 ? -17.021 -20.859 10.083 1.00 91.44 721 LEU A O 1
ATOM 5439 N N . VAL A 1 722 ? -19.248 -20.526 10.131 1.00 95.12 722 VAL A N 1
ATOM 5440 C CA . VAL A 1 722 ? -19.518 -21.392 11.286 1.00 95.12 722 VAL A CA 1
ATOM 5441 C C . VAL A 1 722 ? -20.362 -22.598 10.909 1.00 95.12 722 VAL A C 1
ATOM 5443 O O . VAL A 1 722 ? -21.131 -22.554 9.952 1.00 95.12 722 VAL A O 1
ATOM 5446 N N . ASP A 1 723 ? -20.219 -23.657 11.701 1.00 97.06 723 ASP A N 1
ATOM 5447 C CA . ASP A 1 723 ? -21.099 -24.821 11.686 1.00 97.06 723 ASP A CA 1
ATOM 5448 C C . ASP A 1 723 ? -21.765 -24.995 13.056 1.00 97.06 723 ASP A C 1
ATOM 5450 O O . ASP A 1 723 ? -21.265 -24.512 14.082 1.00 97.06 723 ASP A O 1
ATOM 5454 N N . LEU A 1 724 ? -22.891 -25.705 13.053 1.00 97.19 724 LEU A N 1
ATOM 5455 C CA . LEU A 1 724 ? -23.683 -26.026 14.236 1.00 97.19 724 LEU A CA 1
ATOM 5456 C C . LEU A 1 724 ? -23.455 -27.486 14.646 1.00 97.19 724 LEU A C 1
ATOM 5458 O O . LEU A 1 724 ? -23.496 -28.376 13.798 1.00 97.19 724 LEU A O 1
ATOM 5462 N N . TYR A 1 725 ? -23.250 -27.724 15.940 1.00 96.19 725 TYR A N 1
ATOM 5463 C CA . TYR A 1 725 ? -23.016 -29.048 16.525 1.00 96.19 725 TYR A CA 1
ATOM 5464 C C . TYR A 1 725 ? -23.895 -29.260 17.760 1.00 96.19 725 TYR A C 1
ATOM 5466 O O . TYR A 1 725 ? -24.295 -28.301 18.421 1.00 96.19 725 TYR A O 1
ATOM 5474 N N . SER A 1 726 ? -24.155 -30.520 18.095 1.00 95.44 726 SER A N 1
ATOM 5475 C CA . SER A 1 726 ? -24.648 -30.928 19.412 1.00 95.44 726 SER A CA 1
ATOM 5476 C C . SER A 1 726 ? -23.561 -30.760 20.483 1.00 95.44 726 SER A C 1
ATOM 5478 O O . SER A 1 726 ? -22.362 -30.749 20.184 1.00 95.44 726 SER A O 1
ATOM 5480 N N . VAL A 1 727 ? -23.973 -30.591 21.741 1.00 96.31 727 VAL A N 1
ATOM 5481 C CA . VAL A 1 727 ? -23.066 -30.451 22.892 1.00 96.31 727 VAL A CA 1
ATOM 5482 C C . VAL A 1 727 ? -22.806 -31.828 23.509 1.00 96.31 727 VAL A C 1
ATOM 5484 O O . VAL A 1 727 ? -23.346 -32.154 24.562 1.00 96.31 727 VAL A O 1
ATOM 5487 N N . ASP A 1 728 ? -21.989 -32.634 22.829 1.00 92.69 728 ASP A N 1
ATOM 5488 C CA . ASP A 1 728 ? -21.731 -34.029 23.226 1.00 92.69 728 ASP A CA 1
ATOM 5489 C C . ASP A 1 728 ? -20.349 -34.239 23.870 1.00 92.69 728 ASP A C 1
ATOM 5491 O O . ASP A 1 728 ? -20.144 -35.221 24.585 1.00 92.69 728 ASP A O 1
ATOM 5495 N N . GLU A 1 729 ? -19.378 -33.349 23.623 1.00 92.25 729 GLU A N 1
ATOM 5496 C CA . GLU A 1 729 ? -18.048 -33.476 24.231 1.00 92.25 729 GLU A CA 1
ATOM 5497 C C . GLU A 1 729 ? -18.072 -33.086 25.717 1.00 92.25 729 GLU A C 1
ATOM 5499 O O . GLU A 1 729 ? -18.603 -32.046 26.105 1.00 92.25 729 GLU A O 1
ATOM 5504 N N . GLU A 1 730 ? -17.424 -33.897 26.555 1.00 93.62 730 GLU A N 1
ATOM 5505 C CA . GLU A 1 730 ? -17.417 -33.750 28.018 1.00 93.62 730 GLU A CA 1
ATOM 5506 C C . GLU A 1 730 ? -16.856 -32.387 28.484 1.00 93.62 730 GLU A C 1
ATOM 5508 O O . GLU A 1 730 ? -17.385 -31.771 29.417 1.00 93.62 730 GLU A O 1
ATOM 5513 N N . ASP A 1 731 ? -15.840 -31.869 27.781 1.00 93.06 731 ASP A N 1
ATOM 5514 C CA . ASP A 1 731 ? -15.262 -30.537 28.012 1.00 93.06 731 ASP A CA 1
ATOM 5515 C C . ASP A 1 731 ? -16.280 -29.413 27.732 1.00 93.06 731 ASP A C 1
ATOM 5517 O O . ASP A 1 731 ? -16.360 -28.432 28.483 1.00 93.06 731 ASP A O 1
ATOM 5521 N N . ASP A 1 732 ? -17.089 -29.553 26.677 1.00 95.69 732 ASP A N 1
ATOM 5522 C CA . ASP A 1 732 ? -18.116 -28.574 26.318 1.00 95.69 732 ASP A CA 1
ATOM 5523 C C . ASP A 1 732 ? -19.269 -28.598 27.334 1.00 95.69 732 ASP A C 1
ATOM 5525 O O . ASP A 1 732 ? -19.684 -27.541 27.819 1.00 95.69 732 ASP A O 1
ATOM 5529 N N . ILE A 1 733 ? -19.738 -29.795 27.715 1.00 97.56 733 ILE A N 1
ATOM 5530 C CA . ILE A 1 733 ? -20.800 -29.995 28.717 1.00 97.56 733 ILE A CA 1
ATOM 5531 C C . ILE A 1 733 ? -20.390 -29.372 30.055 1.00 97.56 733 ILE A C 1
ATOM 5533 O O . ILE A 1 733 ? -21.163 -28.638 30.680 1.00 97.56 733 ILE A O 1
ATOM 5537 N N . THR A 1 734 ? -19.151 -29.628 30.482 1.00 97.12 734 THR A N 1
ATOM 5538 C CA . THR A 1 734 ? -18.600 -29.079 31.725 1.00 97.12 734 THR A CA 1
ATOM 5539 C C . THR A 1 734 ? -18.528 -27.558 31.664 1.00 97.12 734 THR A C 1
ATOM 5541 O O . THR A 1 734 ? -18.983 -26.882 32.589 1.00 97.12 734 THR A O 1
ATOM 5544 N N . THR A 1 735 ? -18.009 -27.006 30.563 1.00 96.88 735 THR A N 1
ATOM 5545 C CA . THR A 1 735 ? -17.902 -25.553 30.368 1.00 96.88 735 THR A CA 1
ATOM 5546 C C . THR A 1 735 ? -19.273 -24.887 30.429 1.00 96.88 735 THR A C 1
ATOM 5548 O O . THR A 1 735 ? -19.459 -23.923 31.174 1.00 96.88 735 THR A O 1
ATOM 5551 N N . LEU A 1 736 ? -20.253 -25.434 29.704 1.00 98.00 736 LEU A N 1
ATOM 5552 C CA . LEU A 1 736 ? -21.622 -24.932 29.683 1.00 98.00 736 LEU A CA 1
ATOM 5553 C C . LEU A 1 736 ? -22.240 -24.945 31.087 1.00 98.00 736 LEU A C 1
ATOM 5555 O O . LEU A 1 736 ? -22.742 -23.921 31.552 1.00 98.00 736 LEU A O 1
ATOM 5559 N N . ARG A 1 737 ? -22.154 -26.076 31.798 1.00 97.81 737 ARG A N 1
ATOM 5560 C CA . ARG A 1 737 ? -22.720 -26.223 33.147 1.00 97.81 737 ARG A CA 1
ATOM 5561 C C . ARG A 1 737 ? -22.104 -25.241 34.141 1.00 97.81 737 ARG A C 1
ATOM 5563 O O . ARG A 1 737 ? -22.833 -24.628 34.919 1.00 97.81 737 ARG A O 1
ATOM 5570 N N . VAL A 1 738 ? -20.781 -25.063 34.101 1.00 98.00 738 VAL A N 1
ATOM 5571 C CA . VAL A 1 738 ? -20.067 -24.115 34.970 1.00 98.00 738 VAL A CA 1
ATOM 5572 C C . VAL A 1 738 ? -20.511 -22.683 34.693 1.00 98.00 738 VAL A C 1
ATOM 5574 O O . VAL A 1 738 ? -20.801 -21.954 35.639 1.00 98.00 738 VAL A O 1
ATOM 5577 N N . MET A 1 739 ? -20.612 -22.277 33.426 1.00 98.50 739 MET A N 1
ATOM 5578 C CA . MET A 1 739 ? -21.036 -20.918 33.079 1.00 98.50 739 MET A CA 1
ATOM 5579 C C . MET A 1 739 ? -22.474 -20.629 33.533 1.00 98.50 739 MET A C 1
ATOM 5581 O O . MET A 1 739 ? -22.729 -19.567 34.098 1.00 98.50 739 MET A O 1
ATOM 5585 N N . ILE A 1 740 ? -23.404 -21.577 33.372 1.00 98.50 740 ILE A N 1
ATOM 5586 C CA . ILE A 1 740 ? -24.793 -21.413 33.838 1.00 98.50 740 ILE A CA 1
ATOM 5587 C C . ILE A 1 740 ? -24.864 -21.367 35.371 1.00 98.50 740 ILE A C 1
ATOM 5589 O O . ILE A 1 740 ? -25.613 -20.564 35.928 1.00 98.50 740 ILE A O 1
ATOM 5593 N N . GLU A 1 741 ? -24.063 -22.175 36.071 1.00 98.31 741 GLU A N 1
ATOM 5594 C CA . GLU A 1 741 ? -23.978 -22.122 37.536 1.00 98.31 741 GLU A CA 1
ATOM 5595 C C . GLU A 1 741 ? -23.413 -20.783 38.022 1.00 98.31 741 GLU A C 1
ATOM 5597 O O . GLU A 1 741 ? -23.959 -20.195 38.956 1.00 98.31 741 GLU A O 1
ATOM 5602 N N . GLN A 1 742 ? -22.387 -20.242 37.358 1.00 97.94 742 GLN A N 1
ATOM 5603 C CA . GLN A 1 742 ? -21.898 -18.895 37.659 1.00 97.94 742 GLN A CA 1
ATOM 5604 C C . GLN A 1 742 ? -22.969 -17.833 37.405 1.00 97.94 742 GLN A C 1
ATOM 5606 O O . GLN A 1 742 ? -23.148 -16.941 38.234 1.00 97.94 742 GLN A O 1
ATOM 5611 N N . HIS A 1 743 ? -23.739 -17.945 36.322 1.00 98.44 743 HIS A N 1
ATOM 5612 C CA . HIS A 1 743 ? -24.858 -17.038 36.065 1.00 98.44 743 HIS A CA 1
ATOM 5613 C C . HIS A 1 743 ? -25.897 -17.086 37.191 1.00 98.44 743 HIS A C 1
ATOM 5615 O O . HIS A 1 743 ? -26.275 -16.044 37.727 1.00 98.44 743 HIS A O 1
ATOM 5621 N N . ARG A 1 744 ? -26.283 -18.288 37.642 1.00 98.12 744 ARG A N 1
ATOM 5622 C CA . ARG A 1 744 ? -27.202 -18.485 38.777 1.00 98.12 744 ARG A CA 1
ATOM 5623 C C . ARG A 1 744 ? -26.662 -17.871 40.072 1.00 98.12 744 ARG A C 1
ATOM 5625 O O . ARG A 1 744 ? -27.420 -17.239 40.805 1.00 98.12 744 ARG A O 1
ATOM 5632 N N . LEU A 1 745 ? -25.377 -18.077 40.368 1.00 97.62 745 LEU A N 1
ATOM 5633 C CA . LEU A 1 745 ? -24.728 -17.571 41.582 1.00 97.62 745 LEU A CA 1
ATOM 5634 C C . LEU A 1 745 ? -24.640 -16.043 41.607 1.00 97.62 745 LEU A C 1
ATOM 5636 O O . LEU A 1 745 ? -24.807 -15.452 42.670 1.00 97.62 745 LEU A O 1
ATOM 5640 N N . ASN A 1 746 ? -24.381 -15.412 40.459 1.00 97.19 746 ASN A N 1
ATOM 5641 C CA . ASN A 1 746 ? -24.191 -13.965 40.379 1.00 97.19 746 ASN A CA 1
ATOM 5642 C C . ASN A 1 746 ? -25.503 -13.184 40.203 1.00 97.19 746 ASN A C 1
ATOM 5644 O O . ASN A 1 746 ? -25.550 -12.022 40.589 1.00 97.19 746 ASN A O 1
ATOM 5648 N N . THR A 1 747 ? -26.557 -13.788 39.642 1.00 96.69 747 THR A N 1
ATOM 5649 C CA . THR A 1 747 ? -27.793 -13.060 39.281 1.00 96.69 747 THR A CA 1
ATOM 5650 C C . THR A 1 747 ? -29.072 -13.562 39.950 1.00 96.69 747 THR A C 1
ATOM 5652 O O . THR A 1 747 ? -30.137 -12.987 39.732 1.00 96.69 747 THR A O 1
ATOM 5655 N N . GLU A 1 748 ? -28.999 -14.655 40.717 1.00 95.06 748 GLU A N 1
ATOM 5656 C CA . GLU A 1 748 ? -30.168 -15.348 41.285 1.00 95.06 748 GLU A CA 1
ATOM 5657 C C . GLU A 1 748 ? -31.214 -15.766 40.220 1.00 95.06 748 GLU A C 1
ATOM 5659 O O . GLU A 1 748 ? -32.382 -15.986 40.544 1.00 95.06 748 GLU A O 1
ATOM 5664 N N . SER A 1 749 ? -30.799 -15.924 38.952 1.00 96.75 749 SER A N 1
ATOM 5665 C CA . SER A 1 749 ? -31.686 -16.240 37.823 1.00 96.75 749 SER A CA 1
ATOM 5666 C C . SER A 1 749 ? -32.531 -17.500 38.047 1.00 96.75 749 SER A C 1
ATOM 5668 O O . SER A 1 749 ? -32.028 -18.610 38.278 1.00 96.75 749 SER A O 1
ATOM 5670 N N . VAL A 1 750 ? -33.849 -17.325 37.912 1.00 95.50 750 VAL A N 1
ATOM 5671 C CA . VAL A 1 750 ? -34.838 -18.409 37.978 1.00 95.50 750 VAL A CA 1
ATOM 5672 C C . VAL A 1 750 ? -34.680 -19.354 36.786 1.00 95.50 750 VAL A C 1
ATOM 5674 O O . VAL A 1 750 ? -34.749 -20.571 36.965 1.00 95.50 750 VAL A O 1
ATOM 5677 N N . LEU A 1 751 ? -34.411 -18.815 35.591 1.00 96.38 751 LEU A N 1
ATOM 5678 C CA . LEU A 1 751 ? -34.207 -19.598 34.374 1.00 96.38 751 LEU A CA 1
ATOM 5679 C C . LEU A 1 751 ? -32.943 -20.458 34.471 1.00 96.38 751 LEU A C 1
ATOM 5681 O O . LEU A 1 751 ? -33.000 -21.659 34.209 1.00 96.38 751 LEU A O 1
ATOM 5685 N N . ALA A 1 752 ? -31.826 -19.887 34.925 1.00 97.44 752 ALA A N 1
ATOM 5686 C CA . ALA A 1 752 ? -30.586 -20.635 35.131 1.00 97.44 752 ALA A CA 1
ATOM 5687 C C . ALA A 1 752 ? -30.790 -21.785 36.126 1.00 97.44 752 ALA A C 1
ATOM 5689 O O . ALA A 1 752 ? -30.396 -22.923 35.866 1.00 97.44 752 ALA A O 1
ATOM 5690 N N . LYS A 1 753 ? -31.477 -21.511 37.245 1.00 97.50 753 LYS A N 1
ATOM 5691 C CA . LYS A 1 753 ? -31.822 -22.527 38.246 1.00 97.50 753 LYS A CA 1
ATOM 5692 C C . LYS A 1 753 ? -32.694 -23.639 37.657 1.00 97.50 753 LYS A C 1
ATOM 5694 O O . LYS A 1 753 ? -32.468 -24.809 37.971 1.00 97.50 753 LYS A O 1
ATOM 5699 N N . TYR A 1 754 ? -33.663 -23.295 36.809 1.00 97.31 754 TYR A N 1
ATOM 5700 C CA . TYR A 1 754 ? -34.503 -24.269 36.115 1.00 97.31 754 TYR A CA 1
ATOM 5701 C C . TYR A 1 754 ? -33.685 -25.151 35.163 1.00 97.31 754 TYR A C 1
ATOM 5703 O O . TYR A 1 754 ? -33.804 -26.375 35.229 1.00 97.31 754 TYR A O 1
ATOM 5711 N N . ILE A 1 755 ? -32.812 -24.548 34.347 1.00 97.12 755 ILE A N 1
ATOM 5712 C CA . ILE A 1 755 ? -31.953 -25.274 33.402 1.00 97.12 755 ILE A CA 1
ATOM 5713 C C . ILE A 1 755 ? -31.021 -26.236 34.143 1.00 97.12 755 ILE A C 1
ATOM 5715 O O . ILE A 1 755 ? -30.937 -27.402 33.783 1.00 97.12 755 ILE A O 1
ATOM 5719 N N . LEU A 1 756 ? -30.377 -25.792 35.224 1.00 97.38 756 LEU A N 1
ATOM 5720 C CA . LEU A 1 756 ? -29.469 -26.631 36.016 1.00 97.38 756 LEU A CA 1
ATOM 5721 C C . LEU A 1 756 ? -30.180 -27.784 36.733 1.00 97.38 756 LEU A C 1
ATOM 5723 O O . LEU A 1 756 ? -29.598 -28.854 36.898 1.00 97.38 756 LEU A O 1
ATOM 5727 N N . SER A 1 757 ? -31.431 -27.575 37.153 1.00 97.12 757 SER A N 1
ATOM 5728 C CA . SER A 1 757 ? -32.233 -28.612 37.820 1.00 97.12 757 SER A CA 1
ATOM 5729 C C . SER A 1 757 ? -32.711 -29.699 36.852 1.00 97.12 757 SER A C 1
ATOM 5731 O O . SER A 1 757 ? -32.965 -30.815 37.288 1.00 97.12 757 SER A O 1
ATOM 5733 N N . ASN A 1 758 ? -32.812 -29.381 35.557 1.00 97.06 758 ASN A N 1
ATOM 5734 C CA . ASN A 1 758 ? -33.260 -30.288 34.493 1.00 97.06 758 ASN A CA 1
ATOM 5735 C C . ASN A 1 758 ? -32.183 -30.426 33.398 1.00 97.06 758 ASN A C 1
ATOM 5737 O O . ASN A 1 758 ? -32.495 -30.513 32.212 1.00 97.06 758 ASN A O 1
ATOM 5741 N N . PHE A 1 759 ? -30.905 -30.369 33.788 1.00 96.56 759 PHE A N 1
ATOM 5742 C CA . PHE A 1 759 ? -29.796 -30.173 32.851 1.00 96.56 759 PHE A CA 1
ATOM 5743 C C . PHE A 1 759 ? -29.683 -31.303 31.824 1.00 96.56 759 PHE A C 1
ATOM 5745 O O . PHE A 1 759 ? -29.541 -31.020 30.642 1.00 96.56 759 PHE A O 1
ATOM 5752 N N . GLU A 1 760 ? -29.820 -32.560 32.257 1.00 94.38 760 GLU A N 1
ATOM 5753 C CA . GLU A 1 760 ? -29.768 -33.744 31.381 1.00 94.38 760 GLU A CA 1
ATOM 5754 C C . GLU A 1 760 ? -30.868 -33.717 30.301 1.00 94.38 760 GLU A C 1
ATOM 5756 O O . GLU A 1 760 ? -30.607 -34.029 29.143 1.00 94.38 760 GLU A O 1
ATOM 5761 N N . ASP A 1 761 ? -32.082 -33.272 30.649 1.00 95.12 761 ASP A N 1
ATOM 5762 C CA . ASP A 1 761 ? -33.224 -33.219 29.722 1.00 95.12 761 ASP A CA 1
ATOM 5763 C C . ASP A 1 761 ? -33.153 -32.022 28.758 1.00 95.12 761 ASP A C 1
ATOM 5765 O O . ASP A 1 761 ? -33.720 -32.048 27.661 1.00 95.12 761 ASP A O 1
ATOM 5769 N N . ILE A 1 762 ? -32.489 -30.940 29.174 1.00 96.19 762 ILE A N 1
ATOM 5770 C CA . ILE A 1 762 ? -32.374 -29.698 28.400 1.00 96.19 762 ILE A CA 1
ATOM 5771 C C . ILE A 1 762 ? -31.111 -29.687 27.532 1.00 96.19 762 ILE A C 1
ATOM 5773 O O . ILE A 1 762 ? -31.127 -29.061 26.473 1.00 96.19 762 ILE A O 1
ATOM 5777 N N . LEU A 1 763 ? -30.045 -30.393 27.920 1.00 96.69 763 LEU A N 1
ATOM 5778 C CA . LEU A 1 763 ? -28.772 -30.441 27.192 1.00 96.69 763 LEU A CA 1
ATOM 5779 C C . LEU A 1 763 ? -28.931 -30.749 25.686 1.00 96.69 763 LEU A C 1
ATOM 5781 O O . LEU A 1 763 ? -28.326 -30.027 24.895 1.00 96.69 763 LEU A O 1
ATOM 5785 N N . PRO A 1 764 ? -29.792 -31.692 25.240 1.00 96.19 764 PRO A N 1
ATOM 5786 C CA . PRO A 1 764 ? -29.999 -31.958 23.811 1.00 96.19 764 PRO A CA 1
ATOM 5787 C C . PRO A 1 764 ? -30.586 -30.784 23.010 1.00 96.19 764 PRO A C 1
ATOM 5789 O O . PRO A 1 764 ? -30.576 -30.813 21.783 1.00 96.19 764 PRO A O 1
ATOM 5792 N N . LYS A 1 765 ? -31.129 -29.761 23.683 1.00 96.50 765 LYS A N 1
ATOM 5793 C CA . LYS A 1 765 ? -31.645 -28.531 23.062 1.00 96.50 765 LYS A CA 1
ATOM 5794 C C . LYS A 1 765 ? -30.591 -27.427 22.964 1.00 96.50 765 LYS A C 1
ATOM 5796 O O . LYS A 1 765 ? -30.883 -26.356 22.434 1.00 96.50 765 LYS A O 1
ATOM 5801 N N . PHE A 1 766 ? -29.391 -27.645 23.500 1.00 97.94 766 PHE A N 1
ATOM 5802 C CA . PHE A 1 766 ? -28.283 -26.725 23.302 1.00 97.94 766 PHE A CA 1
ATOM 5803 C C . PHE A 1 766 ? -27.576 -26.997 21.975 1.00 97.94 766 PHE A C 1
ATOM 5805 O O . PHE A 1 766 ? -27.273 -28.136 21.624 1.00 97.94 766 PHE A O 1
ATOM 5812 N N . VAL A 1 767 ? -27.260 -25.916 21.267 1.00 97.69 767 VAL A N 1
ATOM 5813 C CA . VAL A 1 767 ? -26.490 -25.930 20.023 1.00 97.69 767 VAL A CA 1
ATOM 5814 C C . VAL A 1 767 ? -25.146 -25.252 20.263 1.00 97.69 767 VAL A C 1
ATOM 5816 O O . VAL A 1 767 ? -25.087 -24.128 20.765 1.00 97.69 767 VAL A O 1
ATOM 5819 N N . LYS A 1 768 ? -24.060 -25.920 19.875 1.00 97.88 768 LYS A N 1
ATOM 5820 C CA . LYS A 1 768 ? -22.708 -25.361 19.827 1.00 97.88 768 LYS A CA 1
ATOM 5821 C C . LYS A 1 768 ? -22.464 -24.717 18.466 1.00 97.88 768 LYS A C 1
ATOM 5823 O O . LYS A 1 768 ? -22.581 -25.372 17.433 1.00 97.88 768 LYS A O 1
ATOM 5828 N N . VAL A 1 769 ? -22.055 -23.453 18.466 1.00 98.00 769 VAL A N 1
ATOM 5829 C CA . VAL A 1 769 ? -21.622 -22.714 17.274 1.00 98.00 769 VAL A CA 1
ATOM 5830 C C . VAL A 1 769 ? -20.101 -22.674 17.248 1.00 98.00 769 VAL A C 1
ATOM 5832 O O . VAL A 1 769 ? -19.475 -22.179 18.191 1.00 98.00 769 VAL A O 1
ATOM 5835 N N . PHE A 1 770 ? -19.503 -23.201 16.178 1.00 95.50 770 PHE A N 1
ATOM 5836 C CA . PHE A 1 770 ? -18.053 -23.368 16.083 1.00 95.50 770 PHE A CA 1
ATOM 5837 C C . PHE A 1 770 ? -17.533 -22.961 14.688 1.00 95.50 770 PHE A C 1
ATOM 5839 O O . PHE A 1 770 ? -17.912 -23.580 13.690 1.00 95.50 770 PHE A O 1
ATOM 5846 N N . PRO A 1 771 ? -16.652 -21.944 14.580 1.00 93.38 771 PRO A N 1
ATOM 5847 C CA . PRO A 1 771 ? -16.067 -21.541 13.300 1.00 93.38 771 PRO A CA 1
ATOM 5848 C C . PRO A 1 771 ? -15.174 -22.617 12.669 1.00 93.38 771 PRO A C 1
ATOM 5850 O O . PRO A 1 771 ? -14.284 -23.155 13.333 1.00 93.38 771 PRO A O 1
ATOM 5853 N N . ARG A 1 772 ? -15.349 -22.883 11.365 1.00 92.38 772 ARG A N 1
ATOM 5854 C CA . ARG A 1 772 ? -14.624 -23.934 10.615 1.00 92.38 772 ARG A CA 1
ATOM 5855 C C . ARG A 1 772 ? -13.111 -23.761 10.657 1.00 92.38 772 ARG A C 1
ATOM 5857 O O . ARG A 1 772 ? -12.378 -24.702 10.956 1.00 92.38 772 ARG A O 1
ATOM 5864 N N . ASP A 1 773 ? -12.642 -22.550 10.362 1.00 83.69 773 ASP A N 1
ATOM 5865 C CA . ASP A 1 773 ? -11.211 -22.241 10.334 1.00 83.69 773 ASP A CA 1
ATOM 5866 C C . ASP A 1 773 ? -10.588 -22.352 11.729 1.00 83.69 773 ASP A C 1
ATOM 5868 O O . ASP A 1 773 ? -9.497 -22.903 11.872 1.00 83.69 773 ASP A O 1
ATOM 5872 N N . TYR A 1 774 ? -11.303 -21.895 12.761 1.00 85.44 774 TYR A N 1
ATOM 5873 C CA . TYR A 1 774 ? -10.863 -22.011 14.150 1.00 85.44 774 TYR A CA 1
ATOM 5874 C C . TYR A 1 774 ? -10.759 -23.478 14.579 1.00 85.44 774 TYR A C 1
ATOM 5876 O O . TYR A 1 774 ? -9.733 -23.890 15.123 1.00 85.44 774 TYR A O 1
ATOM 5884 N N . ARG A 1 775 ? -11.773 -24.289 14.253 1.00 89.12 775 ARG A N 1
ATOM 5885 C CA . ARG A 1 775 ? -11.779 -25.734 14.505 1.00 89.12 775 ARG A CA 1
ATOM 5886 C C . ARG A 1 775 ? -10.589 -26.422 13.837 1.00 89.12 775 ARG A C 1
ATOM 5888 O O . ARG A 1 775 ? -9.833 -27.106 14.520 1.00 89.12 775 ARG A O 1
ATOM 5895 N N . ARG A 1 776 ? -10.359 -26.160 12.543 1.00 87.62 776 ARG A N 1
ATOM 5896 C CA . ARG A 1 776 ? -9.216 -26.705 11.787 1.00 87.62 776 ARG A CA 1
ATOM 5897 C C . ARG A 1 776 ? -7.881 -26.355 12.449 1.00 87.62 776 ARG A C 1
ATOM 5899 O O . ARG A 1 776 ? -6.997 -27.202 12.544 1.00 87.62 776 ARG A O 1
ATOM 5906 N N . VAL A 1 777 ? -7.715 -25.112 12.905 1.00 83.25 777 VAL A N 1
ATOM 5907 C CA . VAL A 1 777 ? -6.488 -24.686 13.596 1.00 83.25 777 VAL A CA 1
ATOM 5908 C C . VAL A 1 777 ? -6.325 -25.405 14.939 1.00 83.25 777 VAL A C 1
ATOM 5910 O O . VAL A 1 777 ? -5.231 -25.886 15.224 1.00 83.25 777 VAL A O 1
ATOM 5913 N N . LEU A 1 778 ? -7.385 -25.534 15.743 1.00 84.56 778 LEU A N 1
ATOM 5914 C CA . LEU A 1 778 ? -7.336 -26.248 17.025 1.00 84.56 778 LEU A CA 1
ATOM 5915 C C . LEU A 1 778 ? -7.047 -27.745 16.857 1.00 84.56 778 LEU A C 1
ATOM 5917 O O . LEU A 1 778 ? -6.265 -28.306 17.625 1.00 84.56 778 LEU A O 1
ATOM 5921 N N . GLU A 1 779 ? -7.634 -28.386 15.847 1.00 85.81 779 GLU A N 1
ATOM 5922 C CA . GLU A 1 779 ? -7.353 -29.779 15.481 1.00 85.81 779 GLU A CA 1
ATOM 5923 C C . GLU A 1 779 ? -5.884 -29.953 15.075 1.00 85.81 779 GLU A C 1
ATOM 5925 O O . GLU A 1 779 ? -5.204 -30.838 15.598 1.00 85.81 779 GLU A O 1
ATOM 5930 N N . ASN A 1 780 ? -5.359 -29.060 14.228 1.00 83.12 780 ASN A N 1
ATOM 5931 C CA . ASN A 1 780 ? -3.948 -29.057 13.840 1.00 83.12 780 ASN A CA 1
ATOM 5932 C C . ASN A 1 780 ? -3.022 -28.838 15.047 1.00 83.12 780 ASN A C 1
ATOM 5934 O O . ASN A 1 780 ? -2.018 -29.532 15.178 1.00 83.12 780 ASN A O 1
ATOM 5938 N N . MET A 1 781 ? -3.370 -27.928 15.963 1.00 80.75 781 MET A N 1
ATOM 5939 C CA . MET A 1 781 ? -2.609 -27.697 17.196 1.00 80.75 781 MET A CA 1
ATOM 5940 C C . MET A 1 781 ? -2.643 -28.909 18.135 1.00 80.75 781 MET A C 1
ATOM 5942 O O . MET A 1 781 ? -1.604 -29.274 18.689 1.00 80.75 781 MET A O 1
ATOM 5946 N N . LYS A 1 782 ? -3.802 -29.565 18.309 1.00 81.00 782 LYS A N 1
ATOM 5947 C CA . LYS A 1 782 ? -3.911 -30.831 19.058 1.00 81.00 782 LYS A CA 1
ATOM 5948 C C . LYS A 1 782 ? -3.033 -31.903 18.405 1.00 81.00 782 LYS A C 1
ATOM 5950 O O . LYS A 1 782 ? -2.255 -32.544 19.109 1.00 81.00 782 LYS A O 1
ATOM 5955 N N . ALA A 1 783 ? -3.091 -32.056 17.082 1.00 80.38 783 ALA A N 1
ATOM 5956 C CA . ALA A 1 783 ? -2.286 -33.023 16.339 1.00 80.38 783 ALA A CA 1
ATOM 5957 C C . ALA A 1 783 ? -0.775 -32.749 16.457 1.00 80.38 783 ALA A C 1
ATOM 5959 O O . ALA A 1 783 ? -0.013 -33.668 16.753 1.00 80.38 783 ALA A O 1
ATOM 5960 N N . GLU A 1 784 ? -0.334 -31.495 16.312 1.00 79.19 784 GLU A N 1
ATOM 5961 C CA . GLU A 1 784 ? 1.066 -31.098 16.514 1.00 79.19 784 GLU A CA 1
ATOM 5962 C C . GLU A 1 784 ? 1.532 -31.334 17.951 1.00 79.19 784 GLU A C 1
ATOM 5964 O O . GLU A 1 784 ? 2.658 -31.785 18.169 1.00 79.19 784 GLU A O 1
ATOM 5969 N N . LYS A 1 785 ? 0.686 -31.042 18.946 1.00 78.56 785 LYS A N 1
ATOM 5970 C CA . LYS A 1 785 ? 1.015 -31.268 20.357 1.00 78.56 785 LYS A CA 1
ATOM 5971 C C . LYS A 1 785 ? 1.150 -32.761 20.651 1.00 78.56 785 LYS A C 1
ATOM 5973 O O . LYS A 1 785 ? 2.147 -33.158 21.246 1.00 78.56 785 LYS A O 1
ATOM 5978 N N . VAL A 1 786 ? 0.228 -33.591 20.155 1.00 79.69 786 VAL A N 1
ATOM 5979 C CA . VAL A 1 786 ? 0.320 -35.059 20.238 1.00 79.69 786 VAL A CA 1
ATOM 5980 C C . VAL A 1 786 ? 1.571 -35.568 19.519 1.00 79.69 786 VAL A C 1
ATOM 5982 O O . VAL A 1 786 ? 2.270 -36.421 20.062 1.00 79.69 786 VAL A O 1
ATOM 5985 N N . ALA A 1 787 ? 1.912 -35.024 18.347 1.00 76.56 787 ALA A N 1
ATOM 5986 C CA . ALA A 1 787 ? 3.128 -35.383 17.620 1.00 76.56 787 ALA A CA 1
ATOM 5987 C C . ALA A 1 787 ? 4.400 -35.004 18.401 1.00 76.56 787 ALA A C 1
ATOM 5989 O O . ALA A 1 787 ? 5.277 -35.851 18.574 1.00 76.56 787 ALA A O 1
ATOM 5990 N N . LYS A 1 788 ? 4.479 -33.785 18.958 1.00 76.31 788 LYS A N 1
ATOM 5991 C CA . LYS A 1 788 ? 5.595 -33.335 19.812 1.00 76.31 788 LYS A CA 1
ATOM 5992 C C . LYS A 1 788 ? 5.704 -34.144 21.100 1.00 76.31 788 LYS A C 1
ATOM 5994 O O . LYS A 1 788 ? 6.812 -34.485 21.504 1.00 76.31 788 LYS A O 1
ATOM 5999 N N . GLU A 1 789 ? 4.588 -34.478 21.743 1.00 76.06 789 GLU A N 1
ATOM 6000 C CA . GLU A 1 789 ? 4.568 -35.329 22.936 1.00 76.06 789 GLU A CA 1
ATOM 6001 C C . GLU A 1 789 ? 4.962 -36.773 22.607 1.00 76.06 789 GLU A C 1
ATOM 6003 O O . GLU A 1 789 ? 5.698 -37.393 23.375 1.00 76.06 789 GLU A O 1
ATOM 6008 N N . ALA A 1 790 ? 4.536 -37.311 21.461 1.00 72.94 790 ALA A N 1
ATOM 6009 C CA . ALA A 1 790 ? 4.957 -38.620 20.969 1.00 72.94 790 ALA A CA 1
ATOM 6010 C C . ALA A 1 790 ? 6.453 -38.637 20.622 1.00 72.94 790 ALA A C 1
ATOM 6012 O O . ALA A 1 790 ? 7.142 -39.610 20.931 1.00 72.94 790 ALA A O 1
ATOM 6013 N N . GLU A 1 791 ? 6.982 -37.556 20.048 1.00 72.00 791 GLU A N 1
ATOM 6014 C CA . GLU A 1 791 ? 8.403 -37.389 19.750 1.00 72.00 791 GLU A CA 1
ATOM 6015 C C . GLU A 1 791 ? 9.239 -37.193 21.023 1.00 72.00 791 GLU A C 1
ATOM 6017 O O . GLU A 1 791 ? 10.278 -37.835 21.174 1.00 72.00 791 GLU A O 1
ATOM 6022 N N . GLN A 1 792 ? 8.762 -36.419 22.006 1.00 70.75 792 GLN A N 1
ATOM 6023 C CA . GLN A 1 792 ? 9.368 -36.342 23.340 1.00 70.75 792 GLN A CA 1
ATOM 6024 C C . GLN A 1 792 ? 9.301 -37.681 24.079 1.00 70.75 792 GLN A C 1
ATOM 6026 O O . GLN A 1 792 ? 10.278 -38.062 24.720 1.00 70.75 792 GLN A O 1
ATOM 6031 N N . LYS A 1 793 ? 8.196 -38.431 23.977 1.00 66.19 793 LYS A N 1
ATOM 6032 C CA . LYS A 1 793 ? 8.086 -39.794 24.521 1.00 66.19 793 LYS A CA 1
ATOM 6033 C C . LYS A 1 793 ? 9.016 -40.764 23.794 1.00 66.19 793 LYS A C 1
ATOM 6035 O O . LYS A 1 793 ? 9.593 -41.615 24.462 1.00 66.19 793 LYS A O 1
ATOM 6040 N N . ARG A 1 794 ? 9.228 -40.633 22.478 1.00 66.38 794 ARG A N 1
ATOM 6041 C CA . ARG A 1 794 ? 10.246 -41.393 21.725 1.00 66.38 794 ARG A CA 1
ATOM 6042 C C . ARG A 1 794 ? 11.665 -41.015 22.154 1.00 66.38 794 ARG A C 1
ATOM 6044 O O . ARG A 1 794 ? 12.460 -41.913 22.400 1.00 66.38 794 ARG A O 1
ATOM 6051 N N . ARG A 1 795 ? 11.963 -39.724 22.339 1.00 61.00 795 ARG A N 1
ATOM 6052 C CA . ARG A 1 795 ? 13.247 -39.237 22.879 1.00 61.00 795 ARG A CA 1
ATOM 6053 C C . ARG A 1 795 ? 13.493 -39.700 24.319 1.00 61.00 795 ARG A C 1
ATOM 6055 O O . ARG A 1 795 ? 14.614 -40.076 24.632 1.00 61.00 795 ARG A O 1
ATOM 6062 N N . LYS A 1 796 ? 12.462 -39.750 25.173 1.00 53.28 796 LYS A N 1
ATOM 6063 C CA . LYS A 1 796 ? 12.555 -40.284 26.547 1.00 53.28 796 LYS A CA 1
ATOM 6064 C C . LYS A 1 796 ? 12.640 -41.816 26.591 1.00 53.28 796 LYS A C 1
ATOM 6066 O O . LYS A 1 796 ? 13.410 -42.339 27.382 1.00 53.28 796 LYS A O 1
ATOM 6071 N N . LYS A 1 797 ? 11.928 -42.547 25.721 1.00 46.03 797 LYS A N 1
ATOM 6072 C CA . LYS A 1 797 ? 12.050 -44.018 25.599 1.00 46.03 797 LYS A CA 1
ATOM 6073 C C . LYS A 1 797 ? 13.342 -44.468 24.905 1.00 46.03 797 LYS A C 1
ATOM 6075 O O . LYS A 1 797 ? 13.724 -45.625 25.038 1.00 46.03 797 LYS A O 1
ATOM 6080 N N . GLY A 1 798 ? 14.029 -43.569 24.203 1.00 41.72 798 GLY A N 1
ATOM 6081 C CA . GLY A 1 798 ? 15.352 -43.806 23.626 1.00 41.72 798 GLY A CA 1
ATOM 6082 C C . GLY A 1 798 ? 16.510 -43.770 24.630 1.00 41.72 798 GLY A C 1
ATOM 6083 O O . GLY A 1 798 ? 17.632 -44.062 24.229 1.00 41.72 798 GLY A O 1
ATOM 6084 N N . TRP A 1 799 ? 16.268 -43.447 25.909 1.00 35.47 799 TRP A N 1
ATOM 6085 C CA . TRP A 1 799 ? 17.330 -43.322 26.920 1.00 35.47 799 TRP A CA 1
ATOM 6086 C C . TRP A 1 799 ? 17.555 -44.579 27.787 1.00 35.47 799 TRP A C 1
ATOM 6088 O O . TRP A 1 799 ? 18.454 -44.571 28.613 1.00 35.47 799 TRP A O 1
ATOM 6098 N N . ASP A 1 800 ? 16.836 -45.689 27.570 1.00 34.31 800 ASP A N 1
ATOM 6099 C CA . ASP A 1 800 ? 17.008 -46.921 28.380 1.00 34.31 800 ASP A CA 1
ATOM 6100 C C . ASP A 1 800 ? 17.587 -48.134 27.629 1.00 34.31 800 ASP A C 1
ATOM 6102 O O . ASP A 1 800 ? 17.688 -49.230 28.177 1.00 34.31 800 ASP A O 1
ATOM 6106 N N . LYS A 1 801 ? 18.046 -47.968 26.382 1.00 30.81 801 LYS A N 1
ATOM 6107 C CA . LYS A 1 801 ? 18.813 -49.005 25.666 1.00 30.81 801 LYS A CA 1
ATOM 6108 C C . LYS A 1 801 ? 19.864 -48.388 24.746 1.00 30.81 801 LYS A C 1
ATOM 6110 O O . LYS A 1 801 ? 19.628 -48.254 23.551 1.00 30.81 801 LYS A O 1
ATOM 6115 N N . LYS A 1 802 ? 21.026 -48.052 25.316 1.00 31.20 802 LYS A N 1
ATOM 6116 C CA . LYS A 1 802 ? 22.365 -48.215 24.706 1.00 31.20 802 LYS A CA 1
ATOM 6117 C C . LYS A 1 802 ? 23.455 -47.839 25.719 1.00 31.20 802 LYS A C 1
ATOM 6119 O O . LYS A 1 802 ? 24.030 -46.758 25.686 1.00 31.20 802 LYS A O 1
ATOM 6124 N N . ALA A 1 803 ? 23.741 -48.778 26.618 1.00 24.88 803 ALA A N 1
ATOM 6125 C CA . ALA A 1 803 ? 25.089 -48.956 27.140 1.00 24.88 803 ALA A CA 1
ATOM 6126 C C . ALA A 1 803 ? 25.832 -49.837 26.123 1.00 24.88 803 ALA A C 1
ATOM 6128 O O . ALA A 1 803 ? 25.396 -50.956 25.864 1.00 24.88 803 ALA A O 1
ATOM 6129 N N . GLY A 1 804 ? 26.895 -49.316 25.511 1.00 25.81 804 GLY A N 1
ATOM 6130 C CA . GLY A 1 804 ? 27.730 -50.066 24.568 1.00 25.81 804 GLY A CA 1
ATOM 6131 C C . GLY A 1 804 ? 27.914 -49.361 23.229 1.00 25.81 804 GLY A C 1
ATOM 6132 O O . GLY A 1 804 ? 27.179 -49.630 22.288 1.00 25.81 804 GLY A O 1
ATOM 6133 N N . GLU A 1 805 ? 28.864 -48.424 23.206 1.00 25.30 805 GLU A N 1
ATOM 6134 C CA . GLU A 1 805 ? 29.940 -48.257 22.207 1.00 25.30 805 GLU A CA 1
ATOM 6135 C C . GLU A 1 805 ? 30.387 -46.789 22.168 1.00 25.30 805 GLU A C 1
ATOM 6137 O O . GLU A 1 805 ? 29.935 -45.974 21.369 1.00 25.30 805 GLU A O 1
ATOM 6142 N N . MET A 1 806 ? 31.309 -46.453 23.077 1.00 22.11 806 MET A N 1
ATOM 6143 C CA . MET A 1 806 ? 32.202 -45.311 22.914 1.00 22.11 806 MET A CA 1
ATOM 6144 C C . MET A 1 806 ? 33.350 -45.759 22.010 1.00 22.11 806 MET A C 1
ATOM 6146 O O . MET A 1 806 ? 34.260 -46.460 22.455 1.00 22.11 806 MET A O 1
ATOM 6150 N N . ILE A 1 807 ? 33.314 -45.348 20.744 1.00 25.34 807 ILE A N 1
ATOM 6151 C CA . ILE A 1 807 ? 34.484 -45.425 19.871 1.00 25.34 807 ILE A CA 1
ATOM 6152 C C . ILE A 1 807 ? 35.423 -44.282 20.260 1.00 25.34 807 ILE A C 1
ATOM 6154 O O . ILE A 1 807 ? 35.130 -43.103 20.069 1.00 25.34 807 ILE A O 1
ATOM 6158 N N . LYS A 1 808 ? 36.564 -44.670 20.834 1.00 23.31 808 LYS A N 1
ATOM 6159 C CA . LYS A 1 808 ? 37.767 -43.847 20.946 1.00 23.31 808 LYS A CA 1
ATOM 6160 C C . LYS A 1 808 ? 38.268 -43.525 19.537 1.00 23.31 808 LYS A C 1
ATOM 6162 O O . LYS A 1 808 ? 38.590 -44.445 18.791 1.00 23.31 808 LYS A O 1
ATOM 6167 N N . ALA A 1 809 ? 38.417 -42.247 19.213 1.00 23.56 809 ALA A N 1
ATOM 6168 C CA . ALA A 1 809 ? 39.291 -41.809 18.131 1.00 23.56 809 ALA A CA 1
ATOM 6169 C C . ALA A 1 809 ? 40.591 -41.270 18.750 1.00 23.56 809 ALA A C 1
ATOM 6171 O O . ALA A 1 809 ? 40.531 -40.288 19.494 1.00 23.56 809 ALA A O 1
ATOM 6172 N N . PRO A 1 810 ? 41.757 -41.887 18.492 1.00 26.25 810 PRO A N 1
ATOM 6173 C CA . PRO A 1 810 ? 43.039 -41.259 18.732 1.00 26.25 810 PRO A CA 1
ATOM 6174 C C . PRO A 1 810 ? 43.617 -40.685 17.431 1.00 26.25 810 PRO A C 1
ATOM 6176 O O . PRO A 1 810 ? 43.619 -41.332 16.389 1.00 26.25 810 PRO A O 1
ATOM 6179 N N . ASN A 1 811 ? 44.207 -39.503 17.588 1.00 23.16 811 ASN A N 1
ATOM 6180 C CA . ASN A 1 811 ? 45.327 -38.957 16.825 1.00 23.16 811 ASN A CA 1
ATOM 6181 C C . ASN A 1 811 ? 45.080 -38.423 15.405 1.00 23.16 811 ASN A C 1
ATOM 6183 O O . ASN A 1 811 ? 45.094 -39.150 14.420 1.00 23.16 811 ASN A O 1
ATOM 6187 N N . GLY A 1 812 ? 45.120 -37.088 15.336 1.00 24.31 812 GLY A N 1
ATOM 6188 C CA . GLY A 1 812 ? 46.105 -36.405 14.499 1.00 24.31 812 GLY A CA 1
ATOM 6189 C C . GLY A 1 812 ? 45.557 -35.753 13.242 1.00 24.31 812 GLY A C 1
ATOM 6190 O O . GLY A 1 812 ? 45.544 -36.390 12.201 1.00 24.31 812 GLY A O 1
ATOM 6191 N N . VAL A 1 813 ? 45.245 -34.454 13.307 1.00 22.91 813 VAL A N 1
ATOM 6192 C CA . VAL A 1 813 ? 45.382 -33.568 12.140 1.00 22.91 813 VAL A CA 1
ATOM 6193 C C . VAL A 1 813 ? 45.847 -32.187 12.596 1.00 22.91 813 VAL A C 1
ATOM 6195 O O . VAL A 1 813 ? 45.338 -31.613 13.558 1.00 22.91 813 VAL A O 1
ATOM 6198 N N . SER A 1 814 ? 46.871 -31.717 11.894 1.00 21.50 814 SER A N 1
ATOM 6199 C CA . SER A 1 814 ? 47.579 -30.459 12.038 1.00 21.50 814 SER A CA 1
ATOM 6200 C C . SER A 1 814 ? 46.705 -29.234 11.770 1.00 21.50 814 SER A C 1
ATOM 6202 O O . SER A 1 814 ? 45.787 -29.234 10.951 1.00 21.50 814 SER A O 1
ATOM 6204 N N . VAL A 1 815 ? 47.071 -28.146 12.441 1.00 20.50 815 VAL A N 1
ATOM 6205 C CA . VAL A 1 815 ? 46.631 -26.790 12.125 1.00 20.50 815 VAL A CA 1
ATOM 6206 C C . VAL A 1 815 ? 47.278 -26.391 10.797 1.00 20.50 815 VAL A C 1
ATOM 6208 O O . VAL A 1 815 ? 48.477 -26.127 10.750 1.00 20.50 815 VAL A O 1
ATOM 6211 N N . ILE A 1 816 ? 46.492 -26.357 9.720 1.00 20.70 816 ILE A N 1
ATOM 6212 C CA . ILE A 1 816 ? 46.854 -25.659 8.482 1.00 20.70 816 ILE A CA 1
ATOM 6213 C C . ILE A 1 816 ? 45.904 -24.476 8.328 1.00 20.70 816 ILE A C 1
ATOM 6215 O O . ILE A 1 816 ? 44.762 -24.588 7.892 1.00 20.70 816 ILE A O 1
ATOM 6219 N N . THR A 1 817 ? 46.412 -23.317 8.717 1.00 22.61 817 THR A N 1
ATOM 6220 C CA . THR A 1 817 ? 45.979 -22.010 8.240 1.00 22.61 817 THR A CA 1
ATOM 6221 C C . THR A 1 817 ? 46.459 -21.840 6.801 1.00 22.61 817 THR A C 1
ATOM 6223 O O . THR A 1 817 ? 47.667 -21.769 6.588 1.00 22.61 817 THR A O 1
ATOM 6226 N N . LYS A 1 818 ? 45.535 -21.766 5.830 1.00 21.47 818 LYS A N 1
ATOM 6227 C CA . LYS A 1 818 ? 45.613 -20.951 4.593 1.00 21.47 818 LYS A CA 1
ATOM 6228 C C . LYS A 1 818 ? 44.550 -21.386 3.580 1.00 21.47 818 LYS A C 1
ATOM 6230 O O . LYS A 1 818 ? 44.673 -22.428 2.960 1.00 21.47 818 LYS A O 1
ATOM 6235 N N . GLU A 1 819 ? 43.515 -20.565 3.452 1.00 21.86 819 GLU A N 1
ATOM 6236 C CA . GLU A 1 819 ? 43.113 -19.850 2.228 1.00 21.86 819 GLU A CA 1
ATOM 6237 C C . GLU A 1 819 ? 41.638 -19.465 2.354 1.00 21.86 819 GLU A C 1
ATOM 6239 O O . GLU A 1 819 ? 40.736 -20.298 2.398 1.00 21.86 819 GLU A O 1
ATOM 6244 N N . VAL A 1 820 ? 41.400 -18.159 2.463 1.00 21.72 820 VAL A N 1
ATOM 6245 C CA . VAL A 1 820 ? 40.066 -17.562 2.505 1.00 21.72 820 VAL A CA 1
ATOM 6246 C C . VAL A 1 820 ? 39.456 -17.672 1.105 1.00 21.72 820 VAL A C 1
ATOM 6248 O O . VAL A 1 820 ? 39.496 -16.733 0.316 1.00 21.72 820 VAL A O 1
ATOM 6251 N N . GLN A 1 821 ? 38.882 -18.832 0.790 1.00 22.78 821 GLN A N 1
ATOM 6252 C CA . GLN A 1 821 ? 37.870 -18.962 -0.254 1.00 22.78 821 GLN A CA 1
ATOM 6253 C C . GLN A 1 821 ? 36.509 -18.640 0.360 1.00 22.78 821 GLN A C 1
ATOM 6255 O O . GLN A 1 821 ? 35.778 -19.501 0.843 1.00 22.78 821 GLN A O 1
ATOM 6260 N N . ASN A 1 822 ? 36.166 -17.355 0.355 1.00 24.59 822 ASN A N 1
ATOM 6261 C CA . ASN A 1 822 ? 34.844 -16.893 0.752 1.00 24.59 822 ASN A CA 1
ATOM 6262 C C . ASN A 1 822 ? 33.843 -17.144 -0.392 1.00 24.59 822 ASN A C 1
ATOM 6264 O O . ASN A 1 822 ? 33.475 -16.229 -1.120 1.00 24.59 822 ASN A O 1
ATOM 6268 N N . LYS A 1 823 ? 33.415 -18.400 -0.567 1.00 33.81 823 LYS A N 1
ATOM 6269 C CA . LYS A 1 823 ? 32.144 -18.769 -1.213 1.00 33.81 823 LYS A CA 1
ATOM 6270 C C . LYS A 1 823 ? 31.620 -20.045 -0.556 1.00 33.81 823 LYS A C 1
ATOM 6272 O O . LYS A 1 823 ? 31.973 -21.148 -0.955 1.00 33.81 823 LYS A O 1
ATOM 6277 N N . LYS A 1 824 ? 30.748 -19.900 0.449 1.00 37.69 824 LYS A N 1
ATOM 6278 C CA . LYS A 1 824 ? 29.846 -20.996 0.832 1.00 37.69 824 LYS A CA 1
ATOM 6279 C C . LYS A 1 824 ? 29.020 -21.337 -0.407 1.00 37.69 824 LYS A C 1
ATOM 6281 O O . LYS A 1 824 ? 28.271 -20.481 -0.877 1.00 37.69 824 LYS A O 1
ATOM 6286 N N . SER A 1 825 ? 29.168 -22.545 -0.949 1.00 47.75 825 SER A N 1
ATOM 6287 C CA . SER A 1 825 ? 28.217 -23.040 -1.940 1.00 47.75 825 SER A CA 1
ATOM 6288 C C . SER A 1 825 ? 26.833 -23.057 -1.285 1.00 47.75 825 SER A C 1
ATOM 6290 O O . SER A 1 825 ? 26.632 -23.601 -0.198 1.00 47.75 825 SER A O 1
ATOM 6292 N N . SER A 1 826 ? 25.894 -22.342 -1.895 1.00 60.75 826 SER A N 1
ATOM 6293 C CA . SER A 1 826 ? 24.504 -22.301 -1.457 1.00 60.75 826 SER A CA 1
ATOM 6294 C C . SER A 1 826 ? 23.904 -23.699 -1.566 1.00 60.75 826 SER A C 1
ATOM 6296 O O . SER A 1 826 ? 24.068 -24.361 -2.586 1.00 60.75 826 SER A O 1
ATOM 6298 N N . SER A 1 827 ? 23.200 -24.156 -0.531 1.00 80.25 827 SER A N 1
ATOM 6299 C CA . SER A 1 827 ? 22.491 -25.443 -0.554 1.00 80.25 827 SER A CA 1
ATOM 6300 C C . SER A 1 827 ? 21.189 -25.402 -1.366 1.00 80.25 827 SER A C 1
ATOM 6302 O O . SER A 1 827 ? 20.511 -26.422 -1.490 1.00 80.25 827 SER A O 1
ATOM 6304 N N . ARG A 1 828 ? 20.801 -24.229 -1.885 1.00 90.88 828 ARG A N 1
ATOM 6305 C CA . ARG A 1 828 ? 19.542 -24.016 -2.608 1.00 90.88 828 ARG A CA 1
ATOM 6306 C C . ARG A 1 828 ? 19.659 -24.478 -4.066 1.00 90.88 828 ARG A C 1
ATOM 6308 O O . ARG A 1 828 ? 20.679 -24.207 -4.695 1.00 90.88 828 ARG A O 1
ATOM 6315 N N . PRO A 1 829 ? 18.620 -25.112 -4.641 1.00 93.81 829 PRO A N 1
ATOM 6316 C CA . PRO A 1 829 ? 18.648 -25.529 -6.039 1.00 93.81 829 PRO A CA 1
ATOM 6317 C C . PRO A 1 829 ? 18.603 -24.321 -6.986 1.00 93.81 829 PRO A C 1
ATOM 6319 O O . PRO A 1 829 ? 17.948 -23.316 -6.698 1.00 93.81 829 PRO A O 1
ATOM 6322 N N . THR A 1 830 ? 19.265 -24.435 -8.136 1.00 92.19 830 THR A N 1
ATOM 6323 C CA . THR A 1 830 ? 19.237 -23.437 -9.221 1.00 92.19 830 THR A CA 1
ATOM 6324 C C . THR A 1 830 ? 18.165 -23.727 -10.277 1.00 92.19 830 THR A C 1
ATOM 6326 O O . THR A 1 830 ? 17.723 -22.817 -10.982 1.00 92.19 830 THR A O 1
ATOM 6329 N N . GLN A 1 831 ? 17.703 -24.980 -10.350 1.00 91.94 831 GLN A N 1
ATOM 6330 C CA . GLN A 1 831 ? 16.702 -25.471 -11.291 1.00 91.94 831 GLN A CA 1
ATOM 6331 C C . GLN A 1 831 ? 15.741 -26.444 -10.599 1.00 91.94 831 GLN A C 1
ATOM 6333 O O . GLN A 1 831 ? 16.162 -27.387 -9.931 1.00 91.94 831 GLN A O 1
ATOM 6338 N N . VAL A 1 832 ? 14.440 -26.249 -10.815 1.00 93.12 832 VAL A N 1
ATOM 6339 C CA . VAL A 1 832 ? 13.370 -27.173 -10.418 1.00 93.12 832 VAL A CA 1
ATOM 6340 C C . VAL A 1 832 ? 12.310 -27.259 -11.517 1.00 93.12 832 VAL A C 1
ATOM 6342 O O . VAL A 1 832 ? 12.119 -26.311 -12.271 1.00 93.12 832 VAL A O 1
ATOM 6345 N N . LEU A 1 833 ? 11.602 -28.390 -11.606 1.00 89.31 833 LEU A N 1
ATOM 6346 C CA . LEU A 1 833 ? 10.555 -28.602 -12.619 1.00 89.31 833 LEU A CA 1
ATOM 6347 C C . LEU A 1 833 ? 9.384 -27.619 -12.472 1.00 89.31 833 LEU A C 1
ATOM 6349 O O . LEU A 1 833 ? 8.973 -27.008 -13.452 1.00 89.31 833 LEU A O 1
ATOM 6353 N N . ASN A 1 834 ? 8.887 -27.443 -11.245 1.00 89.00 834 ASN A N 1
ATOM 6354 C CA . ASN A 1 834 ? 7.760 -26.568 -10.923 1.00 89.00 834 ASN A CA 1
ATOM 6355 C C . ASN A 1 834 ? 8.218 -25.513 -9.918 1.00 89.00 834 ASN A C 1
ATOM 6357 O O . ASN A 1 834 ? 8.085 -25.689 -8.706 1.00 89.00 834 ASN A O 1
ATOM 6361 N N . ALA A 1 835 ? 8.828 -24.445 -10.425 1.00 91.50 835 ALA A N 1
ATOM 6362 C CA . ALA A 1 835 ? 9.271 -23.346 -9.583 1.00 91.50 835 ALA A CA 1
ATOM 6363 C C . ALA A 1 835 ? 8.071 -22.617 -8.964 1.00 91.50 835 ALA A C 1
ATOM 6365 O O . ALA A 1 835 ? 7.058 -22.395 -9.619 1.00 91.50 835 ALA A O 1
ATOM 6366 N N . GLU A 1 836 ? 8.202 -22.203 -7.710 1.00 91.12 836 GLU A N 1
ATOM 6367 C CA . GLU A 1 836 ? 7.251 -21.323 -7.047 1.00 91.12 836 GLU A CA 1
ATOM 6368 C C . GLU A 1 836 ? 7.758 -19.885 -7.110 1.00 91.12 836 GLU A C 1
ATOM 6370 O O . GLU A 1 836 ? 8.848 -19.571 -6.624 1.00 91.12 836 GLU A O 1
ATOM 6375 N N . LYS A 1 837 ? 6.952 -18.984 -7.669 1.00 90.50 837 LYS A N 1
ATOM 6376 C CA . LYS A 1 837 ? 7.308 -17.563 -7.726 1.00 90.50 837 LYS A CA 1
ATOM 6377 C C . LYS A 1 837 ? 7.201 -16.833 -6.385 1.00 90.50 837 LYS A C 1
ATOM 6379 O O . LYS A 1 837 ? 8.136 -16.098 -6.052 1.00 90.50 837 LYS A O 1
ATOM 6384 N N . PRO A 1 838 ? 6.138 -17.004 -5.572 1.00 81.44 838 PRO A N 1
ATOM 6385 C CA . PRO A 1 838 ? 6.102 -16.396 -4.248 1.00 81.44 838 PRO A CA 1
ATOM 6386 C C . PRO A 1 838 ? 7.291 -16.899 -3.419 1.00 81.44 838 PRO A C 1
ATOM 6388 O O . PRO A 1 838 ? 7.360 -18.069 -3.055 1.00 81.44 838 PRO A O 1
ATOM 6391 N N . ARG A 1 839 ? 8.248 -16.002 -3.137 1.00 86.94 839 ARG A N 1
ATOM 6392 C CA . ARG A 1 839 ? 9.546 -16.300 -2.496 1.00 86.94 839 ARG A CA 1
ATOM 6393 C C . ARG A 1 839 ? 10.548 -17.106 -3.331 1.00 86.94 839 ARG A C 1
ATOM 6395 O O . ARG A 1 839 ? 11.500 -17.635 -2.754 1.00 86.94 839 ARG A O 1
ATOM 6402 N N . GLY A 1 840 ? 10.424 -17.155 -4.656 1.00 91.69 840 GLY A N 1
ATOM 6403 C CA . GLY A 1 840 ? 11.413 -17.823 -5.512 1.00 91.69 840 GLY A CA 1
ATOM 6404 C C . GLY A 1 840 ? 12.843 -17.317 -5.268 1.00 91.69 840 GLY A C 1
ATOM 6405 O O . GLY A 1 840 ? 13.786 -18.098 -5.217 1.00 91.69 840 GLY A O 1
ATOM 6406 N N . PHE A 1 841 ? 13.002 -16.025 -4.964 1.00 91.75 841 PHE A N 1
ATOM 6407 C CA . PHE A 1 841 ? 14.289 -15.415 -4.601 1.00 91.75 841 PHE A CA 1
ATOM 6408 C C . PHE A 1 841 ? 14.895 -15.901 -3.271 1.00 91.75 841 PHE A C 1
ATOM 6410 O O . PHE A 1 841 ? 16.103 -15.794 -3.063 1.00 91.75 841 PHE A O 1
ATOM 6417 N N . VAL A 1 842 ? 14.071 -16.439 -2.369 1.00 90.31 842 VAL A N 1
ATOM 6418 C CA . VAL A 1 842 ? 14.525 -17.084 -1.128 1.00 90.31 842 VAL A CA 1
ATOM 6419 C C . VAL A 1 842 ? 14.823 -18.556 -1.384 1.00 90.31 842 VAL A C 1
ATOM 6421 O O . VAL A 1 842 ? 15.811 -19.069 -0.869 1.00 90.31 842 VAL A O 1
ATOM 6424 N N . LYS A 1 843 ? 13.989 -19.229 -2.184 1.00 91.81 843 LYS A N 1
ATOM 6425 C CA . LYS A 1 843 ? 14.059 -20.678 -2.415 1.00 91.81 843 LYS A CA 1
ATOM 6426 C C . LYS A 1 843 ? 15.172 -21.099 -3.374 1.00 91.81 843 LYS A C 1
ATOM 6428 O O . LYS A 1 843 ? 15.719 -22.181 -3.188 1.00 91.81 843 LYS A O 1
ATOM 6433 N N . TYR A 1 844 ? 15.505 -20.269 -4.363 1.00 94.44 844 TYR A N 1
ATOM 6434 C CA . TYR A 1 844 ? 16.379 -20.652 -5.474 1.00 94.44 844 TYR A CA 1
ATOM 6435 C C . TYR A 1 844 ? 17.649 -19.807 -5.543 1.00 94.44 844 TYR A C 1
ATOM 6437 O O . TYR A 1 844 ? 17.615 -18.579 -5.395 1.00 94.44 844 TYR A O 1
ATOM 6445 N N . GLU A 1 845 ? 18.768 -20.477 -5.809 1.00 94.12 845 GLU A N 1
ATOM 6446 C CA . GLU A 1 845 ? 20.053 -19.822 -6.049 1.00 94.12 845 GLU A CA 1
ATOM 6447 C C . GLU A 1 845 ? 20.132 -19.267 -7.476 1.00 94.12 845 GLU A C 1
ATOM 6449 O O . GLU A 1 845 ? 19.468 -19.758 -8.396 1.00 94.12 845 GLU A O 1
ATOM 6454 N N . ARG A 1 846 ? 20.935 -18.214 -7.666 1.00 93.25 846 ARG A N 1
ATOM 6455 C CA . ARG A 1 846 ? 21.179 -17.673 -9.002 1.00 93.25 846 ARG A CA 1
ATOM 6456 C C . ARG A 1 846 ? 22.014 -18.647 -9.826 1.00 93.25 846 ARG A C 1
ATOM 6458 O O . ARG A 1 846 ? 23.108 -19.022 -9.423 1.00 93.25 846 ARG A O 1
ATOM 6465 N N . GLU A 1 847 ? 21.560 -18.906 -11.042 1.00 90.12 847 GLU A N 1
ATOM 6466 C CA . GLU A 1 847 ? 22.383 -19.454 -12.117 1.00 90.12 847 GLU A CA 1
ATOM 6467 C C . GLU A 1 847 ? 22.277 -18.517 -13.326 1.00 90.12 847 GLU A C 1
ATOM 6469 O O . GLU A 1 847 ? 21.182 -18.141 -13.757 1.00 90.12 847 GLU A O 1
ATOM 6474 N N . GLY A 1 848 ? 23.432 -18.010 -13.762 1.00 78.06 848 GLY A N 1
ATOM 6475 C CA . GLY A 1 848 ? 23.551 -17.038 -14.848 1.00 78.06 848 GLY A CA 1
ATOM 6476 C C . GLY A 1 848 ? 23.861 -17.699 -16.188 1.00 78.06 848 GLY A C 1
ATOM 6477 O O . GLY A 1 848 ? 23.626 -18.885 -16.383 1.00 78.06 848 GLY A O 1
ATOM 6478 N N . ILE A 1 849 ? 24.412 -16.915 -17.116 1.00 75.88 849 ILE A N 1
ATOM 6479 C CA . ILE A 1 849 ? 24.967 -17.451 -18.361 1.00 75.88 849 ILE A CA 1
ATOM 6480 C C . ILE A 1 849 ? 26.153 -18.357 -18.015 1.00 75.88 849 ILE A C 1
ATOM 6482 O O . ILE A 1 849 ? 27.110 -17.901 -17.390 1.00 75.88 849 ILE A O 1
ATOM 6486 N N . SER A 1 850 ? 26.084 -19.618 -18.434 1.00 80.75 850 SER A N 1
ATOM 6487 C CA . SER A 1 850 ? 27.216 -20.541 -18.363 1.00 80.75 850 SER A CA 1
ATOM 6488 C C . SER A 1 850 ? 28.049 -20.421 -19.629 1.00 80.75 850 SER A C 1
ATOM 6490 O O . SER A 1 850 ? 27.528 -20.549 -20.739 1.00 80.75 850 SER A O 1
ATOM 6492 N N . TYR A 1 851 ? 29.346 -20.188 -19.458 1.00 87.75 851 TYR A N 1
ATOM 6493 C CA . TYR A 1 851 ? 30.302 -20.267 -20.553 1.00 87.75 851 TYR A CA 1
ATOM 6494 C C . TYR A 1 851 ? 30.704 -21.725 -20.811 1.00 87.75 851 TYR A C 1
ATOM 6496 O O . TYR A 1 851 ? 30.680 -22.553 -19.895 1.00 87.75 851 TYR A O 1
ATOM 6504 N N . ARG A 1 852 ? 31.081 -22.038 -22.056 1.00 92.25 852 ARG A N 1
ATOM 6505 C CA . ARG A 1 852 ? 31.778 -23.285 -22.405 1.00 92.25 852 ARG A CA 1
ATOM 6506 C C . ARG A 1 852 ? 33.069 -23.403 -21.586 1.00 92.25 852 ARG A C 1
ATOM 6508 O O . ARG A 1 852 ? 33.596 -22.404 -21.094 1.00 92.25 852 ARG A O 1
ATOM 6515 N N . HIS A 1 853 ? 33.598 -24.610 -21.427 1.00 91.88 853 HIS A N 1
ATOM 6516 C CA . HIS A 1 853 ? 34.813 -24.819 -20.635 1.00 91.88 853 HIS A CA 1
ATOM 6517 C C . HIS A 1 853 ? 35.998 -24.017 -21.222 1.00 91.88 853 HIS A C 1
ATOM 6519 O O . HIS A 1 853 ? 36.153 -23.966 -22.442 1.00 91.88 853 HIS A O 1
ATOM 6525 N N . GLU A 1 854 ? 36.853 -23.384 -20.400 1.00 90.19 854 GLU A N 1
ATOM 6526 C CA . GLU A 1 854 ? 37.942 -22.496 -20.880 1.00 90.19 854 GLU A CA 1
ATOM 6527 C C . GLU A 1 854 ? 38.831 -23.199 -21.918 1.00 90.19 854 GLU A C 1
ATOM 6529 O O . GLU A 1 854 ? 39.081 -22.672 -22.997 1.00 90.19 854 GLU A O 1
ATOM 6534 N N . ASN A 1 855 ? 39.240 -24.434 -21.614 1.00 89.19 855 ASN A N 1
ATOM 6535 C CA . ASN A 1 855 ? 40.091 -25.267 -22.475 1.00 89.19 855 ASN A CA 1
ATOM 6536 C C . ASN A 1 855 ? 39.488 -25.618 -23.849 1.00 89.19 855 ASN A C 1
ATOM 6538 O O . ASN A 1 855 ? 40.227 -26.041 -24.741 1.00 89.19 855 ASN A O 1
ATOM 6542 N N . GLU A 1 856 ? 38.169 -25.509 -24.008 1.00 92.25 856 GLU A N 1
ATOM 6543 C CA . GLU A 1 856 ? 37.492 -25.675 -25.298 1.00 92.25 856 GLU A CA 1
ATOM 6544 C C . GLU A 1 856 ? 37.445 -24.333 -26.027 1.00 92.25 856 GLU A C 1
ATOM 6546 O O . GLU A 1 856 ? 37.909 -24.235 -27.160 1.00 92.25 856 GLU A O 1
ATOM 6551 N N . ARG A 1 857 ? 37.015 -23.275 -25.326 1.00 93.31 857 ARG A N 1
ATOM 6552 C CA . ARG A 1 857 ? 36.865 -21.918 -25.871 1.00 93.31 857 ARG A CA 1
ATOM 6553 C C . ARG A 1 857 ? 38.132 -21.363 -26.517 1.00 93.31 857 ARG A C 1
ATOM 6555 O O . ARG A 1 857 ? 38.035 -20.632 -27.496 1.00 93.31 857 ARG A O 1
ATOM 6562 N N . ILE A 1 858 ? 39.312 -21.681 -25.982 1.00 92.50 858 ILE A N 1
ATOM 6563 C CA . ILE A 1 858 ? 40.592 -21.182 -26.517 1.00 92.50 858 ILE A CA 1
ATOM 6564 C C . ILE A 1 858 ? 40.971 -21.771 -27.886 1.00 92.50 858 ILE A C 1
ATOM 6566 O O . ILE A 1 858 ? 41.928 -21.291 -28.489 1.00 92.50 858 ILE A O 1
ATOM 6570 N N . LYS A 1 859 ? 40.278 -22.817 -28.360 1.00 91.38 859 LYS A N 1
ATOM 6571 C CA . LYS A 1 859 ? 40.637 -23.565 -29.580 1.00 91.38 859 LYS A CA 1
ATOM 6572 C C . LYS A 1 859 ? 39.818 -23.187 -30.811 1.00 91.38 859 LYS A C 1
ATOM 6574 O O . LYS A 1 859 ? 40.191 -23.582 -31.911 1.00 91.38 859 LYS A O 1
ATOM 6579 N N . ASP A 1 860 ? 38.716 -22.472 -30.631 1.00 93.50 860 ASP A N 1
ATOM 6580 C CA . ASP A 1 860 ? 37.781 -22.129 -31.697 1.00 93.50 860 ASP A CA 1
ATOM 6581 C C . ASP A 1 860 ? 37.311 -20.670 -31.588 1.00 93.50 860 ASP A C 1
ATOM 6583 O O . ASP A 1 860 ? 37.701 -19.923 -30.682 1.00 93.50 860 ASP A O 1
ATOM 6587 N N . TRP A 1 861 ? 36.487 -20.260 -32.550 1.00 94.06 861 TRP A N 1
ATOM 6588 C CA . TRP A 1 861 ? 35.905 -18.921 -32.634 1.00 94.06 861 TRP A CA 1
ATOM 6589 C C . TRP A 1 861 ? 34.383 -18.920 -32.427 1.00 94.06 861 TRP A C 1
ATOM 6591 O O . TRP A 1 861 ? 33.741 -17.901 -32.698 1.00 94.06 861 TRP A O 1
ATOM 6601 N N . ASP A 1 862 ? 33.817 -20.029 -31.944 1.00 92.94 862 ASP A N 1
ATOM 6602 C CA . ASP A 1 862 ? 32.382 -20.174 -31.689 1.00 92.94 862 ASP A CA 1
ATOM 6603 C C . ASP A 1 862 ? 31.980 -19.400 -30.424 1.00 92.94 862 ASP A C 1
ATOM 6605 O O . ASP A 1 862 ? 32.824 -19.076 -29.578 1.00 92.94 862 ASP A O 1
ATOM 6609 N N . GLU A 1 863 ? 30.681 -19.123 -30.246 1.00 92.69 863 GLU A N 1
ATOM 6610 C CA . GLU A 1 863 ? 30.202 -18.374 -29.077 1.00 92.69 863 GLU A CA 1
ATOM 6611 C C . GLU A 1 863 ? 30.702 -18.999 -27.761 1.00 92.69 863 GLU A C 1
ATOM 6613 O O . GLU A 1 863 ? 30.639 -20.210 -27.535 1.00 92.69 863 GLU A O 1
ATOM 6618 N N . VAL A 1 864 ? 31.217 -18.169 -26.853 1.00 93.00 864 VAL A N 1
ATOM 6619 C CA . VAL A 1 864 ? 31.697 -18.616 -25.536 1.00 93.00 864 VAL A CA 1
ATOM 6620 C C . VAL A 1 864 ? 30.558 -19.062 -24.624 1.00 93.00 864 VAL A C 1
ATOM 6622 O O . VAL A 1 864 ? 30.808 -19.715 -23.615 1.00 93.00 864 VAL A O 1
ATOM 6625 N N . ILE A 1 865 ? 29.323 -18.689 -24.949 1.00 88.50 865 ILE A N 1
ATOM 6626 C CA . ILE A 1 865 ? 28.114 -18.958 -24.176 1.00 88.50 865 ILE A CA 1
ATOM 6627 C C . ILE A 1 865 ? 27.541 -20.321 -24.585 1.00 88.50 865 ILE A C 1
ATOM 6629 O O . ILE A 1 865 ? 27.439 -20.617 -25.769 1.00 88.50 865 ILE A O 1
ATOM 6633 N N . ASN A 1 866 ? 27.136 -21.142 -23.613 1.00 85.38 866 ASN A N 1
ATOM 6634 C CA . ASN A 1 866 ? 26.357 -22.351 -23.897 1.00 85.38 866 ASN A CA 1
ATOM 6635 C C . ASN A 1 866 ? 24.958 -21.990 -24.421 1.00 85.38 866 ASN A C 1
ATOM 6637 O O . ASN A 1 866 ? 24.340 -21.053 -23.909 1.00 85.38 866 ASN A O 1
ATOM 6641 N N . GLU A 1 867 ? 24.421 -22.775 -25.365 1.00 77.94 867 GLU A N 1
ATOM 6642 C CA . GLU A 1 867 ? 23.032 -22.614 -25.820 1.00 77.94 867 GLU A CA 1
ATOM 6643 C C . GLU A 1 867 ? 22.077 -22.686 -24.615 1.00 77.94 867 GLU A C 1
ATOM 6645 O O . GLU A 1 867 ? 22.069 -23.649 -23.841 1.00 77.94 867 GLU A O 1
ATOM 6650 N N . LEU A 1 868 ? 21.268 -21.640 -24.438 1.00 79.06 868 LEU A N 1
ATOM 6651 C CA . LEU A 1 868 ? 20.310 -21.553 -23.342 1.00 79.06 868 LEU A CA 1
ATOM 6652 C C . LEU A 1 868 ? 19.064 -22.373 -23.685 1.00 79.06 868 LEU A C 1
ATOM 6654 O O . LEU A 1 868 ? 18.189 -21.939 -24.437 1.00 79.06 868 LEU A O 1
ATOM 6658 N N . VAL A 1 869 ? 18.955 -23.560 -23.090 1.00 75.88 869 VAL A N 1
ATOM 6659 C CA . VAL A 1 869 ? 17.776 -24.412 -23.263 1.00 75.88 869 VAL A CA 1
ATOM 6660 C C . VAL A 1 869 ? 16.600 -23.835 -22.475 1.00 75.88 869 VAL A C 1
ATOM 6662 O O . VAL A 1 869 ? 16.614 -23.756 -21.244 1.00 75.88 869 VAL A O 1
ATOM 6665 N N . CYS A 1 870 ? 15.547 -23.448 -23.193 1.00 81.50 870 CYS A N 1
ATOM 6666 C CA . CYS A 1 870 ? 14.293 -23.023 -22.581 1.00 81.50 870 CYS A CA 1
ATOM 6667 C C . CYS A 1 870 ? 13.662 -24.179 -21.799 1.00 81.50 870 CYS A C 1
ATOM 6669 O O . CYS A 1 870 ? 13.533 -25.287 -22.318 1.00 81.50 870 CYS A O 1
ATOM 6671 N N . GLY A 1 871 ? 13.240 -23.921 -20.562 1.00 84.50 871 GLY A N 1
ATOM 6672 C CA . GLY A 1 871 ? 12.698 -24.954 -19.687 1.00 84.50 871 GLY A CA 1
ATOM 6673 C C . GLY A 1 871 ? 12.973 -24.678 -18.207 1.00 84.50 871 GLY A C 1
ATOM 6674 O O . GLY A 1 871 ? 13.144 -23.519 -17.822 1.00 84.50 871 GLY A O 1
ATOM 6675 N N . PRO A 1 872 ? 13.051 -25.728 -17.366 1.00 89.56 872 PRO A N 1
ATOM 6676 C CA . PRO A 1 872 ? 13.027 -25.599 -15.909 1.00 89.56 872 PRO A CA 1
ATOM 6677 C C . PRO A 1 872 ? 14.050 -24.615 -15.329 1.00 89.56 872 PRO A C 1
ATOM 6679 O O . PRO A 1 872 ? 13.726 -23.909 -14.377 1.00 89.56 872 PRO A O 1
ATOM 6682 N N . LEU A 1 873 ? 15.257 -24.517 -15.903 1.00 92.25 873 LEU A N 1
ATOM 6683 C CA . LEU A 1 873 ? 16.273 -23.556 -15.463 1.00 92.25 873 LEU A CA 1
ATOM 6684 C C . LEU A 1 873 ? 15.778 -22.113 -15.618 1.00 92.25 873 LEU A C 1
ATOM 6686 O O . LEU A 1 873 ? 15.701 -21.374 -14.639 1.00 92.25 873 LEU A O 1
ATOM 6690 N N . ILE A 1 874 ? 15.385 -21.721 -16.833 1.00 93.88 874 ILE A N 1
ATOM 6691 C CA . ILE A 1 874 ? 14.947 -20.352 -17.126 1.00 93.88 874 ILE A CA 1
ATOM 6692 C C . ILE A 1 874 ? 13.643 -20.026 -16.387 1.00 93.88 874 ILE A C 1
ATOM 6694 O O . ILE A 1 874 ? 13.516 -18.941 -15.817 1.00 93.88 874 ILE A O 1
ATOM 6698 N N . ASN A 1 875 ? 12.713 -20.981 -16.288 1.00 93.69 875 ASN A N 1
ATOM 6699 C CA . ASN A 1 875 ? 11.509 -20.831 -15.470 1.00 93.69 875 ASN A CA 1
ATOM 6700 C C . ASN A 1 875 ? 11.863 -20.587 -13.990 1.00 93.69 875 ASN A C 1
ATOM 6702 O O . ASN A 1 875 ? 11.343 -19.649 -13.386 1.00 93.69 875 ASN A O 1
ATOM 6706 N N . THR A 1 876 ? 12.799 -21.353 -13.421 1.00 95.00 876 THR A N 1
ATOM 6707 C CA . THR A 1 876 ? 13.257 -21.178 -12.030 1.00 95.00 876 THR A CA 1
ATOM 6708 C C . THR A 1 876 ? 13.930 -19.824 -11.823 1.00 95.00 876 THR A C 1
ATOM 6710 O O . THR A 1 876 ? 13.617 -19.112 -10.868 1.00 95.00 876 THR A O 1
ATOM 6713 N N . GLN A 1 877 ? 14.806 -19.411 -12.739 1.00 95.06 877 GLN A N 1
ATOM 6714 C CA . GLN A 1 877 ? 15.488 -18.122 -12.642 1.00 95.06 877 GLN A CA 1
ATOM 6715 C C . GLN A 1 877 ? 14.520 -16.939 -12.814 1.00 95.06 877 GLN A C 1
ATOM 6717 O O . GLN A 1 877 ? 14.628 -15.950 -12.085 1.00 95.06 877 GLN A O 1
ATOM 6722 N N . SER A 1 878 ? 13.509 -17.056 -13.681 1.00 95.25 878 SER A N 1
ATOM 6723 C CA . SER A 1 878 ? 12.449 -16.047 -13.823 1.00 95.25 878 SER A CA 1
ATOM 6724 C C . SER A 1 878 ? 11.553 -15.942 -12.575 1.00 95.25 878 SER A C 1
ATOM 6726 O O . SER A 1 878 ? 11.143 -14.839 -12.200 1.00 95.25 878 SER A O 1
ATOM 6728 N N . ALA A 1 879 ? 11.337 -17.052 -11.854 1.00 95.31 879 ALA A N 1
ATOM 6729 C CA . ALA A 1 879 ? 10.607 -17.093 -10.582 1.00 95.31 879 ALA A CA 1
ATOM 6730 C C . ALA A 1 879 ? 11.338 -16.360 -9.440 1.00 95.31 879 ALA A C 1
ATOM 6732 O O . ALA A 1 879 ? 10.712 -15.972 -8.453 1.00 95.31 879 ALA A O 1
ATOM 6733 N N . ARG A 1 880 ? 12.650 -16.106 -9.570 1.00 95.75 880 ARG A N 1
ATOM 6734 C CA . ARG A 1 880 ? 13.405 -15.258 -8.627 1.00 95.75 880 ARG A CA 1
ATOM 6735 C C . ARG A 1 880 ? 13.040 -13.778 -8.760 1.00 95.75 880 ARG A C 1
ATOM 6737 O O . ARG A 1 880 ? 13.311 -13.000 -7.848 1.00 95.75 880 ARG A O 1
ATOM 6744 N N . CYS A 1 881 ? 12.424 -13.356 -9.867 1.00 94.50 881 CYS A N 1
ATOM 6745 C CA . CYS A 1 881 ? 11.959 -11.984 -10.009 1.00 94.50 881 CYS A CA 1
ATOM 6746 C C . CYS A 1 881 ? 10.875 -11.668 -8.979 1.00 94.50 881 CYS A C 1
ATOM 6748 O O . CYS A 1 881 ? 9.833 -12.315 -8.919 1.00 94.50 881 CYS A O 1
ATOM 6750 N N . MET A 1 882 ? 11.111 -10.610 -8.208 1.00 90.75 882 MET A N 1
ATOM 6751 C CA . MET A 1 882 ? 10.205 -10.177 -7.152 1.00 90.75 882 MET A CA 1
ATOM 6752 C C . MET A 1 882 ? 8.918 -9.533 -7.681 1.00 90.75 882 MET A C 1
ATOM 6754 O O . MET A 1 882 ? 7.961 -9.437 -6.933 1.00 90.75 882 MET A O 1
ATOM 6758 N N . GLY A 1 883 ? 8.853 -9.095 -8.943 1.00 88.81 883 GLY A N 1
ATOM 6759 C CA . GLY A 1 883 ? 7.667 -8.401 -9.467 1.00 88.81 883 GLY A CA 1
ATOM 6760 C C . GLY A 1 883 ? 7.462 -7.021 -8.828 1.00 88.81 883 GLY A C 1
ATOM 6761 O O . GLY A 1 883 ? 6.385 -6.720 -8.321 1.00 88.81 883 GLY A O 1
ATOM 6762 N N . CYS A 1 884 ? 8.520 -6.204 -8.790 1.00 89.75 884 CYS A N 1
ATOM 6763 C CA . CYS A 1 884 ? 8.510 -4.899 -8.131 1.00 89.75 884 CYS A CA 1
ATOM 6764 C C . CYS A 1 884 ? 7.507 -3.923 -8.763 1.00 89.75 884 CYS A C 1
ATOM 6766 O O . CYS A 1 884 ? 7.535 -3.710 -9.973 1.00 89.75 884 CYS A O 1
ATOM 6768 N N . GLY A 1 885 ? 6.682 -3.281 -7.927 1.00 89.00 885 GLY A N 1
ATOM 6769 C CA . GLY A 1 885 ? 5.803 -2.179 -8.328 1.00 89.00 885 GLY A CA 1
ATOM 6770 C C . GLY A 1 885 ? 6.546 -0.928 -8.810 1.00 89.00 885 GLY A C 1
ATOM 6771 O O . GLY A 1 885 ? 6.040 -0.237 -9.686 1.00 89.00 885 GLY A O 1
ATOM 6772 N N . THR A 1 886 ? 7.758 -0.684 -8.306 1.00 89.19 886 THR A N 1
ATOM 6773 C CA . THR A 1 886 ? 8.680 0.356 -8.792 1.00 89.19 886 THR A CA 1
ATOM 6774 C C . THR A 1 886 ? 9.990 -0.308 -9.260 1.00 89.19 886 THR A C 1
ATOM 6776 O O . THR A 1 886 ? 10.927 -0.462 -8.473 1.00 89.19 886 THR A O 1
ATOM 6779 N N . PRO A 1 887 ? 10.051 -0.837 -10.500 1.00 89.00 887 PRO A N 1
ATOM 6780 C CA . PRO A 1 887 ? 11.179 -1.636 -10.982 1.00 89.00 887 PRO A CA 1
ATOM 6781 C C . PRO A 1 887 ? 12.407 -0.790 -11.358 1.00 89.00 887 PRO A C 1
ATOM 6783 O O . PRO A 1 887 ? 12.527 -0.295 -12.472 1.00 89.00 887 PRO A O 1
ATOM 6786 N N . PHE A 1 888 ? 13.395 -0.725 -10.463 1.00 89.38 888 PHE A N 1
ATOM 6787 C CA . PHE A 1 888 ? 14.689 -0.059 -10.704 1.00 89.38 888 PHE A CA 1
ATOM 6788 C C . PHE A 1 888 ? 15.455 -0.610 -11.917 1.00 89.38 888 PHE A C 1
ATOM 6790 O O . PHE A 1 888 ? 16.201 0.109 -12.573 1.00 89.38 888 PHE A O 1
ATOM 6797 N N . CYS A 1 889 ? 15.237 -1.879 -12.276 1.00 90.81 889 CYS A N 1
ATOM 6798 C CA . CYS A 1 889 ? 15.844 -2.474 -13.464 1.00 90.81 889 CYS A CA 1
ATOM 6799 C C . CYS A 1 889 ? 15.346 -1.865 -14.791 1.00 90.81 889 CYS A C 1
ATOM 6801 O O . CYS A 1 889 ? 16.008 -2.057 -15.809 1.00 90.81 889 CYS A O 1
ATOM 6803 N N . HIS A 1 890 ? 14.226 -1.130 -14.793 1.00 83.88 890 HIS A N 1
ATOM 6804 C CA . HIS A 1 890 ? 13.660 -0.439 -15.967 1.00 83.88 890 HIS A CA 1
ATOM 6805 C C . HIS A 1 890 ? 14.197 0.973 -16.172 1.00 83.88 890 HIS A C 1
ATOM 6807 O O . HIS A 1 890 ? 13.883 1.604 -17.174 1.00 83.88 890 HIS A O 1
ATOM 6813 N N . GLN A 1 891 ? 14.924 1.521 -15.203 1.00 74.19 891 GLN A N 1
ATOM 6814 C CA . GLN A 1 891 ? 15.211 2.947 -15.201 1.00 74.19 891 GLN A CA 1
ATOM 6815 C C . GLN A 1 891 ? 16.405 3.288 -16.097 1.00 74.19 891 GLN A C 1
ATOM 6817 O O . GLN A 1 891 ? 17.476 2.706 -15.963 1.00 74.19 891 GLN A O 1
ATOM 6822 N N . GLU A 1 892 ? 16.247 4.290 -16.954 1.00 66.62 892 GLU A N 1
ATOM 6823 C CA . GLU A 1 892 ? 17.335 4.839 -17.770 1.00 66.62 892 GLU A CA 1
ATOM 6824 C C . GLU A 1 892 ? 18.112 5.949 -17.043 1.00 66.62 892 GLU A C 1
ATOM 6826 O O . GLU A 1 892 ? 19.346 6.008 -17.094 1.00 66.62 892 GLU A O 1
ATOM 6831 N N . ASN A 1 893 ? 17.385 6.813 -16.328 1.00 55.59 893 ASN A N 1
ATOM 6832 C CA . ASN A 1 893 ? 17.944 8.010 -15.711 1.00 55.59 893 ASN A CA 1
ATOM 6833 C C . ASN A 1 893 ? 19.046 7.661 -14.695 1.00 55.59 893 ASN A C 1
ATOM 6835 O O . ASN A 1 893 ? 18.872 6.809 -13.823 1.00 55.59 893 ASN A O 1
ATOM 6839 N N . PHE A 1 894 ? 20.188 8.343 -14.830 1.00 56.72 894 PHE A N 1
ATOM 6840 C CA . PHE A 1 894 ? 21.406 8.210 -14.012 1.00 56.72 894 PHE A CA 1
ATOM 6841 C C . PHE A 1 894 ? 22.172 6.880 -14.132 1.00 56.72 894 PHE A C 1
ATOM 6843 O O . PHE A 1 894 ? 23.044 6.596 -13.310 1.00 56.72 894 PHE A O 1
ATOM 6850 N N . GLY A 1 895 ? 21.905 6.074 -15.168 1.00 59.53 895 GLY A N 1
ATOM 6851 C CA . GLY A 1 895 ? 22.694 4.868 -15.456 1.00 59.53 895 GLY A CA 1
ATOM 6852 C C . GLY A 1 895 ? 22.505 3.741 -14.439 1.00 59.53 895 GLY A C 1
ATOM 6853 O O . GLY A 1 895 ? 23.401 2.916 -14.256 1.00 59.53 895 GLY A O 1
ATOM 6854 N N . ALA A 1 896 ? 21.356 3.727 -13.761 1.00 71.00 896 ALA A N 1
ATOM 6855 C CA . ALA A 1 896 ? 21.010 2.695 -12.802 1.00 71.00 896 ALA A CA 1
ATOM 6856 C C . ALA A 1 896 ? 20.546 1.411 -13.521 1.00 71.00 896 ALA A C 1
ATOM 6858 O O . ALA A 1 896 ? 21.187 0.369 -13.370 1.00 71.00 896 ALA A O 1
ATOM 6859 N N . GLY A 1 897 ? 19.448 1.453 -14.284 1.00 87.06 897 GLY A N 1
ATOM 6860 C CA . GLY A 1 897 ? 18.796 0.281 -14.884 1.00 87.06 897 GLY A CA 1
ATOM 6861 C C . GLY A 1 897 ? 19.054 0.106 -16.385 1.00 87.06 897 GLY A C 1
ATOM 6862 O O . GLY A 1 897 ? 20.112 0.459 -16.899 1.00 87.06 897 GLY A O 1
ATOM 6863 N N . CYS A 1 898 ? 18.107 -0.519 -17.093 1.00 91.44 898 CYS A N 1
ATOM 6864 C CA . CYS A 1 898 ? 18.165 -0.710 -18.544 1.00 91.44 898 CYS A CA 1
ATOM 6865 C C . CYS A 1 898 ? 17.904 0.616 -19.284 1.00 91.44 898 CYS A C 1
ATOM 6867 O O . CYS A 1 898 ? 16.794 1.134 -19.159 1.00 91.44 898 CYS A O 1
ATOM 6869 N N . PRO A 1 899 ? 18.835 1.120 -20.119 1.00 88.94 899 PRO A N 1
ATOM 6870 C CA . PRO A 1 899 ? 18.603 2.344 -20.896 1.00 88.94 899 PRO A CA 1
ATOM 6871 C C . PRO A 1 899 ? 17.385 2.268 -21.825 1.00 88.94 899 PRO A C 1
ATOM 6873 O O . PRO A 1 899 ? 16.585 3.195 -21.888 1.00 88.94 899 PRO A O 1
ATOM 6876 N N . LEU A 1 900 ? 17.145 1.104 -22.438 1.00 90.69 900 LEU A N 1
ATOM 6877 C CA . LEU A 1 900 ? 15.962 0.873 -23.277 1.00 90.69 900 LEU A CA 1
ATOM 6878 C C . LEU A 1 900 ? 14.640 0.878 -22.498 1.00 90.69 900 LEU A C 1
ATOM 6880 O O . LEU A 1 900 ? 13.572 0.961 -23.094 1.00 90.69 900 LEU A O 1
ATOM 6884 N N . GLY A 1 901 ? 14.684 0.771 -21.169 1.00 88.31 901 GLY A N 1
ATOM 6885 C CA . GLY A 1 901 ? 13.477 0.653 -20.358 1.00 88.31 901 GLY A CA 1
ATOM 6886 C C . GLY A 1 901 ? 12.726 -0.661 -20.560 1.00 88.31 901 GLY A C 1
ATOM 6887 O O . GLY A 1 901 ? 11.503 -0.682 -20.447 1.00 88.31 901 GLY A O 1
ATOM 6888 N N . ASN A 1 902 ? 13.443 -1.755 -20.857 1.00 91.19 902 ASN A N 1
ATOM 6889 C CA . ASN A 1 902 ? 12.834 -3.067 -21.091 1.00 91.19 902 ASN A CA 1
ATOM 6890 C C . ASN A 1 902 ? 11.874 -3.467 -19.971 1.00 91.19 902 ASN A C 1
ATOM 6892 O O . ASN A 1 902 ? 12.243 -3.395 -18.800 1.00 91.19 902 ASN A O 1
ATOM 6896 N N . LYS A 1 903 ? 10.695 -3.997 -20.329 1.00 89.88 903 LYS A N 1
ATOM 6897 C CA . LYS A 1 903 ? 9.617 -4.408 -19.405 1.00 89.88 903 LYS A CA 1
ATOM 6898 C C . LYS A 1 903 ? 9.910 -5.723 -18.647 1.00 89.88 903 LYS A C 1
ATOM 6900 O O . LYS A 1 903 ? 9.098 -6.635 -18.568 1.00 89.88 903 LYS A O 1
ATOM 6905 N N . ILE A 1 904 ? 11.080 -5.801 -18.014 1.00 94.00 904 ILE A N 1
ATOM 6906 C CA . ILE A 1 904 ? 11.659 -6.935 -17.270 1.00 94.00 904 ILE A CA 1
ATOM 6907 C C . ILE A 1 904 ? 10.701 -7.739 -16.361 1.00 94.00 904 ILE A C 1
ATOM 6909 O O . ILE A 1 904 ? 10.602 -8.944 -16.580 1.00 94.00 904 ILE A O 1
ATOM 6913 N N . PRO A 1 905 ? 9.985 -7.194 -15.350 1.00 92.81 905 PRO A N 1
ATOM 6914 C CA . PRO A 1 905 ? 9.038 -7.990 -14.574 1.00 92.81 905 PRO A CA 1
ATOM 6915 C C . PRO A 1 905 ? 7.933 -8.633 -15.411 1.00 92.81 905 PRO A C 1
ATOM 6917 O O . PRO A 1 905 ? 7.486 -9.714 -15.045 1.00 92.81 905 PRO A O 1
ATOM 6920 N N . GLU A 1 906 ? 7.510 -8.004 -16.510 1.00 92.50 906 GLU A N 1
ATOM 6921 C CA . GLU A 1 906 ? 6.422 -8.507 -17.353 1.00 92.50 906 GLU A CA 1
ATOM 6922 C C . GLU A 1 906 ? 6.892 -9.699 -18.179 1.00 92.50 906 GLU A C 1
ATOM 6924 O O . GLU A 1 906 ? 6.294 -10.769 -18.088 1.00 92.50 906 GLU A O 1
ATOM 6929 N N . PHE A 1 907 ? 8.016 -9.580 -18.896 1.00 94.06 907 PHE A N 1
ATOM 6930 C CA . PHE A 1 907 ? 8.532 -10.737 -19.629 1.00 94.06 907 PHE A CA 1
ATOM 6931 C C . PHE A 1 907 ? 8.997 -11.857 -18.685 1.00 94.06 907 PHE A C 1
ATOM 6933 O O . PHE A 1 907 ? 8.820 -13.026 -19.008 1.00 94.06 907 PHE A O 1
ATOM 6940 N N . ASN A 1 908 ? 9.513 -11.541 -17.487 1.00 95.56 908 ASN A N 1
ATOM 6941 C CA . ASN A 1 908 ? 9.854 -12.563 -16.489 1.00 95.56 908 ASN A CA 1
ATOM 6942 C C . ASN A 1 908 ? 8.611 -13.296 -15.968 1.00 95.56 908 ASN A C 1
ATOM 6944 O O . ASN A 1 908 ? 8.677 -14.489 -15.685 1.00 95.56 908 ASN A O 1
ATOM 6948 N N . GLU A 1 909 ? 7.485 -12.598 -15.798 1.00 94.94 909 GLU A N 1
ATOM 6949 C CA . GLU A 1 909 ? 6.209 -13.230 -15.450 1.00 94.94 909 GLU A CA 1
ATOM 6950 C C . GLU A 1 909 ? 5.729 -14.152 -16.570 1.00 94.94 909 GLU A C 1
ATOM 6952 O O . GLU A 1 909 ? 5.375 -15.298 -16.310 1.00 94.94 909 GLU A O 1
ATOM 6957 N N . LEU A 1 910 ? 5.782 -13.690 -17.818 1.00 95.25 910 LEU A N 1
ATOM 6958 C CA . LEU A 1 910 ? 5.351 -14.479 -18.968 1.00 95.25 910 LEU A CA 1
ATOM 6959 C C . LEU A 1 910 ? 6.223 -15.725 -19.166 1.00 95.25 910 LEU A C 1
ATOM 6961 O O . LEU A 1 910 ? 5.688 -16.811 -19.375 1.00 95.25 910 LEU A O 1
ATOM 6965 N N . VAL A 1 911 ? 7.545 -15.612 -19.017 1.00 95.56 911 VAL A N 1
ATOM 6966 C CA . VAL A 1 911 ? 8.462 -16.763 -19.049 1.00 95.56 911 VAL A CA 1
ATOM 6967 C C . VAL A 1 911 ? 8.156 -17.752 -17.925 1.00 95.56 911 VAL A C 1
ATOM 6969 O O . VAL A 1 911 ? 8.039 -18.948 -18.187 1.00 95.56 911 VAL A O 1
ATOM 6972 N N . TYR A 1 912 ? 7.949 -17.270 -16.695 1.00 94.88 912 TYR A N 1
ATOM 6973 C CA . TYR A 1 912 ? 7.552 -18.113 -15.562 1.00 94.88 912 TYR A CA 1
ATOM 6974 C C . TYR A 1 912 ? 6.265 -18.902 -15.860 1.00 94.88 912 TYR A C 1
ATOM 6976 O O . TYR A 1 912 ? 6.200 -20.102 -15.591 1.00 94.88 912 TYR A O 1
ATOM 6984 N N . GLN A 1 913 ? 5.283 -18.252 -16.491 1.00 94.12 913 GLN A N 1
ATOM 6985 C CA . GLN A 1 913 ? 4.009 -18.840 -16.917 1.00 94.12 913 GLN A CA 1
ATOM 6986 C C . GLN A 1 913 ? 4.101 -19.689 -18.203 1.00 94.12 913 GLN A C 1
ATOM 6988 O O . GLN A 1 913 ? 3.072 -20.133 -18.705 1.00 94.12 913 GLN A O 1
ATOM 6993 N N . ASN A 1 914 ? 5.298 -19.919 -18.760 1.00 93.88 914 ASN A N 1
ATOM 6994 C CA . ASN A 1 914 ? 5.515 -20.590 -20.050 1.00 93.88 914 ASN A CA 1
ATOM 6995 C C . ASN A 1 914 ? 4.858 -19.905 -21.271 1.00 93.88 914 ASN A C 1
ATOM 6997 O O . ASN A 1 914 ? 4.662 -20.530 -22.313 1.00 93.88 914 ASN A O 1
ATOM 7001 N N . ARG A 1 915 ? 4.587 -18.600 -21.197 1.00 94.88 915 ARG A N 1
ATOM 7002 C CA . ARG A 1 915 ? 4.010 -17.769 -22.271 1.00 94.88 915 ARG A CA 1
ATOM 7003 C C . ARG A 1 915 ? 5.102 -17.072 -23.089 1.00 94.88 915 ARG A C 1
ATOM 7005 O O . ARG A 1 915 ? 5.204 -15.850 -23.148 1.00 94.88 915 ARG A O 1
ATOM 7012 N N . TRP A 1 916 ? 5.956 -17.875 -23.720 1.00 94.94 916 TRP A N 1
ATOM 7013 C CA . TRP A 1 916 ? 7.195 -17.424 -24.371 1.00 94.94 916 TRP A CA 1
ATOM 7014 C C . TRP A 1 916 ? 6.993 -16.449 -25.538 1.00 94.94 916 TRP A C 1
ATOM 7016 O O . TRP A 1 916 ? 7.740 -15.482 -25.657 1.00 94.94 916 TRP A O 1
ATOM 7026 N N . ARG A 1 917 ? 5.985 -16.676 -26.387 1.00 93.69 917 ARG A N 1
ATOM 7027 C CA . ARG A 1 917 ? 5.713 -15.806 -27.543 1.00 93.69 917 ARG A CA 1
ATOM 7028 C C . ARG A 1 917 ? 5.284 -14.404 -27.111 1.00 93.69 917 ARG A C 1
ATOM 7030 O O . ARG A 1 917 ? 5.723 -13.413 -27.677 1.00 93.69 917 ARG A O 1
ATOM 7037 N N . GLU A 1 918 ? 4.491 -14.319 -26.052 1.00 93.88 918 GLU A N 1
ATOM 7038 C CA . GLU A 1 918 ? 4.090 -13.039 -25.470 1.00 93.88 918 GLU A CA 1
ATOM 7039 C C . GLU A 1 918 ? 5.260 -12.358 -24.753 1.00 93.88 918 GLU A C 1
ATOM 7041 O O . GLU A 1 918 ? 5.399 -11.140 -24.826 1.00 93.88 918 GLU A O 1
ATOM 7046 N N . ALA A 1 919 ? 6.141 -13.130 -24.104 1.00 95.12 919 ALA A N 1
ATOM 7047 C CA . ALA A 1 919 ? 7.375 -12.595 -23.529 1.00 95.12 919 ALA A CA 1
ATOM 7048 C C . ALA A 1 919 ? 8.274 -11.960 -24.604 1.00 95.12 919 ALA A C 1
ATOM 7050 O O . ALA A 1 919 ? 8.842 -10.895 -24.366 1.00 95.12 919 ALA A O 1
ATOM 7051 N N . LEU A 1 920 ? 8.357 -12.579 -25.789 1.00 95.25 920 LEU A N 1
ATOM 7052 C CA . LEU A 1 920 ? 9.058 -12.024 -26.947 1.00 95.25 920 LEU A CA 1
ATOM 7053 C C . LEU A 1 920 ? 8.435 -10.699 -27.395 1.00 95.25 920 LEU A C 1
ATOM 7055 O O . LEU A 1 920 ? 9.163 -9.723 -27.546 1.00 95.25 920 LEU A O 1
ATOM 7059 N N . TYR A 1 921 ? 7.109 -10.629 -27.540 1.00 93.31 921 TYR A N 1
ATOM 7060 C CA . TYR A 1 921 ? 6.435 -9.377 -27.904 1.00 93.31 921 TYR A CA 1
ATOM 7061 C C . TYR A 1 921 ? 6.707 -8.261 -26.893 1.00 93.31 921 TYR A C 1
ATOM 7063 O O . TYR A 1 921 ? 7.129 -7.173 -27.280 1.00 93.31 921 TYR A O 1
ATOM 7071 N N . ARG A 1 922 ? 6.612 -8.551 -25.590 1.00 91.81 922 ARG A N 1
ATOM 7072 C CA . ARG A 1 922 ? 6.920 -7.565 -24.539 1.00 91.81 922 ARG A CA 1
ATOM 7073 C C . ARG A 1 922 ? 8.360 -7.067 -24.561 1.00 91.81 922 ARG A C 1
ATOM 7075 O O . ARG A 1 922 ? 8.616 -5.936 -24.157 1.00 91.81 922 ARG A O 1
ATOM 7082 N N . LEU A 1 923 ? 9.297 -7.908 -24.987 1.00 94.06 923 LEU A N 1
ATOM 7083 C CA . LEU A 1 923 ? 10.707 -7.555 -25.105 1.00 94.06 923 LEU A CA 1
ATOM 7084 C C . LEU A 1 923 ? 10.986 -6.711 -26.360 1.00 94.06 923 LEU A C 1
ATOM 7086 O O . LEU A 1 923 ? 11.742 -5.743 -26.284 1.00 94.06 923 LEU A O 1
ATOM 7090 N N . LEU A 1 924 ? 10.357 -7.046 -27.490 1.00 93.69 924 LEU A N 1
ATOM 7091 C CA . LEU A 1 924 ? 10.535 -6.344 -28.766 1.00 93.69 924 LEU A CA 1
ATOM 7092 C C . LEU A 1 924 ? 9.905 -4.944 -28.791 1.00 93.69 924 LEU A C 1
ATOM 7094 O O . LEU A 1 924 ? 10.400 -4.082 -29.512 1.00 93.69 924 LEU A O 1
ATOM 7098 N N . GLU A 1 925 ? 8.882 -4.686 -27.968 1.00 89.38 925 GLU A N 1
ATOM 7099 C CA . GLU A 1 925 ? 8.298 -3.342 -27.807 1.00 89.38 925 GLU A CA 1
ATOM 7100 C C . GLU A 1 925 ? 9.352 -2.277 -27.467 1.00 89.38 925 GLU A C 1
ATOM 7102 O O . GLU A 1 925 ? 9.266 -1.137 -27.922 1.00 89.38 925 GLU A O 1
ATOM 7107 N N . THR A 1 926 ? 10.356 -2.635 -26.663 1.00 89.88 926 THR A N 1
ATOM 7108 C CA . THR A 1 926 ? 11.367 -1.697 -26.152 1.00 89.88 926 THR A CA 1
ATOM 7109 C C . THR A 1 926 ? 12.759 -1.936 -26.726 1.00 89.88 926 THR A C 1
ATOM 7111 O O . THR A 1 926 ? 13.575 -1.017 -26.722 1.00 89.88 926 THR A O 1
ATOM 7114 N N . ASN A 1 927 ? 13.053 -3.143 -27.218 1.00 94.75 927 ASN A N 1
ATOM 7115 C CA . ASN A 1 927 ? 14.376 -3.511 -27.708 1.00 94.75 927 ASN A CA 1
ATOM 7116 C C . ASN A 1 927 ? 14.327 -4.066 -29.133 1.00 94.75 927 ASN A C 1
ATOM 7118 O O . ASN A 1 927 ? 13.766 -5.131 -29.376 1.00 94.75 927 ASN A O 1
ATOM 7122 N N . ASN A 1 928 ? 14.992 -3.377 -30.059 1.00 94.38 928 ASN A N 1
ATOM 7123 C CA . ASN A 1 928 ? 15.097 -3.797 -31.455 1.00 94.38 928 ASN A CA 1
ATOM 7124 C C . ASN A 1 928 ? 15.915 -5.089 -31.600 1.00 94.38 928 ASN A C 1
ATOM 7126 O O . ASN A 1 928 ? 15.578 -5.940 -32.423 1.00 94.38 928 ASN A O 1
ATOM 7130 N N . PHE A 1 929 ? 16.981 -5.234 -30.799 1.00 96.12 929 PHE A N 1
ATOM 7131 C CA . PHE A 1 929 ? 17.993 -6.281 -30.972 1.00 96.12 929 PHE A CA 1
ATOM 7132 C C . PHE A 1 929 ? 18.309 -7.021 -29.659 1.00 96.12 929 PHE A C 1
ATOM 7134 O O . PHE A 1 929 ? 19.449 -6.960 -29.176 1.00 96.12 929 PHE A O 1
ATOM 7141 N N . PRO A 1 930 ? 17.341 -7.744 -29.059 1.00 95.56 930 PRO A N 1
ATOM 7142 C CA . PRO A 1 930 ? 17.601 -8.523 -27.850 1.00 95.56 930 PRO A CA 1
ATOM 7143 C C . PRO A 1 930 ? 18.708 -9.568 -28.019 1.00 95.56 930 PRO A C 1
ATOM 7145 O O . PRO A 1 930 ? 19.390 -9.921 -27.060 1.00 95.56 930 PRO A O 1
ATOM 7148 N N . GLU A 1 931 ? 18.935 -10.044 -29.243 1.00 93.50 931 GLU A N 1
ATOM 7149 C CA . GLU A 1 931 ? 20.025 -10.957 -29.565 1.00 93.50 931 GLU A CA 1
ATOM 7150 C C . GLU A 1 931 ? 21.410 -10.314 -29.415 1.00 93.50 931 GLU A C 1
ATOM 7152 O O . GLU A 1 931 ? 22.370 -11.029 -29.129 1.00 93.50 931 GLU A O 1
ATOM 7157 N N . PHE A 1 932 ? 21.523 -8.985 -29.542 1.00 95.38 932 PHE A N 1
ATOM 7158 C CA . PHE A 1 932 ? 22.769 -8.254 -29.299 1.00 95.38 932 PHE A CA 1
ATOM 7159 C C . PHE A 1 932 ? 22.921 -7.983 -27.807 1.00 95.38 932 PHE A C 1
ATOM 7161 O O . PHE A 1 932 ? 23.912 -8.375 -27.190 1.00 95.38 932 PHE A O 1
ATOM 7168 N N . THR A 1 933 ? 21.924 -7.356 -27.184 1.00 94.62 933 THR A N 1
ATOM 7169 C CA . THR A 1 933 ? 21.977 -6.997 -25.760 1.00 94.62 933 THR A CA 1
ATOM 7170 C C . THR A 1 933 ? 22.080 -8.226 -24.855 1.00 94.62 933 THR A C 1
ATOM 7172 O O . THR A 1 933 ? 22.873 -8.209 -23.913 1.00 94.62 933 THR A O 1
ATOM 7175 N N . GLY A 1 934 ? 21.402 -9.328 -25.181 1.00 92.44 934 GLY A N 1
ATOM 7176 C CA . GLY A 1 934 ? 21.510 -10.608 -24.473 1.00 92.44 934 GLY A CA 1
ATOM 7177 C C . GLY A 1 934 ? 22.920 -11.215 -24.472 1.00 92.44 934 GLY A C 1
ATOM 7178 O O . GLY A 1 934 ? 23.241 -12.003 -23.583 1.00 92.44 934 GLY A O 1
ATOM 7179 N N . ARG A 1 935 ? 23.799 -10.806 -25.400 1.00 91.75 935 ARG A N 1
ATOM 7180 C CA . ARG A 1 935 ? 25.178 -11.309 -25.535 1.00 91.75 935 ARG A CA 1
ATOM 7181 C C . ARG A 1 935 ? 26.222 -10.314 -25.049 1.00 91.75 935 ARG A C 1
ATOM 7183 O O . ARG A 1 935 ? 27.029 -10.644 -24.180 1.00 91.75 935 ARG A O 1
ATOM 7190 N N . VAL A 1 936 ? 26.169 -9.069 -25.521 1.00 92.25 936 VAL A N 1
ATOM 7191 C CA . VAL A 1 936 ? 27.252 -8.093 -25.296 1.00 92.25 936 VAL A CA 1
ATOM 7192 C C . VAL A 1 936 ? 26.961 -7.061 -24.213 1.00 92.25 936 VAL A C 1
ATOM 7194 O O . VAL A 1 936 ? 27.886 -6.428 -23.718 1.00 92.25 936 VAL A O 1
ATOM 7197 N N . CYS A 1 937 ? 25.703 -6.876 -23.800 1.00 91.25 937 CYS A N 1
ATOM 7198 C CA . CYS A 1 937 ? 25.396 -5.895 -22.760 1.00 91.25 937 CYS A CA 1
ATOM 7199 C C . CYS A 1 937 ? 26.003 -6.337 -21.414 1.00 91.25 937 CYS A C 1
ATOM 7201 O O . CYS A 1 937 ? 25.864 -7.510 -21.044 1.00 91.25 937 CYS A O 1
ATOM 7203 N N . PRO A 1 938 ? 26.594 -5.421 -20.621 1.00 87.56 938 PRO A N 1
ATOM 7204 C CA . PRO A 1 938 ? 27.015 -5.727 -19.254 1.00 87.56 938 PRO A CA 1
ATOM 7205 C C . PRO A 1 938 ? 25.828 -5.879 -18.285 1.00 87.56 938 PRO A C 1
ATOM 7207 O O . PRO A 1 938 ? 26.033 -6.195 -17.121 1.00 87.56 938 PRO A O 1
ATOM 7210 N N . ALA A 1 939 ? 24.590 -5.680 -18.755 1.00 90.12 939 ALA A N 1
ATOM 7211 C CA . ALA A 1 939 ? 23.349 -5.813 -17.994 1.00 90.12 939 ALA A CA 1
ATOM 7212 C C . ALA A 1 939 ? 23.239 -4.849 -16.790 1.00 90.12 939 ALA A C 1
ATOM 7214 O O . ALA A 1 939 ? 23.108 -5.293 -15.645 1.00 90.12 939 ALA A O 1
ATOM 7215 N N . PRO A 1 940 ? 23.211 -3.515 -17.017 1.00 89.62 940 PRO A N 1
ATOM 7216 C CA . PRO A 1 940 ? 23.005 -2.531 -15.945 1.00 89.62 940 PRO A CA 1
ATOM 7217 C C . PRO A 1 940 ? 21.720 -2.784 -15.142 1.00 89.62 940 PRO A C 1
ATOM 7219 O O . PRO A 1 940 ? 21.691 -2.616 -13.924 1.00 89.62 940 PRO A O 1
ATOM 7222 N N . CYS A 1 941 ? 20.697 -3.337 -15.797 1.00 91.75 941 CYS A N 1
ATOM 7223 C CA . CYS A 1 941 ? 19.464 -3.802 -15.172 1.00 91.75 941 CYS A CA 1
ATOM 7224 C C . CYS A 1 941 ? 19.667 -4.818 -14.033 1.00 91.75 941 CYS A C 1
ATOM 7226 O O . CYS A 1 941 ? 18.906 -4.789 -13.066 1.00 91.75 941 CYS A O 1
ATOM 7228 N N . GLU A 1 942 ? 20.678 -5.691 -14.105 1.00 91.56 942 GLU A N 1
ATOM 7229 C CA . GLU A 1 942 ? 21.009 -6.628 -13.026 1.00 91.56 942 GLU A CA 1
ATOM 7230 C C . GLU A 1 942 ? 21.694 -5.915 -11.855 1.00 91.56 942 GLU A C 1
ATOM 7232 O O . GLU A 1 942 ? 21.397 -6.223 -10.702 1.00 91.56 942 GLU A O 1
ATOM 7237 N N . GLY A 1 943 ? 22.539 -4.914 -12.133 1.00 87.12 943 GLY A N 1
ATOM 7238 C CA . GLY A 1 943 ? 23.176 -4.069 -11.113 1.00 87.12 943 GLY A CA 1
ATOM 7239 C C . GLY A 1 943 ? 22.183 -3.213 -10.316 1.00 87.12 943 GLY A C 1
ATOM 7240 O O . GLY A 1 943 ? 22.406 -2.961 -9.132 1.00 87.12 943 GLY A O 1
ATOM 7241 N N . SER A 1 944 ? 21.070 -2.837 -10.951 1.00 89.44 944 SER A N 1
ATOM 7242 C CA . SER A 1 944 ? 19.928 -2.143 -10.336 1.00 89.44 944 SER A CA 1
ATOM 7243 C C . SER A 1 944 ? 18.818 -3.046 -9.835 1.00 89.44 944 SER A C 1
ATOM 7245 O O . SER A 1 944 ? 17.824 -2.566 -9.286 1.00 89.44 944 SER A O 1
ATOM 7247 N N . CYS A 1 945 ? 18.928 -4.358 -10.031 1.00 91.12 945 CYS A N 1
ATOM 7248 C CA . CYS A 1 945 ? 17.897 -5.264 -9.566 1.00 91.12 945 CYS A CA 1
ATOM 7249 C C . CYS A 1 945 ? 17.734 -5.097 -8.051 1.00 91.12 945 CYS A C 1
ATOM 7251 O O . CYS A 1 945 ? 18.688 -5.233 -7.292 1.00 91.12 945 CYS A O 1
ATOM 7253 N N . VAL A 1 946 ? 16.502 -4.837 -7.618 1.00 88.69 946 VAL A N 1
ATOM 7254 C CA . VAL A 1 946 ? 16.123 -4.660 -6.207 1.00 88.69 946 VAL A CA 1
ATOM 7255 C C . VAL A 1 946 ? 16.537 -5.874 -5.364 1.00 88.69 946 VAL A C 1
ATOM 7257 O O . VAL A 1 946 ? 16.898 -5.734 -4.199 1.00 88.69 946 VAL A O 1
ATOM 7260 N N . LEU A 1 947 ? 16.537 -7.072 -5.963 1.00 89.62 947 LEU A N 1
ATOM 7261 C CA . LEU A 1 947 ? 16.990 -8.291 -5.293 1.00 89.62 947 LEU A CA 1
ATOM 7262 C C . LEU A 1 947 ? 18.478 -8.216 -4.922 1.00 89.62 947 LEU A C 1
ATOM 7264 O O . LEU A 1 947 ? 18.845 -8.693 -3.854 1.00 89.62 947 LEU A O 1
ATOM 7268 N N . GLY A 1 948 ? 19.277 -7.524 -5.745 1.00 86.81 948 GLY A N 1
ATOM 7269 C CA . GLY A 1 948 ? 20.707 -7.254 -5.569 1.00 86.81 948 GLY A CA 1
ATOM 7270 C C . GLY A 1 948 ? 21.093 -6.592 -4.242 1.00 86.81 948 GLY A C 1
ATOM 7271 O O . GLY A 1 948 ? 22.266 -6.594 -3.886 1.00 86.81 948 GLY A O 1
ATOM 7272 N N . ILE A 1 949 ? 20.128 -6.017 -3.512 1.00 80.81 949 ILE A N 1
ATOM 7273 C CA . ILE A 1 949 ? 20.351 -5.399 -2.196 1.00 80.81 949 ILE A CA 1
ATOM 7274 C C . ILE A 1 949 ? 20.531 -6.458 -1.104 1.00 80.81 949 ILE A C 1
ATOM 7276 O O . ILE A 1 949 ? 21.311 -6.262 -0.176 1.00 80.81 949 ILE A O 1
ATOM 7280 N N . ILE A 1 950 ? 19.784 -7.560 -1.188 1.00 80.12 950 ILE A N 1
ATOM 7281 C CA . ILE A 1 950 ? 19.705 -8.573 -0.123 1.00 80.12 950 ILE A CA 1
ATOM 7282 C C . ILE A 1 950 ? 20.244 -9.942 -0.542 1.00 80.12 950 ILE A C 1
ATOM 7284 O O . ILE A 1 950 ? 20.404 -10.809 0.325 1.00 80.12 950 ILE A O 1
ATOM 7288 N N . GLU A 1 951 ? 20.431 -10.146 -1.851 1.00 85.12 951 GLU A N 1
ATOM 7289 C CA . GLU A 1 951 ? 20.783 -11.414 -2.482 1.00 85.12 951 GLU A CA 1
ATOM 7290 C C . GLU A 1 951 ? 21.297 -11.215 -3.926 1.00 85.12 951 GLU A C 1
ATOM 7292 O O . GLU A 1 951 ? 21.244 -10.114 -4.464 1.00 85.12 951 GLU A O 1
ATOM 7297 N N . ASN A 1 952 ? 21.784 -12.264 -4.598 1.00 88.81 952 ASN A N 1
ATOM 7298 C CA . ASN A 1 952 ? 22.184 -12.192 -6.004 1.00 88.81 952 ASN A CA 1
ATOM 7299 C C . ASN A 1 952 ? 21.023 -11.737 -6.921 1.00 88.81 952 ASN A C 1
ATOM 7301 O O . ASN A 1 952 ? 19.908 -12.256 -6.790 1.00 88.81 952 ASN A O 1
ATOM 7305 N N . PRO A 1 953 ? 21.255 -10.852 -7.913 1.00 92.50 953 PRO A N 1
ATOM 7306 C CA . PRO A 1 953 ? 20.201 -10.344 -8.792 1.00 92.50 953 PRO A CA 1
ATOM 7307 C C . PRO A 1 953 ? 19.570 -11.443 -9.664 1.00 92.50 953 PRO A C 1
ATOM 7309 O O . PRO A 1 953 ? 20.077 -12.562 -9.784 1.00 92.50 953 PRO A O 1
ATOM 7312 N N . VAL A 1 954 ? 18.435 -11.130 -10.288 1.00 94.62 954 VAL A N 1
ATOM 7313 C CA . VAL A 1 954 ? 17.820 -11.996 -11.311 1.00 94.62 954 VAL A CA 1
ATOM 7314 C C . VAL A 1 954 ? 18.745 -12.057 -12.532 1.00 94.62 954 VAL A C 1
ATOM 7316 O O . VAL A 1 954 ? 19.321 -11.035 -12.896 1.00 94.62 954 VAL A O 1
ATOM 7319 N N . SER A 1 955 ? 18.890 -13.222 -13.173 1.00 93.62 955 SER A N 1
ATOM 7320 C CA . SER A 1 955 ? 19.660 -13.402 -14.417 1.00 93.62 955 SER A CA 1
ATOM 7321 C C . SER A 1 955 ? 18.896 -12.879 -15.644 1.00 93.62 955 SER A C 1
ATOM 7323 O O . SER A 1 955 ? 18.533 -13.619 -16.555 1.00 93.62 955 SER A O 1
ATOM 7325 N N . ILE A 1 956 ? 18.624 -11.572 -15.645 1.00 94.88 956 ILE A N 1
ATOM 7326 C CA . ILE A 1 956 ? 17.829 -10.870 -16.660 1.00 94.88 956 ILE A CA 1
ATOM 7327 C C . ILE A 1 956 ? 18.440 -11.055 -18.049 1.00 94.88 956 ILE A C 1
ATOM 7329 O O . ILE A 1 956 ? 17.708 -11.366 -18.984 1.00 94.88 956 ILE A O 1
ATOM 7333 N N . LYS A 1 957 ? 19.768 -10.927 -18.175 1.00 93.25 957 LYS A N 1
ATOM 7334 C CA . LYS A 1 957 ? 20.465 -11.074 -19.462 1.00 93.25 957 LYS A CA 1
ATOM 7335 C C . LYS A 1 957 ? 20.282 -12.478 -20.050 1.00 93.25 957 LYS A C 1
ATOM 7337 O O . LYS A 1 957 ? 20.038 -12.621 -21.244 1.00 93.25 957 LYS A O 1
ATOM 7342 N N . SER A 1 958 ? 20.352 -13.509 -19.203 1.00 92.06 958 SER A N 1
ATOM 7343 C CA . SER A 1 958 ? 20.132 -14.905 -19.604 1.00 92.06 958 SER A CA 1
ATOM 7344 C C . SER A 1 958 ? 18.704 -15.132 -20.092 1.00 92.06 958 SER A C 1
ATOM 7346 O O . SER A 1 958 ? 18.496 -15.780 -21.112 1.00 92.06 958 SER A O 1
ATOM 7348 N N . ILE A 1 959 ? 17.720 -14.589 -19.371 1.00 95.25 959 ILE A N 1
ATOM 7349 C CA . ILE A 1 959 ? 16.304 -14.727 -19.727 1.00 95.25 959 ILE A CA 1
ATOM 7350 C C . ILE A 1 959 ? 16.019 -13.998 -21.047 1.00 95.25 959 ILE A C 1
ATOM 7352 O O . ILE A 1 959 ? 15.367 -14.562 -21.919 1.00 95.25 959 ILE A O 1
ATOM 7356 N N . GLU A 1 960 ? 16.552 -12.786 -21.223 1.00 95.25 960 GLU A N 1
ATOM 7357 C CA . GLU A 1 960 ? 16.452 -12.008 -22.463 1.00 95.25 960 GLU A CA 1
ATOM 7358 C C . GLU A 1 960 ? 17.001 -12.782 -23.670 1.00 95.25 960 GLU A C 1
ATOM 7360 O O . GLU A 1 960 ? 16.307 -12.929 -24.676 1.00 95.25 960 GLU A O 1
ATOM 7365 N N . CYS A 1 961 ? 18.209 -13.340 -23.537 1.00 93.94 961 CYS A N 1
ATOM 7366 C CA . CYS A 1 961 ? 18.845 -14.141 -24.582 1.00 93.94 961 CYS A CA 1
ATOM 7367 C C . CYS A 1 961 ? 18.023 -15.404 -24.919 1.00 93.94 961 CYS A C 1
ATOM 7369 O O . CYS A 1 961 ? 17.775 -15.698 -26.086 1.00 93.94 961 CYS A O 1
ATOM 7371 N N . ALA A 1 962 ? 17.508 -16.104 -23.901 1.00 94.56 962 ALA A N 1
ATOM 7372 C CA . ALA A 1 962 ? 16.676 -17.292 -24.097 1.00 94.56 962 ALA A CA 1
ATOM 7373 C C . ALA A 1 962 ? 15.353 -16.984 -24.826 1.00 94.56 962 ALA A C 1
ATOM 7375 O O . ALA A 1 962 ? 14.916 -17.772 -25.664 1.00 94.56 962 ALA A O 1
ATOM 7376 N N . ILE A 1 963 ? 14.717 -15.841 -24.534 1.00 96.00 963 ILE A N 1
ATOM 7377 C CA . ILE A 1 963 ? 13.474 -15.423 -25.200 1.00 96.00 963 ILE A CA 1
ATOM 7378 C C . ILE A 1 963 ? 13.702 -15.243 -26.704 1.00 96.00 963 ILE A C 1
ATOM 7380 O O . ILE A 1 963 ? 12.941 -15.788 -27.505 1.00 96.00 963 ILE A O 1
ATOM 7384 N N . ILE A 1 964 ? 14.731 -14.485 -27.094 1.00 95.25 964 ILE A N 1
ATOM 7385 C CA . ILE A 1 964 ? 14.968 -14.161 -28.506 1.00 95.25 964 ILE A CA 1
ATOM 7386 C C . ILE A 1 964 ? 15.473 -15.362 -29.301 1.00 95.25 964 ILE A C 1
ATOM 7388 O O . ILE A 1 964 ? 14.999 -15.591 -30.413 1.00 95.25 964 ILE A O 1
ATOM 7392 N N . ASP A 1 965 ? 16.353 -16.181 -28.724 1.00 93.75 965 ASP A N 1
ATOM 7393 C CA . ASP A 1 965 ? 16.844 -17.378 -29.407 1.00 93.75 965 ASP A CA 1
ATOM 7394 C C . ASP A 1 965 ? 15.717 -18.399 -29.603 1.00 93.75 965 ASP A C 1
ATOM 7396 O O . ASP A 1 965 ? 15.594 -18.974 -30.687 1.00 93.75 965 ASP A O 1
ATOM 7400 N N . LYS A 1 966 ? 14.802 -18.538 -28.630 1.00 94.62 966 LYS A N 1
ATOM 7401 C CA . LYS A 1 966 ? 13.564 -19.300 -28.838 1.00 94.62 966 LYS A CA 1
ATOM 7402 C C . LYS A 1 966 ? 12.685 -18.681 -29.922 1.00 94.62 966 LYS A C 1
ATOM 7404 O O . LYS A 1 966 ? 12.160 -19.411 -30.753 1.00 94.62 966 LYS A O 1
ATOM 7409 N N . GLY A 1 967 ? 12.548 -17.356 -29.943 1.00 94.62 967 GLY A N 1
ATOM 7410 C CA . GLY A 1 967 ? 11.785 -16.640 -30.965 1.00 94.62 967 GLY A CA 1
ATOM 7411 C C . GLY A 1 967 ? 12.247 -16.946 -32.390 1.00 94.62 967 GLY A C 1
ATOM 7412 O O . GLY A 1 967 ? 11.418 -17.222 -33.255 1.00 94.62 967 GLY A O 1
ATOM 7413 N N . PHE A 1 968 ? 13.559 -16.956 -32.632 1.00 94.12 968 PHE A N 1
ATOM 7414 C CA . PHE A 1 968 ? 14.115 -17.360 -33.926 1.00 94.12 968 PHE A CA 1
ATOM 7415 C C . PHE A 1 968 ? 13.950 -18.862 -34.188 1.00 94.12 968 PHE A C 1
ATOM 7417 O O . PHE A 1 968 ? 13.533 -19.240 -35.281 1.00 94.12 968 PHE A O 1
ATOM 7424 N N . LYS A 1 969 ? 14.221 -19.718 -33.194 1.00 93.38 969 LYS A N 1
ATOM 7425 C CA . LYS A 1 969 ? 14.123 -21.184 -33.319 1.00 93.38 969 LYS A CA 1
ATOM 7426 C C . LYS A 1 969 ? 12.710 -21.666 -33.660 1.00 93.38 969 LYS A C 1
ATOM 7428 O O . LYS A 1 969 ? 12.555 -22.584 -34.454 1.00 93.38 969 LYS A O 1
ATOM 7433 N N . GLU A 1 970 ? 11.694 -21.035 -33.080 1.00 94.81 970 GLU A N 1
ATOM 7434 C CA . GLU A 1 970 ? 10.275 -21.344 -33.308 1.00 94.81 970 GLU A CA 1
ATOM 7435 C C . GLU A 1 970 ? 9.690 -20.607 -34.531 1.00 94.81 970 GLU A C 1
ATOM 7437 O O . GLU A 1 970 ? 8.503 -20.740 -34.828 1.00 94.81 970 GLU A O 1
ATOM 7442 N N . GLY A 1 971 ? 10.496 -19.799 -35.234 1.00 93.75 971 GLY A N 1
ATOM 7443 C CA . GLY A 1 971 ? 10.062 -19.048 -36.414 1.00 93.75 971 GLY A CA 1
ATOM 7444 C C . GLY A 1 971 ? 9.087 -17.903 -36.116 1.00 93.75 971 GLY A C 1
ATOM 7445 O O . GLY A 1 971 ? 8.298 -17.532 -36.980 1.00 93.75 971 GLY A O 1
ATOM 7446 N N . TRP A 1 972 ? 9.099 -17.343 -34.903 1.00 93.69 972 TRP A N 1
ATOM 7447 C CA . TRP A 1 972 ? 8.242 -16.207 -34.526 1.00 93.69 972 TRP A CA 1
ATOM 7448 C C . TRP A 1 972 ? 8.801 -14.859 -34.989 1.00 93.69 972 TRP A C 1
ATOM 7450 O O . TRP A 1 972 ? 8.043 -13.900 -35.121 1.00 93.69 972 TRP A O 1
ATOM 7460 N N . MET A 1 973 ? 10.112 -14.784 -35.230 1.00 93.50 973 MET A N 1
ATOM 7461 C CA . MET A 1 973 ? 10.776 -13.616 -35.810 1.00 93.50 973 MET A CA 1
ATOM 7462 C C . MET A 1 973 ? 10.595 -13.619 -37.331 1.00 93.50 973 MET A C 1
ATOM 7464 O O . MET A 1 973 ? 11.376 -14.237 -38.054 1.00 93.50 973 MET A O 1
ATOM 7468 N N . VAL A 1 974 ? 9.551 -12.944 -37.807 1.00 91.69 974 VAL A N 1
ATOM 7469 C CA . VAL A 1 974 ? 9.199 -12.852 -39.231 1.00 91.69 974 VAL A CA 1
ATOM 7470 C C . VAL A 1 974 ? 9.247 -11.398 -39.716 1.00 91.69 974 VAL A C 1
ATOM 7472 O O . VAL A 1 974 ? 8.927 -10.510 -38.925 1.00 91.69 974 VAL A O 1
ATOM 7475 N N . PRO A 1 975 ? 9.629 -11.137 -40.984 1.00 92.56 975 PRO A N 1
ATOM 7476 C CA . PRO A 1 975 ? 9.628 -9.782 -41.533 1.00 92.56 975 PRO A CA 1
ATOM 7477 C C . PRO A 1 975 ? 8.236 -9.149 -41.449 1.00 92.56 975 PRO A C 1
ATOM 7479 O O . PRO A 1 975 ? 7.265 -9.733 -41.934 1.00 92.56 975 PRO A O 1
ATOM 7482 N N . CYS A 1 976 ? 8.147 -7.956 -40.865 1.00 91.25 976 CYS A N 1
ATOM 7483 C CA . CYS A 1 976 ? 6.912 -7.181 -40.745 1.00 91.25 976 CYS A CA 1
ATOM 7484 C C . CYS A 1 976 ? 7.041 -5.816 -41.457 1.00 91.25 976 CYS A C 1
ATOM 7486 O O . CYS A 1 976 ? 7.133 -4.788 -40.781 1.00 91.25 976 CYS A O 1
ATOM 7488 N N . PRO A 1 977 ? 7.071 -5.768 -42.807 1.00 92.00 977 PRO A N 1
ATOM 7489 C CA . PRO A 1 977 ? 7.189 -4.508 -43.540 1.00 92.00 977 PRO A CA 1
ATOM 7490 C C . PRO A 1 977 ? 5.997 -3.575 -43.256 1.00 92.00 977 PRO A C 1
ATOM 7492 O O . PRO A 1 977 ? 4.880 -4.057 -43.038 1.00 92.00 977 PRO A O 1
ATOM 7495 N N . PRO A 1 978 ? 6.196 -2.244 -43.289 1.00 91.19 978 PRO A N 1
ATOM 7496 C CA . PRO A 1 978 ? 5.112 -1.289 -43.075 1.00 91.19 978 PRO A CA 1
ATOM 7497 C C . PRO A 1 978 ? 4.033 -1.441 -44.155 1.00 91.19 978 PRO A C 1
ATOM 7499 O O . PRO A 1 978 ? 4.338 -1.580 -45.341 1.00 91.19 978 PRO A O 1
ATOM 7502 N N . LEU A 1 979 ? 2.762 -1.375 -43.749 1.00 89.44 979 LEU A N 1
ATOM 7503 C CA . LEU A 1 979 ? 1.625 -1.499 -44.670 1.00 89.44 979 LEU A CA 1
ATOM 7504 C C . LEU A 1 979 ? 1.486 -0.293 -45.607 1.00 89.44 979 LEU A C 1
ATOM 7506 O O . LEU A 1 979 ? 0.989 -0.426 -46.722 1.00 89.44 979 LEU A O 1
ATOM 7510 N N . HIS A 1 980 ? 1.913 0.883 -45.146 1.00 89.75 980 HIS A N 1
ATOM 7511 C CA . HIS A 1 980 ? 1.838 2.137 -45.881 1.00 89.75 980 HIS A CA 1
ATOM 7512 C C . HIS A 1 980 ? 3.192 2.848 -45.837 1.00 89.75 980 HIS A C 1
ATOM 7514 O O . HIS A 1 980 ? 3.821 2.936 -44.782 1.00 89.75 980 HIS A O 1
ATOM 7520 N N . ARG A 1 981 ? 3.632 3.380 -46.980 1.00 92.62 981 ARG A N 1
ATOM 7521 C CA . ARG A 1 981 ? 4.874 4.153 -47.095 1.00 92.62 981 ARG A CA 1
ATOM 7522 C C . ARG A 1 981 ? 4.566 5.646 -47.069 1.00 92.62 981 ARG A C 1
ATOM 7524 O O . ARG A 1 981 ? 3.689 6.106 -47.790 1.00 92.62 981 ARG A O 1
ATOM 7531 N N . THR A 1 982 ? 5.279 6.413 -46.251 1.00 92.38 982 THR A N 1
ATOM 7532 C CA . THR A 1 982 ? 5.043 7.861 -46.085 1.00 92.38 982 THR A CA 1
ATOM 7533 C C . THR A 1 982 ? 5.483 8.676 -47.301 1.00 92.38 982 THR A C 1
ATOM 7535 O O . THR A 1 982 ? 5.021 9.805 -47.462 1.00 92.38 982 THR A O 1
ATOM 7538 N N . GLY A 1 983 ? 6.361 8.117 -48.137 1.00 93.00 983 GLY A N 1
ATOM 7539 C CA . GLY A 1 983 ? 7.008 8.804 -49.255 1.00 93.00 983 GLY A CA 1
ATOM 7540 C C . GLY A 1 983 ? 8.290 9.544 -48.869 1.00 93.00 983 GLY A C 1
ATOM 7541 O O . GLY A 1 983 ? 9.072 9.832 -49.765 1.00 93.00 983 GLY A O 1
ATOM 7542 N N . MET A 1 984 ? 8.532 9.773 -47.573 1.00 96.00 984 MET A N 1
ATOM 7543 C CA . MET A 1 984 ? 9.735 10.465 -47.108 1.00 96.00 984 MET A CA 1
ATOM 7544 C C . MET A 1 984 ? 10.950 9.540 -47.134 1.00 96.00 984 MET A C 1
ATOM 7546 O O . MET A 1 984 ? 10.830 8.335 -46.863 1.00 96.00 984 MET A O 1
ATOM 7550 N N . THR A 1 985 ? 12.114 10.101 -47.435 1.00 97.75 985 THR A N 1
ATOM 7551 C CA . THR A 1 985 ? 13.396 9.404 -47.506 1.00 97.75 985 THR A CA 1
ATOM 7552 C C . THR A 1 985 ? 14.341 9.868 -46.401 1.00 97.75 985 THR A C 1
ATOM 7554 O O . THR A 1 985 ? 14.507 11.056 -46.134 1.00 97.75 985 THR A O 1
ATOM 7557 N N . VAL A 1 986 ? 14.980 8.907 -45.732 1.00 98.38 986 VAL A N 1
ATOM 7558 C CA . VAL A 1 986 ? 15.944 9.172 -44.660 1.00 98.38 986 VAL A CA 1
ATOM 7559 C C . VAL A 1 986 ? 17.255 8.454 -44.945 1.00 98.38 986 VAL A C 1
ATOM 7561 O O . VAL A 1 986 ? 17.287 7.228 -45.104 1.00 98.38 986 VAL A O 1
ATOM 7564 N N . ALA A 1 987 ? 18.351 9.210 -44.952 1.00 98.06 987 ALA A N 1
ATOM 7565 C CA . ALA A 1 987 ? 19.702 8.666 -45.016 1.00 98.06 987 ALA A CA 1
ATOM 7566 C C . ALA A 1 987 ? 20.281 8.498 -43.606 1.00 98.06 987 ALA A C 1
ATOM 7568 O O . ALA A 1 987 ? 20.311 9.438 -42.815 1.00 98.06 987 ALA A O 1
ATOM 7569 N N . ILE A 1 988 ? 20.789 7.309 -43.287 1.00 98.38 988 ILE A N 1
ATOM 7570 C CA . ILE A 1 988 ? 21.439 7.023 -42.003 1.00 98.38 988 ILE A CA 1
ATOM 7571 C C . ILE A 1 988 ? 22.903 6.689 -42.254 1.00 98.38 988 ILE A C 1
ATOM 7573 O O . ILE A 1 988 ? 23.220 5.759 -42.994 1.00 98.38 988 ILE A O 1
ATOM 7577 N N . ILE A 1 989 ? 23.804 7.448 -41.637 1.00 97.19 989 ILE A N 1
ATOM 7578 C CA . ILE A 1 989 ? 25.246 7.312 -41.835 1.00 97.19 989 ILE A CA 1
ATOM 7579 C C . ILE A 1 989 ? 25.832 6.474 -40.699 1.00 97.19 989 ILE A C 1
ATOM 7581 O O . ILE A 1 989 ? 25.954 6.958 -39.574 1.00 97.19 989 ILE A O 1
ATOM 7585 N N . GLY A 1 990 ? 26.222 5.238 -41.006 1.00 96.81 990 GLY A N 1
ATOM 7586 C CA . GLY A 1 990 ? 26.753 4.246 -40.073 1.00 96.81 990 GLY A CA 1
ATOM 7587 C C . GLY A 1 990 ? 25.733 3.164 -39.716 1.00 96.81 990 GLY A C 1
ATOM 7588 O O . GLY A 1 990 ? 24.597 3.457 -39.347 1.00 96.81 990 GLY A O 1
ATOM 7589 N N . SER A 1 991 ? 26.152 1.896 -39.771 1.00 97.19 991 SER A N 1
ATOM 7590 C CA . SER A 1 991 ? 25.304 0.736 -39.457 1.00 97.19 991 SER A CA 1
ATOM 7591 C C . SER A 1 991 ? 25.583 0.109 -38.087 1.00 97.19 991 SER A C 1
ATOM 7593 O O . SER A 1 991 ? 25.290 -1.062 -37.843 1.00 97.19 991 SER A O 1
ATOM 7595 N N . GLY A 1 992 ? 26.152 0.882 -37.159 1.00 96.25 992 GLY A N 1
ATOM 7596 C CA . GLY A 1 992 ? 26.244 0.469 -35.760 1.00 96.25 992 GLY A CA 1
ATOM 7597 C C . GLY A 1 992 ? 24.859 0.329 -35.104 1.00 96.25 992 GLY A C 1
ATOM 7598 O O . GLY A 1 992 ? 23.841 0.682 -35.703 1.00 96.25 992 GLY A O 1
ATOM 7599 N N . PRO A 1 993 ? 24.790 -0.123 -33.837 1.00 97.06 993 PRO A N 1
ATOM 7600 C CA . PRO A 1 993 ? 23.515 -0.353 -33.153 1.00 97.06 993 PRO A CA 1
ATOM 7601 C C . PRO A 1 993 ? 22.557 0.848 -33.146 1.00 97.06 993 PRO A C 1
ATOM 7603 O O . PRO A 1 993 ? 21.353 0.648 -33.266 1.00 97.06 993 PRO A O 1
ATOM 7606 N N . ALA A 1 994 ? 23.071 2.082 -33.054 1.00 97.25 994 ALA A N 1
ATOM 7607 C CA . ALA A 1 994 ? 22.252 3.293 -33.147 1.00 97.25 994 ALA A CA 1
ATOM 7608 C C . ALA A 1 994 ? 21.632 3.472 -34.538 1.00 97.25 994 ALA A C 1
ATOM 7610 O O . ALA A 1 994 ? 20.425 3.672 -34.646 1.00 97.25 994 ALA A O 1
ATOM 7611 N N . GLY A 1 995 ? 22.439 3.347 -35.596 1.00 98.00 995 GLY A N 1
ATOM 7612 C CA . GLY A 1 995 ? 21.973 3.490 -36.974 1.00 98.00 995 GLY A CA 1
ATOM 7613 C C . GLY A 1 995 ? 20.972 2.406 -37.365 1.00 98.00 995 GLY A C 1
ATOM 7614 O O . GLY A 1 995 ? 19.933 2.712 -37.941 1.00 98.00 995 GLY A O 1
ATOM 7615 N N . LEU A 1 996 ? 21.216 1.153 -36.967 1.00 98.38 996 LEU A N 1
ATOM 7616 C CA . LEU A 1 996 ? 20.261 0.066 -37.194 1.00 98.38 996 LEU A CA 1
ATOM 7617 C C . LEU A 1 996 ? 18.966 0.258 -36.402 1.00 98.38 996 LEU A C 1
ATOM 7619 O O . LEU A 1 996 ? 17.890 0.019 -36.941 1.00 98.38 996 LEU A O 1
ATOM 7623 N N . ALA A 1 997 ? 19.040 0.692 -35.140 1.00 97.88 997 ALA A N 1
ATOM 7624 C CA . ALA A 1 997 ? 17.839 0.935 -34.342 1.00 97.88 997 ALA A CA 1
ATOM 7625 C C . ALA A 1 997 ? 17.000 2.070 -34.939 1.00 97.88 997 ALA A C 1
ATOM 7627 O O . ALA A 1 997 ? 15.783 1.932 -35.050 1.00 97.88 997 ALA A O 1
ATOM 7628 N N . ALA A 1 998 ? 17.652 3.152 -35.375 1.00 98.25 998 ALA A N 1
ATOM 7629 C CA . ALA A 1 998 ? 16.986 4.246 -36.066 1.00 98.25 998 ALA A CA 1
ATOM 7630 C C . ALA A 1 998 ? 16.346 3.775 -37.382 1.00 98.25 998 ALA A C 1
ATOM 7632 O O . ALA A 1 998 ? 15.192 4.102 -37.654 1.00 98.25 998 ALA A O 1
ATOM 7633 N N . ALA A 1 999 ? 17.057 2.946 -38.155 1.00 98.31 999 ALA A N 1
ATOM 7634 C CA . ALA A 1 999 ? 16.555 2.397 -39.409 1.00 98.31 999 ALA A CA 1
ATOM 7635 C C . ALA A 1 999 ? 15.325 1.506 -39.216 1.00 98.31 999 ALA A C 1
ATOM 7637 O O . ALA A 1 999 ? 14.334 1.670 -39.923 1.00 98.31 999 ALA A O 1
ATOM 7638 N N . ASP A 1 1000 ? 15.371 0.599 -38.237 1.00 96.25 1000 ASP A N 1
ATOM 7639 C CA . ASP A 1 1000 ? 14.252 -0.278 -37.888 1.00 96.25 1000 ASP A CA 1
ATOM 7640 C C . ASP A 1 1000 ? 13.010 0.537 -37.493 1.00 96.25 1000 ASP A C 1
ATOM 7642 O O . ASP A 1 1000 ? 11.915 0.287 -37.994 1.00 96.25 1000 ASP A O 1
ATOM 7646 N N . GLN A 1 1001 ? 13.175 1.551 -36.638 1.00 95.50 1001 GLN A N 1
ATOM 7647 C CA . GLN A 1 1001 ? 12.057 2.382 -36.181 1.00 95.50 1001 GLN A CA 1
ATOM 7648 C C . GLN A 1 1001 ? 11.466 3.246 -37.303 1.00 95.50 1001 GLN A C 1
ATOM 7650 O O . GLN A 1 1001 ? 10.252 3.236 -37.495 1.00 95.50 1001 GLN A O 1
ATOM 7655 N N . LEU A 1 1002 ? 12.296 3.940 -38.086 1.00 96.62 1002 LEU A N 1
ATOM 7656 C CA . LEU A 1 1002 ? 11.823 4.771 -39.199 1.00 96.62 1002 LEU A CA 1
ATOM 7657 C C . LEU A 1 1002 ? 11.163 3.940 -40.307 1.00 96.62 1002 LEU A C 1
ATOM 7659 O O . LEU A 1 1002 ? 10.152 4.362 -40.870 1.00 96.62 1002 LEU A O 1
ATOM 7663 N N . ASN A 1 1003 ? 11.684 2.741 -40.590 1.00 95.50 1003 ASN A N 1
ATOM 7664 C CA . ASN A 1 1003 ? 11.059 1.824 -41.540 1.00 95.50 1003 ASN A CA 1
ATOM 7665 C C . ASN A 1 1003 ? 9.685 1.361 -41.040 1.00 95.50 1003 ASN A C 1
ATOM 7667 O O . ASN A 1 1003 ? 8.726 1.389 -41.807 1.00 95.50 1003 ASN A O 1
ATOM 7671 N N . LYS A 1 1004 ? 9.549 1.013 -39.752 1.00 91.38 1004 LYS A N 1
ATOM 7672 C CA . LYS A 1 1004 ? 8.247 0.681 -39.138 1.00 91.38 1004 LYS A CA 1
ATOM 7673 C C . LYS A 1 1004 ? 7.253 1.842 -39.190 1.00 91.38 1004 LYS A C 1
ATOM 7675 O O . LYS A 1 1004 ? 6.061 1.613 -39.363 1.00 91.38 1004 LYS A O 1
ATOM 7680 N N . MET A 1 1005 ? 7.742 3.077 -39.098 1.00 91.69 1005 MET A N 1
ATOM 7681 C CA . MET A 1 1005 ? 6.950 4.302 -39.265 1.00 91.69 1005 MET A CA 1
ATOM 7682 C C . MET A 1 1005 ? 6.543 4.577 -40.726 1.00 91.69 1005 MET A C 1
ATOM 7684 O O . MET A 1 1005 ? 5.741 5.476 -40.976 1.00 91.69 1005 MET A O 1
ATOM 7688 N N . GLY A 1 1006 ? 7.044 3.791 -41.685 1.00 92.88 1006 GLY A N 1
ATOM 7689 C CA . GLY A 1 1006 ? 6.680 3.849 -43.101 1.00 92.88 1006 GLY A CA 1
ATOM 7690 C C . GLY A 1 1006 ? 7.623 4.680 -43.974 1.00 92.88 1006 GLY A C 1
ATOM 7691 O O . GLY A 1 1006 ? 7.400 4.762 -45.183 1.00 92.88 1006 GLY A O 1
ATOM 7692 N N . HIS A 1 1007 ? 8.679 5.271 -43.416 1.00 95.94 1007 HIS A N 1
ATOM 7693 C CA . HIS A 1 1007 ? 9.668 6.021 -44.197 1.00 95.94 1007 HIS A CA 1
ATOM 7694 C C . HIS A 1 1007 ? 10.550 5.082 -45.021 1.00 95.94 1007 HIS A C 1
ATOM 7696 O O . HIS A 1 1007 ? 10.753 3.917 -44.663 1.00 95.94 1007 HIS A O 1
ATOM 7702 N N . TYR A 1 1008 ? 11.074 5.571 -46.142 1.00 97.81 1008 TYR A N 1
ATOM 7703 C CA . TYR A 1 1008 ? 12.112 4.866 -46.887 1.00 97.81 1008 TYR A CA 1
ATOM 7704 C C . TYR A 1 1008 ? 13.466 5.174 -46.266 1.00 97.81 1008 TYR A C 1
ATOM 7706 O O . TYR A 1 1008 ? 13.858 6.332 -46.164 1.00 97.81 1008 TYR A O 1
ATOM 7714 N N . VAL A 1 1009 ? 14.188 4.134 -45.859 1.00 98.31 1009 VAL A N 1
ATOM 7715 C CA . VAL A 1 1009 ? 15.458 4.296 -45.152 1.00 98.31 1009 VAL A CA 1
ATOM 7716 C C . VAL A 1 1009 ? 16.590 3.677 -45.954 1.00 98.31 1009 VAL A C 1
ATOM 7718 O O . VAL A 1 1009 ? 16.508 2.515 -46.365 1.00 98.31 1009 VAL A O 1
ATOM 7721 N N . VAL A 1 1010 ? 17.665 4.445 -46.130 1.00 98.38 1010 VAL A N 1
ATOM 7722 C CA . VAL A 1 1010 ? 18.929 3.962 -46.690 1.00 98.38 1010 VAL A CA 1
ATOM 7723 C C . VAL A 1 1010 ? 20.029 4.112 -45.647 1.00 98.38 1010 VAL A C 1
ATOM 7725 O O . VAL A 1 1010 ? 20.325 5.217 -45.195 1.00 98.38 1010 VAL A O 1
ATOM 7728 N N . VAL A 1 1011 ? 20.649 2.997 -45.271 1.00 98.44 1011 VAL A N 1
ATOM 7729 C CA . VAL A 1 1011 ? 21.779 2.968 -44.339 1.00 98.44 1011 VAL A CA 1
ATOM 7730 C C . VAL A 1 1011 ? 23.079 2.867 -45.133 1.00 98.44 1011 VAL A C 1
ATOM 7732 O O . VAL A 1 1011 ? 23.274 1.919 -45.897 1.00 98.44 1011 VAL A O 1
ATOM 7735 N N . PHE A 1 1012 ? 23.971 3.833 -44.933 1.00 97.88 1012 PHE A N 1
ATOM 7736 C CA . PHE A 1 1012 ? 25.293 3.897 -45.551 1.00 97.88 1012 PHE A CA 1
ATOM 7737 C C . PHE A 1 1012 ? 26.344 3.395 -44.562 1.00 97.88 1012 PHE A C 1
ATOM 7739 O O . PHE A 1 1012 ? 26.544 3.989 -43.503 1.00 97.88 1012 PHE A O 1
ATOM 7746 N N . GLU A 1 1013 ? 27.017 2.305 -44.907 1.00 96.75 1013 GLU A N 1
ATOM 7747 C CA . GLU A 1 1013 ? 28.094 1.702 -44.129 1.00 96.75 1013 GLU A CA 1
ATOM 7748 C C . GLU A 1 1013 ? 29.412 1.830 -44.887 1.00 96.75 1013 GLU A C 1
ATOM 7750 O O . GLU A 1 1013 ? 29.480 1.544 -46.083 1.00 96.75 1013 GLU A O 1
ATOM 7755 N N . ARG A 1 1014 ? 30.465 2.262 -44.190 1.00 94.75 1014 ARG A N 1
ATOM 7756 C CA . ARG A 1 1014 ? 31.797 2.422 -44.776 1.00 94.75 1014 ARG A CA 1
ATOM 7757 C C . ARG A 1 1014 ? 32.477 1.080 -45.010 1.00 94.75 1014 ARG A C 1
ATOM 7759 O O . ARG A 1 1014 ? 33.258 0.960 -45.945 1.00 94.75 1014 ARG A O 1
ATOM 7766 N N . ASP A 1 1015 ? 32.181 0.093 -44.174 1.00 94.81 1015 ASP A N 1
ATOM 7767 C CA . ASP A 1 1015 ? 32.736 -1.245 -44.299 1.00 94.81 1015 ASP A CA 1
ATOM 7768 C C . ASP A 1 1015 ? 31.933 -2.093 -45.310 1.00 94.81 1015 ASP A C 1
ATOM 7770 O O . ASP A 1 1015 ? 30.892 -1.683 -45.828 1.00 94.81 1015 ASP A O 1
ATOM 7774 N N . ASP A 1 1016 ? 32.422 -3.293 -45.622 1.00 94.94 1016 ASP A N 1
ATOM 7775 C CA . ASP A 1 1016 ? 31.842 -4.201 -46.621 1.00 94.94 1016 ASP A CA 1
ATOM 7776 C C . ASP A 1 1016 ? 30.647 -5.025 -46.112 1.00 94.94 1016 ASP A C 1
ATOM 7778 O O . ASP A 1 1016 ? 30.004 -5.727 -46.892 1.00 94.94 1016 ASP A O 1
ATOM 7782 N N . ARG A 1 1017 ? 30.335 -4.936 -44.813 1.00 95.75 1017 ARG A N 1
ATOM 7783 C CA . ARG A 1 1017 ? 29.228 -5.641 -44.154 1.00 95.75 1017 ARG A CA 1
ATOM 7784 C C . ARG A 1 1017 ? 28.540 -4.742 -43.129 1.00 95.75 1017 ARG A C 1
ATOM 7786 O O . ARG A 1 1017 ? 29.177 -3.916 -42.484 1.00 95.75 1017 ARG A O 1
ATOM 7793 N N . ILE A 1 1018 ? 27.239 -4.953 -42.952 1.00 97.12 1018 ILE A N 1
ATOM 7794 C CA . ILE A 1 1018 ? 26.374 -4.191 -42.041 1.00 97.12 1018 ILE A CA 1
ATOM 7795 C C . ILE A 1 1018 ? 26.524 -4.676 -40.593 1.00 97.12 1018 ILE A C 1
ATOM 7797 O O . ILE A 1 1018 ? 26.656 -5.870 -40.341 1.00 97.12 1018 ILE A O 1
ATOM 7801 N N . GLY A 1 1019 ? 26.465 -3.751 -39.633 1.00 94.25 1019 GLY A N 1
ATOM 7802 C CA . GLY A 1 1019 ? 26.505 -4.024 -38.191 1.00 94.25 1019 GLY A CA 1
ATOM 7803 C C . GLY A 1 1019 ? 27.504 -3.163 -37.416 1.00 94.25 1019 GLY A C 1
ATOM 7804 O O . GLY A 1 1019 ? 27.525 -3.213 -36.181 1.00 94.25 1019 GLY A O 1
ATOM 7805 N N . GLY A 1 1020 ? 28.344 -2.386 -38.109 1.00 94.25 1020 GLY A N 1
ATOM 7806 C CA . GLY A 1 1020 ? 29.391 -1.552 -37.515 1.00 94.25 1020 GLY A CA 1
ATOM 7807 C C . GLY A 1 1020 ? 30.230 -2.318 -36.483 1.00 94.25 1020 GLY A C 1
ATOM 7808 O O . GLY A 1 1020 ? 30.731 -3.413 -36.745 1.00 94.25 1020 GLY A O 1
ATOM 7809 N N . LEU A 1 1021 ? 30.318 -1.781 -35.259 1.00 91.69 1021 LEU A N 1
ATOM 7810 C CA . LEU A 1 1021 ? 30.958 -2.436 -34.107 1.00 91.69 1021 LEU A CA 1
ATOM 7811 C C . LEU A 1 1021 ? 30.500 -3.894 -33.913 1.00 91.69 1021 LEU A C 1
ATOM 7813 O O . LEU A 1 1021 ? 31.328 -4.738 -33.588 1.00 91.69 1021 LEU A O 1
ATOM 7817 N N . MET A 1 1022 ? 29.212 -4.212 -34.068 1.00 94.81 1022 MET A N 1
ATOM 7818 C CA . MET A 1 1022 ? 28.732 -5.580 -33.830 1.00 94.81 1022 MET A CA 1
ATOM 7819 C C . MET A 1 1022 ? 29.272 -6.573 -34.858 1.00 94.81 1022 MET A C 1
ATOM 7821 O O . MET A 1 1022 ? 29.432 -7.745 -34.514 1.00 94.81 1022 MET A O 1
ATOM 7825 N N . MET A 1 1023 ? 29.574 -6.102 -36.073 1.00 95.38 1023 MET A N 1
ATOM 7826 C CA . MET A 1 1023 ? 30.158 -6.905 -37.144 1.00 95.38 1023 MET A CA 1
ATOM 7827 C C . MET A 1 1023 ? 31.676 -7.052 -36.982 1.00 95.38 1023 MET A C 1
ATOM 7829 O O . MET A 1 1023 ? 32.166 -8.176 -36.985 1.00 95.38 1023 MET A O 1
ATOM 7833 N N . TYR A 1 1024 ? 32.409 -5.950 -36.778 1.00 93.69 1024 TYR A N 1
ATOM 7834 C CA . TYR A 1 1024 ? 33.882 -5.971 -36.811 1.00 93.69 1024 TYR A CA 1
ATOM 7835 C C . TYR A 1 1024 ? 34.600 -5.594 -35.511 1.00 93.69 1024 TYR A C 1
ATOM 7837 O O . TYR A 1 1024 ? 35.778 -5.901 -35.355 1.00 93.69 1024 TYR A O 1
ATOM 7845 N N . GLY A 1 1025 ? 33.931 -4.937 -34.566 1.00 91.06 1025 GLY A N 1
ATOM 7846 C CA . GLY A 1 1025 ? 34.544 -4.553 -33.291 1.00 91.06 1025 GLY A CA 1
ATOM 7847 C C . GLY A 1 1025 ? 34.408 -5.605 -32.197 1.00 91.06 1025 GLY A C 1
ATOM 7848 O O . GLY A 1 1025 ? 35.372 -5.900 -31.498 1.00 91.06 1025 GLY A O 1
ATOM 7849 N N . VAL A 1 1026 ? 33.219 -6.188 -32.056 1.00 94.06 1026 VAL A N 1
ATOM 7850 C CA . VAL A 1 1026 ? 32.977 -7.317 -31.155 1.00 94.06 1026 VAL A CA 1
ATOM 7851 C C . VAL A 1 1026 ? 33.494 -8.589 -31.835 1.00 94.06 1026 VAL A C 1
ATOM 7853 O O . VAL A 1 1026 ? 33.058 -8.865 -32.948 1.00 94.06 1026 VAL A O 1
ATOM 7856 N N . PRO A 1 1027 ? 34.333 -9.419 -31.198 1.00 94.94 1027 PRO A N 1
ATOM 7857 C CA . PRO A 1 1027 ? 34.821 -10.661 -31.804 1.00 94.94 1027 PRO A CA 1
ATOM 7858 C C . PRO A 1 1027 ? 33.714 -11.694 -32.071 1.00 94.94 1027 PRO A C 1
ATOM 7860 O O . PRO A 1 1027 ? 32.673 -11.675 -31.406 1.00 94.94 1027 PRO A O 1
ATOM 7863 N N . ASN A 1 1028 ? 33.952 -12.644 -32.986 1.00 95.06 1028 ASN A N 1
ATOM 7864 C CA . ASN A 1 1028 ? 32.973 -13.695 -33.315 1.00 95.06 1028 ASN A CA 1
ATOM 7865 C C . ASN A 1 1028 ? 32.592 -14.555 -32.098 1.00 95.06 1028 ASN A C 1
ATOM 7867 O O . ASN A 1 1028 ? 31.413 -14.775 -31.850 1.00 95.06 1028 ASN A O 1
ATOM 7871 N N . MET A 1 1029 ? 33.561 -14.928 -31.255 1.00 93.94 1029 MET A N 1
ATOM 7872 C CA . MET A 1 1029 ? 33.301 -15.770 -30.080 1.00 93.94 1029 MET A CA 1
ATOM 7873 C C . MET A 1 1029 ? 32.428 -15.106 -29.001 1.00 93.94 1029 MET A C 1
ATOM 7875 O O . MET A 1 1029 ? 31.969 -15.773 -28.079 1.00 93.94 1029 MET A O 1
ATOM 7879 N N . LYS A 1 1030 ? 32.200 -13.789 -29.056 1.00 91.94 1030 LYS A N 1
ATOM 7880 C CA . LYS A 1 1030 ? 31.332 -13.083 -28.094 1.00 91.94 1030 LYS A CA 1
ATOM 7881 C C . LYS A 1 1030 ? 29.907 -12.915 -28.621 1.00 91.94 1030 LYS A C 1
ATOM 7883 O O . LYS A 1 1030 ? 28.962 -12.911 -27.835 1.00 91.94 1030 LYS A O 1
ATOM 7888 N N . ALA A 1 1031 ? 29.775 -12.742 -29.932 1.00 92.50 1031 ALA A N 1
ATOM 7889 C CA . ALA A 1 1031 ? 28.507 -12.709 -30.643 1.00 92.50 1031 ALA A CA 1
ATOM 7890 C C . ALA A 1 1031 ? 28.750 -13.169 -32.080 1.00 92.50 1031 ALA A C 1
ATOM 7892 O O . ALA A 1 1031 ? 29.483 -12.494 -32.809 1.00 92.50 1031 ALA A O 1
ATOM 7893 N N . ASP A 1 1032 ? 28.145 -14.281 -32.480 1.00 93.81 1032 ASP A N 1
ATOM 7894 C CA . ASP A 1 1032 ? 28.404 -14.870 -33.793 1.00 93.81 1032 ASP A CA 1
ATOM 7895 C C . ASP A 1 1032 ? 27.914 -13.966 -34.943 1.00 93.81 1032 ASP A C 1
ATOM 7897 O O . ASP A 1 1032 ? 26.786 -13.460 -34.943 1.00 93.81 1032 ASP A O 1
ATOM 7901 N N . LYS A 1 1033 ? 28.770 -13.715 -35.939 1.00 94.44 1033 LYS A N 1
ATOM 7902 C CA . LYS A 1 1033 ? 28.446 -12.759 -37.012 1.00 94.44 1033 LYS A CA 1
ATOM 7903 C C . LYS A 1 1033 ? 27.526 -13.354 -38.063 1.00 94.44 1033 LYS A C 1
ATOM 7905 O O . LYS A 1 1033 ? 26.592 -12.680 -38.499 1.00 94.44 1033 LYS A O 1
ATOM 7910 N N . ALA A 1 1034 ? 27.780 -14.601 -38.448 1.00 86.75 1034 ALA A N 1
ATOM 7911 C CA . ALA A 1 1034 ? 27.107 -15.258 -39.561 1.00 86.75 1034 ALA A CA 1
ATOM 7912 C C . ALA A 1 1034 ? 25.658 -15.642 -39.233 1.00 86.75 1034 ALA A C 1
ATOM 7914 O O . ALA A 1 1034 ? 24.795 -15.613 -40.104 1.00 86.75 1034 ALA A O 1
ATOM 7915 N N . THR A 1 1035 ? 25.375 -15.982 -37.979 1.00 87.62 1035 THR A N 1
ATOM 7916 C CA . THR A 1 1035 ? 24.072 -16.482 -37.535 1.00 87.62 1035 THR A CA 1
ATOM 7917 C C . THR A 1 1035 ? 23.313 -15.480 -36.682 1.00 87.62 1035 THR A C 1
ATOM 7919 O O . THR A 1 1035 ? 22.093 -15.453 -36.792 1.00 87.62 1035 THR A O 1
ATOM 7922 N N . ILE A 1 1036 ? 23.968 -14.636 -35.870 1.00 93.06 1036 ILE A N 1
ATOM 7923 C CA . ILE A 1 1036 ? 23.269 -13.705 -34.962 1.00 93.06 1036 ILE A CA 1
ATOM 7924 C C . ILE A 1 1036 ? 23.175 -12.293 -35.537 1.00 93.06 1036 ILE A C 1
ATOM 7926 O O . ILE A 1 1036 ? 22.090 -11.711 -35.536 1.00 93.06 1036 ILE A O 1
ATOM 7930 N N . VAL A 1 1037 ? 24.281 -11.727 -36.028 1.00 95.25 1037 VAL A N 1
ATOM 7931 C CA . VAL A 1 1037 ? 24.260 -10.374 -36.615 1.00 95.25 1037 VAL A CA 1
ATOM 7932 C C . VAL A 1 1037 ? 23.583 -10.397 -37.982 1.00 95.25 1037 VAL A C 1
ATOM 7934 O O . VAL A 1 1037 ? 22.638 -9.639 -38.208 1.00 95.25 1037 VAL A O 1
ATOM 7937 N N . GLN A 1 1038 ? 23.993 -11.314 -38.860 1.00 95.31 1038 GLN A N 1
ATOM 7938 C CA . GLN A 1 1038 ? 23.469 -11.382 -40.223 1.00 95.31 1038 GLN A CA 1
ATOM 7939 C C . GLN A 1 1038 ? 21.961 -11.668 -40.264 1.00 95.31 1038 GLN A C 1
ATOM 7941 O O . GLN A 1 1038 ? 21.250 -10.981 -40.989 1.00 95.31 1038 GLN A O 1
ATOM 7946 N N . ARG A 1 1039 ? 21.427 -12.574 -39.421 1.00 94.69 1039 ARG A N 1
ATOM 7947 C CA . ARG A 1 1039 ? 19.976 -12.871 -39.410 1.00 94.69 1039 ARG A CA 1
ATOM 7948 C C . ARG A 1 1039 ? 19.110 -11.638 -39.134 1.00 94.69 1039 ARG A C 1
ATOM 7950 O O . ARG A 1 1039 ? 17.983 -11.566 -39.618 1.00 94.69 1039 ARG A O 1
ATOM 7957 N N . ARG A 1 1040 ? 19.615 -10.673 -38.351 1.00 95.44 1040 ARG A N 1
ATOM 7958 C CA . ARG A 1 1040 ? 18.911 -9.415 -38.071 1.00 95.44 1040 ARG A CA 1
ATOM 7959 C C . ARG A 1 1040 ? 18.973 -8.470 -39.262 1.00 95.44 1040 ARG A C 1
ATOM 7961 O O . ARG A 1 1040 ? 17.957 -7.877 -39.608 1.00 95.44 1040 ARG A O 1
ATOM 7968 N N . VAL A 1 1041 ? 20.144 -8.343 -39.881 1.00 96.38 1041 VAL A N 1
ATOM 7969 C CA . VAL A 1 1041 ? 20.311 -7.539 -41.098 1.00 96.38 1041 VAL A CA 1
ATOM 7970 C C . VAL A 1 1041 ? 19.389 -8.065 -42.196 1.00 96.38 1041 VAL A C 1
ATOM 7972 O O . VAL A 1 1041 ? 18.629 -7.292 -42.767 1.00 96.38 1041 VAL A O 1
ATOM 7975 N N . ASP A 1 1042 ? 19.364 -9.382 -42.405 1.00 96.12 1042 ASP A N 1
ATOM 7976 C CA . ASP A 1 1042 ? 18.496 -10.036 -43.388 1.00 96.12 1042 ASP A CA 1
ATOM 7977 C C . ASP A 1 1042 ? 17.007 -9.814 -43.090 1.00 96.12 1042 ASP A C 1
ATOM 7979 O O . ASP A 1 1042 ? 16.198 -9.692 -44.008 1.00 96.12 1042 ASP A O 1
ATOM 7983 N N . LEU A 1 1043 ? 16.623 -9.790 -41.809 1.00 95.19 1043 LEU A N 1
ATOM 7984 C CA . LEU A 1 1043 ? 15.251 -9.500 -41.395 1.00 95.19 1043 LEU A CA 1
ATOM 7985 C C . LEU A 1 1043 ? 14.863 -8.061 -41.763 1.00 95.19 1043 LEU A C 1
ATOM 7987 O O . LEU A 1 1043 ? 13.817 -7.863 -42.372 1.00 95.19 1043 LEU A O 1
ATOM 7991 N N . MET A 1 1044 ? 15.722 -7.084 -41.463 1.00 96.94 1044 MET A N 1
ATOM 7992 C CA . MET A 1 1044 ? 15.486 -5.668 -41.776 1.00 96.94 1044 MET A CA 1
ATOM 7993 C C . MET A 1 1044 ? 15.499 -5.385 -43.286 1.00 96.94 1044 MET A C 1
ATOM 7995 O O . MET A 1 1044 ? 14.689 -4.595 -43.770 1.00 96.94 1044 MET A O 1
ATOM 7999 N N . ASP A 1 1045 ? 16.378 -6.049 -44.040 1.00 97.38 1045 ASP A N 1
ATOM 8000 C CA . ASP A 1 1045 ? 16.420 -5.968 -45.507 1.00 97.38 1045 ASP A CA 1
ATOM 8001 C C . ASP A 1 1045 ? 15.096 -6.459 -46.113 1.00 97.38 1045 ASP A C 1
ATOM 8003 O O . ASP A 1 1045 ? 14.459 -5.760 -46.903 1.00 97.38 1045 ASP A O 1
ATOM 8007 N N . LYS A 1 1046 ? 14.587 -7.601 -45.629 1.00 96.50 1046 LYS A N 1
ATOM 8008 C CA . LYS A 1 1046 ? 13.269 -8.136 -46.019 1.00 96.50 1046 LYS A CA 1
ATOM 8009 C C . LYS A 1 1046 ? 12.095 -7.246 -45.601 1.00 96.50 1046 LYS A C 1
ATOM 8011 O O . LYS A 1 1046 ? 11.036 -7.319 -46.221 1.00 96.50 1046 LYS A O 1
ATOM 8016 N N . GLU A 1 1047 ? 12.257 -6.412 -44.576 1.00 94.88 1047 GLU A N 1
ATOM 8017 C CA . GLU A 1 1047 ? 11.272 -5.399 -44.165 1.00 94.88 1047 GLU A CA 1
ATOM 8018 C C . GLU A 1 1047 ? 11.352 -4.105 -44.999 1.00 94.88 1047 GLU A C 1
ATOM 8020 O O . GLU A 1 1047 ? 10.482 -3.234 -44.884 1.00 94.88 1047 GLU A O 1
ATOM 8025 N N . GLY A 1 1048 ? 12.362 -3.985 -45.867 1.00 95.62 1048 GLY A N 1
ATOM 8026 C CA . GLY A 1 1048 ? 12.529 -2.896 -46.827 1.00 95.62 1048 GLY A CA 1
ATOM 8027 C C . GLY A 1 1048 ? 13.554 -1.829 -46.440 1.00 95.62 1048 GLY A C 1
ATOM 8028 O O . GLY A 1 1048 ? 13.562 -0.767 -47.063 1.00 95.62 1048 GLY A O 1
ATOM 8029 N N . VAL A 1 1049 ? 14.413 -2.077 -45.446 1.00 98.06 1049 VAL A N 1
ATOM 8030 C CA . VAL A 1 1049 ? 15.570 -1.209 -45.173 1.00 98.06 1049 VAL A CA 1
ATOM 8031 C C . VAL A 1 1049 ? 16.638 -1.461 -46.231 1.00 98.06 1049 VAL A C 1
ATOM 8033 O O . VAL A 1 1049 ? 17.094 -2.588 -46.390 1.00 98.06 1049 VAL A O 1
ATOM 8036 N N . LYS A 1 1050 ? 17.079 -0.417 -46.940 1.00 98.06 1050 LYS A N 1
ATOM 8037 C CA . LYS A 1 1050 ? 18.135 -0.554 -47.947 1.00 98.06 1050 LYS A CA 1
ATOM 8038 C C . LYS A 1 1050 ? 19.507 -0.332 -47.323 1.00 98.06 1050 LYS A C 1
ATOM 8040 O O . LYS A 1 1050 ? 19.746 0.685 -46.677 1.00 98.06 1050 LYS A O 1
ATOM 8045 N N . PHE A 1 1051 ? 20.434 -1.235 -47.606 1.00 98.19 1051 PHE A N 1
ATOM 8046 C CA . PHE A 1 1051 ? 21.817 -1.142 -47.151 1.00 98.19 1051 PHE A CA 1
ATOM 8047 C C . PHE A 1 1051 ? 22.768 -0.827 -48.312 1.00 98.19 1051 PHE A C 1
ATOM 8049 O O . PHE A 1 1051 ? 22.693 -1.443 -49.375 1.00 98.19 1051 PHE A O 1
ATOM 8056 N N . ILE A 1 1052 ? 23.675 0.132 -48.112 1.00 97.38 1052 ILE A N 1
ATOM 8057 C CA . ILE A 1 1052 ? 24.765 0.453 -49.042 1.00 97.38 1052 ILE A CA 1
ATOM 8058 C C . ILE A 1 1052 ? 26.082 0.337 -48.281 1.00 97.38 1052 ILE A C 1
ATOM 8060 O O . ILE A 1 1052 ? 26.350 1.114 -47.371 1.00 97.38 1052 ILE A O 1
ATOM 8064 N N . VAL A 1 1053 ? 26.896 -0.639 -48.670 1.00 96.94 1053 VAL A N 1
ATOM 8065 C CA . VAL A 1 1053 ? 28.220 -0.911 -48.092 1.00 96.94 1053 VAL A CA 1
ATOM 8066 C C . VAL A 1 1053 ? 29.331 -0.222 -48.885 1.00 96.94 1053 VAL A C 1
ATOM 8068 O O . VAL A 1 1053 ? 29.119 0.203 -50.025 1.00 96.94 1053 VAL A O 1
ATOM 8071 N N . ASN A 1 1054 ? 30.537 -0.153 -48.316 1.00 95.88 1054 ASN A N 1
ATOM 8072 C CA . ASN A 1 1054 ? 31.691 0.552 -48.891 1.00 95.88 1054 ASN A CA 1
ATOM 8073 C C . ASN A 1 1054 ? 31.406 2.037 -49.205 1.00 95.88 1054 ASN A C 1
ATOM 8075 O O . ASN A 1 1054 ? 31.961 2.614 -50.145 1.00 95.88 1054 ASN A O 1
ATOM 8079 N N . ALA A 1 1055 ? 30.504 2.653 -48.440 1.00 94.12 1055 ALA A N 1
ATOM 8080 C CA . ALA A 1 1055 ? 30.081 4.036 -48.580 1.00 94.12 1055 ALA A CA 1
ATOM 8081 C C . ALA A 1 1055 ? 30.796 4.930 -47.562 1.00 94.12 1055 ALA A C 1
ATOM 8083 O O . ALA A 1 1055 ? 30.316 5.170 -46.454 1.00 94.12 1055 ALA A O 1
ATOM 8084 N N . HIS A 1 1056 ? 31.963 5.449 -47.947 1.00 92.06 1056 HIS A N 1
ATOM 8085 C CA . HIS A 1 1056 ? 32.755 6.350 -47.105 1.00 92.06 1056 HIS A CA 1
ATOM 8086 C C . HIS A 1 1056 ? 32.222 7.788 -47.149 1.00 92.06 1056 HIS A C 1
ATOM 8088 O O . HIS A 1 1056 ? 32.770 8.669 -47.817 1.00 92.06 1056 HIS A O 1
ATOM 8094 N N . VAL A 1 1057 ? 31.137 8.029 -46.420 1.00 88.56 1057 VAL A N 1
ATOM 8095 C CA . VAL A 1 1057 ? 30.505 9.348 -46.317 1.00 88.56 1057 VAL A CA 1
ATOM 8096 C C . VAL A 1 1057 ? 31.457 10.337 -45.644 1.00 88.56 1057 VAL A C 1
ATOM 8098 O O . VAL A 1 1057 ? 31.927 10.116 -44.532 1.00 88.56 1057 VAL A O 1
ATOM 8101 N N . GLY A 1 1058 ? 31.757 11.431 -46.345 1.00 79.75 1058 GLY A N 1
ATOM 8102 C CA . GLY A 1 1058 ? 32.718 12.449 -45.913 1.00 79.75 1058 GLY A CA 1
ATOM 8103 C C . GLY A 1 1058 ? 34.020 12.456 -46.715 1.00 79.75 1058 GLY A C 1
ATOM 8104 O O . GLY A 1 1058 ? 34.576 13.534 -46.915 1.00 79.75 1058 GLY A O 1
ATOM 8105 N N . THR A 1 1059 ? 34.462 11.329 -47.279 1.00 83.88 1059 THR A N 1
ATOM 8106 C CA . THR A 1 1059 ? 35.699 11.263 -48.088 1.00 83.88 1059 THR A CA 1
ATOM 8107 C C . THR A 1 1059 ? 35.464 10.809 -49.525 1.00 83.88 1059 THR A C 1
ATOM 8109 O O . THR A 1 1059 ? 36.115 11.334 -50.425 1.00 83.88 1059 THR A O 1
ATOM 8112 N N . ASP A 1 1060 ? 34.508 9.911 -49.771 1.00 87.00 1060 ASP A N 1
ATOM 8113 C CA . ASP A 1 1060 ? 34.146 9.459 -51.115 1.00 87.00 1060 ASP A CA 1
ATOM 8114 C C . ASP A 1 1060 ? 33.170 10.446 -51.784 1.00 87.00 1060 ASP A C 1
ATOM 8116 O O . ASP A 1 1060 ? 32.045 10.616 -51.302 1.00 87.00 1060 ASP A O 1
ATOM 8120 N N . PRO A 1 1061 ? 33.540 11.079 -52.914 1.00 84.12 1061 PRO A N 1
ATOM 8121 C CA . PRO A 1 1061 ? 32.663 12.005 -53.631 1.00 84.12 1061 PRO A CA 1
ATOM 8122 C C . PRO A 1 1061 ? 31.340 11.382 -54.094 1.00 84.12 1061 PRO A C 1
ATOM 8124 O O . PRO A 1 1061 ? 30.360 12.103 -54.266 1.00 84.12 1061 PRO A O 1
ATOM 8127 N N . ARG A 1 1062 ? 31.279 10.054 -54.285 1.00 87.00 1062 ARG A N 1
ATOM 8128 C CA . ARG A 1 1062 ? 30.044 9.351 -54.683 1.00 87.00 1062 ARG A CA 1
ATOM 8129 C C . ARG A 1 1062 ? 28.960 9.432 -53.609 1.00 87.00 1062 ARG A C 1
ATOM 8131 O O . ARG A 1 1062 ? 27.777 9.412 -53.948 1.00 87.00 1062 ARG A O 1
ATOM 8138 N N . TYR A 1 1063 ? 29.375 9.559 -52.350 1.00 89.19 1063 TYR A N 1
ATOM 8139 C CA . TYR A 1 1063 ? 28.527 9.613 -51.162 1.00 89.19 1063 TYR A CA 1
ATOM 8140 C C . TYR A 1 1063 ? 28.811 10.891 -50.358 1.00 89.19 1063 TYR A C 1
ATOM 8142 O O . TYR A 1 1063 ? 28.986 10.850 -49.138 1.00 89.19 1063 TYR A O 1
ATOM 8150 N N . SER A 1 1064 ? 28.932 12.034 -51.046 1.00 89.44 1064 SER A N 1
ATOM 8151 C CA . SER A 1 1064 ? 29.157 13.312 -50.368 1.00 89.44 1064 SER A CA 1
ATOM 8152 C C . SER A 1 1064 ? 27.973 13.647 -49.455 1.00 89.44 1064 SER A C 1
ATOM 8154 O O . SER A 1 1064 ? 26.817 13.382 -49.787 1.00 89.44 1064 SER A O 1
ATOM 8156 N N . ILE A 1 1065 ? 28.260 14.208 -48.281 1.00 88.62 1065 ILE A N 1
ATOM 8157 C CA . ILE A 1 1065 ? 27.232 14.460 -47.268 1.00 88.62 1065 ILE A CA 1
ATOM 8158 C C . ILE A 1 1065 ? 26.243 15.544 -47.716 1.00 88.62 1065 ILE A C 1
ATOM 8160 O O . ILE A 1 1065 ? 25.060 15.456 -47.419 1.00 88.62 1065 ILE A O 1
ATOM 8164 N N . GLU A 1 1066 ? 26.711 16.508 -48.506 1.00 87.31 1066 GLU A N 1
ATOM 8165 C CA . GLU A 1 1066 ? 25.906 17.584 -49.087 1.00 87.31 1066 GLU A CA 1
ATOM 8166 C C . GLU A 1 1066 ? 24.885 17.022 -50.082 1.00 87.31 1066 GLU A C 1
ATOM 8168 O O . GLU A 1 1066 ? 23.730 17.436 -50.110 1.00 87.31 1066 GLU A O 1
ATOM 8173 N N . ARG A 1 1067 ? 25.297 16.020 -50.870 1.00 91.25 1067 ARG A N 1
ATOM 8174 C CA . ARG A 1 1067 ? 24.404 15.297 -51.774 1.00 91.25 1067 ARG A CA 1
ATOM 8175 C C . ARG A 1 1067 ? 23.362 14.501 -50.995 1.00 91.25 1067 ARG A C 1
ATOM 8177 O O . ARG A 1 1067 ? 22.190 14.554 -51.340 1.00 91.25 1067 ARG A O 1
ATOM 8184 N N . LEU A 1 1068 ? 23.777 13.779 -49.953 1.00 93.00 1068 LEU A N 1
ATOM 8185 C CA . LEU A 1 1068 ? 22.847 13.002 -49.128 1.00 93.00 1068 LEU A CA 1
ATOM 8186 C C . LEU A 1 1068 ? 21.820 13.901 -48.436 1.00 93.00 1068 LEU A C 1
ATOM 8188 O O . LEU A 1 1068 ? 20.658 13.522 -48.365 1.00 93.00 1068 LEU A O 1
ATOM 8192 N N . GLN A 1 1069 ? 22.226 15.091 -47.993 1.00 90.94 1069 GLN A N 1
ATOM 8193 C CA . GLN A 1 1069 ? 21.313 16.095 -47.453 1.00 90.94 1069 GLN A CA 1
ATOM 8194 C C . GLN A 1 1069 ? 20.340 16.632 -48.513 1.00 90.94 1069 GLN A C 1
ATOM 8196 O O . GLN A 1 1069 ? 19.182 16.857 -48.205 1.00 90.94 1069 GLN A O 1
ATOM 8201 N N . ALA A 1 1070 ? 20.782 16.827 -49.759 1.00 91.06 1070 ALA A N 1
ATOM 8202 C CA . ALA A 1 1070 ? 19.915 17.320 -50.832 1.00 91.06 1070 ALA A CA 1
ATOM 8203 C C . ALA A 1 1070 ? 18.951 16.256 -51.395 1.00 91.06 1070 ALA A C 1
ATOM 8205 O O . ALA A 1 1070 ? 17.900 16.601 -51.927 1.00 91.06 1070 ALA A O 1
ATOM 8206 N N . GLU A 1 1071 ? 19.319 14.973 -51.336 1.00 94.19 1071 GLU A N 1
ATOM 8207 C CA . GLU A 1 1071 ? 18.536 13.856 -51.891 1.00 94.19 1071 GLU A CA 1
ATOM 8208 C C . GLU A 1 1071 ? 17.570 13.208 -50.884 1.00 94.19 1071 GLU A C 1
ATOM 8210 O O . GLU A 1 1071 ? 16.785 12.342 -51.278 1.00 94.19 1071 GLU A O 1
ATOM 8215 N N . ASN A 1 1072 ? 17.647 13.563 -49.597 1.00 96.44 1072 ASN A N 1
ATOM 8216 C CA . ASN A 1 1072 ? 16.830 12.963 -48.544 1.00 96.44 1072 ASN A CA 1
ATOM 8217 C C . ASN A 1 1072 ? 16.176 14.033 -47.675 1.00 96.44 1072 ASN A C 1
ATOM 8219 O O . ASN A 1 1072 ? 16.800 15.047 -47.379 1.00 96.44 1072 ASN A O 1
ATOM 8223 N N . ASP A 1 1073 ? 14.960 13.764 -47.207 1.00 96.75 1073 ASP A N 1
ATOM 8224 C CA . ASP A 1 1073 ? 14.207 14.695 -46.359 1.00 96.75 1073 ASP A CA 1
ATOM 8225 C C . ASP A 1 1073 ? 14.824 14.827 -44.954 1.00 96.75 1073 ASP A C 1
ATOM 8227 O O . ASP A 1 1073 ? 14.655 15.836 -44.274 1.00 96.75 1073 ASP A O 1
ATOM 8231 N N . ALA A 1 1074 ? 15.563 13.809 -44.499 1.00 97.31 1074 ALA A N 1
ATOM 8232 C CA . ALA A 1 1074 ? 16.354 13.882 -43.275 1.00 97.31 1074 ALA A CA 1
ATOM 8233 C C . ALA A 1 1074 ? 17.629 13.030 -43.342 1.00 97.31 1074 ALA A C 1
ATOM 8235 O O . ALA A 1 1074 ? 17.700 12.005 -44.030 1.00 97.31 1074 ALA A O 1
ATOM 8236 N N . VAL A 1 1075 ? 18.631 13.420 -42.549 1.00 97.81 1075 VAL A N 1
ATOM 8237 C CA . VAL A 1 1075 ? 19.885 12.676 -42.376 1.00 97.81 1075 VAL A CA 1
ATOM 8238 C C . VAL A 1 1075 ? 20.141 12.406 -40.894 1.00 97.81 1075 VAL A C 1
ATOM 8240 O O . VAL A 1 1075 ? 20.160 13.331 -40.085 1.00 97.81 1075 VAL A O 1
ATOM 8243 N N . ILE A 1 1076 ? 20.406 11.148 -40.529 1.00 98.19 1076 ILE A N 1
ATOM 8244 C CA . ILE A 1 1076 ? 20.864 10.766 -39.184 1.00 98.19 1076 ILE A CA 1
ATOM 8245 C C . ILE A 1 1076 ? 22.340 10.380 -39.232 1.00 98.19 1076 ILE A C 1
ATOM 8247 O O . ILE A 1 1076 ? 22.737 9.420 -39.893 1.00 98.19 1076 ILE A O 1
ATOM 8251 N N . LEU A 1 1077 ? 23.157 11.081 -38.456 1.00 97.44 1077 LEU A N 1
ATOM 8252 C CA . LEU A 1 1077 ? 24.551 10.745 -38.210 1.00 97.44 1077 LEU A CA 1
ATOM 8253 C C . LEU A 1 1077 ? 24.638 9.748 -37.049 1.00 97.44 1077 LEU A C 1
ATOM 8255 O O . LEU A 1 1077 ? 24.356 10.092 -35.902 1.00 97.44 1077 LEU A O 1
ATOM 8259 N N . ALA A 1 1078 ? 25.047 8.517 -37.356 1.00 96.62 1078 ALA A N 1
ATOM 8260 C CA . ALA A 1 1078 ? 25.233 7.414 -36.411 1.00 96.62 1078 ALA A CA 1
ATOM 8261 C C . ALA A 1 1078 ? 26.591 6.709 -36.624 1.00 96.62 1078 ALA A C 1
ATOM 8263 O O . ALA A 1 1078 ? 26.738 5.505 -36.402 1.00 96.62 1078 ALA A O 1
ATOM 8264 N N . CYS A 1 1079 ? 27.607 7.467 -37.054 1.00 93.25 1079 CYS A N 1
ATOM 8265 C CA . CYS A 1 1079 ? 28.917 6.951 -37.467 1.00 93.25 1079 CYS A CA 1
ATOM 8266 C C . CYS A 1 1079 ? 29.804 6.459 -36.307 1.00 93.25 1079 CYS A C 1
ATOM 8268 O O . CYS A 1 1079 ? 30.854 5.864 -36.542 1.00 93.25 1079 CYS A O 1
ATOM 8270 N N . GLY A 1 1080 ? 29.376 6.666 -35.057 1.00 93.25 1080 GLY A N 1
ATOM 8271 C CA . GLY A 1 1080 ? 30.083 6.229 -33.852 1.00 93.25 1080 GLY A CA 1
ATOM 8272 C C . GLY A 1 1080 ? 31.303 7.085 -33.482 1.00 93.25 1080 GLY A C 1
ATOM 8273 O O . GLY A 1 1080 ? 31.650 8.052 -34.156 1.00 93.25 1080 GLY A O 1
ATOM 8274 N N . ALA A 1 1081 ? 31.959 6.740 -32.372 1.00 92.00 1081 ALA A N 1
ATOM 8275 C CA . ALA A 1 1081 ? 33.194 7.388 -31.928 1.00 92.00 1081 ALA A CA 1
ATOM 8276 C C . ALA A 1 1081 ? 34.417 6.642 -32.487 1.00 92.00 1081 ALA A C 1
ATOM 8278 O O . ALA A 1 1081 ? 34.984 5.783 -31.817 1.00 92.00 1081 ALA A O 1
ATOM 8279 N N . THR A 1 1082 ? 34.807 6.931 -33.729 1.00 89.19 1082 THR A N 1
ATOM 8280 C CA . THR A 1 1082 ? 35.818 6.137 -34.448 1.00 89.19 1082 THR A CA 1
ATOM 8281 C C . THR A 1 1082 ? 37.263 6.554 -34.191 1.00 89.19 1082 THR A C 1
ATOM 8283 O O . THR A 1 1082 ? 38.163 5.765 -34.465 1.00 89.19 1082 THR A O 1
ATOM 8286 N N . ARG A 1 1083 ? 37.527 7.751 -33.644 1.00 90.31 1083 ARG A N 1
ATOM 8287 C CA . ARG A 1 1083 ? 38.896 8.239 -33.404 1.00 90.31 1083 ARG A CA 1
ATOM 8288 C C . ARG A 1 1083 ? 39.481 7.607 -32.132 1.00 90.31 1083 ARG A C 1
ATOM 8290 O O . ARG A 1 1083 ? 39.059 8.005 -31.039 1.00 90.31 1083 ARG A O 1
ATOM 8297 N N . PRO A 1 1084 ? 40.450 6.676 -32.216 1.00 90.50 1084 PRO A N 1
ATOM 8298 C CA . PRO A 1 1084 ? 41.025 6.045 -31.033 1.00 90.50 1084 PRO A CA 1
ATOM 8299 C C . PRO A 1 1084 ? 41.842 7.049 -30.214 1.00 90.50 1084 PRO A C 1
ATOM 8301 O O . PRO A 1 1084 ? 42.380 8.030 -30.735 1.00 90.50 1084 PRO A O 1
ATOM 8304 N N . ARG A 1 1085 ? 41.939 6.806 -28.907 1.00 90.75 1085 ARG A N 1
ATOM 8305 C CA . ARG A 1 1085 ? 42.869 7.522 -28.038 1.00 90.75 1085 ARG A CA 1
ATOM 8306 C C . ARG A 1 1085 ? 44.267 6.952 -28.245 1.00 90.75 1085 ARG A C 1
ATOM 8308 O O . ARG A 1 1085 ? 44.487 5.762 -28.035 1.00 90.75 1085 ARG A O 1
ATOM 8315 N N . ASP A 1 1086 ? 45.194 7.820 -28.625 1.00 92.50 1086 ASP A N 1
ATOM 8316 C CA . ASP A 1 1086 ? 46.589 7.449 -28.824 1.00 92.50 1086 ASP A CA 1
ATOM 8317 C C . ASP A 1 1086 ? 47.449 7.703 -27.584 1.00 92.50 1086 ASP A C 1
ATOM 8319 O O . ASP A 1 1086 ? 47.102 8.507 -26.714 1.00 92.50 1086 ASP A O 1
ATOM 8323 N N . LEU A 1 1087 ? 48.577 6.999 -27.516 1.00 91.94 1087 LEU A N 1
ATOM 8324 C CA . LEU A 1 1087 ? 49.579 7.141 -26.468 1.00 91.94 1087 LEU A CA 1
ATOM 8325 C C . LEU A 1 1087 ? 50.872 7.691 -27.074 1.00 91.94 1087 LEU A C 1
ATOM 8327 O O . LEU A 1 1087 ? 51.774 6.945 -27.451 1.00 91.94 1087 LEU A O 1
ATOM 8331 N N . SER A 1 1088 ? 50.945 9.017 -27.179 1.00 90.06 1088 SER A N 1
ATOM 8332 C CA . SER A 1 1088 ? 52.061 9.748 -27.794 1.00 90.06 1088 SER A CA 1
ATOM 8333 C C . SER A 1 1088 ? 53.275 9.849 -26.859 1.00 90.06 1088 SER A C 1
ATOM 8335 O O . SER A 1 1088 ? 53.628 10.926 -26.383 1.00 90.06 1088 SER A O 1
ATOM 8337 N N . ILE A 1 1089 ? 53.896 8.706 -26.571 1.00 94.25 1089 ILE A N 1
ATOM 8338 C CA . ILE A 1 1089 ? 55.140 8.579 -25.796 1.00 94.25 1089 ILE A CA 1
ATOM 8339 C C . ILE A 1 1089 ? 56.297 8.137 -26.710 1.00 94.25 1089 ILE A C 1
ATOM 8341 O O . ILE A 1 1089 ? 56.036 7.623 -27.801 1.00 94.25 1089 ILE A O 1
ATOM 8345 N N . PRO A 1 1090 ? 57.573 8.309 -26.309 1.00 96.31 1090 PRO A N 1
ATOM 8346 C CA . PRO A 1 1090 ? 58.711 7.908 -27.139 1.00 96.31 1090 PRO A CA 1
ATOM 8347 C C . PRO A 1 1090 ? 58.628 6.441 -27.594 1.00 96.31 1090 PRO A C 1
ATOM 8349 O O . PRO A 1 1090 ? 58.308 5.564 -26.788 1.00 96.31 1090 PRO A O 1
ATOM 8352 N N . GLY A 1 1091 ? 58.919 6.179 -28.873 1.00 93.62 1091 GLY A N 1
ATOM 8353 C CA . GLY A 1 1091 ? 58.869 4.847 -29.484 1.00 93.62 1091 GLY A CA 1
ATOM 8354 C C . GLY A 1 1091 ? 57.490 4.429 -30.011 1.00 93.62 1091 GLY A C 1
ATOM 8355 O O . GLY A 1 1091 ? 57.329 3.296 -30.459 1.00 93.62 1091 GLY A O 1
ATOM 8356 N N . ARG A 1 1092 ? 56.474 5.300 -29.964 1.00 94.56 1092 ARG A N 1
ATOM 8357 C CA . ARG A 1 1092 ? 55.117 5.006 -30.459 1.00 94.56 1092 ARG A CA 1
ATOM 8358 C C . ARG A 1 1092 ? 55.082 4.643 -31.953 1.00 94.56 1092 ARG A C 1
ATOM 8360 O O . ARG A 1 1092 ? 54.179 3.929 -32.386 1.00 94.56 1092 ARG A O 1
ATOM 8367 N N . GLU A 1 1093 ? 56.053 5.128 -32.715 1.00 93.69 1093 GLU A N 1
ATOM 8368 C CA . GLU A 1 1093 ? 56.265 4.899 -34.146 1.00 93.69 1093 GLU A CA 1
ATOM 8369 C C . GLU A 1 1093 ? 56.810 3.505 -34.499 1.00 93.69 1093 GLU A C 1
ATOM 8371 O O . GLU A 1 1093 ? 56.830 3.139 -35.674 1.00 93.69 1093 GLU A O 1
ATOM 8376 N N . LEU A 1 1094 ? 57.249 2.722 -33.506 1.00 95.31 1094 LEU A N 1
ATOM 8377 C CA . LEU A 1 1094 ? 57.780 1.377 -33.724 1.00 95.31 1094 LEU A CA 1
ATOM 8378 C C . LEU A 1 1094 ? 56.714 0.435 -34.299 1.00 95.31 1094 LEU A C 1
ATOM 8380 O O . LEU A 1 1094 ? 55.541 0.457 -33.912 1.00 95.31 1094 LEU A O 1
ATOM 8384 N N . SER A 1 1095 ? 57.143 -0.461 -35.188 1.00 94.38 1095 SER A N 1
ATOM 8385 C CA . SER A 1 1095 ? 56.259 -1.492 -35.732 1.00 94.38 1095 SER A CA 1
ATOM 8386 C C . SER A 1 1095 ? 55.853 -2.506 -34.653 1.00 94.38 1095 SER A C 1
ATOM 8388 O O . SER A 1 1095 ? 56.622 -2.818 -33.743 1.00 94.38 1095 SER A O 1
ATOM 8390 N N . GLY A 1 1096 ? 54.626 -3.028 -34.744 1.00 93.88 1096 GLY A N 1
ATOM 8391 C CA . GLY A 1 1096 ? 54.047 -3.926 -33.736 1.00 93.88 1096 GLY A CA 1
ATOM 8392 C C . GLY A 1 1096 ? 53.249 -3.223 -32.633 1.00 93.88 1096 GLY A C 1
ATOM 8393 O O . GLY A 1 1096 ? 52.768 -3.900 -31.728 1.00 93.88 1096 GLY A O 1
ATOM 8394 N N . ILE A 1 1097 ? 53.065 -1.901 -32.706 1.00 96.62 1097 ILE A N 1
ATOM 8395 C CA . ILE A 1 1097 ? 52.172 -1.139 -31.822 1.00 96.62 1097 ILE A CA 1
ATOM 8396 C C . ILE A 1 1097 ? 50.913 -0.759 -32.607 1.00 96.62 1097 ILE A C 1
ATOM 8398 O O . ILE A 1 1097 ? 50.960 0.088 -33.500 1.00 96.62 1097 ILE A O 1
ATOM 8402 N N . HIS A 1 1098 ? 49.785 -1.382 -32.275 1.00 96.62 1098 HIS A N 1
ATOM 8403 C CA . HIS A 1 1098 ? 48.519 -1.228 -32.994 1.00 96.62 1098 HIS A CA 1
ATOM 8404 C C . HIS A 1 1098 ? 47.414 -0.711 -32.075 1.00 96.62 1098 HIS A C 1
ATOM 8406 O O . HIS A 1 1098 ? 47.419 -0.978 -30.869 1.00 96.62 1098 HIS A O 1
ATOM 8412 N N . PHE A 1 1099 ? 46.425 -0.013 -32.635 1.00 96.25 1099 PHE A N 1
ATOM 8413 C CA . PHE A 1 1099 ? 45.189 0.218 -31.897 1.00 96.25 1099 PHE A CA 1
ATOM 8414 C C . PHE A 1 1099 ? 44.421 -1.096 -31.754 1.00 96.25 1099 PHE A C 1
ATOM 8416 O O . PHE A 1 1099 ? 44.472 -1.966 -32.625 1.00 96.25 1099 PHE A O 1
ATOM 8423 N N . ALA A 1 1100 ? 43.675 -1.238 -30.659 1.00 95.75 1100 ALA A N 1
ATOM 8424 C CA . ALA A 1 1100 ? 42.876 -2.435 -30.417 1.00 95.75 1100 ALA A CA 1
ATOM 8425 C C . ALA A 1 1100 ? 41.902 -2.739 -31.569 1.00 95.75 1100 ALA A C 1
ATOM 8427 O O . ALA A 1 1100 ? 41.758 -3.893 -31.964 1.00 95.75 1100 ALA A O 1
ATOM 8428 N N . MET A 1 1101 ? 41.284 -1.708 -32.154 1.00 92.94 1101 MET A N 1
ATOM 8429 C CA . MET A 1 1101 ? 40.351 -1.884 -33.270 1.00 92.94 1101 MET A CA 1
ATOM 8430 C C . MET A 1 1101 ? 41.015 -2.362 -34.556 1.00 92.94 1101 MET A C 1
ATOM 8432 O O . MET A 1 1101 ? 40.398 -3.156 -35.256 1.00 92.94 1101 MET A O 1
ATOM 8436 N N . ASP A 1 1102 ? 42.255 -1.960 -34.845 1.00 94.75 1102 ASP A N 1
ATOM 8437 C CA . ASP A 1 1102 ? 42.981 -2.469 -36.018 1.00 94.75 1102 ASP A CA 1
ATOM 8438 C C . ASP A 1 1102 ? 43.157 -3.987 -35.903 1.00 94.75 1102 ASP A C 1
ATOM 8440 O O . ASP A 1 1102 ? 42.955 -4.737 -36.857 1.00 94.75 1102 ASP A O 1
ATOM 8444 N N . PHE A 1 1103 ? 43.490 -4.445 -34.693 1.00 96.50 1103 PHE A N 1
ATOM 8445 C CA . PHE A 1 1103 ? 43.659 -5.856 -34.380 1.00 96.50 1103 PHE A CA 1
ATOM 8446 C C . PHE A 1 1103 ? 42.335 -6.622 -34.446 1.00 96.50 1103 PHE A C 1
ATOM 8448 O O . PHE A 1 1103 ? 42.262 -7.631 -35.146 1.00 96.50 1103 PHE A O 1
ATOM 8455 N N . LEU A 1 1104 ? 41.289 -6.162 -33.756 1.00 96.31 1104 LEU A N 1
ATOM 8456 C CA . LEU A 1 1104 ? 40.003 -6.868 -33.691 1.00 96.31 1104 LEU A CA 1
ATOM 8457 C C . LEU A 1 1104 ? 39.275 -6.895 -35.042 1.00 96.31 1104 LEU A C 1
ATOM 8459 O O . LEU A 1 1104 ? 38.786 -7.953 -35.447 1.00 96.31 1104 LEU A O 1
ATOM 8463 N N . HIS A 1 1105 ? 39.265 -5.770 -35.763 1.00 95.19 1105 HIS A N 1
ATOM 8464 C CA . HIS A 1 1105 ? 38.614 -5.657 -37.067 1.00 95.19 1105 HIS A CA 1
ATOM 8465 C C . HIS A 1 1105 ? 39.286 -6.580 -38.082 1.00 95.19 1105 HIS A C 1
ATOM 8467 O O . HIS A 1 1105 ? 38.613 -7.425 -38.672 1.00 95.19 1105 HIS A O 1
ATOM 8473 N N . ALA A 1 1106 ? 40.608 -6.470 -38.261 1.00 95.69 1106 ALA A N 1
ATOM 8474 C CA . ALA A 1 1106 ? 41.321 -7.266 -39.258 1.00 95.69 1106 ALA A CA 1
ATOM 8475 C C . ALA A 1 1106 ? 41.188 -8.774 -38.990 1.00 95.69 1106 ALA A C 1
ATOM 8477 O O . ALA A 1 1106 ? 40.977 -9.551 -39.918 1.00 95.69 1106 ALA A O 1
ATOM 8478 N N . ASN A 1 1107 ? 41.243 -9.183 -37.718 1.00 96.75 1107 ASN A N 1
ATOM 8479 C CA . ASN A 1 1107 ? 41.043 -10.579 -37.335 1.00 96.75 1107 ASN A CA 1
ATOM 8480 C C . ASN A 1 1107 ? 39.628 -11.071 -37.631 1.00 96.75 1107 ASN A C 1
ATOM 8482 O O . ASN A 1 1107 ? 39.471 -12.127 -38.234 1.00 96.75 1107 ASN A O 1
ATOM 8486 N N . THR A 1 1108 ? 38.602 -10.311 -37.249 1.00 95.44 1108 THR A N 1
ATOM 8487 C CA . THR A 1 1108 ? 37.212 -10.714 -37.497 1.00 95.44 1108 THR A CA 1
ATOM 8488 C C . THR A 1 1108 ? 36.922 -10.781 -38.993 1.00 95.44 1108 THR A C 1
ATOM 8490 O O . THR A 1 1108 ? 36.326 -11.744 -39.460 1.00 95.44 1108 THR A O 1
ATOM 8493 N N . LYS A 1 1109 ? 37.404 -9.808 -39.769 1.00 95.12 1109 LYS A N 1
ATOM 8494 C CA . LYS A 1 1109 ? 37.238 -9.803 -41.222 1.00 95.12 1109 LYS A CA 1
ATOM 8495 C C . LYS A 1 1109 ? 37.916 -11.000 -41.889 1.00 95.12 1109 LYS A C 1
ATOM 8497 O O . LYS A 1 1109 ? 37.258 -11.736 -42.613 1.00 95.12 1109 LYS A O 1
ATOM 8502 N N . SER A 1 1110 ? 39.193 -11.236 -41.597 1.00 95.75 1110 SER A N 1
ATOM 8503 C CA . SER A 1 1110 ? 39.944 -12.370 -42.151 1.00 95.75 1110 SER A CA 1
ATOM 8504 C C . SER A 1 1110 ? 39.341 -13.723 -41.735 1.00 95.75 1110 SER A C 1
ATOM 8506 O O . SER A 1 1110 ? 39.290 -14.652 -42.546 1.00 95.75 1110 SER A O 1
ATOM 8508 N N . LEU A 1 1111 ? 38.798 -13.824 -40.512 1.00 95.19 1111 LEU A N 1
ATOM 8509 C CA . LEU A 1 1111 ? 38.047 -14.994 -40.051 1.00 95.19 1111 LEU A CA 1
ATOM 8510 C C . LEU A 1 1111 ? 36.789 -15.233 -40.902 1.00 95.19 1111 LEU A C 1
ATOM 8512 O O . LEU A 1 1111 ? 36.562 -16.356 -41.339 1.00 95.19 1111 LEU A O 1
ATOM 8516 N N . LEU A 1 1112 ? 35.996 -14.194 -41.172 1.00 93.44 1112 LEU A N 1
ATOM 8517 C CA . LEU A 1 1112 ? 34.777 -14.316 -41.981 1.00 93.44 1112 LEU A CA 1
ATOM 8518 C C . LEU A 1 1112 ? 35.062 -14.575 -43.464 1.00 93.44 1112 LEU A C 1
ATOM 8520 O O . LEU A 1 1112 ? 34.315 -15.302 -44.112 1.00 93.44 1112 LEU A O 1
ATOM 8524 N N . ASP A 1 1113 ? 36.120 -13.972 -44.004 1.00 93.94 1113 ASP A N 1
ATOM 8525 C CA . ASP A 1 1113 ? 36.445 -14.047 -45.431 1.00 93.94 1113 ASP A CA 1
ATOM 8526 C C . ASP A 1 1113 ? 37.148 -15.359 -45.800 1.00 93.94 1113 ASP A C 1
ATOM 8528 O O . ASP A 1 1113 ? 36.970 -15.868 -46.906 1.00 93.94 1113 ASP A O 1
ATOM 8532 N N . SER A 1 1114 ? 37.978 -15.890 -44.897 1.00 94.12 1114 SER A N 1
ATOM 8533 C CA . SER A 1 1114 ? 38.895 -16.991 -45.216 1.00 94.12 1114 SER A CA 1
ATOM 8534 C C . SER A 1 1114 ? 39.229 -17.908 -44.042 1.00 94.12 1114 SER A C 1
ATOM 8536 O O . SER A 1 1114 ? 40.153 -18.705 -44.147 1.00 94.12 1114 SER A O 1
ATOM 8538 N N . ASN A 1 1115 ? 38.543 -17.784 -42.902 1.00 92.56 1115 ASN A N 1
ATOM 8539 C CA . ASN A 1 1115 ? 38.905 -18.497 -41.676 1.00 92.56 1115 ASN A CA 1
ATOM 8540 C C . ASN A 1 1115 ? 40.386 -18.292 -41.275 1.00 92.56 1115 ASN A C 1
ATOM 8542 O O . ASN A 1 1115 ? 41.056 -19.218 -40.823 1.00 92.56 1115 ASN A O 1
ATOM 8546 N N . LEU A 1 1116 ? 40.898 -17.064 -41.453 1.00 93.81 1116 LEU A N 1
ATOM 8547 C CA . LEU A 1 1116 ? 42.294 -16.663 -41.216 1.00 93.81 1116 LEU A CA 1
ATOM 8548 C C . LEU A 1 1116 ? 43.338 -17.263 -42.183 1.00 93.81 1116 LEU A C 1
ATOM 8550 O O . LEU A 1 1116 ? 44.538 -17.092 -41.966 1.00 93.81 1116 LEU A O 1
ATOM 8554 N N . GLU A 1 1117 ? 42.931 -17.933 -43.264 1.00 94.19 1117 GLU A N 1
ATOM 8555 C CA . GLU A 1 1117 ? 43.867 -18.531 -44.230 1.00 94.19 1117 GLU A CA 1
ATOM 8556 C C . GLU A 1 1117 ? 44.545 -17.495 -45.142 1.00 94.19 1117 GLU A C 1
ATOM 8558 O O . GLU A 1 1117 ? 45.641 -17.739 -45.650 1.00 94.19 1117 GLU A O 1
ATOM 8563 N N . ASP A 1 1118 ? 43.941 -16.318 -45.329 1.00 92.94 1118 ASP A N 1
ATOM 8564 C CA . ASP A 1 1118 ? 44.475 -15.273 -46.210 1.00 92.94 1118 ASP A CA 1
ATOM 8565 C C . ASP A 1 1118 ? 45.661 -14.485 -45.625 1.00 92.94 1118 ASP A C 1
ATOM 8567 O O . ASP A 1 1118 ? 46.306 -13.710 -46.338 1.00 92.94 1118 ASP A O 1
ATOM 8571 N N . GLY A 1 1119 ? 45.949 -14.654 -44.330 1.00 89.75 1119 GLY A N 1
ATOM 8572 C CA . GLY A 1 1119 ? 47.003 -13.926 -43.624 1.00 89.75 1119 GLY A CA 1
ATOM 8573 C C . GLY A 1 1119 ? 46.748 -12.422 -43.455 1.00 89.75 1119 GLY A C 1
ATOM 8574 O O . GLY A 1 1119 ? 47.631 -11.714 -42.969 1.00 89.75 1119 GLY A O 1
ATOM 8575 N N . LYS A 1 1120 ? 45.567 -11.903 -43.822 1.00 93.88 1120 LYS A N 1
ATOM 8576 C CA . LYS A 1 1120 ? 45.221 -10.471 -43.760 1.00 93.88 1120 LYS A CA 1
ATOM 8577 C C . LYS A 1 1120 ? 44.721 -10.054 -42.379 1.00 93.88 1120 LYS A C 1
ATOM 8579 O O . LYS A 1 1120 ? 43.709 -9.372 -42.234 1.00 93.88 1120 LYS A O 1
ATOM 8584 N N . TYR A 1 1121 ? 45.458 -10.441 -41.349 1.00 95.75 1121 TYR A N 1
ATOM 8585 C CA . TYR A 1 1121 ? 45.158 -10.112 -39.964 1.00 95.75 1121 TYR A CA 1
ATOM 8586 C C . TYR A 1 1121 ? 46.440 -9.835 -39.183 1.00 95.75 1121 TYR A C 1
ATOM 8588 O O . TYR A 1 1121 ? 47.539 -10.268 -39.536 1.00 95.75 1121 TYR A O 1
ATOM 8596 N N . ILE A 1 1122 ? 46.308 -9.112 -38.074 1.00 96.19 1122 ILE A N 1
ATOM 8597 C CA . ILE A 1 1122 ? 47.427 -8.904 -37.158 1.00 96.19 1122 ILE A CA 1
ATOM 8598 C C . ILE A 1 1122 ? 47.535 -10.154 -36.282 1.00 96.19 1122 ILE A C 1
ATOM 8600 O O . ILE A 1 1122 ? 46.715 -10.376 -35.395 1.00 96.19 1122 ILE A O 1
ATOM 8604 N N . SER A 1 1123 ? 48.543 -10.987 -36.545 1.00 95.75 1123 SER A N 1
ATOM 8605 C CA . SER A 1 1123 ? 48.765 -12.233 -35.804 1.00 95.75 1123 SER A CA 1
ATOM 8606 C C . SER A 1 1123 ? 49.420 -11.994 -34.441 1.00 95.75 1123 SER A C 1
ATOM 8608 O O . SER A 1 1123 ? 50.429 -11.286 -34.345 1.00 95.75 1123 SER A O 1
ATOM 8610 N N . ALA A 1 1124 ? 48.889 -12.641 -33.400 1.00 96.44 1124 ALA A N 1
ATOM 8611 C CA . ALA A 1 1124 ? 49.487 -12.710 -32.061 1.00 96.44 1124 ALA A CA 1
ATOM 8612 C C . ALA A 1 1124 ? 50.228 -14.039 -31.793 1.00 96.44 1124 ALA A C 1
ATOM 8614 O O . ALA A 1 1124 ? 50.760 -14.240 -30.701 1.00 96.44 1124 ALA A O 1
ATOM 8615 N N . LYS A 1 1125 ? 50.295 -14.936 -32.784 1.00 95.94 1125 LYS A N 1
ATOM 8616 C CA . LYS A 1 1125 ? 50.865 -16.280 -32.634 1.00 95.94 1125 LYS A CA 1
ATOM 8617 C C . LYS A 1 1125 ? 52.325 -16.242 -32.201 1.00 95.94 1125 LYS A C 1
ATOM 8619 O O . LYS A 1 1125 ? 53.148 -15.600 -32.852 1.00 95.94 1125 LYS A O 1
ATOM 8624 N N . GLY A 1 1126 ? 52.637 -16.921 -31.096 1.00 95.75 1126 GLY A N 1
ATOM 8625 C CA . GLY A 1 1126 ? 53.984 -16.999 -30.523 1.00 95.75 1126 GLY A CA 1
ATOM 8626 C C . GLY A 1 1126 ? 54.544 -15.686 -29.955 1.00 95.75 1126 GLY A C 1
ATOM 8627 O O . GLY A 1 1126 ? 55.671 -15.683 -29.464 1.00 95.75 1126 GLY A O 1
ATOM 8628 N N . LYS A 1 1127 ? 53.786 -14.582 -29.980 1.00 97.06 1127 LYS A N 1
ATOM 8629 C CA . LYS A 1 1127 ? 54.240 -13.252 -29.541 1.00 97.06 1127 LYS A CA 1
ATOM 8630 C C . LYS A 1 1127 ? 53.980 -13.010 -28.055 1.00 97.06 1127 LYS A C 1
ATOM 8632 O O . LYS A 1 1127 ? 52.982 -13.493 -27.515 1.00 97.06 1127 LYS A O 1
ATOM 8637 N N . LYS A 1 1128 ? 54.829 -12.197 -27.424 1.00 97.69 1128 LYS A N 1
ATOM 8638 C CA . LYS A 1 1128 ? 54.585 -11.581 -26.113 1.00 97.69 1128 LYS A CA 1
ATOM 8639 C C . LYS A 1 1128 ? 53.682 -10.368 -26.310 1.00 97.69 1128 LYS A C 1
ATOM 8641 O O . LYS A 1 1128 ? 54.100 -9.372 -26.901 1.00 97.69 1128 LYS A O 1
ATOM 8646 N N . VAL A 1 1129 ? 52.433 -10.474 -25.871 1.00 98.06 1129 VAL A N 1
ATOM 8647 C CA . VAL A 1 1129 ? 51.400 -9.461 -26.107 1.00 98.06 1129 VAL A CA 1
ATOM 8648 C C . VAL A 1 1129 ? 51.226 -8.582 -24.878 1.00 98.06 1129 VAL A C 1
ATOM 8650 O O . VAL A 1 1129 ? 51.071 -9.086 -23.765 1.00 98.06 1129 VAL A O 1
ATOM 8653 N N . VAL A 1 1130 ? 51.189 -7.268 -25.085 1.00 98.06 1130 VAL A N 1
ATOM 8654 C CA . VAL A 1 1130 ? 50.849 -6.300 -24.040 1.00 98.06 1130 VAL A CA 1
ATOM 8655 C C . VAL A 1 1130 ? 49.644 -5.476 -24.464 1.00 98.06 1130 VAL A C 1
ATOM 8657 O O . VAL A 1 1130 ? 49.672 -4.801 -25.488 1.00 98.06 1130 VAL A O 1
ATOM 8660 N N . VAL A 1 1131 ? 48.577 -5.521 -23.673 1.00 97.94 1131 VAL A N 1
ATOM 8661 C CA . VAL A 1 1131 ? 47.367 -4.716 -23.874 1.00 97.94 1131 VAL A CA 1
ATOM 8662 C C . VAL A 1 1131 ? 47.417 -3.527 -22.919 1.00 97.94 1131 VAL A C 1
ATOM 8664 O O . VAL A 1 1131 ? 47.481 -3.724 -21.708 1.00 97.94 1131 VAL A O 1
ATOM 8667 N N . ILE A 1 1132 ? 47.396 -2.298 -23.430 1.00 97.12 1132 ILE A N 1
ATOM 8668 C CA . ILE A 1 1132 ? 47.404 -1.072 -22.617 1.00 97.12 1132 ILE A CA 1
ATOM 8669 C C . ILE A 1 1132 ? 45.994 -0.487 -22.584 1.00 97.12 1132 ILE A C 1
ATOM 8671 O O . ILE A 1 1132 ? 45.445 -0.144 -23.629 1.00 97.12 1132 ILE A O 1
ATOM 8675 N N . GLY A 1 1133 ? 45.432 -0.330 -21.387 1.00 93.44 1133 GLY A N 1
ATOM 8676 C CA . GLY A 1 1133 ? 44.029 0.025 -21.176 1.00 93.44 1133 GLY A CA 1
ATOM 8677 C C . GLY A 1 1133 ? 43.144 -1.202 -20.952 1.00 93.44 1133 GLY A C 1
ATOM 8678 O O . GLY A 1 1133 ? 43.582 -2.338 -21.120 1.00 93.44 1133 GLY A O 1
ATOM 8679 N N . GLY A 1 1134 ? 41.905 -0.973 -20.529 1.00 88.56 1134 GLY A N 1
ATOM 8680 C CA . GLY A 1 1134 ? 41.015 -2.018 -20.026 1.00 88.56 1134 GLY A CA 1
ATOM 8681 C C . GLY A 1 1134 ? 39.643 -2.071 -20.689 1.00 88.56 1134 GLY A C 1
ATOM 8682 O O . GLY A 1 1134 ? 39.456 -1.713 -21.852 1.00 88.56 1134 GLY A O 1
ATOM 8683 N N . GLY A 1 1135 ? 38.659 -2.526 -19.915 1.00 88.06 1135 GLY A N 1
ATOM 8684 C CA . GLY A 1 1135 ? 37.269 -2.657 -20.353 1.00 88.06 1135 GLY A CA 1
ATOM 8685 C C . GLY A 1 1135 ? 37.028 -3.812 -21.331 1.00 88.06 1135 GLY A C 1
ATOM 8686 O O . GLY A 1 1135 ? 37.838 -4.735 -21.458 1.00 88.06 1135 GLY A O 1
ATOM 8687 N N . ASP A 1 1136 ? 35.884 -3.761 -22.016 1.00 89.44 1136 ASP A N 1
ATOM 8688 C CA . ASP A 1 1136 ? 35.461 -4.820 -22.939 1.00 89.44 1136 ASP A CA 1
ATOM 8689 C C . ASP A 1 1136 ? 36.444 -4.972 -24.102 1.00 89.44 1136 ASP A C 1
ATOM 8691 O O . ASP A 1 1136 ? 36.870 -6.080 -24.395 1.00 89.44 1136 ASP A O 1
ATOM 8695 N N . THR A 1 1137 ? 36.899 -3.864 -24.693 1.00 92.00 1137 THR A N 1
ATOM 8696 C CA . THR A 1 1137 ? 37.881 -3.881 -25.787 1.00 92.00 1137 THR A CA 1
ATOM 8697 C C . THR A 1 1137 ? 39.195 -4.543 -25.372 1.00 92.00 1137 THR A C 1
ATOM 8699 O O . THR A 1 1137 ? 39.732 -5.357 -26.120 1.00 92.00 1137 THR A O 1
ATOM 8702 N N . GLY A 1 1138 ? 39.704 -4.241 -24.170 1.00 94.25 1138 GLY A N 1
ATOM 8703 C CA . GLY A 1 1138 ? 40.896 -4.903 -23.638 1.00 94.25 1138 GLY A CA 1
ATOM 8704 C C . GLY A 1 1138 ? 40.681 -6.408 -23.461 1.00 94.25 1138 GLY A C 1
ATOM 8705 O O . GLY A 1 1138 ? 41.499 -7.206 -23.915 1.00 94.25 1138 GLY A O 1
ATOM 8706 N N . THR A 1 1139 ? 39.540 -6.802 -22.890 1.00 94.88 1139 THR A N 1
ATOM 8707 C CA . THR A 1 1139 ? 39.151 -8.215 -22.718 1.00 94.88 1139 THR A CA 1
ATOM 8708 C C . THR A 1 1139 ? 39.047 -8.946 -24.058 1.00 94.88 1139 THR A C 1
ATOM 8710 O O . THR A 1 1139 ? 39.508 -10.082 -24.194 1.00 94.88 1139 THR A O 1
ATOM 8713 N N . ASP A 1 1140 ? 38.493 -8.280 -25.065 1.00 95.62 1140 ASP A N 1
ATOM 8714 C CA . ASP A 1 1140 ? 38.294 -8.825 -26.401 1.00 95.62 1140 ASP A CA 1
ATOM 8715 C C . ASP A 1 1140 ? 39.641 -9.014 -27.126 1.00 95.62 1140 ASP A C 1
ATOM 8717 O O . ASP A 1 1140 ? 39.872 -10.053 -27.758 1.00 95.62 1140 ASP A O 1
ATOM 8721 N N . CYS A 1 1141 ? 40.587 -8.078 -26.956 1.00 97.19 1141 CYS A N 1
ATOM 8722 C CA . CYS A 1 1141 ? 41.975 -8.243 -27.397 1.00 97.19 1141 CYS A CA 1
ATOM 8723 C C . CYS A 1 1141 ? 42.653 -9.438 -26.719 1.00 97.19 1141 CYS A C 1
ATOM 8725 O O . CYS A 1 1141 ? 43.330 -10.212 -27.396 1.00 97.19 1141 CYS A O 1
ATOM 8727 N N . ILE A 1 1142 ? 42.451 -9.612 -25.408 1.00 97.06 1142 ILE A N 1
ATOM 8728 C CA . ILE A 1 1142 ? 43.002 -10.736 -24.642 1.00 97.06 1142 ILE A CA 1
ATOM 8729 C C . ILE A 1 1142 ? 42.490 -12.070 -25.199 1.00 97.06 1142 ILE A C 1
ATOM 8731 O O . ILE A 1 1142 ? 43.293 -12.924 -25.576 1.00 97.06 1142 ILE A O 1
ATOM 8735 N N . GLY A 1 1143 ? 41.168 -12.233 -25.313 1.00 95.69 1143 GLY A N 1
ATOM 8736 C CA . GLY A 1 1143 ? 40.562 -13.471 -25.813 1.00 95.69 1143 GLY A CA 1
ATOM 8737 C C . GLY A 1 1143 ? 40.952 -13.791 -27.261 1.00 95.69 1143 GLY A C 1
ATOM 8738 O O . GLY A 1 1143 ? 41.168 -14.954 -27.606 1.00 95.69 1143 GLY A O 1
ATOM 8739 N N . THR A 1 1144 ? 41.097 -12.766 -28.108 1.00 96.75 1144 THR A N 1
ATOM 8740 C CA . THR A 1 1144 ? 41.559 -12.923 -29.498 1.00 96.75 1144 THR A CA 1
ATOM 8741 C C . THR A 1 1144 ? 43.034 -13.340 -29.541 1.00 96.75 1144 THR A C 1
ATOM 8743 O O . THR A 1 1144 ? 43.387 -14.289 -30.234 1.00 96.75 1144 THR A O 1
ATOM 8746 N N . ALA A 1 1145 ? 43.910 -12.690 -28.767 1.00 97.06 1145 ALA A N 1
ATOM 8747 C CA . ALA A 1 1145 ? 45.338 -13.016 -28.726 1.00 97.06 1145 ALA A CA 1
ATOM 8748 C C . ALA A 1 1145 ? 45.609 -14.440 -28.212 1.00 97.06 1145 ALA A C 1
ATOM 8750 O O . ALA A 1 1145 ? 46.499 -15.123 -28.723 1.00 97.06 1145 ALA A O 1
ATOM 8751 N N . ILE A 1 1146 ? 44.821 -14.907 -27.238 1.00 96.12 1146 ILE A N 1
ATOM 8752 C CA . ILE A 1 1146 ? 44.923 -16.266 -26.693 1.00 96.12 1146 ILE A CA 1
ATOM 8753 C C . ILE A 1 1146 ? 44.611 -17.323 -27.756 1.00 96.12 1146 ILE A C 1
ATOM 8755 O O . ILE A 1 1146 ? 45.370 -18.289 -27.858 1.00 96.12 1146 ILE A O 1
ATOM 8759 N N . ARG A 1 1147 ? 43.562 -17.117 -28.566 1.00 94.62 1147 ARG A N 1
ATOM 8760 C CA . ARG A 1 1147 ? 43.161 -18.015 -29.670 1.00 94.62 1147 ARG A CA 1
ATOM 8761 C C . ARG A 1 1147 ? 44.199 -18.104 -30.787 1.00 94.62 1147 ARG A C 1
ATOM 8763 O O . ARG A 1 1147 ? 44.348 -19.149 -31.407 1.00 94.62 1147 ARG A O 1
ATOM 8770 N N . HIS A 1 1148 ? 44.976 -17.041 -30.998 1.00 94.94 1148 HIS A N 1
ATOM 8771 C CA . HIS A 1 1148 ? 46.146 -17.066 -31.890 1.00 94.94 1148 HIS A CA 1
ATOM 8772 C C . HIS A 1 1148 ? 47.337 -17.844 -31.337 1.00 94.94 1148 HIS A C 1
ATOM 8774 O O . HIS A 1 1148 ? 48.330 -18.007 -32.039 1.00 94.94 1148 HIS A O 1
ATOM 8780 N N . ASP A 1 1149 ? 47.259 -18.310 -30.096 1.00 94.56 1149 ASP A N 1
ATOM 8781 C CA . ASP A 1 1149 ? 48.347 -18.950 -29.375 1.00 94.56 1149 ASP A CA 1
ATOM 8782 C C . ASP A 1 1149 ? 49.532 -18.007 -29.070 1.00 94.56 1149 ASP A C 1
ATOM 8784 O O . ASP A 1 1149 ? 50.690 -18.284 -29.387 1.00 94.56 1149 ASP A O 1
ATOM 8788 N N . CYS A 1 1150 ? 49.254 -16.849 -28.455 1.00 96.50 1150 CYS A N 1
ATOM 8789 C CA . CYS A 1 1150 ? 50.311 -15.973 -27.930 1.00 96.50 1150 CYS A CA 1
ATOM 8790 C C . CYS A 1 1150 ? 51.142 -16.663 -26.829 1.00 96.50 1150 CYS A C 1
ATOM 8792 O O . CYS A 1 1150 ? 50.618 -17.497 -26.080 1.00 96.50 1150 CYS A O 1
ATOM 8794 N N . SER A 1 1151 ? 52.432 -16.315 -26.730 1.00 96.19 1151 SER A N 1
ATOM 8795 C CA . SER A 1 1151 ? 53.393 -16.953 -25.811 1.00 96.19 1151 SER A CA 1
ATOM 8796 C C . SER A 1 1151 ? 53.376 -16.354 -24.404 1.00 96.19 1151 SER A C 1
ATOM 8798 O O . SER A 1 1151 ? 53.680 -17.044 -23.434 1.00 96.19 1151 SER A O 1
ATOM 8800 N N . ASN A 1 1152 ? 53.001 -15.081 -24.284 1.00 96.31 1152 ASN A N 1
ATOM 8801 C CA . ASN A 1 1152 ? 52.784 -14.386 -23.020 1.00 96.31 1152 ASN A CA 1
ATOM 8802 C C . ASN A 1 1152 ? 51.743 -13.280 -23.222 1.00 96.31 1152 ASN A C 1
ATOM 8804 O O . ASN A 1 1152 ? 51.610 -12.753 -24.331 1.00 96.31 1152 ASN A O 1
ATOM 8808 N N . LEU A 1 1153 ? 51.039 -12.903 -22.157 1.00 96.62 1153 LEU A N 1
ATOM 8809 C CA . LEU A 1 1153 ? 50.027 -11.859 -22.212 1.00 96.62 1153 LEU A CA 1
ATOM 8810 C C . LEU A 1 1153 ? 49.965 -11.066 -20.899 1.00 96.62 1153 LEU A C 1
ATOM 8812 O O . LEU A 1 1153 ? 49.772 -11.631 -19.823 1.00 96.62 1153 LEU A O 1
ATOM 8816 N N . VAL A 1 1154 ? 50.111 -9.745 -21.009 1.00 96.50 1154 VAL A N 1
ATOM 8817 C CA . VAL A 1 1154 ? 50.003 -8.789 -19.898 1.00 96.50 1154 VAL A CA 1
ATOM 8818 C C . VAL A 1 1154 ? 49.021 -7.687 -20.282 1.00 96.50 1154 VAL A C 1
ATOM 8820 O O . VAL A 1 1154 ? 49.050 -7.187 -21.404 1.00 96.50 1154 VAL A O 1
ATOM 8823 N N . ASN A 1 1155 ? 48.159 -7.281 -19.356 1.00 97.12 1155 ASN A N 1
ATOM 8824 C CA . ASN A 1 1155 ? 47.252 -6.156 -19.526 1.00 97.12 1155 ASN A CA 1
ATOM 8825 C C . ASN A 1 1155 ? 47.549 -5.071 -18.481 1.00 97.12 1155 ASN A C 1
ATOM 8827 O O . ASN A 1 1155 ? 47.548 -5.343 -17.285 1.00 97.12 1155 ASN A O 1
ATOM 8831 N N . LEU A 1 1156 ? 47.836 -3.849 -18.926 1.00 96.81 1156 LEU A N 1
ATOM 8832 C CA . LEU A 1 1156 ? 48.221 -2.727 -18.075 1.00 96.81 1156 LEU A CA 1
ATOM 8833 C C . LEU A 1 1156 ? 47.061 -1.743 -17.916 1.00 96.81 1156 LEU A C 1
ATOM 8835 O O . LEU A 1 1156 ? 46.585 -1.165 -18.894 1.00 96.81 1156 LEU A O 1
ATOM 8839 N N . GLU A 1 1157 ? 46.646 -1.531 -16.671 1.00 94.31 1157 GLU A N 1
ATOM 8840 C CA . GLU A 1 1157 ? 45.573 -0.622 -16.274 1.00 94.31 1157 GLU A CA 1
ATOM 8841 C C . GLU A 1 1157 ? 46.159 0.555 -15.489 1.00 94.31 1157 GLU A C 1
ATOM 8843 O O . GLU A 1 1157 ? 46.856 0.382 -14.487 1.00 94.31 1157 GLU A O 1
ATOM 8848 N N . LEU A 1 1158 ? 45.864 1.776 -15.937 1.00 92.38 1158 LEU A N 1
ATOM 8849 C CA . LEU A 1 1158 ? 46.376 2.990 -15.299 1.00 92.38 1158 LEU A CA 1
ATOM 8850 C C . LEU A 1 1158 ? 45.700 3.254 -13.944 1.00 92.38 1158 LEU A C 1
ATOM 8852 O O . LEU A 1 1158 ? 46.325 3.785 -13.025 1.00 92.38 1158 LEU A O 1
ATOM 8856 N N . LEU A 1 1159 ? 44.414 2.917 -13.829 1.00 90.19 1159 LEU A N 1
ATOM 8857 C CA . LEU A 1 1159 ? 43.604 3.179 -12.641 1.00 90.19 1159 LEU A CA 1
ATOM 8858 C C . LEU A 1 1159 ? 43.838 2.127 -11.540 1.00 90.19 1159 LEU A C 1
ATOM 8860 O O . LEU A 1 1159 ? 44.367 1.049 -11.820 1.00 90.19 1159 LEU A O 1
ATOM 8864 N N . PRO A 1 1160 ? 43.450 2.422 -10.283 1.00 89.44 1160 PRO A N 1
ATOM 8865 C CA . PRO A 1 1160 ? 43.469 1.446 -9.197 1.00 89.44 1160 PRO A CA 1
ATOM 8866 C C . PRO A 1 1160 ? 42.572 0.237 -9.465 1.00 89.44 1160 PRO A C 1
ATOM 8868 O O . PRO A 1 1160 ? 41.555 0.349 -10.154 1.00 89.44 1160 PRO A O 1
ATOM 8871 N N . GLU A 1 1161 ? 42.923 -0.900 -8.859 1.00 91.56 1161 GLU A N 1
ATOM 8872 C CA . GLU A 1 1161 ? 42.072 -2.090 -8.868 1.00 91.56 1161 GLU A CA 1
ATOM 8873 C C . GLU A 1 1161 ? 40.702 -1.751 -8.253 1.00 91.56 1161 GLU A C 1
ATOM 8875 O O . GLU A 1 1161 ? 40.641 -1.225 -7.134 1.00 91.56 1161 GLU A O 1
ATOM 8880 N N . PRO A 1 1162 ? 39.588 -2.030 -8.954 1.00 88.88 1162 PRO A N 1
ATOM 8881 C CA . PRO A 1 1162 ? 38.261 -1.861 -8.381 1.00 88.88 1162 PRO A CA 1
ATOM 8882 C C . PRO A 1 1162 ? 38.072 -2.733 -7.135 1.00 88.88 1162 PRO A C 1
ATOM 8884 O O . PRO A 1 1162 ? 38.573 -3.852 -7.057 1.00 88.88 1162 PRO A O 1
ATOM 8887 N N . SER A 1 1163 ? 37.286 -2.266 -6.168 1.00 88.06 1163 SER A N 1
ATOM 8888 C CA . SER A 1 1163 ? 37.019 -3.032 -4.949 1.00 88.06 1163 SER A CA 1
ATOM 8889 C C . SER A 1 1163 ? 36.273 -4.343 -5.238 1.00 88.06 1163 SER A C 1
ATOM 8891 O O . SER A 1 1163 ? 35.512 -4.461 -6.199 1.00 88.06 1163 SER A O 1
ATOM 8893 N N . LYS A 1 1164 ? 36.446 -5.353 -4.376 1.00 86.94 1164 LYS A N 1
ATOM 8894 C CA . LYS A 1 1164 ? 35.700 -6.625 -4.484 1.00 86.94 1164 LYS A CA 1
ATOM 8895 C C . LYS A 1 1164 ? 34.212 -6.472 -4.156 1.00 86.94 1164 LYS A C 1
ATOM 8897 O O . LYS A 1 1164 ? 33.388 -7.228 -4.660 1.00 86.94 1164 LYS A O 1
ATOM 8902 N N . GLU A 1 1165 ? 33.880 -5.486 -3.329 1.00 84.00 1165 GLU A N 1
ATOM 8903 C CA . GLU A 1 1165 ? 32.525 -5.163 -2.885 1.00 84.00 1165 GLU A CA 1
ATOM 8904 C C . GLU A 1 1165 ? 32.194 -3.703 -3.203 1.00 84.00 1165 GLU A C 1
ATOM 8906 O O . GLU A 1 1165 ? 33.087 -2.891 -3.446 1.00 84.00 1165 GLU A O 1
ATOM 8911 N N . ARG A 1 1166 ? 30.906 -3.358 -3.226 1.00 82.94 1166 ARG A N 1
ATOM 8912 C CA . ARG A 1 1166 ? 30.445 -1.997 -3.525 1.00 82.94 1166 ARG A CA 1
ATOM 8913 C C . ARG A 1 1166 ? 30.919 -1.027 -2.432 1.00 82.94 1166 ARG A C 1
ATOM 8915 O O . ARG A 1 1166 ? 30.594 -1.216 -1.264 1.00 82.94 1166 ARG A O 1
ATOM 8922 N N . ALA A 1 1167 ? 31.654 0.012 -2.823 1.00 79.81 1167 ALA A N 1
ATOM 8923 C CA . ALA A 1 1167 ? 32.126 1.047 -1.906 1.00 79.81 1167 ALA A CA 1
ATOM 8924 C C . ALA A 1 1167 ? 30.980 1.981 -1.440 1.00 79.81 1167 ALA A C 1
ATOM 8926 O O . ALA A 1 1167 ? 30.007 2.155 -2.183 1.00 79.81 1167 ALA A O 1
ATOM 8927 N N . PRO A 1 1168 ? 31.080 2.612 -0.248 1.00 73.81 1168 PRO A N 1
ATOM 8928 C CA . PRO A 1 1168 ? 30.058 3.535 0.264 1.00 73.81 1168 PRO A CA 1
ATOM 8929 C C . PRO A 1 1168 ? 29.749 4.725 -0.657 1.00 73.81 1168 PRO A C 1
ATOM 8931 O O . PRO A 1 1168 ? 28.613 5.188 -0.689 1.00 73.81 1168 PRO A O 1
ATOM 8934 N N . ASP A 1 1169 ? 30.730 5.190 -1.436 1.00 75.56 1169 ASP A N 1
ATOM 8935 C CA . ASP A 1 1169 ? 30.599 6.298 -2.394 1.00 75.56 1169 ASP A CA 1
ATOM 8936 C C . ASP A 1 1169 ? 30.037 5.870 -3.765 1.00 75.56 1169 ASP A C 1
ATOM 8938 O O . ASP A 1 1169 ? 29.893 6.690 -4.671 1.00 75.56 1169 ASP A O 1
ATOM 8942 N N . ASN A 1 1170 ? 29.677 4.593 -3.925 1.00 79.62 1170 ASN A N 1
ATOM 8943 C CA . ASN A 1 1170 ? 28.957 4.069 -5.081 1.00 79.62 1170 ASN A CA 1
ATOM 8944 C C . ASN A 1 1170 ? 27.632 3.423 -4.633 1.00 79.62 1170 ASN A C 1
ATOM 8946 O O . ASN A 1 1170 ? 27.468 2.203 -4.750 1.00 79.62 1170 ASN A O 1
ATOM 8950 N N . PRO A 1 1171 ? 26.670 4.207 -4.108 1.00 76.44 1171 PRO A N 1
ATOM 8951 C CA . PRO A 1 1171 ? 25.443 3.672 -3.532 1.00 76.44 1171 PRO A CA 1
ATOM 8952 C C . PRO A 1 1171 ? 24.563 2.985 -4.582 1.00 76.44 1171 PRO A C 1
ATOM 8954 O O . PRO A 1 1171 ? 24.524 3.353 -5.759 1.00 76.44 1171 PRO A O 1
ATOM 8957 N N . TRP A 1 1172 ? 23.829 1.960 -4.149 1.00 80.31 1172 TRP A N 1
ATOM 8958 C CA . TRP A 1 1172 ? 22.733 1.401 -4.943 1.00 80.31 1172 TRP A CA 1
ATOM 8959 C C . TRP A 1 1172 ? 21.666 2.496 -5.163 1.00 80.31 1172 TRP A C 1
ATOM 8961 O O . TRP A 1 1172 ? 21.394 3.235 -4.215 1.00 80.31 1172 TRP A O 1
ATOM 8971 N N . PRO A 1 1173 ? 21.065 2.638 -6.363 1.00 81.12 1173 PRO A N 1
ATOM 8972 C CA . PRO A 1 1173 ? 21.026 1.689 -7.483 1.00 81.12 1173 PRO A CA 1
ATOM 8973 C C . PRO A 1 1173 ? 22.084 1.909 -8.577 1.00 81.12 1173 PRO A C 1
ATOM 8975 O O . PRO A 1 1173 ? 21.993 1.307 -9.640 1.00 81.12 1173 PRO A O 1
ATOM 8978 N N . GLN A 1 1174 ? 23.108 2.740 -8.363 1.00 79.44 1174 GLN A N 1
ATOM 8979 C CA . GLN A 1 1174 ? 24.116 2.992 -9.403 1.00 79.44 1174 GLN A CA 1
ATOM 8980 C C . GLN A 1 1174 ? 24.824 1.703 -9.834 1.00 79.44 1174 GLN A C 1
ATOM 8982 O O . GLN A 1 1174 ? 24.948 0.762 -9.044 1.00 79.44 1174 GLN A O 1
ATOM 8987 N N . TRP A 1 1175 ? 25.367 1.668 -11.053 1.00 80.38 1175 TRP A N 1
ATOM 8988 C CA . TRP A 1 1175 ? 26.184 0.543 -11.506 1.00 80.38 1175 TRP A CA 1
ATOM 8989 C C . TRP A 1 1175 ? 27.319 0.240 -10.507 1.00 80.38 1175 TRP A C 1
ATOM 8991 O O . TRP A 1 1175 ? 28.081 1.155 -10.170 1.00 80.38 1175 TRP A O 1
ATOM 9001 N N . PRO A 1 1176 ? 27.450 -1.013 -10.021 1.00 82.94 1176 PRO A N 1
ATOM 9002 C CA . PRO A 1 1176 ? 28.482 -1.355 -9.056 1.00 82.94 1176 PRO A CA 1
ATOM 9003 C C . PRO A 1 1176 ? 29.866 -1.290 -9.709 1.00 82.94 1176 PRO A C 1
ATOM 9005 O O . PRO A 1 1176 ? 30.152 -2.019 -10.668 1.00 82.94 1176 PRO A O 1
ATOM 9008 N N . ARG A 1 1177 ? 30.744 -0.438 -9.179 1.00 85.31 1177 ARG A N 1
ATOM 9009 C CA . ARG A 1 1177 ? 32.149 -0.304 -9.592 1.00 85.31 1177 ARG A CA 1
ATOM 9010 C C . ARG A 1 1177 ? 33.028 -1.308 -8.848 1.00 85.31 1177 ARG A C 1
ATOM 9012 O O . ARG A 1 1177 ? 33.868 -0.933 -8.041 1.00 85.31 1177 ARG A O 1
ATOM 9019 N N . ILE A 1 1178 ? 32.785 -2.587 -9.117 1.00 88.81 1178 ILE A N 1
ATOM 9020 C CA . ILE A 1 1178 ? 33.488 -3.711 -8.492 1.00 88.81 1178 ILE A CA 1
ATOM 9021 C C . ILE A 1 1178 ? 34.372 -4.456 -9.489 1.00 88.81 1178 ILE A C 1
ATOM 9023 O O . ILE A 1 1178 ? 34.141 -4.391 -10.702 1.00 88.81 1178 ILE A O 1
ATOM 9027 N N . PHE A 1 1179 ? 35.347 -5.197 -8.968 1.00 90.38 1179 PHE A N 1
ATOM 9028 C CA . PHE A 1 1179 ? 36.209 -6.073 -9.751 1.00 90.38 1179 PHE A CA 1
ATOM 9029 C C . PHE A 1 1179 ? 35.380 -7.159 -10.445 1.00 90.38 1179 PHE A C 1
ATOM 9031 O O . PHE A 1 1179 ? 34.573 -7.848 -9.817 1.00 90.38 1179 PHE A O 1
ATOM 9038 N N . ARG A 1 1180 ? 35.574 -7.313 -11.758 1.00 87.50 1180 ARG A N 1
ATOM 9039 C CA . ARG A 1 1180 ? 34.881 -8.310 -12.583 1.00 87.50 1180 ARG A CA 1
ATOM 9040 C C . ARG A 1 1180 ? 35.885 -9.161 -13.344 1.00 87.50 1180 ARG A C 1
ATOM 9042 O O . ARG A 1 1180 ? 36.938 -8.680 -13.766 1.00 87.50 1180 ARG A O 1
ATOM 9049 N N . ILE A 1 1181 ? 35.522 -10.423 -13.526 1.00 89.12 1181 ILE A N 1
ATOM 9050 C CA . ILE A 1 1181 ? 36.218 -11.385 -14.375 1.00 89.12 1181 ILE A CA 1
ATOM 9051 C C . ILE A 1 1181 ? 35.265 -11.703 -15.526 1.00 89.12 1181 ILE A C 1
ATOM 9053 O O . ILE A 1 1181 ? 34.077 -11.920 -15.295 1.00 89.12 1181 ILE A O 1
ATOM 9057 N N . ASP A 1 1182 ? 35.794 -11.716 -16.743 1.00 89.38 1182 ASP A N 1
ATOM 9058 C CA . ASP A 1 1182 ? 35.050 -12.034 -17.965 1.00 89.38 1182 ASP A CA 1
ATOM 9059 C C . ASP A 1 1182 ? 35.813 -13.113 -18.753 1.00 89.38 1182 ASP A C 1
ATOM 9061 O O . ASP A 1 1182 ? 36.876 -13.556 -18.308 1.00 89.38 1182 ASP A O 1
ATOM 9065 N N . TYR A 1 1183 ? 35.284 -13.560 -19.891 1.00 92.12 1183 TYR A N 1
ATOM 9066 C CA . TYR A 1 1183 ? 35.767 -14.731 -20.621 1.00 92.12 1183 TYR A CA 1
ATOM 9067 C C . TYR A 1 1183 ? 37.270 -14.666 -20.933 1.00 92.12 1183 TYR A C 1
ATOM 9069 O O . TYR A 1 1183 ? 37.989 -15.604 -20.604 1.00 92.12 1183 TYR A O 1
ATOM 9077 N N . GLY A 1 1184 ? 37.767 -13.538 -21.459 1.00 93.12 1184 GLY A N 1
ATOM 9078 C CA . GLY A 1 1184 ? 39.184 -13.377 -21.799 1.00 93.12 1184 GLY A CA 1
ATOM 9079 C C . GLY A 1 1184 ? 40.097 -13.439 -20.572 1.00 93.12 1184 GLY A C 1
ATOM 9080 O O . GLY A 1 1184 ? 41.183 -14.010 -20.629 1.00 93.12 1184 GLY A O 1
ATOM 9081 N N . HIS A 1 1185 ? 39.635 -12.930 -19.425 1.00 94.38 1185 HIS A N 1
ATOM 9082 C CA . HIS A 1 1185 ? 40.366 -13.032 -18.161 1.00 94.38 1185 HIS A CA 1
ATOM 9083 C C . HIS A 1 1185 ? 40.431 -14.486 -17.664 1.00 94.38 1185 HIS A C 1
ATOM 9085 O O . HIS A 1 1185 ? 41.487 -14.931 -17.223 1.00 94.38 1185 HIS A O 1
ATOM 9091 N N . GLN A 1 1186 ? 39.331 -15.242 -17.764 1.00 93.19 1186 GLN A N 1
ATOM 9092 C CA . GLN A 1 1186 ? 39.303 -16.667 -17.398 1.00 93.19 1186 GLN A CA 1
ATOM 9093 C C . GLN A 1 1186 ? 40.206 -17.503 -18.307 1.00 93.19 1186 GLN A C 1
ATOM 9095 O O . GLN A 1 1186 ? 40.976 -18.327 -17.821 1.00 93.19 1186 GLN A O 1
ATOM 9100 N N . GLU A 1 1187 ? 40.142 -17.264 -19.617 1.00 95.25 1187 GLU A N 1
ATOM 9101 C CA . GLU A 1 1187 ? 40.990 -17.922 -20.613 1.00 95.25 1187 GLU A CA 1
ATOM 9102 C C . GLU A 1 1187 ? 42.476 -17.618 -20.359 1.00 95.25 1187 GLU A C 1
ATOM 9104 O O . GLU A 1 1187 ? 43.309 -18.523 -20.416 1.00 95.25 1187 GLU A O 1
ATOM 9109 N N . ALA A 1 1188 ? 42.816 -16.375 -19.997 1.00 94.94 1188 ALA A N 1
ATOM 9110 C CA . ALA A 1 1188 ? 44.183 -15.989 -19.645 1.00 94.94 1188 ALA A CA 1
ATOM 9111 C C . ALA A 1 1188 ? 44.682 -16.715 -18.387 1.00 94.94 1188 ALA A C 1
ATOM 9113 O O . ALA A 1 1188 ? 45.796 -17.236 -18.384 1.00 94.94 1188 ALA A O 1
ATOM 9114 N N . VAL A 1 1189 ? 43.850 -16.806 -17.344 1.00 93.81 1189 VAL A N 1
ATOM 9115 C CA . VAL A 1 1189 ? 44.173 -17.560 -16.121 1.00 93.81 1189 VAL A CA 1
ATOM 9116 C C . VAL A 1 1189 ? 44.351 -19.045 -16.428 1.00 93.81 1189 VAL A C 1
ATOM 9118 O O . VAL A 1 1189 ? 45.295 -19.657 -15.939 1.00 93.81 1189 VAL A O 1
ATOM 9121 N N . SER A 1 1190 ? 43.483 -19.624 -17.256 1.00 91.69 1190 SER A N 1
ATOM 9122 C CA . SER A 1 1190 ? 43.563 -21.030 -17.659 1.00 91.69 1190 SER A CA 1
ATOM 9123 C C . SER A 1 1190 ? 44.848 -21.331 -18.439 1.00 91.69 1190 SER A C 1
ATOM 9125 O O . SER A 1 1190 ? 45.510 -22.331 -18.164 1.00 91.69 1190 SER A O 1
ATOM 9127 N N . LYS A 1 1191 ? 45.245 -20.443 -19.360 1.00 93.12 1191 LYS A N 1
ATOM 9128 C CA . LYS A 1 1191 ? 46.440 -20.629 -20.191 1.00 93.12 1191 LYS A CA 1
ATOM 9129 C C . LYS A 1 1191 ? 47.751 -20.309 -19.467 1.00 93.12 1191 LYS A C 1
ATOM 9131 O O . LYS A 1 1191 ? 48.726 -21.038 -19.627 1.00 93.12 1191 LYS A O 1
ATOM 9136 N N . PHE A 1 1192 ? 47.796 -19.219 -18.701 1.00 94.25 1192 PHE A N 1
ATOM 9137 C CA . PHE A 1 1192 ? 49.032 -18.669 -18.124 1.00 94.25 1192 PHE A CA 1
ATOM 9138 C C . PHE A 1 1192 ? 49.118 -18.778 -16.592 1.00 94.25 1192 PHE A C 1
ATOM 9140 O O . PHE A 1 1192 ? 50.130 -18.396 -16.007 1.00 94.25 1192 PHE A O 1
ATOM 9147 N N . GLY A 1 1193 ? 48.077 -19.275 -15.921 1.00 92.44 1193 GLY A N 1
ATOM 9148 C CA . GLY A 1 1193 ? 48.049 -19.502 -14.471 1.00 92.44 1193 GLY A CA 1
ATOM 9149 C C . GLY A 1 1193 ? 47.810 -18.259 -13.606 1.00 92.44 1193 GLY A C 1
ATOM 9150 O O . GLY A 1 1193 ? 47.841 -18.368 -12.381 1.00 92.44 1193 GLY A O 1
ATOM 9151 N N . LYS A 1 1194 ? 47.579 -17.077 -14.194 1.00 93.50 1194 LYS A N 1
ATOM 9152 C CA . LYS A 1 1194 ? 47.324 -15.825 -13.455 1.00 93.50 1194 LYS A CA 1
ATOM 9153 C C . LYS A 1 1194 ? 46.422 -14.860 -14.223 1.00 93.50 1194 LYS A C 1
ATOM 9155 O O . LYS A 1 1194 ? 46.329 -14.939 -15.446 1.00 93.50 1194 LYS A O 1
ATOM 9160 N N . ASP A 1 1195 ? 45.782 -13.939 -13.499 1.00 93.25 1195 ASP A N 1
ATOM 9161 C CA . ASP A 1 1195 ? 45.043 -12.831 -14.115 1.00 93.25 1195 ASP A CA 1
ATOM 9162 C C . ASP A 1 1195 ? 46.032 -11.953 -14.899 1.00 93.25 1195 ASP A C 1
ATOM 9164 O O . ASP A 1 1195 ? 47.122 -11.662 -14.392 1.00 93.25 1195 ASP A O 1
ATOM 9168 N N . PRO A 1 1196 ? 45.707 -11.560 -16.140 1.00 95.00 1196 PRO A N 1
ATOM 9169 C CA . PRO A 1 1196 ? 46.642 -10.812 -16.966 1.00 95.00 1196 PRO A CA 1
ATOM 9170 C C . PRO A 1 1196 ? 46.785 -9.350 -16.536 1.00 95.00 1196 PRO A C 1
ATOM 9172 O O . PRO A 1 1196 ? 47.726 -8.686 -16.974 1.00 95.00 1196 PRO A O 1
ATOM 9175 N N . ARG A 1 1197 ? 45.862 -8.826 -15.720 1.00 95.81 1197 ARG A N 1
ATOM 9176 C CA . ARG A 1 1197 ? 45.794 -7.401 -15.392 1.00 95.81 1197 ARG A CA 1
ATOM 9177 C C . ARG A 1 1197 ? 46.790 -7.007 -14.317 1.00 95.81 1197 ARG A C 1
ATOM 9179 O O . ARG A 1 1197 ? 46.922 -7.656 -13.284 1.00 95.81 1197 ARG A O 1
ATOM 9186 N N . THR A 1 1198 ? 47.441 -5.875 -14.546 1.00 95.00 1198 THR A N 1
ATOM 9187 C CA . THR A 1 1198 ? 48.262 -5.170 -13.566 1.00 95.00 1198 THR A CA 1
ATOM 9188 C C . THR A 1 1198 ? 47.779 -3.728 -13.488 1.00 95.00 1198 THR A C 1
ATOM 9190 O O . THR A 1 1198 ? 47.804 -3.006 -14.483 1.00 95.00 1198 THR A O 1
ATOM 9193 N N . TYR A 1 1199 ? 47.319 -3.327 -12.306 1.00 94.31 1199 TYR A N 1
ATOM 9194 C CA . TYR A 1 1199 ? 46.765 -2.001 -12.039 1.00 94.31 1199 TYR A CA 1
ATOM 9195 C C . TYR A 1 1199 ? 47.840 -1.009 -11.617 1.00 94.31 1199 TYR A C 1
ATOM 9197 O O . TYR A 1 1199 ? 48.920 -1.404 -11.167 1.00 94.31 1199 TYR A O 1
ATOM 9205 N N . GLN A 1 1200 ? 47.501 0.279 -11.696 1.00 94.38 1200 GLN A N 1
ATOM 9206 C CA . GLN A 1 1200 ? 48.367 1.374 -11.272 1.00 94.38 1200 GLN A CA 1
ATOM 9207 C C . GLN A 1 1200 ? 49.701 1.419 -12.025 1.00 94.38 1200 GLN A C 1
ATOM 9209 O O . GLN A 1 1200 ? 50.746 1.720 -11.444 1.00 94.38 1200 GLN A O 1
ATOM 9214 N N . ILE A 1 1201 ? 49.664 1.123 -13.324 1.00 94.44 1201 ILE A N 1
ATOM 9215 C CA . ILE A 1 1201 ? 50.841 1.134 -14.193 1.00 94.44 1201 ILE A CA 1
ATOM 9216 C C . ILE A 1 1201 ? 50.715 2.235 -15.245 1.00 94.44 1201 ILE A C 1
ATOM 9218 O O . ILE A 1 1201 ? 49.712 2.328 -15.951 1.00 94.44 1201 ILE A O 1
ATOM 9222 N N . LEU A 1 1202 ? 51.764 3.045 -15.379 1.00 94.25 1202 LEU A N 1
ATOM 9223 C CA . LEU A 1 1202 ? 51.916 4.052 -16.424 1.00 94.25 1202 LEU A CA 1
ATOM 9224 C C . LEU A 1 1202 ? 53.053 3.647 -17.372 1.00 94.25 1202 LEU A C 1
ATOM 9226 O O . LEU A 1 1202 ? 54.167 3.372 -16.932 1.00 94.25 1202 LEU A O 1
ATOM 9230 N N . THR A 1 1203 ? 52.797 3.642 -18.680 1.00 95.69 1203 THR A N 1
ATOM 9231 C CA . THR A 1 1203 ? 53.826 3.383 -19.700 1.00 95.69 1203 THR A CA 1
ATOM 9232 C C . THR A 1 1203 ? 54.615 4.659 -20.007 1.00 95.69 1203 THR A C 1
ATOM 9234 O O . THR A 1 1203 ? 54.024 5.684 -20.341 1.00 95.69 1203 THR A O 1
ATOM 9237 N N . LYS A 1 1204 ? 55.950 4.600 -19.908 1.00 94.62 1204 LYS A N 1
ATOM 9238 C CA . LYS A 1 1204 ? 56.861 5.746 -20.100 1.00 94.62 1204 LYS A CA 1
ATOM 9239 C C . LYS A 1 1204 ? 57.389 5.848 -21.530 1.00 94.62 1204 LYS A C 1
ATOM 9241 O O . LYS A 1 1204 ? 57.447 6.949 -22.070 1.00 94.62 1204 LYS A O 1
ATOM 9246 N N . ARG A 1 1205 ? 57.785 4.721 -22.132 1.00 96.38 1205 ARG A N 1
ATOM 9247 C CA . ARG A 1 1205 ? 58.243 4.636 -23.531 1.00 96.38 1205 ARG A CA 1
ATOM 9248 C C . ARG A 1 1205 ? 58.184 3.209 -24.067 1.00 96.38 1205 ARG A C 1
ATOM 9250 O O . ARG A 1 1205 ? 58.216 2.250 -23.296 1.00 96.38 1205 ARG A O 1
ATOM 9257 N N . PHE A 1 1206 ? 58.186 3.086 -25.386 1.00 97.12 1206 PHE A N 1
ATOM 9258 C CA . PHE A 1 1206 ? 58.405 1.833 -26.101 1.00 97.12 1206 PHE A CA 1
ATOM 9259 C C . PHE A 1 1206 ? 59.881 1.694 -26.495 1.00 97.12 1206 PHE A C 1
ATOM 9261 O O . PHE A 1 1206 ? 60.555 2.680 -26.794 1.00 97.12 1206 PHE A O 1
ATOM 9268 N N . ILE A 1 1207 ? 60.396 0.467 -26.470 1.00 96.44 1207 ILE A N 1
ATOM 9269 C CA . ILE A 1 1207 ? 61.793 0.134 -26.759 1.00 96.44 1207 ILE A CA 1
ATOM 9270 C C . ILE A 1 1207 ? 61.820 -0.755 -28.001 1.00 96.44 1207 ILE A C 1
ATOM 9272 O O . ILE A 1 1207 ? 61.237 -1.842 -28.008 1.00 96.44 1207 ILE A O 1
ATOM 9276 N N . GLY A 1 1208 ? 62.497 -0.279 -29.045 1.00 92.50 1208 GLY A N 1
ATOM 9277 C CA . GLY A 1 1208 ? 62.641 -0.984 -30.314 1.00 92.50 1208 GLY A CA 1
ATOM 9278 C C . GLY A 1 1208 ? 63.825 -1.946 -30.347 1.00 92.50 1208 GLY A C 1
ATOM 9279 O O . GLY A 1 1208 ? 64.761 -1.839 -29.551 1.00 92.50 1208 GLY A O 1
ATOM 9280 N N . ASP A 1 1209 ? 63.783 -2.882 -31.285 1.00 92.62 1209 ASP A N 1
ATOM 9281 C CA . ASP A 1 1209 ? 64.946 -3.603 -31.778 1.00 92.62 1209 ASP A CA 1
ATOM 9282 C C . ASP A 1 1209 ? 65.659 -2.818 -32.896 1.00 92.62 1209 ASP A C 1
ATOM 9284 O O . ASP A 1 1209 ? 65.271 -1.715 -33.286 1.00 92.62 1209 ASP A O 1
ATOM 9288 N N . GLU A 1 1210 ? 66.729 -3.407 -33.416 1.00 88.19 1210 GLU A N 1
ATOM 9289 C CA . GLU A 1 1210 ? 67.534 -2.867 -34.513 1.00 88.19 1210 GLU A CA 1
ATOM 9290 C C . GLU A 1 1210 ? 66.797 -2.785 -35.866 1.00 88.19 1210 GLU A C 1
ATOM 9292 O O . GLU A 1 1210 ? 67.260 -2.089 -36.766 1.00 88.19 1210 GLU A O 1
ATOM 9297 N N . ASN A 1 1211 ? 65.617 -3.405 -35.992 1.00 88.44 1211 ASN A N 1
ATOM 9298 C CA . ASN A 1 1211 ? 64.761 -3.353 -37.182 1.00 88.44 1211 ASN A CA 1
ATOM 9299 C C . ASN A 1 1211 ? 63.585 -2.368 -37.033 1.00 88.44 1211 ASN A C 1
ATOM 9301 O O . ASN A 1 1211 ? 62.708 -2.320 -37.898 1.00 88.44 1211 ASN A O 1
ATOM 9305 N N . GLY A 1 1212 ? 63.527 -1.597 -35.940 1.00 91.12 1212 GLY A N 1
ATOM 9306 C CA . GLY A 1 1212 ? 62.433 -0.660 -35.677 1.00 91.12 1212 GLY A CA 1
ATOM 9307 C C . GLY A 1 1212 ? 61.123 -1.339 -35.258 1.00 91.12 1212 GLY A C 1
ATOM 9308 O O . GLY A 1 1212 ? 60.039 -0.777 -35.444 1.00 91.12 1212 GLY A O 1
ATOM 9309 N N . LYS A 1 1213 ? 61.188 -2.554 -34.708 1.00 93.69 1213 LYS A N 1
ATOM 9310 C CA . LYS A 1 1213 ? 60.043 -3.272 -34.140 1.00 93.69 1213 LYS A CA 1
ATOM 9311 C C . LYS A 1 1213 ? 60.067 -3.196 -32.623 1.00 93.69 1213 LYS A C 1
ATOM 9313 O O . LYS A 1 1213 ? 61.133 -3.227 -32.019 1.00 93.69 1213 LYS A O 1
ATOM 9318 N N . VAL A 1 1214 ? 58.905 -3.085 -31.986 1.00 96.06 1214 VAL A N 1
ATOM 9319 C CA . VAL A 1 1214 ? 58.828 -3.103 -30.521 1.00 96.06 1214 VAL A CA 1
ATOM 9320 C C . VAL A 1 1214 ? 59.374 -4.432 -29.981 1.00 96.06 1214 VAL A C 1
ATOM 9322 O O . VAL A 1 1214 ? 59.020 -5.498 -30.483 1.00 96.06 1214 VAL A O 1
ATOM 9325 N N . ARG A 1 1215 ? 60.262 -4.350 -28.981 1.00 96.31 1215 ARG A N 1
ATOM 9326 C CA . ARG A 1 1215 ? 60.786 -5.507 -28.230 1.00 96.31 1215 ARG A CA 1
ATOM 9327 C C . ARG A 1 1215 ? 60.384 -5.480 -26.755 1.00 96.31 1215 ARG A C 1
ATOM 9329 O O . ARG A 1 1215 ? 60.369 -6.513 -26.089 1.00 96.31 1215 ARG A O 1
ATOM 9336 N N . ALA A 1 1216 ? 60.142 -4.288 -26.211 1.00 96.56 1216 ALA A N 1
ATOM 9337 C CA . ALA A 1 1216 ? 59.783 -4.076 -24.816 1.00 96.56 1216 ALA A CA 1
ATOM 9338 C C . ALA A 1 1216 ? 59.148 -2.694 -24.606 1.00 96.56 1216 ALA A C 1
ATOM 9340 O O . ALA A 1 1216 ? 59.162 -1.840 -25.492 1.00 96.56 1216 ALA A O 1
ATOM 9341 N N . LEU A 1 1217 ? 58.632 -2.453 -23.406 1.00 96.44 1217 LEU A N 1
ATOM 9342 C CA . LEU A 1 1217 ? 58.165 -1.155 -22.939 1.00 96.44 1217 LEU A CA 1
ATOM 9343 C C . LEU A 1 1217 ? 58.669 -0.901 -21.519 1.00 96.44 1217 LEU A C 1
ATOM 9345 O O . LEU A 1 1217 ? 58.763 -1.818 -20.706 1.00 96.44 1217 LEU A O 1
ATOM 9349 N N . GLU A 1 1218 ? 58.988 0.356 -21.233 1.00 97.12 1218 GLU A N 1
ATOM 9350 C CA . GLU A 1 1218 ? 59.324 0.813 -19.887 1.00 97.12 1218 GLU A CA 1
ATOM 9351 C C . GLU A 1 1218 ? 58.060 1.330 -19.204 1.00 97.12 1218 GLU A C 1
ATOM 9353 O O . GLU A 1 1218 ? 57.333 2.164 -19.758 1.00 97.12 1218 GLU A O 1
ATOM 9358 N N . VAL A 1 1219 ? 57.804 0.843 -17.995 1.00 96.56 1219 VAL A N 1
ATOM 9359 C CA . VAL A 1 1219 ? 56.648 1.207 -17.180 1.00 96.56 1219 VAL A CA 1
ATOM 9360 C C . VAL A 1 1219 ? 57.083 1.694 -15.805 1.00 96.56 1219 VAL A C 1
ATOM 9362 O O . VAL A 1 1219 ? 58.174 1.380 -15.343 1.00 96.56 1219 VAL A O 1
ATOM 9365 N N . VAL A 1 1220 ? 56.218 2.455 -15.141 1.00 95.88 1220 VAL A N 1
ATOM 9366 C CA . VAL A 1 1220 ? 56.391 2.902 -13.755 1.00 95.88 1220 VAL A CA 1
ATOM 9367 C C . VAL A 1 1220 ? 55.086 2.694 -12.993 1.00 95.88 1220 VAL A C 1
ATOM 9369 O O . VAL A 1 1220 ? 53.998 2.813 -13.568 1.00 95.88 1220 VAL A O 1
ATOM 9372 N N . ARG A 1 1221 ? 55.168 2.390 -11.697 1.00 95.44 1221 ARG A N 1
ATOM 9373 C CA . ARG A 1 1221 ? 53.978 2.340 -10.842 1.00 95.44 1221 ARG A CA 1
ATOM 9374 C C . ARG A 1 1221 ? 53.527 3.750 -10.478 1.00 95.44 1221 ARG A C 1
ATOM 9376 O O . ARG A 1 1221 ? 54.350 4.642 -10.269 1.00 95.44 1221 ARG A O 1
ATOM 9383 N N . VAL A 1 1222 ? 52.216 3.946 -10.373 1.00 93.62 1222 VAL A N 1
ATOM 9384 C CA . VAL A 1 1222 ? 51.606 5.219 -9.973 1.00 93.62 1222 VAL A CA 1
ATOM 9385 C C . VAL A 1 1222 ? 50.667 5.043 -8.790 1.00 93.62 1222 VAL A C 1
ATOM 9387 O O . VAL A 1 1222 ? 49.911 4.086 -8.711 1.00 93.62 1222 VAL A O 1
ATOM 9390 N N . GLU A 1 1223 ? 50.647 6.001 -7.880 1.00 89.94 1223 GLU A N 1
ATOM 9391 C CA . GLU A 1 1223 ? 49.663 6.051 -6.806 1.00 89.94 1223 GLU A CA 1
ATOM 9392 C C . GLU A 1 1223 ? 48.630 7.137 -7.105 1.00 89.94 1223 GLU A C 1
ATOM 9394 O O . GLU A 1 1223 ? 48.982 8.242 -7.518 1.00 89.94 1223 GLU A O 1
ATOM 9399 N N . TRP A 1 1224 ? 47.347 6.819 -6.925 1.00 87.00 1224 TRP A N 1
ATOM 9400 C CA . TRP A 1 1224 ? 46.251 7.758 -7.149 1.00 87.00 1224 TRP A CA 1
ATOM 9401 C C . TRP A 1 1224 ? 45.746 8.292 -5.814 1.00 87.00 1224 TRP A C 1
ATOM 9403 O O . TRP A 1 1224 ? 45.335 7.514 -4.955 1.00 87.00 1224 TRP A O 1
ATOM 9413 N N . SER A 1 1225 ? 45.705 9.613 -5.665 1.00 81.06 1225 SER A N 1
ATOM 9414 C CA . SER A 1 1225 ? 45.105 10.284 -4.511 1.00 81.06 1225 SER A CA 1
ATOM 9415 C C . SER A 1 1225 ? 44.058 11.306 -4.959 1.00 81.06 1225 SER A C 1
ATOM 9417 O O . SER A 1 1225 ? 44.127 11.868 -6.056 1.00 81.06 1225 SER A O 1
ATOM 9419 N N . LYS A 1 1226 ? 43.035 11.522 -4.122 1.00 71.25 1226 LYS A N 1
ATOM 9420 C CA . LYS A 1 1226 ? 42.086 12.629 -4.293 1.00 71.25 1226 LYS A CA 1
ATOM 9421 C C . LYS A 1 1226 ? 42.650 13.851 -3.573 1.00 71.25 1226 LYS A C 1
ATOM 9423 O O . LYS A 1 1226 ? 42.696 13.862 -2.347 1.00 71.25 1226 LYS A O 1
ATOM 9428 N N . VAL A 1 1227 ? 43.033 14.871 -4.333 1.00 68.25 1227 VAL A N 1
ATOM 9429 C CA . VAL A 1 1227 ? 43.417 16.195 -3.823 1.00 68.25 1227 VAL A CA 1
ATOM 9430 C C . VAL A 1 1227 ? 42.357 17.178 -4.315 1.00 68.25 1227 VAL A C 1
ATOM 9432 O O . VAL A 1 1227 ? 42.076 17.225 -5.512 1.00 68.25 1227 VAL A O 1
ATOM 9435 N N . ASP A 1 1228 ? 41.690 17.884 -3.400 1.00 65.81 1228 ASP A N 1
ATOM 9436 C CA . ASP A 1 1228 ? 40.589 18.819 -3.704 1.00 65.81 1228 ASP A CA 1
ATOM 9437 C C . ASP A 1 1228 ? 39.471 18.213 -4.577 1.00 65.81 1228 ASP A C 1
ATOM 9439 O O . ASP A 1 1228 ? 38.943 18.829 -5.502 1.00 65.81 1228 ASP A O 1
ATOM 9443 N N . GLY A 1 1229 ? 39.144 16.941 -4.333 1.00 64.44 1229 GLY A N 1
ATOM 9444 C CA . GLY A 1 1229 ? 38.128 16.207 -5.095 1.00 64.44 1229 GLY A CA 1
ATOM 9445 C C . GLY A 1 1229 ? 38.549 15.796 -6.513 1.00 64.44 1229 GLY A C 1
ATOM 9446 O O . GLY A 1 1229 ? 37.796 15.085 -7.180 1.00 64.44 1229 GLY A O 1
ATOM 9447 N N . ARG A 1 1230 ? 39.753 16.165 -6.973 1.00 63.78 1230 ARG A N 1
ATOM 9448 C CA . ARG A 1 1230 ? 40.319 15.728 -8.256 1.00 63.78 1230 ARG A CA 1
ATOM 9449 C C . ARG A 1 1230 ? 41.299 14.580 -8.046 1.00 63.78 1230 ARG A C 1
ATOM 9451 O O . ARG A 1 1230 ? 42.118 14.593 -7.132 1.00 63.78 1230 ARG A O 1
ATOM 9458 N N . PHE A 1 1231 ? 41.217 13.579 -8.914 1.00 72.06 1231 PHE A N 1
ATOM 9459 C CA . PHE A 1 1231 ? 42.183 12.488 -8.939 1.00 72.06 1231 PHE A CA 1
ATOM 9460 C C . PHE A 1 1231 ? 43.501 12.977 -9.540 1.00 72.06 1231 PHE A C 1
ATOM 9462 O O . PHE A 1 1231 ? 43.523 13.453 -10.675 1.00 72.06 1231 PHE A O 1
ATOM 9469 N N . GLN A 1 1232 ? 44.590 12.832 -8.790 1.00 79.44 1232 GLN A N 1
ATOM 9470 C CA . GLN A 1 1232 ? 45.950 13.048 -9.272 1.00 79.44 1232 GLN A CA 1
ATOM 9471 C C . GLN A 1 1232 ? 46.761 11.766 -9.104 1.00 79.44 1232 GLN A C 1
ATOM 9473 O O . GLN A 1 1232 ? 46.658 11.080 -8.087 1.00 79.44 1232 GLN A O 1
ATOM 9478 N N . SER A 1 1233 ? 47.558 11.440 -10.120 1.00 85.25 1233 SER A N 1
ATOM 9479 C CA . SER A 1 1233 ? 48.495 10.320 -10.095 1.00 85.25 1233 SER A CA 1
ATOM 9480 C C . SER A 1 1233 ? 49.903 10.816 -9.777 1.00 85.25 1233 SER A C 1
ATOM 9482 O O . SER A 1 1233 ? 50.369 11.769 -10.406 1.00 85.25 1233 SER A O 1
ATOM 9484 N N . LYS A 1 1234 ? 50.605 10.140 -8.868 1.00 88.50 1234 LYS A N 1
ATOM 9485 C CA . LYS A 1 1234 ? 52.018 10.380 -8.553 1.00 88.50 1234 LYS A CA 1
ATOM 9486 C C . LYS A 1 1234 ? 52.844 9.148 -8.919 1.00 88.50 1234 LYS A C 1
ATOM 9488 O O . LYS A 1 1234 ? 52.480 8.040 -8.540 1.00 88.50 1234 LYS A O 1
ATOM 9493 N N . GLU A 1 1235 ? 53.943 9.326 -9.650 1.00 91.75 1235 GLU A N 1
ATOM 9494 C CA . GLU A 1 1235 ? 54.872 8.228 -9.954 1.00 91.75 1235 GLU A CA 1
ATOM 9495 C C . GLU A 1 1235 ? 55.584 7.758 -8.676 1.00 91.75 1235 GLU A C 1
ATOM 9497 O O . GLU A 1 1235 ? 56.035 8.573 -7.867 1.00 91.75 1235 GLU A O 1
ATOM 9502 N N . ILE A 1 1236 ? 55.681 6.441 -8.493 1.00 91.12 1236 ILE A N 1
ATOM 9503 C CA . ILE A 1 1236 ? 56.432 5.834 -7.395 1.00 91.12 1236 ILE A CA 1
ATOM 9504 C C . ILE A 1 1236 ? 57.894 5.746 -7.830 1.00 91.12 1236 ILE A C 1
ATOM 9506 O O . ILE A 1 1236 ? 58.253 4.977 -8.726 1.00 91.12 1236 ILE A O 1
ATOM 9510 N N . GLU A 1 1237 ? 58.744 6.549 -7.203 1.00 85.25 1237 GLU A N 1
ATOM 9511 C CA . GLU A 1 1237 ? 60.172 6.605 -7.508 1.00 85.25 1237 GLU A CA 1
ATOM 9512 C C . GLU A 1 1237 ? 60.837 5.227 -7.321 1.00 85.25 1237 GLU A C 1
ATOM 9514 O O . GLU A 1 1237 ? 60.542 4.502 -6.371 1.00 85.25 1237 GLU A O 1
ATOM 9519 N N . GLY A 1 1238 ? 61.701 4.830 -8.260 1.00 90.06 1238 GLY A N 1
ATOM 9520 C CA . GLY A 1 1238 ? 62.374 3.522 -8.244 1.00 90.06 1238 GLY A CA 1
ATOM 9521 C C . GLY A 1 1238 ? 61.517 2.320 -8.673 1.00 90.06 1238 GLY A C 1
ATOM 9522 O O . GLY A 1 1238 ? 62.029 1.207 -8.708 1.00 90.06 1238 GLY A O 1
ATOM 9523 N N . SER A 1 1239 ? 60.246 2.512 -9.041 1.00 93.12 1239 SER A N 1
ATOM 9524 C CA . SER A 1 1239 ? 59.351 1.426 -9.492 1.00 93.12 1239 SER A CA 1
ATOM 9525 C C . SER A 1 1239 ? 59.391 1.144 -11.002 1.00 93.12 1239 SER A C 1
ATOM 9527 O O . SER A 1 1239 ? 58.457 0.559 -11.552 1.00 93.12 1239 SER A O 1
ATOM 9529 N N . GLN A 1 1240 ? 60.444 1.602 -11.681 1.00 93.25 1240 GLN A N 1
ATOM 9530 C CA . GLN A 1 1240 ? 60.607 1.435 -13.122 1.00 93.25 1240 GLN A CA 1
ATOM 9531 C C . GLN A 1 1240 ? 60.885 -0.031 -13.463 1.00 93.25 1240 GLN A C 1
ATOM 9533 O O . GLN A 1 1240 ? 61.748 -0.668 -12.860 1.00 93.25 1240 GLN A O 1
ATOM 9538 N N . GLU A 1 1241 ? 60.171 -0.556 -14.450 1.00 94.81 1241 GLU A N 1
ATOM 9539 C CA . GLU A 1 1241 ? 60.280 -1.941 -14.902 1.00 94.81 1241 GLU A CA 1
ATOM 9540 C C . GLU A 1 1241 ? 60.261 -1.992 -16.433 1.00 94.81 1241 GLU A C 1
ATOM 9542 O O . GLU A 1 1241 ? 59.605 -1.179 -17.088 1.00 94.81 1241 GLU A O 1
ATOM 9547 N N . ILE A 1 1242 ? 60.983 -2.952 -17.014 1.00 96.19 1242 ILE A N 1
ATOM 9548 C CA . ILE A 1 1242 ? 60.929 -3.245 -18.448 1.00 96.19 1242 ILE A CA 1
ATOM 9549 C C . ILE A 1 1242 ? 60.104 -4.514 -18.650 1.00 96.19 1242 ILE A C 1
ATOM 9551 O O . ILE A 1 1242 ? 60.469 -5.576 -18.152 1.00 96.19 1242 ILE A O 1
ATOM 9555 N N . ILE A 1 1243 ? 59.026 -4.407 -19.424 1.00 95.69 1243 ILE A N 1
ATOM 9556 C CA . ILE A 1 1243 ? 58.178 -5.535 -19.821 1.00 95.69 1243 ILE A CA 1
ATOM 9557 C C . ILE A 1 1243 ? 58.463 -5.855 -21.288 1.00 95.69 1243 ILE A C 1
ATOM 9559 O O . ILE A 1 1243 ? 58.352 -4.984 -22.147 1.00 95.69 1243 ILE A O 1
ATOM 9563 N N . GLU A 1 1244 ? 58.831 -7.097 -21.591 1.00 96.75 1244 GLU A N 1
ATOM 9564 C CA . GLU A 1 1244 ? 59.054 -7.552 -22.968 1.00 96.75 1244 GLU A CA 1
ATOM 9565 C C . GLU A 1 1244 ? 57.735 -7.647 -23.750 1.00 96.75 1244 GLU A C 1
ATOM 9567 O O . GLU A 1 1244 ? 56.736 -8.162 -23.242 1.00 96.75 1244 GLU A O 1
ATOM 9572 N N . ALA A 1 1245 ? 57.739 -7.179 -25.000 1.00 96.75 1245 ALA A N 1
ATOM 9573 C CA . ALA A 1 1245 ? 56.563 -7.154 -25.863 1.00 96.75 1245 ALA A CA 1
ATOM 9574 C C . ALA A 1 1245 ? 56.960 -7.206 -27.343 1.00 96.75 1245 ALA A C 1
ATOM 9576 O O . ALA A 1 1245 ? 57.715 -6.356 -27.802 1.00 96.75 1245 ALA A O 1
ATOM 9577 N N . ASP A 1 1246 ? 56.382 -8.149 -28.090 1.00 96.38 1246 ASP A N 1
ATOM 9578 C CA . ASP A 1 1246 ? 56.505 -8.245 -29.555 1.00 96.38 1246 ASP A CA 1
ATOM 9579 C C . ASP A 1 1246 ? 55.276 -7.658 -30.279 1.00 96.38 1246 ASP A C 1
ATOM 9581 O O . ASP A 1 1246 ? 55.280 -7.475 -31.502 1.00 96.38 1246 ASP A O 1
ATOM 9585 N N . LEU A 1 1247 ? 54.183 -7.456 -29.533 1.00 97.62 1247 LEU A N 1
ATOM 9586 C CA . LEU A 1 1247 ? 52.922 -6.879 -29.987 1.00 97.62 1247 LEU A CA 1
ATOM 9587 C C . LEU A 1 1247 ? 52.306 -6.062 -28.850 1.00 97.62 1247 LEU A C 1
ATOM 9589 O O . LEU A 1 1247 ? 52.013 -6.602 -27.783 1.00 97.62 1247 LEU A O 1
ATOM 9593 N N . VAL A 1 1248 ? 52.067 -4.778 -29.093 1.00 97.94 1248 VAL A N 1
ATOM 9594 C CA . VAL A 1 1248 ? 51.375 -3.886 -28.160 1.00 97.94 1248 VAL A CA 1
ATOM 9595 C C . VAL A 1 1248 ? 50.028 -3.483 -28.752 1.00 97.94 1248 VAL A C 1
ATOM 9597 O O . VAL A 1 1248 ? 49.960 -3.031 -29.894 1.00 97.94 1248 VAL A O 1
ATOM 9600 N N . LEU A 1 1249 ? 48.961 -3.632 -27.968 1.00 97.75 1249 LEU A N 1
ATOM 9601 C CA . LEU A 1 1249 ? 47.591 -3.281 -28.339 1.00 97.75 1249 LEU A CA 1
ATOM 9602 C C . LEU A 1 1249 ? 47.091 -2.131 -27.460 1.00 97.75 1249 LEU A C 1
ATOM 9604 O O . LEU A 1 1249 ? 46.971 -2.277 -26.244 1.00 97.75 1249 LEU A O 1
ATOM 9608 N N . LEU A 1 1250 ? 46.787 -0.986 -28.069 1.00 97.06 1250 LEU A N 1
ATOM 9609 C CA . LEU A 1 1250 ? 46.273 0.195 -27.374 1.00 97.06 1250 LEU A CA 1
ATOM 9610 C C . LEU A 1 1250 ? 44.740 0.122 -27.271 1.00 97.06 1250 LEU A C 1
ATOM 9612 O O . LEU A 1 1250 ? 44.025 0.435 -28.224 1.00 97.06 1250 LEU A O 1
ATOM 9616 N N . ALA A 1 1251 ? 44.238 -0.283 -26.105 1.00 95.38 1251 ALA A N 1
ATOM 9617 C CA . ALA A 1 1251 ? 42.824 -0.405 -25.741 1.00 95.38 1251 ALA A CA 1
ATOM 9618 C C . ALA A 1 1251 ? 42.392 0.722 -24.776 1.00 95.38 1251 ALA A C 1
ATOM 9620 O O . ALA A 1 1251 ? 41.789 0.491 -23.731 1.00 95.38 1251 ALA A O 1
ATOM 9621 N N . MET A 1 1252 ? 42.724 1.972 -25.114 1.00 91.81 1252 MET A N 1
ATOM 9622 C CA . MET A 1 1252 ? 42.538 3.146 -24.241 1.00 91.81 1252 MET A CA 1
ATOM 9623 C C . MET A 1 1252 ? 41.226 3.920 -24.481 1.00 91.81 1252 MET A C 1
ATOM 9625 O O . MET A 1 1252 ? 41.035 5.016 -23.945 1.00 91.81 1252 MET A O 1
ATOM 9629 N N . GLY A 1 1253 ? 40.326 3.362 -25.292 1.00 88.94 1253 GLY A N 1
ATOM 9630 C CA . GLY A 1 1253 ? 39.071 3.990 -25.704 1.00 88.94 1253 GLY A CA 1
ATOM 9631 C C . GLY A 1 1253 ? 39.217 4.954 -26.884 1.00 88.94 1253 GLY A C 1
ATOM 9632 O O . GLY A 1 1253 ? 40.233 4.986 -27.578 1.00 88.94 1253 GLY A O 1
ATOM 9633 N N . PHE A 1 1254 ? 38.179 5.752 -27.099 1.00 89.38 1254 PHE A N 1
ATOM 9634 C CA . PHE A 1 1254 ? 37.964 6.637 -28.236 1.00 89.38 1254 PHE A CA 1
ATOM 9635 C C . PHE A 1 1254 ? 37.688 8.066 -27.773 1.00 89.38 1254 PHE A C 1
ATOM 9637 O O . PHE A 1 1254 ? 37.189 8.320 -26.671 1.00 89.38 1254 PHE A O 1
ATOM 9644 N N . LEU A 1 1255 ? 38.042 9.021 -28.626 1.00 86.88 1255 LEU A N 1
ATOM 9645 C CA . LEU A 1 1255 ? 37.894 10.445 -28.357 1.00 86.88 1255 LEU A CA 1
ATOM 9646 C C . LEU A 1 1255 ? 36.560 10.993 -28.872 1.00 86.88 1255 LEU A C 1
ATOM 9648 O O . LEU A 1 1255 ? 35.939 11.767 -28.157 1.00 86.88 1255 LEU A O 1
ATOM 9652 N N . GLY A 1 1256 ? 36.134 10.587 -30.069 1.00 89.69 1256 GLY A N 1
ATOM 9653 C CA . GLY A 1 1256 ? 34.933 11.093 -30.739 1.00 89.69 1256 GLY A CA 1
ATOM 9654 C C . GLY A 1 1256 ? 34.868 10.641 -32.205 1.00 89.69 1256 GLY A C 1
ATOM 9655 O O . GLY A 1 1256 ? 35.705 9.832 -32.622 1.00 89.69 1256 GLY A O 1
ATOM 9656 N N . PRO A 1 1257 ? 33.889 11.128 -32.984 1.00 91.75 1257 PRO A N 1
ATOM 9657 C CA . PRO A 1 1257 ? 33.783 10.851 -34.416 1.00 91.75 1257 PRO A CA 1
ATOM 9658 C C . PRO A 1 1257 ? 34.919 11.495 -35.234 1.00 91.75 1257 PRO A C 1
ATOM 9660 O O . PRO A 1 1257 ? 35.607 12.416 -34.783 1.00 91.75 1257 PRO A O 1
ATOM 9663 N N . GLU A 1 1258 ? 35.108 11.012 -36.464 1.00 88.75 1258 GLU A N 1
ATOM 9664 C CA . GLU A 1 1258 ? 35.969 11.648 -37.469 1.00 88.75 1258 GLU A CA 1
ATOM 9665 C C . GLU A 1 1258 ? 35.466 13.058 -37.831 1.00 88.75 1258 GLU A C 1
ATOM 9667 O O . GLU A 1 1258 ? 34.266 13.322 -37.908 1.00 88.75 1258 GLU A O 1
ATOM 9672 N N . ALA A 1 1259 ? 36.400 13.988 -38.051 1.00 85.81 1259 ALA A N 1
ATOM 9673 C CA . ALA A 1 1259 ? 36.081 15.411 -38.183 1.00 85.81 1259 ALA A CA 1
ATOM 9674 C C . ALA A 1 1259 ? 35.550 15.812 -39.570 1.00 85.81 1259 ALA A C 1
ATOM 9676 O O . ALA A 1 1259 ? 35.037 16.919 -39.715 1.00 85.81 1259 ALA A O 1
ATOM 9677 N N . ASP A 1 1260 ? 35.690 14.963 -40.589 1.00 87.94 1260 ASP A N 1
ATOM 9678 C CA . ASP A 1 1260 ? 35.414 15.346 -41.979 1.00 87.94 1260 ASP A CA 1
ATOM 9679 C C . ASP A 1 1260 ? 33.936 15.671 -42.215 1.00 87.94 1260 ASP A C 1
ATOM 9681 O O . ASP A 1 1260 ? 33.629 16.681 -42.846 1.00 87.94 1260 ASP A O 1
ATOM 9685 N N . ILE A 1 1261 ? 33.023 14.881 -41.638 1.00 88.56 1261 ILE A N 1
ATOM 9686 C CA . ILE A 1 1261 ? 31.575 15.130 -41.719 1.00 88.56 1261 ILE A CA 1
ATOM 9687 C C . ILE A 1 1261 ? 31.220 16.447 -41.018 1.00 88.56 1261 ILE A C 1
ATOM 9689 O O . ILE A 1 1261 ? 30.537 17.285 -41.604 1.00 88.56 1261 ILE A O 1
ATOM 9693 N N . ALA A 1 1262 ? 31.735 16.667 -39.801 1.00 87.81 1262 ALA A N 1
ATOM 9694 C CA . ALA A 1 1262 ? 31.484 17.902 -39.058 1.00 87.81 1262 ALA A CA 1
ATOM 9695 C C . ALA A 1 1262 ? 32.005 19.142 -39.783 1.00 87.81 1262 ALA A C 1
ATOM 9697 O O . ALA A 1 1262 ? 31.300 20.142 -39.862 1.00 87.81 1262 ALA A O 1
ATOM 9698 N N . LYS A 1 1263 ? 33.208 19.075 -40.361 1.00 89.38 1263 LYS A N 1
ATOM 9699 C CA . LYS A 1 1263 ? 33.783 20.190 -41.121 1.00 89.38 1263 LYS A CA 1
ATOM 9700 C C . LYS A 1 1263 ? 32.977 20.514 -42.374 1.00 89.38 1263 LYS A C 1
ATOM 9702 O O . LYS A 1 1263 ? 32.779 21.688 -42.660 1.00 89.38 1263 LYS A O 1
ATOM 9707 N N . LYS A 1 1264 ? 32.533 19.495 -43.113 1.00 88.81 1264 LYS A N 1
ATOM 9708 C CA . LYS A 1 1264 ? 31.786 19.673 -44.366 1.00 88.81 1264 LYS A CA 1
ATOM 9709 C C . LYS A 1 1264 ? 30.391 20.251 -44.153 1.00 88.81 1264 LYS A C 1
ATOM 9711 O O . LYS A 1 1264 ? 29.997 21.149 -44.884 1.00 88.81 1264 LYS A O 1
ATOM 9716 N N . LEU A 1 1265 ? 29.684 19.778 -43.129 1.00 87.06 1265 LEU A N 1
ATOM 9717 C CA . LEU A 1 1265 ? 28.351 20.275 -42.780 1.00 87.06 1265 LEU A CA 1
ATOM 9718 C C . LEU A 1 1265 ? 28.371 21.543 -41.909 1.00 87.06 1265 LEU A C 1
ATOM 9720 O O . LEU A 1 1265 ? 27.326 22.144 -41.693 1.00 87.06 1265 LEU A O 1
ATOM 9724 N N . GLY A 1 1266 ? 29.529 21.948 -41.377 1.00 90.12 1266 GLY A N 1
ATOM 9725 C CA . GLY A 1 1266 ? 29.601 23.041 -40.404 1.00 90.12 1266 GLY A CA 1
ATOM 9726 C C . GLY A 1 1266 ? 28.917 22.697 -39.075 1.00 90.12 1266 GLY A C 1
ATOM 9727 O O . GLY A 1 1266 ? 28.268 23.552 -38.475 1.00 90.12 1266 GLY A O 1
ATOM 9728 N N . LEU A 1 1267 ? 29.034 21.443 -38.624 1.00 91.56 1267 LEU A N 1
ATOM 9729 C CA . LEU A 1 1267 ? 28.423 20.987 -37.375 1.00 91.56 1267 LEU A CA 1
ATOM 9730 C C . LEU A 1 1267 ? 29.165 21.533 -36.157 1.00 91.56 1267 LEU A C 1
ATOM 9732 O O . LEU A 1 1267 ? 30.393 21.445 -36.062 1.00 91.56 1267 LEU A O 1
ATOM 9736 N N . GLU A 1 1268 ? 28.407 22.014 -35.176 1.00 93.94 1268 GLU A N 1
ATOM 9737 C CA . GLU A 1 1268 ? 28.939 22.300 -33.851 1.00 93.94 1268 GLU A CA 1
ATOM 9738 C C . GLU A 1 1268 ? 29.374 21.002 -33.157 1.00 93.94 1268 GLU A C 1
ATOM 9740 O O . GLU A 1 1268 ? 28.726 19.955 -33.249 1.00 93.94 1268 GLU A O 1
ATOM 9745 N N . GLN A 1 1269 ? 30.476 21.074 -32.411 1.00 93.12 1269 GLN A N 1
ATOM 9746 C CA . GLN A 1 1269 ? 30.986 19.962 -31.613 1.00 93.12 1269 GLN A CA 1
ATOM 9747 C C . GLN A 1 1269 ? 31.043 20.344 -30.133 1.00 93.12 1269 GLN A C 1
ATOM 9749 O O . GLN A 1 1269 ? 31.260 21.506 -29.785 1.00 93.12 1269 GLN A O 1
ATOM 9754 N N . ASP A 1 1270 ? 30.854 19.364 -29.251 1.00 90.75 1270 ASP A N 1
ATOM 9755 C CA . ASP A 1 1270 ? 31.048 19.555 -27.815 1.00 90.75 1270 ASP A CA 1
ATOM 9756 C C . ASP A 1 1270 ? 32.547 19.641 -27.444 1.00 90.75 1270 ASP A C 1
ATOM 9758 O O . ASP A 1 1270 ? 33.447 19.470 -28.274 1.00 90.75 1270 ASP A O 1
ATOM 9762 N N . SER A 1 1271 ? 32.847 19.870 -26.162 1.00 87.75 1271 SER A N 1
ATOM 9763 C CA . SER A 1 1271 ? 34.229 19.950 -25.659 1.00 87.75 1271 SER A CA 1
ATOM 9764 C C . SER A 1 1271 ? 35.028 18.645 -25.792 1.00 87.75 1271 SER A C 1
ATOM 9766 O O . SER A 1 1271 ? 36.249 18.648 -25.631 1.00 87.75 1271 SER A O 1
ATOM 9768 N N . ARG A 1 1272 ? 34.362 17.526 -26.093 1.00 86.19 1272 ARG A N 1
ATOM 9769 C CA . ARG A 1 1272 ? 34.955 16.209 -26.347 1.00 86.19 1272 ARG A CA 1
ATOM 9770 C C . ARG A 1 1272 ? 35.019 15.880 -27.843 1.00 86.19 1272 ARG A C 1
ATOM 9772 O O . ARG A 1 1272 ? 35.425 14.776 -28.189 1.00 86.19 1272 ARG A O 1
ATOM 9779 N N . SER A 1 1273 ? 34.703 16.836 -28.719 1.00 90.31 1273 SER A N 1
ATOM 9780 C CA . SER A 1 1273 ? 34.621 16.665 -30.175 1.00 90.31 1273 SER A CA 1
ATOM 9781 C C . SER A 1 1273 ? 33.476 15.761 -30.662 1.00 90.31 1273 SER A C 1
ATOM 9783 O O . SER A 1 1273 ? 33.496 15.353 -31.824 1.00 90.31 1273 SER A O 1
ATOM 9785 N N . ASN A 1 1274 ? 32.480 15.446 -29.832 1.00 93.88 1274 ASN A N 1
ATOM 9786 C CA . ASN A 1 1274 ? 31.264 14.772 -30.298 1.00 93.88 1274 ASN A CA 1
ATOM 9787 C C . ASN A 1 1274 ? 30.379 15.761 -31.063 1.00 93.88 1274 ASN A C 1
ATOM 9789 O O . ASN A 1 1274 ? 30.435 16.963 -30.803 1.00 93.88 1274 ASN A O 1
ATOM 9793 N N . PHE A 1 1275 ? 29.546 15.273 -31.981 1.00 94.38 1275 PHE A N 1
ATOM 9794 C CA . PHE A 1 1275 ? 28.566 16.115 -32.666 1.00 94.38 1275 PHE A CA 1
ATOM 9795 C C . PHE A 1 1275 ? 27.551 16.640 -31.655 1.00 94.38 1275 PHE A C 1
ATOM 9797 O O . PHE A 1 1275 ? 26.904 15.867 -30.942 1.00 94.38 1275 PHE A O 1
ATOM 9804 N N . LYS A 1 1276 ? 27.432 17.964 -31.575 1.00 93.50 1276 LYS A N 1
ATOM 9805 C CA . LYS A 1 1276 ? 26.504 18.608 -30.659 1.00 93.50 1276 LYS A CA 1
ATOM 9806 C C . LYS A 1 1276 ? 25.099 18.508 -31.245 1.00 93.50 1276 LYS A C 1
ATOM 9808 O O . LYS A 1 1276 ? 24.844 18.955 -32.358 1.00 93.50 1276 LYS A O 1
ATOM 9813 N N . ALA A 1 1277 ? 24.199 17.922 -30.469 1.00 92.00 1277 ALA A N 1
ATOM 9814 C CA . ALA A 1 1277 ? 22.785 17.844 -30.790 1.00 92.00 1277 ALA A CA 1
ATOM 9815 C C . ALA A 1 1277 ? 21.954 18.118 -29.538 1.00 92.00 1277 ALA A C 1
ATOM 9817 O O . ALA A 1 1277 ? 22.378 17.794 -28.421 1.00 92.00 1277 ALA A O 1
ATOM 9818 N N . GLU A 1 1278 ? 20.781 18.714 -29.726 1.00 86.56 1278 GLU A N 1
ATOM 9819 C CA . GLU A 1 1278 ? 19.874 19.048 -28.634 1.00 86.56 1278 GLU A CA 1
ATOM 9820 C C . GLU A 1 1278 ? 19.436 17.798 -27.864 1.00 86.56 1278 GLU A C 1
ATOM 9822 O O . GLU A 1 1278 ? 19.084 16.765 -28.440 1.00 86.56 1278 GLU A O 1
ATOM 9827 N N . PHE A 1 1279 ? 19.445 17.884 -26.533 1.00 79.00 1279 PHE A N 1
ATOM 9828 C CA . PHE A 1 1279 ? 18.992 16.788 -25.684 1.00 79.00 1279 PHE A CA 1
ATOM 9829 C C . PHE A 1 1279 ? 17.485 16.558 -25.882 1.00 79.00 1279 PHE A C 1
ATOM 9831 O O . PHE A 1 1279 ? 16.702 17.497 -25.788 1.00 79.00 1279 PHE A O 1
ATOM 9838 N N . GLY A 1 1280 ? 17.084 15.318 -26.170 1.00 78.44 1280 GLY A N 1
ATOM 9839 C CA . GLY A 1 1280 ? 15.691 14.937 -26.433 1.00 78.44 1280 GLY A CA 1
ATOM 9840 C C . GLY A 1 1280 ? 15.227 15.139 -27.881 1.00 78.44 1280 GLY A C 1
ATOM 9841 O O . GLY A 1 1280 ? 14.435 14.337 -28.363 1.00 78.44 1280 GLY A O 1
ATOM 9842 N N . ASN A 1 1281 ? 15.754 16.138 -28.597 1.00 88.31 1281 ASN A N 1
ATOM 9843 C CA . ASN A 1 1281 ? 15.400 16.387 -30.003 1.00 88.31 1281 ASN A CA 1
ATOM 9844 C C . ASN A 1 1281 ? 16.384 15.766 -31.000 1.00 88.31 1281 ASN A C 1
ATOM 9846 O O . ASN A 1 1281 ? 16.021 15.560 -32.152 1.00 88.31 1281 ASN A O 1
ATOM 9850 N N . PHE A 1 1282 ? 17.633 15.504 -30.598 1.00 94.88 1282 PHE A N 1
ATOM 9851 C CA . PHE A 1 1282 ? 18.699 14.943 -31.448 1.00 94.88 1282 PHE A CA 1
ATOM 9852 C C . PHE A 1 1282 ? 19.048 15.771 -32.698 1.00 94.88 1282 PHE A C 1
ATOM 9854 O O . PHE A 1 1282 ? 19.928 15.374 -33.465 1.00 94.88 1282 PHE A O 1
ATOM 9861 N N . ALA A 1 1283 ? 18.411 16.928 -32.877 1.00 95.62 1283 ALA A N 1
ATOM 9862 C CA . ALA A 1 1283 ? 18.679 17.874 -33.942 1.00 95.62 1283 ALA A CA 1
ATOM 9863 C C . ALA A 1 1283 ? 20.043 18.533 -33.732 1.00 95.62 1283 ALA A C 1
ATOM 9865 O O . ALA A 1 1283 ? 20.409 18.901 -32.609 1.00 95.62 1283 ALA A O 1
ATOM 9866 N N . THR A 1 1284 ? 20.800 18.658 -34.816 1.00 95.62 1284 THR A N 1
ATOM 9867 C CA . THR A 1 1284 ? 22.057 19.411 -34.839 1.00 95.62 1284 THR A CA 1
ATOM 9868 C C . THR A 1 1284 ? 21.793 20.883 -35.164 1.00 95.62 1284 THR A C 1
ATOM 9870 O O . THR A 1 1284 ? 20.650 21.301 -35.330 1.00 95.62 1284 THR A O 1
ATOM 9873 N N . ASN A 1 1285 ? 22.850 21.689 -35.280 1.00 94.56 1285 ASN A N 1
ATOM 9874 C CA . ASN A 1 1285 ? 22.734 23.069 -35.758 1.00 94.56 1285 ASN A CA 1
ATOM 9875 C C . ASN A 1 1285 ? 22.414 23.179 -37.263 1.00 94.56 1285 ASN A C 1
ATOM 9877 O O . ASN A 1 1285 ? 22.256 24.291 -37.760 1.00 94.56 1285 ASN A O 1
ATOM 9881 N N . VAL A 1 1286 ? 22.366 22.060 -37.990 1.00 93.75 1286 VAL A N 1
ATOM 9882 C CA . VAL A 1 1286 ? 22.031 22.010 -39.414 1.00 93.75 1286 VAL A CA 1
ATOM 9883 C C . VAL A 1 1286 ? 20.631 21.418 -39.565 1.00 93.75 1286 VAL A C 1
ATOM 9885 O O . VAL A 1 1286 ? 20.355 20.322 -39.077 1.00 93.75 1286 VAL A O 1
ATOM 9888 N N . GLU A 1 1287 ? 19.749 22.150 -40.241 1.00 91.69 1287 GLU A N 1
ATOM 9889 C CA . GLU A 1 1287 ? 18.363 21.740 -40.479 1.00 91.69 1287 GLU A CA 1
ATOM 9890 C C . GLU A 1 1287 ? 18.284 20.414 -41.254 1.00 91.69 1287 GLU A C 1
ATOM 9892 O O . GLU A 1 1287 ? 19.104 20.137 -42.135 1.00 91.69 1287 GLU A O 1
ATOM 9897 N N . GLY A 1 1288 ? 17.334 19.559 -40.866 1.00 92.88 1288 GLY A N 1
ATOM 9898 C CA . GLY A 1 1288 ? 17.174 18.204 -41.403 1.00 92.88 1288 GLY A CA 1
ATOM 9899 C C . GLY A 1 1288 ? 18.259 17.202 -40.979 1.00 92.88 1288 GLY A C 1
ATOM 9900 O O . GLY A 1 1288 ? 18.157 16.019 -41.308 1.00 92.88 1288 GLY A O 1
ATOM 9901 N N . VAL A 1 1289 ? 19.288 17.627 -40.229 1.00 96.44 1289 VAL A N 1
ATOM 9902 C CA . VAL A 1 1289 ? 20.401 16.768 -39.798 1.00 96.44 1289 VAL A CA 1
ATOM 9903 C C . VAL A 1 1289 ? 20.343 16.497 -38.297 1.00 96.44 1289 VAL A C 1
ATOM 9905 O O . VAL A 1 1289 ? 20.378 17.402 -37.459 1.00 96.44 1289 VAL A O 1
ATOM 9908 N N . PHE A 1 1290 ? 20.339 15.213 -37.955 1.00 97.88 1290 PHE A N 1
ATOM 9909 C CA . PHE A 1 1290 ? 20.267 14.692 -36.594 1.00 97.88 1290 PHE A CA 1
ATOM 9910 C C . PHE A 1 1290 ? 21.525 13.884 -36.272 1.00 97.88 1290 PHE A C 1
ATOM 9912 O O . PHE A 1 1290 ? 22.168 13.339 -37.168 1.00 97.88 1290 PHE A O 1
ATOM 9919 N N . ALA A 1 1291 ? 21.887 13.766 -34.996 1.00 96.94 1291 ALA A N 1
ATOM 9920 C CA . ALA A 1 1291 ? 23.019 12.943 -34.564 1.00 96.94 1291 ALA A CA 1
ATOM 9921 C C . ALA A 1 1291 ? 22.640 12.079 -33.362 1.00 96.94 1291 ALA A C 1
ATOM 9923 O O . ALA A 1 1291 ? 22.060 12.587 -32.406 1.00 96.94 1291 ALA A O 1
ATOM 9924 N N . ALA A 1 1292 ? 22.995 10.790 -33.386 1.00 96.19 1292 ALA A N 1
ATOM 9925 C CA . ALA A 1 1292 ? 22.592 9.817 -32.370 1.00 96.19 1292 ALA A CA 1
ATOM 9926 C C . ALA A 1 1292 ? 23.669 8.763 -32.080 1.00 96.19 1292 ALA A C 1
ATOM 9928 O O . ALA A 1 1292 ? 24.460 8.387 -32.946 1.00 96.19 1292 ALA A O 1
ATOM 9929 N N . GLY A 1 1293 ? 23.677 8.240 -30.853 1.00 94.62 1293 GLY A N 1
ATOM 9930 C CA . GLY A 1 1293 ? 24.621 7.213 -30.427 1.00 94.62 1293 GLY A CA 1
ATOM 9931 C C . GLY A 1 1293 ? 26.010 7.780 -30.138 1.00 94.62 1293 GLY A C 1
ATOM 9932 O O . GLY A 1 1293 ? 26.173 8.940 -29.758 1.00 94.62 1293 GLY A O 1
ATOM 9933 N N . ASP A 1 1294 ? 27.041 6.955 -30.305 1.00 93.94 1294 ASP A N 1
ATOM 9934 C CA . ASP A 1 1294 ? 28.385 7.265 -29.807 1.00 93.94 1294 ASP A CA 1
ATOM 9935 C C . ASP A 1 1294 ? 29.045 8.486 -30.473 1.00 93.94 1294 ASP A C 1
ATOM 9937 O O . ASP A 1 1294 ? 29.905 9.108 -29.854 1.00 93.94 1294 ASP A O 1
ATOM 9941 N N . CYS A 1 1295 ? 28.641 8.890 -31.685 1.00 94.62 1295 CYS A N 1
ATOM 9942 C CA . CYS A 1 1295 ? 29.149 10.125 -32.302 1.00 94.62 1295 CYS A CA 1
ATOM 9943 C C . CYS A 1 1295 ? 28.617 11.402 -31.628 1.00 94.62 1295 CYS A C 1
ATOM 9945 O O . CYS A 1 1295 ? 29.236 12.454 -31.762 1.00 94.62 1295 CYS A O 1
ATOM 9947 N N . ARG A 1 1296 ? 27.495 11.309 -30.902 1.00 93.94 1296 ARG A N 1
ATOM 9948 C CA . ARG A 1 1296 ? 26.850 12.402 -30.155 1.00 93.94 1296 ARG A CA 1
ATOM 9949 C C . ARG A 1 1296 ? 27.149 12.316 -28.656 1.00 93.94 1296 ARG A C 1
ATOM 9951 O O . ARG A 1 1296 ? 27.508 13.301 -28.024 1.00 93.94 1296 ARG A O 1
ATOM 9958 N N . ARG A 1 1297 ? 27.006 11.120 -28.079 1.00 89.94 1297 ARG A N 1
ATOM 9959 C CA . ARG A 1 1297 ? 27.184 10.842 -26.643 1.00 89.94 1297 ARG A CA 1
ATOM 9960 C C . ARG A 1 1297 ? 28.655 10.691 -26.231 1.00 89.94 1297 ARG A C 1
ATOM 9962 O O . ARG A 1 1297 ? 29.009 10.884 -25.063 1.00 89.94 1297 ARG A O 1
ATOM 9969 N N . GLY A 1 1298 ? 29.504 10.297 -27.174 1.00 90.12 1298 GLY A N 1
ATOM 9970 C CA . GLY A 1 1298 ? 30.799 9.680 -26.911 1.00 90.12 1298 GLY A CA 1
ATOM 9971 C C . GLY A 1 1298 ? 30.669 8.181 -26.620 1.00 90.12 1298 GLY A C 1
ATOM 9972 O O . GLY A 1 1298 ? 29.569 7.657 -26.464 1.00 90.12 1298 GLY A O 1
ATOM 9973 N N . GLN A 1 1299 ? 31.815 7.500 -26.518 1.00 86.00 1299 GLN A N 1
ATOM 9974 C CA . GLN A 1 1299 ? 31.899 6.047 -26.307 1.00 86.00 1299 GLN A CA 1
ATOM 9975 C C . GLN A 1 1299 ? 30.958 5.539 -25.197 1.00 86.00 1299 GLN A C 1
ATOM 9977 O O . GLN A 1 1299 ? 31.011 6.012 -24.053 1.00 86.00 1299 GLN A O 1
ATOM 9982 N N . SER A 1 1300 ? 30.094 4.578 -25.522 1.00 88.25 1300 SER A N 1
ATOM 9983 C CA . SER A 1 1300 ? 29.127 4.034 -24.568 1.00 88.25 1300 SER A CA 1
ATOM 9984 C C . SER A 1 1300 ? 28.790 2.564 -24.826 1.00 88.25 1300 SER A C 1
ATOM 9986 O O . SER A 1 1300 ? 29.496 1.854 -25.534 1.00 88.25 1300 SER A O 1
ATOM 9988 N N . LEU A 1 1301 ? 27.748 2.064 -24.159 1.00 89.25 1301 LEU A N 1
ATOM 9989 C CA . LEU A 1 1301 ? 27.295 0.680 -24.303 1.00 89.25 1301 LEU A CA 1
ATOM 9990 C C . LEU A 1 1301 ? 26.358 0.539 -25.504 1.00 89.25 1301 LEU A C 1
ATOM 9992 O O . LEU A 1 1301 ? 25.554 1.429 -25.771 1.00 89.25 1301 LEU A O 1
ATOM 9996 N N . VAL A 1 1302 ? 26.343 -0.646 -26.122 1.00 93.12 1302 VAL A N 1
ATOM 9997 C CA . VAL A 1 1302 ? 25.408 -1.002 -27.209 1.00 93.12 1302 VAL A CA 1
ATOM 9998 C C . VAL A 1 1302 ? 23.954 -0.663 -26.866 1.00 93.12 1302 VAL A C 1
ATOM 10000 O O . VAL A 1 1302 ? 23.229 -0.129 -27.696 1.00 93.12 1302 VAL A O 1
ATOM 10003 N N . VAL A 1 1303 ? 23.532 -0.907 -25.624 1.00 93.12 1303 VAL A N 1
ATOM 10004 C CA . VAL A 1 1303 ? 22.165 -0.613 -25.171 1.00 93.12 1303 VAL A CA 1
ATOM 10005 C C . VAL A 1 1303 ? 21.831 0.890 -25.173 1.00 93.12 1303 VAL A C 1
ATOM 10007 O O . VAL A 1 1303 ? 20.690 1.248 -25.441 1.00 93.12 1303 VAL A O 1
ATOM 10010 N N . TRP A 1 1304 ? 22.812 1.770 -24.927 1.00 92.25 1304 TRP A N 1
ATOM 10011 C CA . TRP A 1 1304 ? 22.636 3.224 -25.041 1.00 92.25 1304 TRP A CA 1
ATOM 10012 C C . TRP A 1 1304 ? 22.553 3.660 -26.499 1.00 92.25 1304 TRP A C 1
ATOM 10014 O O . TRP A 1 1304 ? 21.723 4.495 -26.834 1.00 92.25 1304 TRP A O 1
ATOM 10024 N N . ALA A 1 1305 ? 23.373 3.064 -27.368 1.00 94.69 1305 ALA A N 1
ATOM 10025 C CA . ALA A 1 1305 ? 23.319 3.333 -28.798 1.00 94.69 1305 ALA A CA 1
ATOM 10026 C C . ALA A 1 1305 ? 21.945 2.965 -29.386 1.00 94.69 1305 ALA A C 1
ATOM 10028 O O . ALA A 1 1305 ? 21.367 3.765 -30.112 1.00 94.69 1305 ALA A O 1
ATOM 10029 N N . ILE A 1 1306 ? 21.385 1.803 -29.023 1.00 96.00 1306 ILE A N 1
ATOM 10030 C CA . ILE A 1 1306 ? 20.031 1.409 -29.453 1.00 96.00 1306 ILE A CA 1
ATOM 10031 C C . ILE A 1 1306 ? 18.988 2.404 -28.921 1.00 96.00 1306 ILE A C 1
ATOM 10033 O O . ILE A 1 1306 ? 18.130 2.830 -29.687 1.00 96.00 1306 ILE A O 1
ATOM 10037 N N . ALA A 1 1307 ? 19.072 2.805 -27.645 1.00 92.94 1307 ALA A N 1
ATOM 10038 C CA . ALA A 1 1307 ? 18.136 3.764 -27.052 1.00 92.94 1307 ALA A CA 1
ATOM 10039 C C . ALA A 1 1307 ? 18.146 5.108 -27.799 1.00 92.94 1307 ALA A C 1
ATOM 10041 O O . ALA A 1 1307 ? 17.106 5.529 -28.301 1.00 92.94 1307 ALA A O 1
ATOM 10042 N N . GLU A 1 1308 ? 19.323 5.715 -27.983 1.00 94.00 1308 GLU A N 1
ATOM 10043 C CA . GLU A 1 1308 ? 19.446 6.982 -28.716 1.00 94.00 1308 GLU A CA 1
ATOM 10044 C C . GLU A 1 1308 ? 19.032 6.846 -30.188 1.00 94.00 1308 GLU A C 1
ATOM 10046 O O . GLU A 1 1308 ? 18.450 7.771 -30.743 1.00 94.00 1308 GLU A O 1
ATOM 10051 N N . GLY A 1 1309 ? 19.277 5.695 -30.826 1.00 96.62 1309 GLY A N 1
ATOM 10052 C CA . GLY A 1 1309 ? 18.800 5.428 -32.185 1.00 96.62 1309 GLY A CA 1
ATOM 10053 C C . GLY A 1 1309 ? 17.271 5.441 -32.291 1.00 96.62 1309 GLY A C 1
ATOM 10054 O O . GLY A 1 1309 ? 16.722 6.029 -33.222 1.00 96.62 1309 GLY A O 1
ATOM 10055 N N . ARG A 1 1310 ? 16.567 4.847 -31.317 1.00 95.38 1310 ARG A N 1
ATOM 10056 C CA . ARG A 1 1310 ? 15.094 4.883 -31.258 1.00 95.38 1310 ARG A CA 1
ATOM 10057 C C . ARG A 1 1310 ? 14.565 6.294 -31.014 1.00 95.38 1310 ARG A C 1
ATOM 10059 O O . ARG A 1 1310 ? 13.600 6.702 -31.652 1.00 95.38 1310 ARG A O 1
ATOM 10066 N N . GLU A 1 1311 ? 15.181 7.029 -30.094 1.00 94.19 1311 GLU A N 1
ATOM 10067 C CA . GLU A 1 1311 ? 14.765 8.393 -29.754 1.00 94.19 1311 GLU A CA 1
ATOM 10068 C C . GLU A 1 1311 ? 14.997 9.360 -30.919 1.00 94.19 1311 GLU A C 1
ATOM 10070 O O . GLU A 1 1311 ? 14.113 10.148 -31.252 1.00 94.19 1311 GLU A O 1
ATOM 10075 N N . ALA A 1 1312 ? 16.133 9.238 -31.609 1.00 96.81 1312 ALA A N 1
ATOM 10076 C CA . ALA A 1 1312 ? 16.408 10.006 -32.814 1.00 96.81 1312 ALA A CA 1
ATOM 10077 C C . ALA A 1 1312 ? 15.427 9.677 -33.947 1.00 96.81 1312 ALA A C 1
ATOM 10079 O O . ALA A 1 1312 ? 14.951 10.591 -34.611 1.00 96.81 1312 ALA A O 1
ATOM 10080 N N . ALA A 1 1313 ? 15.062 8.403 -34.140 1.00 97.19 1313 ALA A N 1
ATOM 10081 C CA . ALA A 1 1313 ? 14.025 8.031 -35.104 1.00 97.19 1313 ALA A CA 1
ATOM 10082 C C . ALA A 1 1313 ? 12.673 8.687 -34.792 1.00 97.19 1313 ALA A C 1
ATOM 10084 O O . ALA A 1 1313 ? 12.035 9.217 -35.697 1.00 97.19 1313 ALA A O 1
ATOM 10085 N N . ALA A 1 1314 ? 12.259 8.708 -33.522 1.00 93.88 1314 ALA A N 1
ATOM 10086 C CA . ALA A 1 1314 ? 11.030 9.386 -33.114 1.00 93.88 1314 ALA A CA 1
ATOM 10087 C C . ALA A 1 1314 ? 11.098 10.908 -33.346 1.00 93.88 1314 ALA A C 1
ATOM 10089 O O . ALA A 1 1314 ? 10.121 11.511 -33.792 1.00 93.88 1314 ALA A O 1
ATOM 10090 N N . ALA A 1 1315 ? 12.250 11.533 -33.083 1.00 95.38 1315 ALA A N 1
ATOM 10091 C CA . ALA A 1 1315 ? 12.452 12.957 -33.340 1.00 95.38 1315 ALA A CA 1
ATOM 10092 C C . ALA A 1 1315 ? 12.416 13.294 -34.842 1.00 95.38 1315 ALA A C 1
ATOM 10094 O O . ALA A 1 1315 ? 11.759 14.258 -35.236 1.00 95.38 1315 ALA A O 1
ATOM 10095 N N . VAL A 1 1316 ? 13.057 12.472 -35.680 1.00 96.94 1316 VAL A N 1
ATOM 10096 C CA . VAL A 1 1316 ? 13.034 12.610 -37.144 1.00 96.94 1316 VAL A CA 1
ATOM 10097 C C . VAL A 1 1316 ? 11.629 12.411 -37.696 1.00 96.94 1316 VAL A C 1
ATOM 10099 O O . VAL A 1 1316 ? 11.171 13.210 -38.504 1.00 96.94 1316 VAL A O 1
ATOM 10102 N N . ASP A 1 1317 ? 10.901 11.397 -37.235 1.00 94.75 1317 ASP A N 1
ATOM 10103 C CA . ASP A 1 1317 ? 9.518 11.176 -37.657 1.00 94.75 1317 ASP A CA 1
ATOM 10104 C C . ASP A 1 1317 ? 8.619 12.380 -37.348 1.00 94.75 1317 ASP A C 1
ATOM 10106 O O . ASP A 1 1317 ? 7.842 12.831 -38.192 1.00 94.75 1317 ASP A O 1
ATOM 10110 N N . LYS A 1 1318 ? 8.774 12.961 -36.155 1.00 91.81 1318 LYS A N 1
ATOM 10111 C CA . LYS A 1 1318 ? 8.076 14.190 -35.768 1.00 91.81 1318 LYS A CA 1
ATOM 10112 C C . LYS A 1 1318 ? 8.460 15.386 -36.645 1.00 91.81 1318 LYS A C 1
ATOM 10114 O O . LYS A 1 1318 ? 7.603 16.208 -36.956 1.00 91.81 1318 LYS A O 1
ATOM 10119 N N . TYR A 1 1319 ? 9.729 15.504 -37.027 1.00 93.88 1319 TYR A N 1
ATOM 10120 C CA . TYR A 1 1319 ? 10.191 16.535 -37.956 1.00 93.88 1319 TYR A CA 1
ATOM 10121 C C . TYR A 1 1319 ? 9.537 16.377 -39.341 1.00 93.88 1319 TYR A C 1
ATOM 10123 O O . TYR A 1 1319 ? 8.890 17.307 -39.814 1.00 93.88 1319 TYR A O 1
ATOM 10131 N N . LEU A 1 1320 ? 9.583 15.174 -39.919 1.00 93.62 1320 LEU A N 1
ATOM 10132 C CA . LEU A 1 1320 ? 9.059 14.882 -41.261 1.00 93.62 1320 LEU A CA 1
ATOM 10133 C C . LEU A 1 1320 ? 7.529 14.973 -41.365 1.00 93.62 1320 LEU A C 1
ATOM 10135 O O . LEU A 1 1320 ? 6.978 15.294 -42.416 1.00 93.62 1320 LEU A O 1
ATOM 10139 N N . THR A 1 1321 ? 6.812 14.663 -40.286 1.00 84.81 1321 THR A N 1
ATOM 10140 C CA . THR A 1 1321 ? 5.344 14.760 -40.261 1.00 84.81 1321 THR A CA 1
ATOM 10141 C C . THR A 1 1321 ? 4.836 16.195 -40.175 1.00 84.81 1321 THR A C 1
ATOM 10143 O O . THR A 1 1321 ? 3.811 16.491 -40.785 1.00 84.81 1321 THR A O 1
ATOM 10146 N N . ARG A 1 1322 ? 5.553 17.093 -39.482 1.00 72.88 1322 ARG A N 1
ATOM 10147 C CA . ARG A 1 1322 ? 5.170 18.511 -39.356 1.00 72.88 1322 ARG A CA 1
ATOM 10148 C C . ARG A 1 1322 ? 5.132 19.239 -40.696 1.00 72.88 1322 ARG A C 1
ATOM 10150 O O . ARG A 1 1322 ? 4.234 20.047 -40.921 1.00 72.88 1322 ARG A O 1
ATOM 10157 N N . GLU A 1 1323 ? 6.079 18.950 -41.583 1.00 53.38 1323 GLU A N 1
ATOM 10158 C CA . GLU A 1 1323 ? 6.110 19.568 -42.913 1.00 53.38 1323 GLU A CA 1
ATOM 10159 C C . GLU A 1 1323 ? 4.932 19.132 -43.787 1.00 53.38 1323 GLU A C 1
ATOM 10161 O O . GLU A 1 1323 ? 4.416 19.930 -44.564 1.00 53.38 1323 GLU A O 1
ATOM 10166 N N . LYS A 1 1324 ? 4.440 17.901 -43.607 1.00 51.38 1324 LYS A N 1
ATOM 10167 C CA . LYS A 1 1324 ? 3.268 17.408 -44.338 1.00 51.38 1324 LYS A CA 1
ATOM 10168 C C . LYS A 1 1324 ? 1.976 18.106 -43.920 1.00 51.38 1324 LYS A C 1
ATOM 10170 O O . LYS A 1 1324 ? 1.202 18.492 -44.785 1.00 51.38 1324 LYS A O 1
ATOM 10175 N N . THR A 1 1325 ? 1.768 18.323 -42.622 1.00 44.00 1325 THR A N 1
ATOM 10176 C CA . THR A 1 1325 ? 0.605 19.083 -42.131 1.00 44.00 1325 THR A CA 1
ATOM 10177 C C . THR A 1 1325 ? 0.636 20.540 -42.588 1.00 44.00 1325 THR A C 1
ATOM 10179 O O . THR A 1 1325 ? -0.383 21.041 -43.037 1.00 44.00 1325 THR A O 1
ATOM 10182 N N . ASN A 1 1326 ? 1.806 21.189 -42.608 1.00 38.75 1326 ASN A N 1
ATOM 10183 C CA . ASN A 1 1326 ? 1.916 22.563 -43.114 1.00 38.75 1326 ASN A CA 1
ATOM 10184 C C . ASN A 1 1326 ? 1.690 22.678 -44.635 1.00 38.75 1326 ASN A C 1
ATOM 10186 O O . ASN A 1 1326 ? 1.304 23.744 -45.103 1.00 38.75 1326 ASN A O 1
ATOM 10190 N N . ALA A 1 1327 ? 1.934 21.615 -45.411 1.00 38.62 1327 ALA A N 1
ATOM 10191 C CA . ALA A 1 1327 ? 1.702 21.603 -46.858 1.00 38.62 1327 ALA A CA 1
ATOM 10192 C C . ALA A 1 1327 ? 0.232 21.336 -47.243 1.00 38.62 1327 ALA A C 1
ATOM 10194 O O . ALA A 1 1327 ? -0.198 21.771 -48.310 1.00 38.62 1327 ALA A O 1
ATOM 10195 N N . ASP A 1 1328 ? -0.539 20.660 -46.383 1.00 36.16 1328 ASP A N 1
ATOM 10196 C CA . ASP A 1 1328 ? -1.971 20.394 -46.592 1.00 36.16 1328 ASP A CA 1
ATOM 10197 C C . ASP A 1 1328 ? -2.894 21.438 -45.903 1.00 36.16 1328 ASP A C 1
ATOM 10199 O O . ASP A 1 1328 ? -4.092 21.484 -46.186 1.00 36.16 1328 ASP A O 1
ATOM 10203 N N . GLU A 1 1329 ? -2.361 22.321 -45.044 1.00 31.31 1329 GLU A N 1
ATOM 10204 C CA . GLU A 1 1329 ? -3.120 23.330 -44.273 1.00 31.31 1329 GLU A CA 1
ATOM 10205 C C . GLU A 1 1329 ? -3.356 24.689 -44.969 1.00 31.31 1329 GLU A C 1
ATOM 10207 O O . GLU A 1 1329 ? -3.962 25.584 -44.378 1.00 31.31 1329 GLU A O 1
ATOM 10212 N N . ASP A 1 1330 ? -3.060 24.840 -46.266 1.00 31.80 1330 ASP A N 1
ATOM 10213 C CA . ASP A 1 1330 ? -3.510 26.015 -47.048 1.00 31.80 1330 ASP A CA 1
ATOM 10214 C C . ASP A 1 1330 ? -5.058 26.093 -47.216 1.00 31.80 1330 ASP A C 1
ATOM 10216 O O . ASP A 1 1330 ? -5.589 26.949 -47.929 1.00 31.80 1330 ASP A O 1
ATOM 10220 N N . VAL A 1 1331 ? -5.817 25.235 -46.511 1.00 30.33 1331 VAL A N 1
ATOM 10221 C CA . VAL A 1 1331 ? -7.283 25.271 -46.377 1.00 30.33 1331 VAL A CA 1
ATOM 10222 C C . VAL A 1 1331 ? -7.753 24.973 -44.933 1.00 30.33 1331 VAL A C 1
ATOM 10224 O O . VAL A 1 1331 ? -8.644 24.157 -44.741 1.00 30.33 1331 VAL A O 1
ATOM 10227 N N . ALA A 1 1332 ? -7.192 25.607 -43.896 1.00 24.41 1332 ALA A N 1
ATOM 10228 C CA . ALA A 1 1332 ? -7.878 25.969 -42.632 1.00 24.41 1332 ALA A CA 1
ATOM 10229 C C . ALA A 1 1332 ? -6.891 26.622 -41.644 1.00 24.41 1332 ALA A C 1
ATOM 10231 O O . ALA A 1 1332 ? -5.713 26.307 -41.636 1.00 24.41 1332 ALA A O 1
ATOM 10232 N N . GLY A 1 1333 ? -7.374 27.574 -40.837 1.00 24.66 1333 GLY A N 1
ATOM 10233 C CA . GLY A 1 1333 ? -6.552 28.489 -40.030 1.00 24.66 1333 GLY A CA 1
ATOM 10234 C C . GLY A 1 1333 ? -5.750 27.866 -38.870 1.00 24.66 1333 GLY A C 1
ATOM 10235 O O . GLY A 1 1333 ? -5.937 26.704 -38.527 1.00 24.66 1333 GLY A O 1
ATOM 10236 N N . PRO A 1 1334 ? -4.871 28.661 -38.228 1.00 24.72 1334 PRO A N 1
ATOM 10237 C CA . PRO A 1 1334 ? -3.713 28.150 -37.498 1.00 24.72 1334 PRO A CA 1
ATOM 10238 C C . PRO A 1 1334 ? -4.054 27.711 -36.066 1.00 24.72 1334 PRO A C 1
ATOM 10240 O O . PRO A 1 1334 ? -4.573 28.514 -35.287 1.00 24.72 1334 PRO A O 1
ATOM 10243 N N . SER A 1 1335 ? -3.672 26.488 -35.674 1.00 25.42 1335 SER A N 1
ATOM 10244 C CA . SER A 1 1335 ? -3.701 26.044 -34.270 1.00 25.42 1335 SER A CA 1
ATOM 10245 C C . SER A 1 1335 ? -2.348 25.516 -33.766 1.00 25.42 1335 SER A C 1
ATOM 10247 O O . SER A 1 1335 ? -1.854 24.477 -34.185 1.00 25.42 1335 SER A O 1
ATOM 10249 N N . SER A 1 1336 ? -1.791 26.305 -32.843 1.00 24.67 1336 SER A N 1
ATOM 10250 C CA . SER A 1 1336 ? -0.857 26.047 -31.731 1.00 24.67 1336 SER A CA 1
ATOM 10251 C C . SER A 1 1336 ? 0.061 24.808 -31.697 1.00 24.67 1336 SER A C 1
ATOM 10253 O O . SER A 1 1336 ? -0.348 23.659 -31.572 1.00 24.67 1336 SER A O 1
ATOM 10255 N N . SER A 1 1337 ? 1.350 25.140 -31.585 1.00 24.33 1337 SER A N 1
ATOM 10256 C CA . SER A 1 1337 ? 2.520 24.365 -31.161 1.00 24.33 1337 SER A CA 1
ATOM 10257 C C . SER A 1 1337 ? 2.302 23.312 -30.061 1.00 24.33 1337 SER A C 1
ATOM 10259 O O . SER A 1 1337 ? 1.919 23.633 -28.937 1.00 24.33 1337 SER A O 1
ATOM 10261 N N . GLY A 1 1338 ? 2.691 22.070 -30.370 1.00 22.41 1338 GLY A N 1
ATOM 10262 C CA . GLY A 1 1338 ? 2.631 20.917 -29.473 1.00 22.41 1338 GLY A CA 1
ATOM 10263 C C . GLY A 1 1338 ? 3.558 20.991 -28.255 1.00 22.41 1338 GLY A C 1
ATOM 10264 O O . GLY A 1 1338 ? 4.786 20.976 -28.386 1.00 22.41 1338 GLY A O 1
ATOM 10265 N N . CYS A 1 1339 ? 2.937 20.964 -27.078 1.00 21.88 1339 CYS A N 1
ATOM 10266 C CA . CYS A 1 1339 ? 3.551 20.592 -25.811 1.00 21.88 1339 CYS A CA 1
ATOM 10267 C C . CYS A 1 1339 ? 3.408 19.070 -25.618 1.00 21.88 1339 CYS A C 1
ATOM 10269 O O . CYS A 1 1339 ? 2.367 18.491 -25.923 1.00 21.88 1339 CYS A O 1
ATOM 10271 N N . LEU A 1 1340 ? 4.466 18.410 -25.141 1.00 24.17 1340 LEU A N 1
ATOM 10272 C CA . LEU A 1 1340 ? 4.438 17.019 -24.682 1.00 24.17 1340 LEU A CA 1
ATOM 10273 C C . LEU A 1 1340 ? 3.596 16.952 -23.400 1.00 24.17 1340 LEU A C 1
ATOM 10275 O O . LEU A 1 1340 ? 4.132 17.033 -22.297 1.00 24.17 1340 LEU A O 1
ATOM 10279 N N . VAL A 1 1341 ? 2.279 16.834 -23.546 1.00 24.48 1341 VAL A N 1
ATOM 10280 C CA . VAL A 1 1341 ? 1.376 16.571 -22.425 1.00 24.48 1341 VAL A CA 1
ATOM 10281 C C . VAL A 1 1341 ? 1.403 15.067 -22.163 1.00 24.48 1341 VAL A C 1
ATOM 10283 O O . VAL A 1 1341 ? 0.999 14.263 -23.002 1.00 24.48 1341 VAL A O 1
ATOM 10286 N N . GLN A 1 1342 ? 1.964 14.687 -21.014 1.00 24.78 1342 GLN A N 1
ATOM 10287 C CA . GLN A 1 1342 ? 1.865 13.330 -20.483 1.00 24.78 1342 GLN A CA 1
ATOM 10288 C C . GLN A 1 1342 ? 0.387 12.955 -20.287 1.00 24.78 1342 GLN A C 1
ATOM 10290 O O . GLN A 1 1342 ? -0.416 13.823 -19.937 1.00 24.78 1342 GLN A O 1
ATOM 10295 N N . PRO A 1 1343 ? 0.014 11.682 -20.492 1.00 26.95 1343 PRO A N 1
ATOM 10296 C CA . PRO A 1 1343 ? -1.361 11.250 -20.317 1.00 26.95 1343 PRO A CA 1
ATOM 10297 C C . PRO A 1 1343 ? -1.757 11.418 -18.849 1.00 26.95 1343 PRO A C 1
ATOM 10299 O O . PRO A 1 1343 ? -1.221 10.738 -17.984 1.00 26.95 1343 PRO A O 1
ATOM 10302 N N . VAL A 1 1344 ? -2.713 12.308 -18.584 1.00 24.92 1344 VAL A N 1
ATOM 10303 C CA . VAL A 1 1344 ? -3.602 12.173 -17.428 1.00 24.92 1344 VAL A CA 1
ATOM 10304 C C . VAL A 1 1344 ? -4.705 11.238 -17.908 1.00 24.92 1344 VAL A C 1
ATOM 10306 O O . VAL A 1 1344 ? -5.667 11.693 -18.534 1.00 24.92 1344 VAL A O 1
ATOM 10309 N N . ALA A 1 1345 ? -4.495 9.931 -17.745 1.00 27.59 1345 ALA A N 1
ATOM 10310 C CA . ALA A 1 1345 ? -5.534 8.939 -17.982 1.00 27.59 1345 ALA A CA 1
ATOM 10311 C C . ALA A 1 1345 ? -6.456 8.927 -16.752 1.00 27.59 1345 ALA A C 1
ATOM 10313 O O . ALA A 1 1345 ? -5.986 8.783 -15.624 1.00 27.59 1345 ALA A O 1
ATOM 1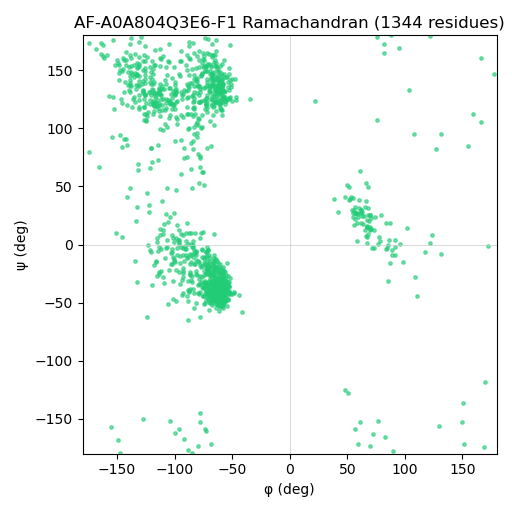0314 N N . ALA A 1 1346 ? -7.742 9.175 -17.003 1.00 25.69 1346 ALA A N 1
ATOM 10315 C CA . ALA A 1 1346 ? -8.807 9.397 -16.022 1.00 25.69 1346 ALA A CA 1
ATOM 10316 C C . ALA A 1 1346 ? -8.918 8.350 -14.896 1.00 25.69 1346 ALA A C 1
ATOM 10318 O O . ALA A 1 1346 ? -8.703 7.142 -15.159 1.00 25.69 1346 ALA A O 1
#

Foldseek 3Di:
DLVCLLVPHDDPVVVVLPQPAADEADAPVCCVVPPPPHHYPWHFDDPVNVVVVVVVVVCQLVPPFDFFPLALSPVDDDDQLPQFDFVLHDQDLDFQQLLQ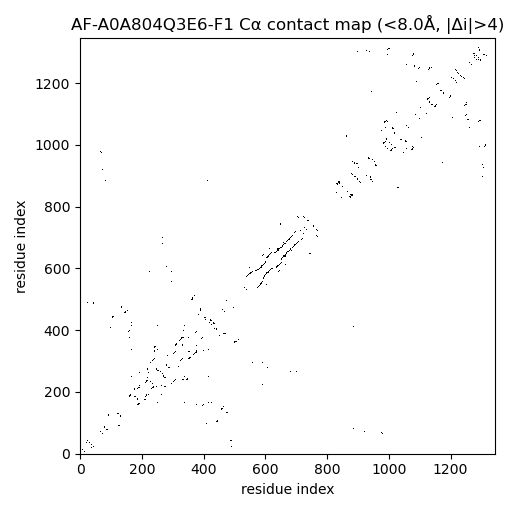LLLLCLVVVDLPSVVVSQVVSLVSCLQDHPLNQKDFDFDPDFFDLVLADALLVVLQLEEADADADLQWDLVLLLQRLLLQVVSNHFYEHHPQADDVVQQDADPVRHHRSSDGQEYECEQLLFLVFLLRLLSHQAYEYELDALQARSFFDWRQLQSQADVSCVSRLFDRSFIDGGHSGNPQPPDLVSLLQVQLLSCLSYVNHAYEYEDEADPCLLVVLLSNLVSQHAEYEYEANQGDDLDDDPCRNPRDGHGSLRRLLSNLLSCQLVLRQQAYAYEYEHPPAALSSVLSSQLSAHDHYYDHVSSVSNQPQSQQVNLNLQQRQQLTSHPDPVSVVNRPGHSSSVNSSSSSRSSRNSVVCSSQNHRYSQVNGQNLVRMDGDPVSQVQDPRSVSTDCCSSSDRSCVSPVPRRSHHDDYGDSVVVVAPVVVLLVQCVCCLPPVAAGEEEDEADQVRESPQSNVQSSQCVRPNLVGHAARSYEYEYEEEHHYQACASHGARYEYAYAAAYEPAAHHQPRAYEYHWEHHPPDDDQQLADARYEECYNNSHSEYEYAESHEYEYQACASPSAYEYEYAEYEANACALHRAHEYEYNYYYYAAHCHNPAHYKYKYQQPPVCVVVRYDPPFKDKDQQDDPVSLVVRLVSLVVNCVRHVHPSSVVCNVCVVVRSRRMIMIGTPNHVVSVVVVVVVVVVVVVVVVVVVVVPPDDPDDDDDDDDDDDDDDDDPPPDDDDPADLFDQQAALSCLLVRHADDAFDFDDLVVLLADQAARTDPQDQHRNLLSLLSSQSSGSNQQQQDLPPLQHFVLSQPQNVLSVCSNVVVLLSSLSSRCVRFVALLCCLQFPPGSSQLQASSVSSHRGRNSSSNSNNSVVVCVVVVSLAQRARPAAPAFEEEEEAQALLSVLLLQQLRSVRYQYEYEELAPDHHHCVQQVFGCRRHNCPPRVVVSVVSSVSNRYHYDYNQPELPDPVRDPVVNVVVGLFYEYLHFQPAFDDDPAALCQFPQEEALSQQRRQCSVCCVPPNCPVVRHDAQAQWAEEEEADDPSSLSSLSSSSSSHHPHYAYEAQADAAAQDADSVQDPSHRGRHHDDDSSQVSNCVVPVHRRYDYQKDWRYFDDDPVRFTFKTKIFGWDWDQDPNDIDIDTDPPRIDIGTGRHYYYPHFGQADDCSNCVSQVFDADPSRAGDADPLLQDTPHPSYGYADCSHVNDDGSSRSSSRSNSNSVNSSVVVVVVVCVVPVPPDDDDDDDNPSSDPDD